Protein AF-A0A3D1US44-F1 (afdb_monomer)

Mean predicted aligned error: 7.23 Å

Secondary structure (DSSP, 8-state):
-HHHHHHHHHHHHHTT-S---GGG-EEGGGGT---EEEEE-HHHHHHHHHHHHH---EEEEEEES--TT-GGG--PPP-EEEEEES--BEEEE-SEEEEESS-EEE-SEEEEEEPTTEEEEESSTTS-SEEEET-SEEEEES-EEESSS-SEEEE-TT-TTEEEEEES-EEE--SSEEEEE-EEE-TT--SGGGSEE-SEEEEEETTEEEEEE--TTSPEE---EEEEEES-EEEEESEEEEEE-SEEEEES-EEEE-TT--S-SEEEESSEEEES-EEEESSPPTTT--SEEEEESEEEEES-EEEETTS----SEEE--S-GGGG--SS--EEEEEEEEE--TT-SEEE-TT---SEEEEEEEEESSSS-EESEEESS---HHHHHTTS---HHHHHHTTS--STTSPPPP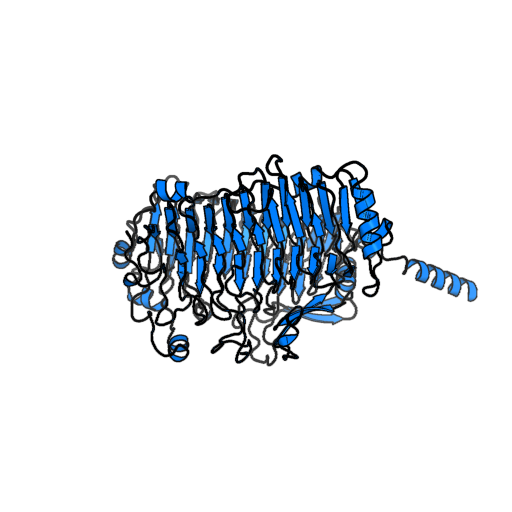EEEEES-TTEESTTS-HHHHTTBPPPPPHHHHHHH--PPP---HHHHHHH--EEEEGGGGT--S-TTSBTHHHHHHHHHHHHSSS-EEEEE-SSEEEESS-EEE-SEEEEEEEEEEEEEESSTTS-SEEESS--EEEEEEEEEESSSEEEEEEE-TTS--EEEEES-EEE--SSEEEEEEETT--TT-----EEEEES-EEES-SEEEEE--SEEEEEEEEEE--TT--SSEEEEE-SSEEEEEEEEEE----S--SSSSSPP-TT-S--SS-EEEEESSEEEEEEEEE-SSS----SEEE--SSSEEEEEEEEEEE--TTS-SEEEEESS--SEEEEEEEEEEEE-TT-EEEE--TTPPPPPEEEEEE-S-GGG----

Nearest PDB structures (foldseek):
  4z06-assembly2_B  TM=4.341E-01  e=5.904E-01  Caldicellulosiruptor bescii DSM 6725
  4z05-assembly2_B  TM=4.446E-01  e=1.050E+00  Caldicellulosiruptor bescii DSM 6725
  4yz0-assembly2_B  TM=4.442E-01  e=1.005E+00  Caldicellulosiruptor bescii DSM 6725
  4yzx-assembly2_B  TM=3.059E-01  e=7.702E-01  Caldicellulosiruptor bescii DSM 6725
  3t9g-assembly1_A  TM=3.731E-01  e=2.332E+00  Caldicellulosiruptor bescii

Solvent-accessible surface area (backbone atoms only — not comparable to full-atom values): 38370 Å² total; per-residue (Å²): 115,71,68,59,54,53,51,51,49,51,51,59,53,54,70,70,65,59,81,81,69,53,91,69,30,51,43,29,54,84,47,67,29,74,33,76,55,73,57,74,23,37,62,18,44,29,49,45,36,47,54,57,56,67,45,72,46,69,44,80,58,39,52,33,72,70,50,81,98,41,73,91,70,60,91,70,74,81,67,48,71,44,65,46,64,32,44,35,56,16,42,27,38,66,63,26,34,30,22,22,69,60,58,39,63,41,39,38,65,43,31,41,38,32,32,81,76,13,31,44,33,33,71,36,56,88,32,39,41,36,38,26,48,43,38,36,50,34,38,38,31,35,35,31,42,32,38,6,17,29,40,37,38,41,20,39,62,51,42,75,82,14,36,40,36,40,34,51,27,39,40,32,44,18,65,35,32,36,37,35,26,54,33,24,50,34,92,85,37,88,46,73,92,43,34,34,47,38,67,55,48,77,45,70,61,85,85,43,77,44,76,45,79,48,77,84,84,44,56,74,40,76,27,40,28,42,39,37,39,34,49,28,40,35,39,46,21,22,23,47,38,39,34,45,29,62,28,35,42,39,32,54,27,40,37,32,44,26,92,81,27,75,59,38,35,29,32,44,32,30,39,35,40,37,33,40,35,41,38,36,27,57,57,53,49,66,91,82,43,18,49,28,37,51,65,38,25,37,42,36,39,34,56,26,36,39,45,32,70,68,76,53,22,37,17,49,35,30,29,62,58,85,56,64,85,76,63,77,60,78,53,60,30,30,42,37,38,31,52,26,43,33,22,25,63,55,23,44,28,35,32,32,69,41,29,71,66,37,33,41,39,36,33,41,32,35,46,72,78,81,53,76,28,31,49,42,45,58,55,88,79,75,47,74,70,31,53,55,61,53,53,76,93,49,66,73,56,35,71,72,64,76,70,59,67,74,79,89,46,85,77,68,53,33,36,32,66,31,76,25,87,28,50,34,69,84,57,49,52,74,86,55,51,82,28,56,48,79,60,80,57,65,72,59,52,65,69,32,62,54,78,84,68,92,79,52,72,70,64,54,51,70,67,37,84,40,78,44,53,35,54,83,40,66,36,74,76,56,69,85,49,72,32,41,67,15,53,52,48,40,42,54,52,37,58,59,73,69,42,22,29,37,39,41,65,23,27,39,43,27,25,66,60,62,42,72,46,53,34,43,36,30,38,37,26,54,31,34,17,27,40,36,31,69,38,52,85,32,36,40,30,37,29,58,59,33,36,36,38,39,40,31,27,36,33,34,28,34,3,24,12,41,34,38,35,28,26,45,38,92,41,75,17,46,37,38,40,33,44,33,33,32,21,37,10,69,45,23,31,30,36,41,24,41,57,92,51,50,66,56,48,82,45,44,29,34,35,40,38,30,58,27,40,34,46,35,16,33,14,56,35,39,32,22,30,35,35,33,28,41,38,44,33,41,36,33,45,24,39,73,28,47,70,38,41,32,32,35,38,30,9,37,37,33,26,40,31,42,35,41,33,33,44,38,63,38,65,76,56,92,85,51,94,59,69,62,42,85,87,50,92,39,30,36,44,34,26,47,28,33,36,41,22,33,35,23,34,27,56,28,32,41,28,74,54,70,46,13,49,19,45,36,38,31,66,16,53,88,17,24,39,28,40,49,32,32,41,40,18,35,55,41,83,60,25,65,46,22,42,32,36,35,78,30,53,38,71,44,34,39,42,30,48,35,44,53,60,62,67,49,90,78,48,28,62,53,46,61,59,89,91,56,77,81,59,74,43,46,64,42,57,61,60,67,71,68,83,55,47,90,67,108

Foldseek 3Di:
DVVVVVVVVVVVVVVVDDAPPLVVWLELVVLPFDLAQPDASQLSVLVSQVVQVVQADKDWFFFPQPCVPPCVVPDDDTQDTDIGGLAFFAYEYEAHHHEHAAEHEHEQGYHYDYDANAEYEHPDQAHEHYEYEQHAHEEHENYEYYHHAEHYFYENLLPANGEYEYYQYEYYHHNHEPYAYWWAADPPDDDSNRRTDGQWDWDDDDSDIDTDGDDPPGQTDAHNYEYEYECYEYYQHQAYDDYHYQEYEYENYEEEHHPPHQAANAAYEHQYEYYAYEYEYQAEHPDQHANYEQHYAHYEYYLYEHYHNVLQFHAHYEFDCPCVSVLQDLHAFEYHHELYEGAHNAENYEDEQLTDGQYAHAYLYEHPSPAQHEHYDYDPDRDVVSLVSSDHDCVVVCVLQPHDDPSVDRWHRAHEYHNYVSYDPPPPDPVCVVRYDYDDDPVQCVQQDDDDDDDDPVVLVVQAPAEDELVVQPQHQDLPDACQNSLQSSQVVCQPDGHHEYEYESHEHEHAAEREHELHYEYDYSTAHEYEHPNLAHENYEYEQRAEYYYARYEYGHHQEPYHYEHEQEGQHEYEAEHYEYGARAHEPYEYAYDPNAFARHGNYEEEYENYEYHAYLAHYEYQHQYYEYESYEDEHRLQNALEANYEHSEHHYEYERYHYAYDHQCDDSDDSRHHDPPDPGPAAYEHYEDAARYAYESHEQHDHGFGAAHYEYDYQAHEEEYAAYEDGAEDVSHQLENYEYQDAYPHAEYERYIYRDHHDRHANYYYDPPYDFHAYHYYSDGDDPVSDPYD

pLDDT: mean 87.87, std 14.63, range [29.61, 98.94]

Structure (mmCIF, N/CA/C/O backbone):
data_AF-A0A3D1US44-F1
#
_entry.id   AF-A0A3D1US44-F1
#
loop_
_atom_site.group_PDB
_atom_site.id
_atom_site.type_symbol
_atom_site.label_atom_id
_atom_site.label_alt_id
_atom_site.label_comp_id
_atom_site.label_asym_id
_atom_site.label_entity_id
_atom_site.label_seq_id
_atom_site.pdbx_PDB_ins_code
_atom_site.Cartn_x
_atom_site.Cartn_y
_atom_site.Cartn_z
_atom_site.occupancy
_atom_site.B_iso_or_equiv
_atom_site.auth_seq_id
_atom_site.auth_comp_id
_atom_site.auth_asym_id
_atom_site.auth_atom_id
_atom_site.pdbx_PDB_model_num
ATOM 1 N N . MET A 1 1 ? 38.236 2.652 -48.702 1.00 47.88 1 MET A N 1
ATOM 2 C CA . MET A 1 1 ? 38.107 3.112 -47.296 1.00 47.88 1 MET A CA 1
ATOM 3 C C . MET A 1 1 ? 36.677 3.487 -46.896 1.00 47.88 1 MET A C 1
ATOM 5 O O . MET A 1 1 ? 36.262 3.083 -45.821 1.00 47.88 1 MET A O 1
ATOM 9 N N . MET A 1 2 ? 35.886 4.160 -47.743 1.00 36.03 2 MET A N 1
ATOM 10 C CA . MET A 1 2 ? 34.499 4.560 -47.421 1.00 36.03 2 MET A CA 1
ATOM 11 C C . MET A 1 2 ? 33.519 3.383 -47.200 1.00 36.03 2 MET A C 1
ATOM 13 O O . MET A 1 2 ? 32.643 3.463 -46.350 1.00 36.03 2 MET A O 1
ATOM 17 N N . HIS A 1 3 ? 33.705 2.250 -47.891 1.00 38.09 3 HIS A N 1
ATOM 18 C CA . HIS A 1 3 ? 32.865 1.053 -47.706 1.00 38.09 3 HIS A CA 1
ATOM 19 C C . HIS A 1 3 ? 33.125 0.306 -46.384 1.00 38.09 3 HIS A C 1
ATOM 21 O O . HIS A 1 3 ? 32.209 -0.290 -45.832 1.00 38.09 3 HIS A O 1
ATOM 27 N N . ILE A 1 4 ? 34.340 0.388 -45.828 1.00 47.09 4 ILE A N 1
ATOM 28 C CA . ILE A 1 4 ? 34.670 -0.231 -44.532 1.00 47.09 4 ILE A CA 1
ATOM 29 C C . ILE A 1 4 ? 34.040 0.571 -43.382 1.00 47.09 4 ILE A C 1
ATOM 31 O O . ILE A 1 4 ? 33.552 -0.017 -42.424 1.00 47.09 4 ILE A O 1
ATOM 35 N N . PHE A 1 5 ? 33.946 1.900 -43.512 1.00 44.25 5 PHE A N 1
ATOM 36 C CA . PHE A 1 5 ? 33.261 2.749 -42.531 1.00 44.25 5 PHE A CA 1
ATOM 37 C C . PHE A 1 5 ? 31.742 2.544 -42.511 1.00 44.25 5 PHE A C 1
ATOM 39 O O . PHE A 1 5 ? 31.158 2.527 -41.434 1.00 44.25 5 PHE A O 1
ATOM 46 N N . ILE A 1 6 ? 31.102 2.329 -43.666 1.00 48.47 6 ILE A N 1
ATOM 47 C CA . ILE A 1 6 ? 29.653 2.067 -43.735 1.00 48.47 6 ILE A CA 1
ATOM 48 C C . ILE A 1 6 ? 29.315 0.685 -43.161 1.00 48.47 6 ILE A C 1
ATOM 50 O O . ILE A 1 6 ? 28.317 0.552 -42.461 1.00 48.47 6 ILE A O 1
ATOM 54 N N . ILE A 1 7 ? 30.166 -0.325 -43.374 1.00 47.94 7 ILE A N 1
ATOM 55 C CA . ILE A 1 7 ? 29.971 -1.662 -42.793 1.00 47.94 7 ILE A CA 1
ATOM 56 C C . ILE A 1 7 ? 30.238 -1.649 -41.282 1.00 47.94 7 ILE A C 1
ATOM 58 O O . ILE A 1 7 ? 29.472 -2.248 -40.541 1.00 47.94 7 ILE A O 1
ATOM 62 N N . ILE A 1 8 ? 31.245 -0.917 -40.791 1.00 49.38 8 ILE A N 1
ATOM 63 C CA . ILE A 1 8 ? 31.486 -0.774 -39.343 1.00 49.38 8 ILE A CA 1
ATOM 64 C C . ILE A 1 8 ? 30.367 0.034 -38.668 1.00 49.38 8 ILE A C 1
ATOM 66 O O . ILE A 1 8 ? 29.944 -0.336 -37.578 1.00 49.38 8 ILE A O 1
ATOM 70 N N . LEU A 1 9 ? 29.826 1.076 -39.312 1.00 42.56 9 LEU A N 1
ATOM 71 C CA . LEU A 1 9 ? 28.683 1.833 -38.791 1.00 42.56 9 LEU A CA 1
ATOM 72 C C . LEU A 1 9 ? 27.387 1.004 -38.831 1.00 42.56 9 LEU A C 1
ATOM 74 O O . LEU A 1 9 ? 26.622 1.038 -37.877 1.00 42.56 9 LEU A O 1
ATOM 78 N N . ALA A 1 10 ? 27.168 0.199 -39.876 1.00 39.59 10 ALA A N 1
ATOM 79 C CA . ALA A 1 10 ? 26.033 -0.721 -39.960 1.00 39.59 10 ALA A CA 1
ATOM 80 C C . ALA A 1 10 ? 26.146 -1.878 -38.955 1.00 39.59 10 ALA A C 1
ATOM 82 O O . ALA A 1 10 ? 25.142 -2.252 -38.366 1.00 39.59 10 ALA A O 1
ATOM 83 N N . VAL A 1 11 ? 27.352 -2.389 -38.688 1.00 40.94 11 VAL A N 1
ATOM 84 C CA . VAL A 1 11 ? 27.605 -3.412 -37.659 1.00 40.94 11 VAL A CA 1
ATOM 85 C C . VAL A 1 11 ? 27.487 -2.815 -36.248 1.00 40.94 11 VAL A C 1
ATOM 87 O O . VAL A 1 11 ? 26.868 -3.431 -35.387 1.00 40.94 11 VAL A O 1
ATOM 90 N N . LEU A 1 12 ? 27.959 -1.585 -36.008 1.00 39.69 12 LEU A N 1
ATOM 91 C CA . LEU A 1 12 ? 27.763 -0.868 -34.735 1.00 39.69 12 LEU A CA 1
ATOM 92 C C . LEU A 1 12 ? 26.296 -0.466 -34.502 1.00 39.69 12 LEU A C 1
ATOM 94 O O . LEU A 1 12 ? 25.829 -0.521 -33.367 1.00 39.69 12 LEU A O 1
ATOM 98 N N . CYS A 1 13 ? 25.539 -0.145 -35.555 1.00 35.03 13 CYS A N 1
ATOM 99 C CA . CYS A 1 13 ? 24.088 0.048 -35.480 1.00 35.03 13 CYS A CA 1
ATOM 100 C C . CYS A 1 13 ? 23.315 -1.282 -35.380 1.00 35.03 13 CYS A C 1
ATOM 102 O O . CYS A 1 13 ? 22.238 -1.306 -34.792 1.00 35.03 13 CYS A O 1
ATOM 104 N N . GLN A 1 14 ? 23.854 -2.400 -35.876 1.00 29.61 14 GLN A N 1
ATOM 105 C CA . GLN A 1 14 ? 23.260 -3.735 -35.704 1.00 29.61 14 GLN A CA 1
ATOM 106 C C . GLN A 1 14 ? 23.497 -4.323 -34.305 1.00 29.61 14 GLN A C 1
ATOM 108 O O . GLN A 1 14 ? 22.682 -5.114 -33.841 1.00 29.61 14 GLN A O 1
ATOM 113 N N . PHE A 1 15 ? 24.514 -3.867 -33.566 1.00 34.09 15 PHE A N 1
ATOM 114 C CA . PHE A 1 15 ? 24.605 -4.122 -32.121 1.00 34.09 15 PHE A CA 1
ATOM 115 C C . PHE A 1 15 ? 23.624 -3.277 -31.284 1.00 34.09 15 PHE A C 1
ATOM 117 O O . PHE A 1 15 ? 23.477 -3.538 -30.091 1.00 34.09 15 PHE A O 1
ATOM 124 N N . ALA A 1 16 ? 22.918 -2.314 -31.891 1.00 34.28 16 ALA A N 1
ATOM 125 C CA . ALA A 1 16 ? 21.938 -1.461 -31.214 1.00 34.28 16 ALA A CA 1
ATOM 126 C C . ALA A 1 16 ? 20.484 -1.973 -31.291 1.00 34.28 16 ALA A C 1
ATOM 128 O O . ALA A 1 16 ? 19.602 -1.363 -30.692 1.00 34.28 16 ALA A O 1
ATOM 129 N N . VAL A 1 17 ? 20.207 -3.089 -31.978 1.00 34.44 17 VAL A N 1
ATOM 130 C CA . VAL A 1 17 ? 18.851 -3.672 -32.058 1.00 34.44 17 VAL A CA 1
ATOM 131 C C . VAL A 1 17 ? 18.915 -5.202 -32.000 1.00 34.44 17 VAL A C 1
ATOM 133 O O . VAL A 1 17 ? 18.380 -5.907 -32.848 1.00 34.44 17 VAL A O 1
ATOM 136 N N . ASN A 1 18 ? 19.586 -5.746 -30.985 1.00 34.59 18 ASN A N 1
ATOM 137 C CA . ASN A 1 18 ? 19.238 -7.090 -30.530 1.00 34.59 18 ASN A CA 1
ATOM 138 C C . ASN A 1 18 ? 17.982 -6.956 -29.674 1.00 34.59 18 ASN A C 1
ATOM 140 O O . ASN A 1 18 ? 17.942 -6.062 -28.827 1.00 34.59 18 ASN A O 1
ATOM 144 N N . ALA A 1 19 ? 16.979 -7.808 -29.928 1.00 37.66 19 ALA A N 1
ATOM 145 C CA . ALA A 1 19 ? 15.765 -7.966 -29.128 1.00 37.66 19 ALA A CA 1
ATOM 146 C C . ALA A 1 19 ? 16.060 -7.597 -27.674 1.00 37.66 19 ALA A C 1
ATOM 148 O O . ALA A 1 19 ? 16.917 -8.228 -27.054 1.00 37.66 19 ALA A O 1
ATOM 149 N N . THR A 1 20 ? 15.475 -6.495 -27.198 1.00 49.81 20 THR A N 1
ATOM 150 C CA . THR A 1 20 ? 15.831 -5.882 -25.921 1.00 49.81 20 THR A CA 1
ATOM 151 C C . THR A 1 20 ? 15.622 -6.921 -24.831 1.00 49.81 20 THR A C 1
ATOM 153 O O . THR A 1 20 ? 14.502 -7.181 -24.399 1.00 49.81 20 THR A O 1
ATOM 156 N N . ASP A 1 21 ? 16.708 -7.577 -24.427 1.00 55.78 21 ASP A N 1
ATOM 157 C CA . ASP A 1 21 ? 16.683 -8.589 -23.389 1.00 55.78 21 ASP A CA 1
ATOM 158 C C . ASP A 1 21 ? 16.490 -7.876 -22.047 1.00 55.78 21 ASP A C 1
ATOM 160 O O . ASP A 1 21 ? 17.432 -7.579 -21.306 1.00 55.78 21 ASP A O 1
ATOM 164 N N . TRP A 1 22 ? 15.228 -7.577 -21.739 1.00 64.19 22 TRP A N 1
ATOM 165 C CA . TRP A 1 22 ? 14.808 -6.982 -20.475 1.00 64.19 22 TRP A CA 1
ATOM 166 C C . TRP A 1 22 ? 15.033 -7.922 -19.287 1.00 64.19 22 TRP A C 1
ATOM 168 O O . TRP A 1 22 ? 14.829 -7.511 -18.143 1.00 64.19 22 TRP A O 1
ATOM 178 N N . SER A 1 23 ? 15.504 -9.157 -19.507 1.00 58.72 23 SER A N 1
ATOM 179 C CA . SER A 1 23 ? 15.729 -10.130 -18.434 1.00 58.72 23 SER A CA 1
ATOM 180 C C . SER A 1 23 ? 16.836 -9.735 -17.454 1.00 58.72 23 SER A C 1
ATOM 182 O O . SER A 1 23 ? 17.031 -10.411 -16.444 1.00 58.72 23 SER A O 1
ATOM 184 N N . ARG A 1 24 ? 17.568 -8.639 -17.698 1.00 68.81 24 ARG A N 1
ATOM 185 C CA . ARG A 1 24 ? 18.501 -8.016 -16.737 1.00 68.81 24 ARG A CA 1
ATOM 186 C C . ARG A 1 24 ? 18.117 -6.597 -16.289 1.00 68.81 24 ARG A C 1
ATOM 188 O O . ARG A 1 24 ? 18.808 -6.051 -15.430 1.00 68.81 24 ARG A O 1
ATOM 195 N N . GLY A 1 25 ? 16.993 -6.057 -16.772 1.00 83.56 25 GLY A N 1
ATOM 196 C CA . GLY A 1 25 ? 16.581 -4.662 -16.564 1.00 83.56 25 GLY A CA 1
ATOM 197 C C . GLY A 1 25 ? 17.451 -3.658 -17.335 1.00 83.56 25 GLY A C 1
ATOM 198 O O . GLY A 1 25 ? 18.457 -4.031 -17.937 1.00 83.56 25 GLY A O 1
ATOM 199 N N . VAL A 1 26 ? 17.082 -2.374 -17.304 1.00 93.94 26 VAL A N 1
ATOM 200 C CA . VAL A 1 26 ? 17.910 -1.277 -17.838 1.00 93.94 26 VAL A CA 1
ATOM 201 C C . VAL A 1 26 ? 19.081 -1.064 -16.893 1.00 93.94 26 VAL A C 1
ATOM 203 O O . VAL A 1 26 ? 18.913 -0.502 -15.813 1.00 93.94 26 VAL A O 1
ATOM 206 N N . ASN A 1 27 ? 20.264 -1.544 -17.256 1.00 96.00 27 ASN A N 1
ATOM 207 C CA . ASN A 1 27 ? 21.435 -1.443 -16.396 1.00 96.00 27 ASN A CA 1
ATOM 208 C C . ASN A 1 27 ? 22.113 -0.081 -16.571 1.00 96.00 27 ASN A C 1
ATOM 210 O O . ASN A 1 27 ? 22.522 0.268 -17.674 1.00 96.00 27 ASN A O 1
ATOM 214 N N . VAL A 1 28 ? 22.307 0.668 -15.483 1.00 97.38 28 VAL A N 1
ATOM 215 C CA . VAL A 1 28 ? 22.987 1.980 -15.529 1.00 97.38 28 VAL A CA 1
ATOM 216 C C . VAL A 1 28 ? 24.409 1.912 -16.105 1.00 97.38 28 VAL A C 1
ATOM 218 O O . VAL A 1 28 ? 24.891 2.892 -16.670 1.00 97.38 28 VAL A O 1
ATOM 221 N N . ARG A 1 29 ? 25.081 0.755 -16.016 1.00 96.25 29 ARG A N 1
ATOM 222 C CA . ARG A 1 29 ? 26.416 0.548 -16.604 1.00 96.25 29 ARG A CA 1
ATOM 223 C C . ARG A 1 29 ? 26.400 0.485 -18.127 1.00 96.25 29 ARG A C 1
ATOM 225 O O . ARG A 1 29 ? 27.394 0.863 -18.740 1.00 96.25 29 ARG A O 1
ATOM 232 N N . ASP A 1 30 ? 25.282 0.079 -18.728 1.00 96.06 30 ASP A N 1
ATOM 233 C CA . ASP A 1 30 ? 25.127 0.070 -20.188 1.00 96.06 30 ASP A CA 1
ATOM 234 C C . ASP A 1 30 ? 25.105 1.513 -20.747 1.00 96.06 30 ASP A C 1
ATOM 236 O O . ASP A 1 30 ? 25.405 1.729 -21.916 1.00 96.06 30 ASP A O 1
ATOM 240 N N . PHE A 1 31 ? 24.851 2.511 -19.888 1.00 97.00 31 PHE A N 1
ATOM 241 C CA . PHE A 1 31 ? 24.915 3.950 -20.189 1.00 97.00 31 PHE A CA 1
ATOM 242 C C . PHE A 1 31 ? 26.229 4.600 -19.722 1.00 97.00 31 PHE A C 1
ATOM 244 O O . PHE A 1 31 ? 26.362 5.820 -19.711 1.00 97.00 31 PHE A O 1
ATOM 251 N N . GLY A 1 32 ? 27.216 3.796 -19.317 1.00 97.44 32 GLY A N 1
ATOM 252 C CA . GLY A 1 32 ? 28.557 4.268 -18.972 1.00 97.44 32 GLY A CA 1
ATOM 253 C C . GLY A 1 32 ? 28.809 4.544 -17.489 1.00 97.44 32 GLY A C 1
ATOM 254 O O . GLY A 1 32 ? 29.930 4.936 -17.155 1.00 97.44 32 GLY A O 1
ATOM 255 N N . ALA A 1 33 ? 27.839 4.300 -16.598 1.00 98.19 33 ALA A N 1
ATOM 256 C CA . ALA A 1 33 ? 28.054 4.458 -15.160 1.00 98.19 33 ALA A CA 1
ATOM 257 C C . ALA A 1 33 ? 29.136 3.478 -14.675 1.00 98.19 33 ALA A C 1
ATOM 259 O O . ALA A 1 33 ? 29.116 2.291 -15.013 1.00 98.19 33 ALA A O 1
ATOM 260 N N . LYS A 1 34 ? 30.082 3.961 -13.873 1.00 98.31 34 LYS A N 1
ATOM 261 C CA . LYS A 1 34 ? 31.193 3.171 -13.332 1.00 98.31 34 LYS A CA 1
ATOM 262 C C . LYS A 1 34 ? 30.830 2.558 -11.988 1.00 98.31 34 LYS A C 1
ATOM 264 O O . LYS A 1 34 ? 31.065 1.365 -11.783 1.00 98.31 34 LYS A O 1
ATOM 269 N N . GLY A 1 35 ? 30.212 3.334 -11.095 1.00 97.88 35 GLY A N 1
ATOM 270 C CA . GLY A 1 35 ? 29.921 2.879 -9.737 1.00 97.88 35 GLY A CA 1
ATOM 271 C C . GLY A 1 35 ? 31.185 2.627 -8.905 1.00 97.88 35 GLY A C 1
ATOM 272 O O . GLY A 1 35 ? 31.181 1.749 -8.040 1.00 97.88 35 GLY A O 1
ATOM 273 N N . ASP A 1 36 ? 32.273 3.350 -9.183 1.00 98.31 36 ASP A N 1
ATOM 274 C CA . ASP A 1 36 ? 33.572 3.236 -8.500 1.00 98.31 36 ASP A CA 1
ATOM 275 C C . ASP A 1 36 ? 33.743 4.234 -7.334 1.00 98.31 36 ASP A C 1
ATOM 277 O O . ASP A 1 36 ? 34.689 4.135 -6.553 1.00 98.31 36 ASP A O 1
ATOM 281 N N . GLY A 1 37 ? 32.803 5.167 -7.170 1.00 97.81 37 GLY A N 1
ATOM 282 C CA . GLY A 1 37 ? 32.810 6.227 -6.159 1.00 97.81 37 GLY A CA 1
ATOM 283 C C . GLY A 1 37 ? 33.656 7.446 -6.529 1.00 97.81 37 GLY A C 1
ATOM 284 O O . GLY A 1 37 ? 33.698 8.400 -5.750 1.00 97.81 37 GLY A O 1
ATOM 285 N N . ILE A 1 38 ? 34.306 7.432 -7.696 1.00 97.88 38 ILE A N 1
ATOM 286 C CA . ILE A 1 38 ? 35.224 8.472 -8.175 1.00 97.88 38 ILE A CA 1
ATOM 287 C C . ILE A 1 38 ? 34.621 9.175 -9.391 1.00 97.88 38 ILE A C 1
ATOM 289 O O . ILE A 1 38 ? 34.481 10.402 -9.381 1.00 97.88 38 ILE A O 1
ATOM 293 N N . ALA A 1 39 ? 34.248 8.408 -10.418 1.00 98.19 39 ALA A N 1
ATOM 294 C CA . ALA A 1 39 ? 33.644 8.931 -11.633 1.00 98.19 39 ALA A CA 1
ATOM 295 C C . ALA A 1 39 ? 32.304 9.611 -11.324 1.00 98.19 39 ALA A C 1
ATOM 297 O O . ALA A 1 39 ? 31.549 9.180 -10.455 1.00 98.19 39 ALA A O 1
ATOM 298 N N . ASP A 1 40 ? 32.010 10.702 -12.030 1.00 98.56 40 ASP A N 1
ATOM 299 C CA . ASP A 1 40 ? 30.695 11.327 -11.953 1.00 98.56 40 ASP A CA 1
ATOM 300 C C . ASP A 1 40 ? 29.697 10.563 -12.833 1.00 98.56 40 ASP A C 1
ATOM 302 O O . ASP A 1 40 ? 29.648 10.736 -14.050 1.00 98.56 40 ASP A O 1
ATOM 306 N N . ASP A 1 41 ? 28.886 9.726 -12.195 1.00 98.88 41 ASP A N 1
ATOM 307 C CA . ASP A 1 41 ? 27.888 8.869 -12.832 1.00 98.88 41 ASP A CA 1
ATOM 308 C C . ASP A 1 41 ? 26.581 9.612 -13.162 1.00 98.88 41 ASP A C 1
ATOM 310 O O . ASP A 1 41 ? 25.647 9.006 -13.695 1.00 98.88 41 ASP A O 1
ATOM 314 N N . THR A 1 42 ? 26.490 10.920 -12.872 1.00 98.69 42 THR A N 1
ATOM 315 C CA . THR A 1 42 ? 25.253 11.708 -13.035 1.00 98.69 42 THR A CA 1
ATOM 316 C C . THR A 1 42 ? 24.660 11.570 -14.432 1.00 98.69 42 THR A C 1
ATOM 318 O O . THR A 1 42 ? 23.484 11.238 -14.566 1.00 98.69 42 THR A O 1
ATOM 321 N N . MET A 1 43 ? 25.455 11.825 -15.477 1.00 98.25 43 MET A N 1
ATOM 322 C CA . MET A 1 43 ? 24.936 11.820 -16.847 1.00 98.25 43 MET A CA 1
ATOM 323 C C . MET A 1 43 ? 24.587 10.414 -17.324 1.00 98.25 43 MET A C 1
ATOM 325 O O . MET A 1 43 ? 23.536 10.245 -17.930 1.00 98.25 43 MET A O 1
ATOM 329 N N . ALA A 1 44 ? 25.393 9.406 -16.985 1.00 98.56 44 ALA A N 1
ATOM 330 C CA . ALA A 1 44 ? 25.107 8.018 -17.338 1.00 98.56 44 ALA A CA 1
ATOM 331 C C . ALA A 1 44 ? 23.786 7.530 -16.716 1.00 98.56 44 ALA A C 1
ATOM 333 O O . ALA A 1 44 ? 22.932 6.955 -17.392 1.00 98.56 44 ALA A O 1
ATOM 334 N N . ILE A 1 45 ? 23.566 7.820 -15.429 1.00 98.75 45 ILE A N 1
ATOM 335 C CA . ILE A 1 45 ? 22.307 7.471 -14.759 1.00 98.75 45 ILE A CA 1
ATOM 336 C C . ILE A 1 45 ? 21.144 8.290 -15.334 1.00 98.75 45 ILE A C 1
ATOM 338 O O . ILE A 1 45 ? 20.060 7.747 -15.548 1.00 98.75 45 ILE A O 1
ATOM 342 N N . GLN A 1 46 ? 21.352 9.578 -15.625 1.00 98.69 46 GLN A N 1
ATOM 343 C CA . GLN A 1 46 ? 20.323 10.417 -16.237 1.00 98.69 46 GLN A CA 1
ATOM 344 C C . GLN A 1 46 ? 19.934 9.932 -17.639 1.00 98.69 46 GLN A C 1
ATOM 346 O O . GLN A 1 46 ? 18.754 9.963 -17.981 1.00 98.69 46 GLN A O 1
ATOM 351 N N . GLN A 1 47 ? 20.884 9.440 -18.433 1.00 98.25 47 GLN A N 1
ATOM 352 C CA . GLN A 1 47 ? 20.621 8.831 -19.737 1.00 98.25 47 GLN A CA 1
ATOM 353 C C . GLN A 1 47 ? 19.793 7.553 -19.605 1.00 98.25 47 GLN A C 1
ATOM 355 O O . GLN A 1 47 ? 18.811 7.393 -20.327 1.00 98.25 47 GLN A O 1
ATOM 360 N N . ALA A 1 48 ? 20.102 6.698 -18.627 1.00 97.75 48 ALA A N 1
ATOM 361 C CA . ALA A 1 48 ? 19.294 5.514 -18.342 1.00 97.75 48 ALA A CA 1
ATOM 362 C C . ALA A 1 48 ? 17.855 5.881 -17.915 1.00 97.75 48 ALA A C 1
ATOM 364 O O . ALA A 1 48 ? 16.885 5.263 -18.358 1.00 97.75 48 ALA A O 1
ATOM 365 N N . LEU A 1 49 ? 17.694 6.932 -17.100 1.00 98.06 49 LEU A N 1
ATOM 366 C CA . LEU A 1 49 ? 16.382 7.476 -16.728 1.00 98.06 49 LEU A CA 1
ATOM 367 C C . LEU A 1 49 ? 15.632 8.065 -17.932 1.00 98.06 49 LEU A C 1
ATOM 369 O O . LEU A 1 49 ? 14.431 7.835 -18.077 1.00 98.06 49 LEU A O 1
ATOM 373 N N . ASN A 1 50 ? 16.325 8.800 -18.805 1.00 96.44 50 ASN A N 1
ATOM 374 C CA . ASN A 1 50 ? 15.753 9.361 -20.029 1.00 96.44 50 ASN A CA 1
ATOM 375 C C . ASN A 1 50 ? 15.308 8.258 -20.990 1.00 96.44 50 ASN A C 1
ATOM 377 O O . ASN A 1 50 ? 14.228 8.370 -21.566 1.00 96.44 50 ASN A O 1
ATOM 381 N N . PHE A 1 51 ? 16.100 7.191 -21.122 1.00 94.94 51 PHE A N 1
ATOM 382 C CA . PHE A 1 51 ? 15.745 6.018 -21.911 1.00 94.94 51 PHE A CA 1
ATOM 383 C C . PHE A 1 51 ? 14.415 5.433 -21.433 1.00 94.94 51 PHE A C 1
ATOM 385 O O . PHE A 1 51 ? 13.479 5.364 -22.222 1.00 94.94 51 PHE A O 1
ATOM 392 N N . ILE A 1 52 ? 14.278 5.133 -20.134 1.00 93.88 52 ILE A N 1
ATOM 393 C CA . ILE A 1 52 ? 13.021 4.613 -19.564 1.00 93.88 52 ILE A CA 1
ATOM 394 C C . ILE A 1 52 ? 11.863 5.591 -19.765 1.00 93.88 52 ILE A C 1
ATOM 396 O O . ILE A 1 52 ? 10.776 5.184 -20.164 1.00 93.88 52 ILE A O 1
ATOM 400 N N . ARG A 1 53 ? 12.081 6.887 -19.516 1.00 91.94 53 ARG A N 1
ATOM 401 C CA . ARG A 1 53 ? 11.058 7.927 -19.704 1.00 91.94 53 ARG A CA 1
ATOM 402 C C . ARG A 1 53 ? 10.538 7.967 -21.144 1.00 91.94 53 ARG A C 1
ATOM 404 O O . ARG A 1 53 ? 9.367 8.265 -21.347 1.00 91.94 53 ARG A O 1
ATOM 411 N N . ASN A 1 54 ? 11.405 7.709 -22.119 1.00 91.69 54 ASN A N 1
ATOM 412 C CA . ASN A 1 54 ? 11.061 7.748 -23.536 1.00 91.69 54 ASN A CA 1
ATOM 413 C C . ASN A 1 54 ? 10.375 6.453 -24.023 1.00 91.69 54 ASN A C 1
ATOM 415 O O . ASN A 1 54 ? 9.835 6.447 -25.127 1.00 91.69 54 ASN A O 1
ATOM 419 N N . LEU A 1 55 ? 10.342 5.384 -23.215 1.00 89.38 55 LEU A N 1
ATOM 420 C CA . LEU A 1 55 ? 9.536 4.184 -23.472 1.00 89.38 55 LEU A CA 1
ATOM 421 C C . LEU A 1 55 ? 8.064 4.458 -23.132 1.00 89.38 55 LEU A C 1
ATOM 423 O O . LEU A 1 55 ? 7.520 3.854 -22.215 1.00 89.38 55 LEU A O 1
ATOM 427 N N . ASP A 1 56 ? 7.420 5.402 -23.817 1.00 84.00 56 ASP A N 1
ATOM 428 C CA . ASP A 1 56 ? 6.022 5.761 -23.555 1.00 84.00 56 ASP A CA 1
ATOM 429 C C . ASP A 1 56 ? 5.093 5.048 -24.540 1.00 84.00 56 ASP A C 1
ATOM 431 O O . ASP A 1 56 ? 4.947 5.447 -25.695 1.00 84.00 56 ASP A O 1
ATOM 435 N N . HIS A 1 57 ? 4.451 3.979 -24.077 1.00 89.25 57 HIS A N 1
ATOM 436 C CA . HIS A 1 57 ? 3.413 3.281 -24.825 1.00 89.25 57 HIS A CA 1
ATOM 437 C C . HIS A 1 57 ? 2.159 3.190 -23.971 1.00 89.25 57 HIS A C 1
ATOM 439 O O . HIS A 1 57 ? 1.932 2.223 -23.245 1.00 89.25 57 HIS A O 1
ATOM 445 N N . ARG A 1 58 ? 1.370 4.266 -24.006 1.00 91.62 58 ARG A N 1
ATOM 446 C CA . ARG A 1 58 ? 0.136 4.374 -23.230 1.00 91.62 58 ARG A CA 1
ATOM 447 C C . ARG A 1 58 ? -1.014 3.705 -23.952 1.00 91.62 58 ARG A C 1
ATOM 449 O O . ARG A 1 58 ? -1.309 4.037 -25.096 1.00 91.62 58 ARG A O 1
ATOM 456 N N . VAL A 1 59 ? -1.719 2.846 -23.233 1.00 91.94 59 VAL A N 1
ATOM 457 C CA . VAL A 1 59 ? -2.967 2.236 -23.694 1.00 91.94 59 VAL A CA 1
ATOM 458 C C . VAL A 1 59 ? -4.077 2.528 -22.695 1.00 91.94 59 VAL A C 1
ATOM 460 O O . VAL A 1 59 ? -3.822 2.704 -21.503 1.00 91.94 59 VAL A O 1
ATOM 463 N N . LEU A 1 60 ? -5.312 2.598 -23.187 1.00 92.06 60 LEU A N 1
ATOM 464 C CA . LEU A 1 60 ? -6.497 2.716 -22.346 1.00 92.06 60 LEU A CA 1
ATOM 465 C C . LEU A 1 60 ? -6.725 1.390 -21.614 1.00 92.06 60 LEU A C 1
ATOM 467 O O . LEU A 1 60 ? -7.036 0.386 -22.248 1.00 92.06 60 LEU A O 1
ATOM 471 N N . LEU A 1 61 ? -6.596 1.395 -20.290 1.00 92.25 61 LEU A N 1
ATOM 472 C CA . LEU A 1 61 ? -6.740 0.197 -19.457 1.00 92.25 61 LEU A CA 1
ATOM 473 C C . LEU A 1 61 ? -8.074 0.135 -18.723 1.00 92.25 61 LEU A C 1
ATOM 475 O O . LEU A 1 61 ? -8.562 -0.946 -18.403 1.00 92.25 61 LEU A O 1
ATOM 479 N N . ALA A 1 62 ? -8.647 1.297 -18.418 1.00 89.81 62 ALA A N 1
ATOM 480 C CA . ALA A 1 62 ? -9.971 1.387 -17.836 1.00 89.81 62 ALA A CA 1
ATOM 481 C C . ALA A 1 62 ? -10.743 2.584 -18.379 1.00 89.81 62 ALA A C 1
ATOM 483 O O . ALA A 1 62 ? -10.183 3.643 -18.646 1.00 89.81 62 ALA A O 1
ATOM 484 N N . ARG A 1 63 ? -12.059 2.414 -18.491 1.00 86.50 63 ARG A N 1
ATOM 485 C CA . ARG A 1 63 ? -13.036 3.457 -18.819 1.00 86.50 63 ARG A CA 1
ATOM 486 C C . ARG A 1 63 ? -14.242 3.374 -17.893 1.00 86.50 63 ARG A C 1
ATOM 488 O O . ARG A 1 63 ? -14.688 2.279 -17.550 1.00 86.50 63 ARG A O 1
ATOM 495 N N . GLN A 1 64 ? -14.809 4.523 -17.565 1.00 78.12 64 GLN A N 1
ATOM 496 C CA . GLN A 1 64 ? -16.087 4.652 -16.880 1.00 78.12 64 GLN A CA 1
ATOM 497 C C . GLN A 1 64 ? -17.077 5.409 -17.778 1.00 78.12 64 GLN A C 1
ATOM 499 O O . GLN A 1 64 ? -16.701 6.452 -18.316 1.00 78.12 64 GLN A O 1
ATOM 504 N N . PRO A 1 65 ? -18.301 4.890 -17.997 1.00 77.81 65 PRO A N 1
ATOM 505 C CA . PRO A 1 65 ? -18.782 3.591 -17.541 1.00 77.81 65 PRO A CA 1
ATOM 506 C C . PRO A 1 65 ? -18.052 2.450 -18.267 1.00 77.81 65 PRO A C 1
ATOM 508 O O . PRO A 1 65 ? -17.663 2.565 -19.440 1.00 77.81 65 PRO A O 1
ATOM 511 N N . MET A 1 66 ? -17.888 1.325 -17.575 1.00 81.12 66 MET A N 1
ATOM 512 C CA . MET A 1 66 ? -17.452 0.084 -18.209 1.00 81.12 66 MET A CA 1
ATOM 513 C C . MET A 1 66 ? -18.617 -0.511 -19.009 1.00 81.12 66 MET A C 1
ATOM 515 O O . MET A 1 66 ? -19.570 -1.024 -18.430 1.00 81.12 66 MET A O 1
ATOM 519 N N . LEU A 1 67 ? -18.535 -0.453 -20.340 1.00 79.38 67 LEU A N 1
ATOM 520 C CA . LEU A 1 67 ? -19.552 -1.032 -21.232 1.00 79.38 67 LEU A CA 1
ATOM 521 C C . LEU A 1 67 ? -19.285 -2.502 -21.580 1.00 79.38 67 LEU A C 1
ATOM 523 O O . LEU A 1 67 ? -20.205 -3.232 -21.954 1.00 79.38 67 LEU A O 1
ATOM 527 N N . ALA A 1 68 ? -18.034 -2.953 -21.444 1.00 80.50 68 ALA A N 1
ATOM 528 C CA . ALA A 1 68 ? -17.667 -4.350 -21.643 1.00 80.50 68 ALA A CA 1
ATOM 529 C C . ALA A 1 68 ? -18.528 -5.242 -20.736 1.00 80.50 68 ALA A C 1
ATOM 531 O O . ALA A 1 68 ? -18.628 -4.989 -19.537 1.00 80.50 68 ALA A O 1
ATOM 532 N N . GLY A 1 69 ? -19.183 -6.252 -21.316 1.00 79.25 69 GLY A N 1
ATOM 533 C CA . GLY A 1 69 ? -20.099 -7.152 -20.609 1.00 79.25 69 GLY A CA 1
ATOM 534 C C . GLY A 1 69 ? -21.500 -6.591 -20.319 1.00 79.25 69 GLY A C 1
ATOM 535 O O . GLY A 1 69 ? -22.250 -7.244 -19.598 1.00 79.25 69 GLY A O 1
ATOM 536 N N . ALA A 1 70 ? -21.867 -5.421 -20.856 1.00 81.56 70 ALA A N 1
ATOM 537 C CA . ALA A 1 70 ? -23.205 -4.832 -20.728 1.00 81.56 70 ALA A CA 1
ATOM 538 C C . ALA A 1 70 ? -23.678 -4.149 -22.038 1.00 81.56 70 ALA A C 1
ATOM 540 O O . ALA A 1 70 ? -23.979 -2.956 -22.041 1.00 81.56 70 ALA A O 1
ATOM 541 N N . PRO A 1 71 ? -23.775 -4.883 -23.167 1.00 82.06 71 PRO A N 1
ATOM 542 C CA . PRO A 1 71 ? -24.078 -4.296 -24.481 1.00 82.06 71 PRO A CA 1
ATOM 543 C C . PRO A 1 71 ? -25.461 -3.628 -24.569 1.00 82.06 71 PRO A C 1
ATOM 545 O O . PRO A 1 71 ? -25.654 -2.732 -25.383 1.00 82.06 71 PRO A O 1
ATOM 548 N N . HIS A 1 72 ? -26.413 -4.020 -23.712 1.00 83.75 72 HIS A N 1
ATOM 549 C CA . HIS A 1 72 ? -27.753 -3.421 -23.644 1.00 83.75 72 HIS A CA 1
ATOM 550 C C . HIS A 1 72 ? -27.743 -1.939 -23.237 1.00 83.75 72 HIS A C 1
ATOM 552 O O . HIS A 1 72 ? -28.728 -1.248 -23.469 1.00 83.75 72 HIS A O 1
ATOM 558 N N . LEU A 1 73 ? -26.650 -1.446 -22.644 1.00 80.75 73 LEU A N 1
ATOM 559 C CA . LEU A 1 73 ? -26.490 -0.033 -22.292 1.00 80.75 73 LEU A CA 1
ATOM 560 C C . LEU A 1 73 ? -26.174 0.858 -23.505 1.00 80.75 73 LEU A C 1
ATOM 562 O O . LEU A 1 73 ? -26.153 2.081 -23.375 1.00 80.75 73 LEU A O 1
ATOM 566 N N . GLY A 1 74 ? -25.906 0.263 -24.673 1.00 83.31 74 GLY A N 1
ATOM 567 C CA . GLY A 1 74 ? -25.523 0.993 -25.877 1.00 83.31 74 GLY A CA 1
ATOM 568 C C . GLY A 1 74 ? -24.205 1.753 -25.710 1.00 83.31 74 GLY A C 1
ATOM 569 O O . GLY A 1 74 ? -23.323 1.352 -24.951 1.00 83.31 74 GLY A O 1
ATOM 570 N N . ASN A 1 75 ? -24.067 2.860 -26.439 1.00 82.62 75 ASN A N 1
ATOM 571 C CA . ASN A 1 75 ? -22.888 3.718 -26.383 1.00 82.62 75 ASN A CA 1
ATOM 572 C C . ASN A 1 75 ? -23.110 4.856 -25.388 1.00 82.62 75 ASN A C 1
ATOM 574 O O . ASN A 1 75 ? -23.849 5.796 -25.667 1.00 82.62 75 ASN A O 1
ATOM 578 N N . LEU A 1 76 ? -22.424 4.790 -24.250 1.00 79.81 76 LEU A N 1
ATOM 579 C CA . LEU A 1 76 ? -22.354 5.893 -23.297 1.00 79.81 76 LEU A CA 1
ATOM 580 C C . LEU A 1 76 ? -21.035 6.666 -23.448 1.00 79.81 76 LEU A C 1
ATOM 582 O O . LEU A 1 76 ? -19.998 6.043 -23.725 1.00 79.81 76 LEU A O 1
ATOM 586 N N . PRO A 1 77 ? -21.055 7.999 -23.251 1.00 76.56 77 PRO A N 1
ATOM 587 C CA . PRO A 1 77 ? -19.846 8.816 -23.232 1.00 76.56 77 PRO A CA 1
ATOM 588 C C . PRO A 1 77 ? -18.837 8.313 -22.193 1.00 76.56 77 PRO A C 1
ATOM 590 O O . PRO A 1 77 ? -19.203 7.801 -21.136 1.00 76.56 77 PRO A O 1
ATOM 593 N N . VAL A 1 78 ? -17.548 8.445 -22.516 1.00 78.62 78 VAL A N 1
ATOM 594 C CA . VAL A 1 78 ? -16.466 8.166 -21.567 1.00 78.62 78 VAL A CA 1
ATOM 595 C C . VAL A 1 78 ? -16.339 9.358 -20.637 1.00 78.62 78 VAL A C 1
ATOM 597 O O . VAL A 1 78 ? -16.153 10.491 -21.071 1.00 78.62 78 VAL A O 1
ATOM 600 N N . PHE A 1 79 ? -16.449 9.077 -19.353 1.00 72.44 79 PHE A N 1
ATOM 601 C CA . PHE A 1 79 ? -16.541 10.073 -18.302 1.00 72.44 79 PHE A CA 1
ATOM 602 C C . PHE A 1 79 ? -15.290 10.153 -17.446 1.00 72.44 79 PHE A C 1
ATOM 604 O O . PHE A 1 79 ? -14.900 11.217 -16.980 1.00 72.44 79 PHE A O 1
ATOM 611 N N . SER A 1 80 ? -14.654 9.004 -17.265 1.00 76.31 80 SER A N 1
ATOM 612 C CA . SER A 1 80 ? -13.315 8.888 -16.723 1.00 76.31 80 SER A CA 1
ATOM 613 C C . SER A 1 80 ? -12.617 7.745 -17.443 1.00 76.31 80 SER A C 1
ATOM 615 O O . SER A 1 80 ? -13.253 6.798 -17.917 1.00 76.31 80 SER A O 1
ATOM 617 N N . SER A 1 81 ? -11.305 7.849 -17.560 1.00 84.81 81 SER A N 1
ATOM 618 C CA . SER A 1 81 ? -10.474 6.848 -18.204 1.00 84.81 81 SER A CA 1
ATOM 619 C C . SER A 1 81 ? -9.113 6.810 -17.545 1.00 84.81 81 SER A C 1
ATOM 621 O O . SER A 1 81 ? -8.562 7.853 -17.203 1.00 84.81 81 SER A O 1
ATOM 623 N N . THR A 1 82 ? -8.547 5.618 -17.450 1.00 89.00 82 THR A N 1
ATOM 624 C CA . THR A 1 82 ? -7.183 5.411 -16.981 1.00 89.00 82 THR A CA 1
ATOM 625 C C . THR A 1 82 ? -6.382 4.821 -18.127 1.00 89.00 82 THR A C 1
ATOM 627 O O . THR A 1 82 ? -6.614 3.679 -18.534 1.00 89.00 82 THR A O 1
ATOM 630 N N . SER A 1 83 ? -5.449 5.614 -18.649 1.00 91.19 83 SER A N 1
ATOM 631 C CA . SER A 1 83 ? -4.471 5.171 -19.637 1.00 91.19 83 SER A CA 1
ATOM 632 C C . SER A 1 83 ? -3.097 5.122 -18.990 1.00 91.19 83 SER A C 1
ATOM 634 O O . SER A 1 83 ? -2.658 6.116 -18.411 1.00 91.19 83 SER A O 1
ATOM 636 N N . GLU A 1 84 ? -2.402 3.993 -19.105 1.00 93.44 84 GLU A N 1
ATOM 637 C CA . GLU A 1 84 ? -1.074 3.832 -18.509 1.00 93.44 84 GLU A CA 1
ATOM 638 C C . GLU A 1 84 ? -0.067 3.296 -19.507 1.00 93.44 84 GLU A C 1
ATOM 640 O O . GLU A 1 84 ? -0.422 2.621 -20.472 1.00 93.44 84 GLU A O 1
ATOM 645 N N . ASN A 1 85 ? 1.203 3.583 -19.235 1.00 93.12 85 ASN A N 1
ATOM 646 C CA . ASN A 1 85 ? 2.302 2.994 -19.974 1.00 93.12 85 ASN A CA 1
ATOM 647 C C . ASN A 1 85 ? 2.357 1.481 -19.708 1.00 93.12 85 ASN A C 1
ATOM 649 O O . ASN A 1 85 ? 2.306 1.048 -18.548 1.00 93.12 85 ASN A O 1
ATOM 653 N N . VAL A 1 86 ? 2.445 0.684 -20.772 1.00 92.69 86 VAL A N 1
ATOM 654 C CA . VAL A 1 86 ? 2.580 -0.783 -20.709 1.00 92.69 86 VAL A CA 1
ATOM 655 C C . VAL A 1 86 ? 3.993 -1.277 -20.994 1.00 92.69 86 VAL A C 1
ATOM 657 O O . VAL A 1 86 ? 4.222 -2.476 -20.913 1.00 92.69 86 VAL A O 1
ATOM 660 N N . MET A 1 87 ? 4.943 -0.378 -21.261 1.00 92.06 87 MET A N 1
ATOM 661 C CA . MET A 1 87 ? 6.373 -0.691 -21.312 1.00 92.06 87 MET A CA 1
ATOM 662 C C . MET A 1 87 ? 7.079 -0.071 -20.110 1.00 92.06 87 MET A C 1
ATOM 664 O O . MET A 1 87 ? 7.515 1.078 -20.148 1.00 92.06 87 MET A O 1
ATOM 668 N N . VAL A 1 88 ? 7.161 -0.819 -19.010 1.00 93.62 88 VAL A N 1
ATOM 669 C CA . VAL A 1 88 ? 7.641 -0.285 -17.724 1.00 93.62 88 VAL A CA 1
ATOM 670 C C . VAL A 1 88 ? 8.762 -1.168 -17.179 1.00 93.62 88 VAL A C 1
ATOM 672 O O . VAL A 1 88 ? 8.535 -1.937 -16.242 1.00 93.62 88 VAL A O 1
ATOM 675 N N . PRO A 1 89 ? 9.973 -1.113 -17.761 1.00 94.19 89 PRO A N 1
ATOM 676 C CA . PRO A 1 89 ? 11.101 -1.898 -17.277 1.00 94.19 89 PRO A CA 1
ATOM 677 C C . PRO A 1 89 ? 11.639 -1.364 -15.946 1.00 94.19 89 PRO A C 1
ATOM 679 O O . PRO A 1 89 ? 11.435 -0.204 -15.581 1.00 94.19 89 PRO A O 1
ATOM 682 N N . GLU A 1 90 ? 12.376 -2.207 -15.222 1.00 95.50 90 GLU A N 1
ATOM 683 C CA . GLU A 1 90 ? 13.169 -1.737 -14.084 1.00 95.50 90 GLU A CA 1
ATOM 684 C C . GLU A 1 90 ? 14.463 -1.030 -14.526 1.00 95.50 90 GLU A C 1
ATOM 686 O O . GLU A 1 90 ? 15.119 -1.445 -15.482 1.00 95.50 90 GLU A O 1
ATOM 691 N N . LEU A 1 91 ? 14.866 -0.007 -13.772 1.00 97.62 91 LEU A N 1
ATOM 692 C CA . LEU A 1 91 ? 16.214 0.549 -13.746 1.00 97.62 91 LEU A CA 1
ATOM 693 C C . LEU A 1 91 ? 17.049 -0.219 -12.717 1.00 97.62 91 LEU A C 1
ATOM 695 O O . LEU A 1 91 ? 16.745 -0.211 -11.519 1.00 97.62 91 LEU A O 1
ATOM 699 N N . PHE A 1 92 ? 18.111 -0.871 -13.172 1.00 97.56 92 PHE A N 1
ATOM 700 C CA . PHE A 1 92 ? 18.958 -1.722 -12.353 1.00 97.56 92 PHE A CA 1
ATOM 701 C C . PHE A 1 92 ? 20.314 -1.072 -12.053 1.00 97.56 92 PHE A C 1
ATOM 703 O O . PHE A 1 92 ? 21.039 -0.654 -12.957 1.00 97.56 92 PHE A O 1
ATOM 710 N N . PHE A 1 93 ? 20.670 -1.057 -10.768 1.00 97.81 93 PHE A N 1
ATOM 711 C CA . PHE A 1 93 ? 21.978 -0.663 -10.253 1.00 97.81 93 PHE A CA 1
ATOM 712 C C . PHE A 1 93 ? 22.726 -1.914 -9.775 1.00 97.81 93 PHE A C 1
ATOM 714 O O . PHE A 1 93 ? 22.352 -2.485 -8.745 1.00 97.81 93 PHE A O 1
ATOM 721 N N . PRO A 1 94 ? 23.774 -2.357 -10.489 1.00 97.00 94 PRO A N 1
ATOM 722 C CA . PRO A 1 94 ? 24.723 -3.335 -9.962 1.00 97.00 94 PRO A CA 1
ATOM 723 C C . PRO A 1 94 ? 25.408 -2.834 -8.688 1.00 97.00 94 PRO A C 1
ATOM 725 O O . PRO A 1 94 ? 25.463 -1.624 -8.453 1.00 97.00 94 PRO A O 1
ATOM 728 N N . SER A 1 95 ? 26.004 -3.735 -7.905 1.00 97.81 95 SER A N 1
ATOM 729 C CA . SER A 1 95 ? 26.755 -3.334 -6.709 1.00 97.81 95 SER A CA 1
ATOM 730 C C . SER A 1 95 ? 27.853 -2.322 -7.062 1.00 97.81 95 SER A C 1
ATOM 732 O O . SER A 1 95 ? 28.605 -2.522 -8.022 1.00 97.81 95 SER A O 1
ATOM 734 N N . GLY A 1 96 ? 27.929 -1.224 -6.311 1.00 98.25 96 GLY A N 1
ATOM 735 C CA . GLY A 1 96 ? 28.848 -0.123 -6.588 1.00 98.25 96 GLY A CA 1
ATOM 736 C C . GLY A 1 96 ? 28.497 1.161 -5.839 1.00 98.25 96 GLY A C 1
ATOM 737 O O . GLY A 1 96 ? 27.412 1.297 -5.268 1.00 98.25 96 GLY A O 1
ATOM 738 N N . ASN A 1 97 ? 29.435 2.103 -5.864 1.00 98.81 97 ASN A N 1
ATOM 739 C CA . ASN A 1 97 ? 29.305 3.448 -5.318 1.00 98.81 97 ASN A CA 1
ATOM 740 C C . ASN A 1 97 ? 29.105 4.430 -6.477 1.00 98.81 97 ASN A C 1
ATOM 742 O O . ASN A 1 97 ? 30.061 4.814 -7.138 1.00 98.81 97 ASN A O 1
ATOM 746 N N . TYR A 1 98 ? 27.873 4.838 -6.741 1.00 98.88 98 TYR A N 1
ATOM 747 C CA . TYR A 1 98 ? 27.549 5.750 -7.832 1.00 98.88 98 TYR A CA 1
ATOM 748 C C . TYR A 1 98 ? 27.605 7.191 -7.339 1.00 98.88 98 TYR A C 1
ATOM 750 O O . TYR A 1 98 ? 26.710 7.644 -6.618 1.00 98.88 98 TYR A O 1
ATOM 758 N N . ARG A 1 99 ? 28.676 7.906 -7.685 1.00 98.81 99 ARG A N 1
ATOM 759 C CA . ARG A 1 99 ? 28.850 9.308 -7.294 1.00 98.81 99 ARG A CA 1
ATOM 760 C C . ARG A 1 99 ? 28.114 10.199 -8.290 1.00 98.81 99 ARG A C 1
ATOM 762 O O . ARG A 1 99 ? 28.384 10.136 -9.480 1.00 98.81 99 ARG A O 1
ATOM 769 N N . ILE A 1 100 ? 27.231 11.063 -7.798 1.00 98.81 100 ILE A N 1
ATOM 770 C CA . ILE A 1 100 ? 26.531 12.071 -8.607 1.00 98.81 100 ILE A CA 1
ATOM 771 C C . ILE A 1 100 ? 26.875 13.481 -8.119 1.00 98.81 100 ILE A C 1
ATOM 773 O O . ILE A 1 100 ? 27.177 13.678 -6.943 1.00 98.81 100 ILE A O 1
ATOM 777 N N . THR A 1 101 ? 2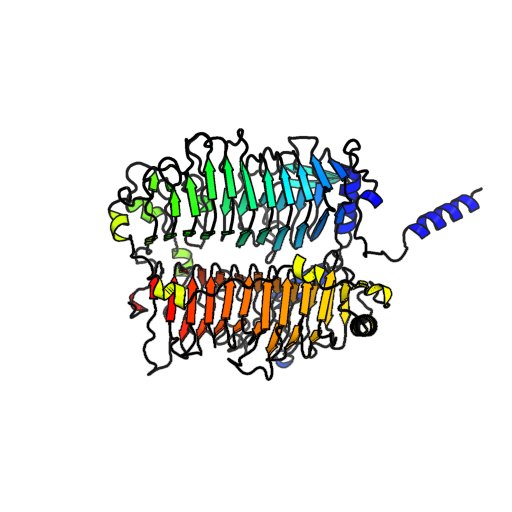6.833 14.472 -9.005 1.00 98.19 101 THR A N 1
ATOM 778 C CA . THR A 1 101 ? 27.115 15.891 -8.705 1.00 98.19 101 THR A CA 1
ATOM 779 C C . THR A 1 101 ? 25.916 16.808 -8.932 1.00 98.19 101 THR A C 1
ATOM 781 O O . THR A 1 101 ? 25.936 17.967 -8.512 1.00 98.19 101 THR A O 1
ATOM 784 N N . SER A 1 102 ? 24.869 16.310 -9.598 1.00 97.88 102 SER A N 1
ATOM 785 C CA . SER A 1 102 ? 23.611 17.027 -9.824 1.00 97.88 102 SER A CA 1
ATOM 786 C C . SER A 1 102 ? 22.411 16.138 -9.506 1.00 97.88 102 SER A C 1
ATOM 788 O O . SER A 1 102 ? 22.535 14.919 -9.418 1.00 97.88 102 SER A O 1
ATOM 790 N N . THR A 1 103 ? 21.249 16.758 -9.310 1.00 98.62 103 THR A N 1
ATOM 791 C CA . THR A 1 103 ? 19.985 16.055 -9.067 1.00 98.62 103 THR A CA 1
ATOM 792 C C . THR A 1 103 ? 19.556 15.276 -10.305 1.00 98.62 103 THR A C 1
ATOM 794 O O . THR A 1 103 ? 19.478 15.842 -11.396 1.00 98.62 103 THR A O 1
ATOM 797 N N . LEU A 1 104 ? 19.257 13.992 -10.121 1.00 98.75 104 LEU A N 1
ATOM 798 C CA . LEU A 1 104 ? 18.680 13.132 -11.149 1.00 98.75 104 LEU A CA 1
ATOM 799 C C . LEU A 1 104 ? 17.189 13.440 -11.302 1.00 98.75 104 LEU A C 1
ATOM 801 O O . LEU A 1 104 ? 16.498 13.662 -10.307 1.00 98.75 104 LEU A O 1
ATOM 805 N N . VAL A 1 105 ? 16.676 13.414 -12.532 1.00 98.62 105 VAL A N 1
ATOM 806 C CA . VAL A 1 105 ? 15.252 13.624 -12.822 1.00 98.62 105 VAL A CA 1
ATOM 807 C C . VAL A 1 105 ? 14.650 12.390 -13.480 1.00 98.62 105 VAL A C 1
ATOM 809 O O . VAL A 1 105 ? 15.065 11.988 -14.568 1.00 98.62 105 VAL A O 1
ATOM 812 N N . ALA A 1 106 ? 13.630 11.827 -12.836 1.00 97.50 106 ALA A N 1
ATOM 813 C CA . ALA A 1 106 ? 12.816 10.729 -13.346 1.00 97.50 106 ALA A CA 1
ATOM 814 C C . ALA A 1 106 ? 11.411 11.205 -13.755 1.00 97.50 106 ALA A C 1
ATOM 816 O O . ALA A 1 106 ? 10.961 12.286 -13.365 1.00 97.50 106 ALA A O 1
ATOM 817 N N . GLY A 1 107 ? 10.727 10.388 -14.559 1.00 92.94 107 GLY A N 1
ATOM 818 C CA . GLY A 1 107 ? 9.362 10.643 -15.023 1.00 92.94 107 GLY A CA 1
ATOM 819 C C . GLY A 1 107 ? 8.283 9.906 -14.224 1.00 92.94 107 GLY A C 1
ATOM 820 O O . GLY A 1 107 ? 8.479 9.514 -13.076 1.00 92.94 107 GLY A O 1
ATOM 821 N N . THR A 1 108 ? 7.143 9.695 -14.881 1.00 93.12 108 THR A N 1
ATOM 822 C CA . THR A 1 108 ? 5.897 9.179 -14.294 1.00 93.12 108 THR A CA 1
ATOM 823 C C . THR A 1 108 ? 5.973 7.748 -13.757 1.00 93.12 108 THR A C 1
ATOM 825 O O . THR A 1 108 ? 5.360 7.434 -12.734 1.00 93.12 108 THR A O 1
ATOM 828 N N . TYR A 1 109 ? 6.729 6.883 -14.432 1.00 95.44 109 TYR A N 1
ATOM 829 C CA . TYR A 1 109 ? 6.910 5.478 -14.073 1.00 95.44 109 TYR A CA 1
ATOM 830 C C . TYR A 1 109 ? 8.370 5.248 -13.704 1.00 95.44 109 TYR A C 1
ATOM 832 O O . TYR A 1 109 ? 9.263 5.626 -14.466 1.00 95.44 109 TYR A O 1
ATOM 840 N N . LEU A 1 110 ? 8.621 4.635 -12.548 1.00 97.06 110 LEU A N 1
ATOM 841 C CA . LEU A 1 110 ? 9.983 4.389 -12.088 1.00 97.06 110 LEU A CA 1
ATOM 842 C C . LEU A 1 110 ? 10.055 3.147 -11.203 1.00 97.06 110 LEU A C 1
ATOM 844 O O . LEU A 1 110 ? 9.518 3.127 -10.101 1.00 97.06 110 LEU A O 1
ATOM 848 N N . TYR A 1 111 ? 10.773 2.129 -11.668 1.00 97.75 111 TYR A N 1
ATOM 849 C CA . TYR A 1 111 ? 11.020 0.896 -10.923 1.00 97.75 111 TYR A CA 1
ATOM 850 C C . TYR A 1 111 ? 12.526 0.746 -10.724 1.00 97.75 111 TYR A C 1
ATOM 852 O O . TYR A 1 111 ? 13.212 0.233 -11.594 1.00 97.75 111 TYR A O 1
ATOM 860 N N . MET A 1 112 ? 13.069 1.217 -9.605 1.00 97.94 112 MET A N 1
ATOM 861 C CA . MET A 1 112 ? 14.502 1.142 -9.316 1.00 97.94 112 MET A CA 1
ATOM 862 C C . MET A 1 112 ? 14.831 -0.059 -8.437 1.00 97.94 112 MET A C 1
ATOM 864 O O . MET A 1 112 ? 14.206 -0.279 -7.396 1.00 97.94 112 MET A O 1
ATOM 868 N N . ARG A 1 113 ? 15.874 -0.800 -8.811 1.00 96.94 113 ARG A N 1
ATOM 869 C CA . ARG A 1 113 ? 16.417 -1.897 -8.008 1.00 96.94 113 ARG A CA 1
ATOM 870 C C . ARG A 1 113 ? 17.926 -1.779 -7.875 1.00 96.94 113 ARG A C 1
ATOM 872 O O . ARG A 1 113 ? 18.633 -1.768 -8.877 1.00 96.94 113 ARG A O 1
ATOM 879 N N . GLY A 1 114 ? 18.413 -1.806 -6.640 1.00 97.19 114 GLY A N 1
ATOM 880 C CA . GLY A 1 114 ? 19.818 -2.057 -6.343 1.00 97.19 114 GLY A CA 1
ATOM 881 C C . GLY A 1 114 ? 20.115 -3.542 -6.152 1.00 97.19 114 GLY A C 1
ATOM 882 O O . GLY A 1 114 ? 19.292 -4.324 -5.661 1.00 97.19 114 GLY A O 1
ATOM 883 N N . GLU A 1 115 ? 21.313 -3.950 -6.540 1.00 95.00 115 GLU A N 1
ATOM 884 C CA . GLU A 1 115 ? 21.971 -5.106 -5.941 1.00 95.00 115 GLU A CA 1
ATOM 885 C C . GLU A 1 115 ? 22.456 -4.753 -4.524 1.00 95.00 115 GLU A C 1
ATOM 887 O O . GLU A 1 115 ? 22.532 -3.579 -4.146 1.00 95.00 115 GLU A O 1
ATOM 892 N N . LYS A 1 116 ? 22.803 -5.763 -3.719 1.00 91.50 116 LYS A N 1
ATOM 893 C CA . LYS A 1 116 ? 23.382 -5.558 -2.386 1.00 91.50 116 LYS A CA 1
ATOM 894 C C . LYS A 1 116 ? 24.530 -4.537 -2.447 1.00 91.50 116 LYS A C 1
ATOM 896 O O . LYS A 1 116 ? 25.434 -4.665 -3.270 1.00 91.50 116 LYS A O 1
ATOM 901 N N . ASN A 1 117 ? 24.507 -3.559 -1.541 1.00 94.12 117 ASN A N 1
ATOM 902 C CA . ASN A 1 117 ? 25.488 -2.469 -1.430 1.00 94.12 117 ASN A CA 1
ATOM 903 C C . ASN A 1 117 ? 25.526 -1.477 -2.609 1.00 94.12 117 ASN A C 1
ATOM 905 O O . ASN A 1 117 ? 26.529 -0.788 -2.769 1.00 94.12 117 ASN A O 1
ATOM 909 N N . SER A 1 118 ? 24.469 -1.367 -3.414 1.00 98.44 118 SER A N 1
ATOM 910 C CA . SER A 1 118 ? 24.373 -0.309 -4.432 1.00 98.44 118 SER A CA 1
ATOM 911 C C . SER A 1 118 ? 24.062 1.037 -3.772 1.00 98.44 118 SER A C 1
ATOM 913 O O . SER A 1 118 ? 23.001 1.196 -3.159 1.00 98.44 118 SER A O 1
ATOM 915 N N . LYS A 1 119 ? 24.988 1.996 -3.877 1.00 98.81 119 LYS A N 1
ATOM 916 C CA . LYS A 1 119 ? 24.914 3.304 -3.209 1.00 98.81 119 LYS A CA 1
ATOM 917 C C . LYS A 1 119 ? 24.844 4.432 -4.226 1.00 98.81 119 LYS A C 1
ATOM 919 O O . LYS A 1 119 ? 25.689 4.486 -5.108 1.00 98.81 119 LYS A O 1
ATOM 924 N N . ILE A 1 120 ? 23.908 5.359 -4.066 1.00 98.88 120 ILE A N 1
ATOM 925 C CA . ILE A 1 120 ? 23.876 6.627 -4.802 1.00 98.88 120 ILE A CA 1
ATOM 926 C C . ILE A 1 120 ? 24.347 7.718 -3.840 1.00 98.88 120 ILE A C 1
ATOM 928 O O . ILE A 1 120 ? 23.724 7.946 -2.802 1.00 98.88 120 ILE A O 1
ATOM 932 N N . ILE A 1 121 ? 25.472 8.352 -4.163 1.00 98.88 121 ILE A N 1
ATOM 933 C CA . ILE A 1 121 ? 26.179 9.285 -3.283 1.00 98.88 121 ILE A CA 1
ATOM 934 C C . ILE A 1 121 ? 26.149 10.671 -3.918 1.00 98.88 121 ILE A C 1
ATOM 936 O O . ILE A 1 121 ? 26.803 10.906 -4.936 1.00 98.88 121 ILE A O 1
ATOM 940 N N . GLN A 1 122 ? 25.426 11.602 -3.300 1.00 98.62 122 GLN A N 1
ATOM 941 C CA . GLN A 1 122 ? 25.416 12.992 -3.741 1.00 98.62 122 GLN A CA 1
ATOM 942 C C . GLN A 1 122 ? 26.672 13.716 -3.245 1.00 98.62 122 GLN A C 1
ATOM 944 O O . GLN A 1 122 ? 26.883 13.896 -2.044 1.00 98.62 122 GLN A O 1
ATOM 949 N N . ALA A 1 123 ? 27.513 14.140 -4.186 1.00 98.44 123 ALA A N 1
ATOM 950 C CA . ALA A 1 123 ? 28.751 14.854 -3.904 1.00 98.44 123 ALA A CA 1
ATOM 951 C C . ALA A 1 123 ? 28.515 16.331 -3.557 1.00 98.44 123 ALA A C 1
ATOM 953 O O . ALA A 1 123 ? 29.325 16.917 -2.841 1.00 98.44 123 ALA A O 1
ATOM 954 N N . ASN A 1 124 ? 27.423 16.933 -4.045 1.00 97.62 124 ASN A N 1
ATOM 955 C CA . ASN A 1 124 ? 27.048 18.300 -3.704 1.00 97.62 124 ASN A CA 1
ATOM 956 C C . ASN A 1 124 ? 25.970 18.307 -2.605 1.00 97.62 124 ASN A C 1
ATOM 958 O O . ASN A 1 124 ? 24.810 18.008 -2.885 1.00 97.62 124 ASN A O 1
ATOM 962 N N . PRO A 1 125 ? 26.304 18.686 -1.363 1.00 94.25 125 PRO A N 1
ATOM 963 C CA . PRO A 1 125 ? 25.373 18.569 -0.249 1.00 94.25 125 PRO A CA 1
ATOM 964 C C . PRO A 1 125 ? 24.159 19.508 -0.312 1.00 94.25 125 PRO A C 1
ATOM 966 O O . PRO A 1 125 ? 23.228 19.315 0.467 1.00 94.25 125 PRO A O 1
ATOM 969 N N . ASP A 1 126 ? 24.166 20.500 -1.203 1.00 96.12 126 ASP A N 1
ATOM 970 C CA . ASP A 1 126 ? 23.055 21.439 -1.400 1.00 96.12 126 ASP A CA 1
ATOM 971 C C . ASP A 1 126 ? 22.123 21.001 -2.544 1.00 96.12 126 ASP A C 1
ATOM 973 O O . ASP A 1 126 ? 21.142 21.677 -2.858 1.00 96.12 126 ASP A O 1
ATOM 977 N N . LYS A 1 127 ? 22.433 19.874 -3.197 1.00 97.88 127 LYS A N 1
ATOM 978 C CA . LYS A 1 127 ? 21.611 19.270 -4.249 1.00 97.88 127 LYS A CA 1
ATOM 979 C C . LYS A 1 127 ? 20.843 18.073 -3.716 1.00 97.88 127 LYS A C 1
ATOM 981 O O . LYS A 1 127 ? 21.332 17.324 -2.872 1.00 97.88 127 LYS A O 1
ATOM 986 N N . ASP A 1 128 ? 19.663 17.864 -4.278 1.00 98.44 128 ASP A N 1
ATOM 987 C CA . ASP A 1 128 ? 18.863 16.673 -4.017 1.00 98.44 128 ASP A CA 1
ATOM 988 C C . ASP A 1 128 ? 19.407 15.480 -4.817 1.00 98.44 128 ASP A C 1
ATOM 990 O O . ASP A 1 128 ? 20.079 15.681 -5.835 1.00 98.44 128 ASP A O 1
ATOM 994 N N . ILE A 1 129 ? 19.136 14.243 -4.389 1.00 98.81 129 ILE A N 1
ATOM 995 C CA . ILE A 1 129 ? 19.534 13.047 -5.156 1.00 98.81 129 ILE A CA 1
ATOM 996 C C . ILE A 1 129 ? 18.586 12.818 -6.337 1.00 98.81 129 ILE A C 1
ATOM 998 O O . ILE A 1 129 ? 19.039 12.800 -7.481 1.00 98.81 129 ILE A O 1
ATOM 1002 N N . LEU A 1 130 ? 17.288 12.646 -6.073 1.00 98.81 130 LEU A N 1
ATOM 1003 C CA . LEU A 1 130 ? 16.305 12.233 -7.073 1.00 98.81 130 LEU A CA 1
ATOM 1004 C C . LEU A 1 130 ? 15.043 13.098 -7.011 1.00 98.81 130 LEU A C 1
ATOM 1006 O O . LEU A 1 130 ? 14.345 13.112 -5.998 1.00 98.81 130 LEU A O 1
ATOM 1010 N N . TYR A 1 131 ? 14.713 13.744 -8.128 1.00 98.69 131 TYR A N 1
ATOM 1011 C CA . TYR A 1 131 ? 13.418 14.374 -8.360 1.00 98.69 131 TYR A CA 1
ATOM 1012 C C . TYR A 1 131 ? 12.567 13.525 -9.310 1.00 98.69 131 TYR A C 1
ATOM 1014 O O . TYR A 1 131 ? 12.952 13.260 -10.448 1.00 98.69 131 TYR A O 1
ATOM 1022 N N . ILE A 1 132 ? 11.389 13.112 -8.854 1.00 98.00 132 ILE A N 1
ATOM 1023 C CA . ILE A 1 132 ? 10.413 12.348 -9.629 1.00 98.00 132 ILE A CA 1
ATOM 1024 C C . ILE A 1 132 ? 9.301 13.303 -10.051 1.00 98.00 132 ILE A C 1
ATOM 1026 O O . ILE A 1 132 ? 8.492 13.751 -9.230 1.00 98.00 132 ILE A O 1
ATOM 1030 N N . ARG A 1 133 ? 9.275 13.627 -11.345 1.00 95.00 133 ARG A N 1
ATOM 1031 C CA . ARG A 1 133 ? 8.295 14.537 -11.937 1.00 95.00 133 ARG A CA 1
ATOM 1032 C C . ARG A 1 133 ? 7.057 13.753 -12.379 1.00 95.00 133 ARG A C 1
ATOM 1034 O O . ARG A 1 133 ? 7.151 12.916 -13.273 1.00 95.00 133 ARG A O 1
ATOM 1041 N N . TRP A 1 134 ? 5.903 14.099 -11.812 1.00 93.25 134 TRP A N 1
ATOM 1042 C CA . TRP A 1 134 ? 4.606 13.456 -12.069 1.00 93.25 134 TRP A CA 1
ATOM 1043 C C . TRP A 1 134 ? 4.582 11.965 -11.693 1.00 93.25 134 TRP A C 1
ATOM 1045 O O . TRP A 1 134 ? 4.110 11.135 -12.465 1.00 93.25 134 TRP A O 1
ATOM 1055 N N . GLY A 1 135 ? 5.156 11.612 -10.538 1.00 94.62 135 GLY A N 1
ATOM 1056 C CA . GLY A 1 135 ? 5.282 10.223 -10.084 1.00 94.62 135 GLY A CA 1
ATOM 1057 C C . GLY A 1 135 ? 3.924 9.542 -9.890 1.00 94.62 135 GLY A C 1
ATOM 1058 O O . GLY A 1 135 ? 3.092 10.042 -9.139 1.00 94.62 135 GLY A O 1
ATOM 1059 N N . PHE A 1 136 ? 3.714 8.401 -10.554 1.00 93.69 136 PHE A N 1
ATOM 1060 C CA . PHE A 1 136 ? 2.420 7.707 -10.596 1.00 93.69 136 PHE A CA 1
ATOM 1061 C C . PHE A 1 136 ? 2.497 6.218 -10.230 1.00 93.69 136 PHE A C 1
ATOM 1063 O O . PHE A 1 136 ? 1.664 5.711 -9.476 1.00 93.69 136 PHE A O 1
ATOM 1070 N N . ARG A 1 137 ? 3.503 5.504 -10.752 1.00 94.50 137 ARG A N 1
ATOM 1071 C CA . ARG A 1 137 ? 3.822 4.113 -10.389 1.00 94.50 137 ARG A CA 1
ATOM 1072 C C . ARG A 1 137 ? 5.301 4.051 -10.049 1.00 94.50 137 ARG A C 1
ATOM 1074 O O . ARG A 1 137 ? 6.143 3.971 -10.949 1.00 94.50 137 ARG A O 1
ATOM 1081 N N . VAL A 1 138 ? 5.615 4.165 -8.764 1.00 97.69 138 VAL A N 1
ATOM 1082 C CA . VAL A 1 138 ? 7.000 4.274 -8.306 1.00 97.69 138 VAL A CA 1
ATOM 1083 C C . VAL A 1 138 ? 7.324 3.166 -7.317 1.00 97.69 138 VAL A C 1
ATOM 1085 O O . VAL A 1 138 ? 6.695 3.046 -6.269 1.00 97.69 138 VAL A O 1
ATOM 1088 N N . GLN A 1 139 ? 8.350 2.380 -7.629 1.00 98.19 139 GLN A N 1
ATOM 1089 C CA . GLN A 1 139 ? 8.929 1.391 -6.727 1.00 98.19 139 GLN A CA 1
ATOM 1090 C C . GLN A 1 139 ? 10.442 1.573 -6.655 1.00 98.19 139 GLN A C 1
ATOM 1092 O O . GLN A 1 139 ? 11.120 1.623 -7.678 1.00 98.19 139 GLN A O 1
ATOM 1097 N N . ILE A 1 140 ? 10.990 1.626 -5.447 1.00 98.62 140 ILE A N 1
ATOM 1098 C CA . ILE A 1 140 ? 12.428 1.729 -5.195 1.00 98.62 140 ILE A CA 1
ATOM 1099 C C . ILE A 1 140 ? 12.795 0.653 -4.180 1.00 98.62 140 ILE A C 1
ATOM 1101 O O . ILE A 1 140 ? 12.219 0.591 -3.096 1.00 98.62 140 ILE A O 1
ATOM 1105 N N . LYS A 1 141 ? 13.744 -0.219 -4.522 1.00 97.50 141 LYS A N 1
ATOM 1106 C CA . LYS A 1 141 ? 14.147 -1.316 -3.635 1.00 97.50 141 LYS A CA 1
ATOM 1107 C C . LYS A 1 141 ? 15.650 -1.528 -3.574 1.00 97.50 141 LYS A C 1
ATOM 1109 O O . LYS A 1 141 ? 16.341 -1.423 -4.589 1.00 97.50 141 LYS A O 1
ATOM 1114 N N . ASN A 1 142 ? 16.128 -1.927 -2.395 1.00 97.94 142 ASN A N 1
ATOM 1115 C CA . ASN A 1 142 ? 17.510 -2.358 -2.147 1.00 97.94 142 ASN A CA 1
ATOM 1116 C C . ASN A 1 142 ? 18.576 -1.312 -2.538 1.00 97.94 142 ASN A C 1
ATOM 1118 O O . ASN A 1 142 ? 19.645 -1.671 -3.029 1.00 97.94 142 ASN A O 1
ATOM 1122 N N . LEU A 1 143 ? 18.279 -0.025 -2.359 1.00 98.75 143 LEU A N 1
ATOM 1123 C CA . LEU A 1 143 ? 19.197 1.078 -2.659 1.00 98.75 143 LEU A CA 1
ATOM 1124 C C . LEU A 1 143 ? 19.587 1.833 -1.394 1.00 98.75 143 LEU A C 1
ATOM 1126 O O . LEU A 1 143 ? 18.782 1.977 -0.472 1.00 98.75 143 LEU A O 1
ATOM 1130 N N . ILE A 1 144 ? 20.819 2.332 -1.383 1.00 98.94 144 ILE A N 1
ATOM 1131 C CA . ILE A 1 144 ? 21.353 3.176 -0.319 1.00 98.94 144 ILE A CA 1
ATOM 1132 C C . ILE A 1 144 ? 21.550 4.586 -0.884 1.00 98.94 144 ILE A C 1
ATOM 1134 O O . ILE A 1 144 ? 22.268 4.764 -1.865 1.00 98.94 144 ILE A O 1
ATOM 1138 N N . PHE A 1 145 ? 20.925 5.583 -0.269 1.00 98.88 145 PHE A N 1
ATOM 1139 C CA . PHE A 1 145 ? 21.031 6.996 -0.635 1.00 98.88 145 PHE A CA 1
ATOM 1140 C C . PHE A 1 145 ? 21.893 7.712 0.402 1.00 98.88 145 PHE A C 1
ATOM 1142 O O . PHE A 1 145 ? 21.589 7.622 1.592 1.00 98.88 145 PHE A O 1
ATOM 1149 N N . ILE A 1 146 ? 22.955 8.401 -0.022 1.00 98.81 146 ILE A N 1
ATOM 1150 C CA . ILE A 1 146 ? 23.936 9.009 0.889 1.00 98.81 146 ILE A CA 1
ATOM 1151 C C . ILE A 1 146 ? 24.168 10.480 0.537 1.00 98.81 146 ILE A C 1
ATOM 1153 O O . ILE A 1 146 ? 24.478 10.797 -0.615 1.00 98.81 146 ILE A O 1
ATOM 1157 N N . ASN A 1 147 ? 24.143 11.338 1.562 1.00 98.38 147 ASN A N 1
ATOM 1158 C CA . ASN A 1 147 ? 24.365 12.787 1.481 1.00 98.38 147 ASN A CA 1
ATOM 1159 C C . ASN A 1 147 ? 23.333 13.515 0.595 1.00 98.38 147 ASN A C 1
ATOM 1161 O O . ASN A 1 147 ? 22.313 12.971 0.194 1.00 98.38 147 ASN A O 1
ATOM 1165 N N . GLY A 1 148 ? 23.612 14.780 0.277 1.00 96.62 148 GLY A N 1
ATOM 1166 C CA . GLY A 1 148 ? 22.682 15.660 -0.420 1.00 96.62 148 GLY A CA 1
ATOM 1167 C C . GLY A 1 148 ? 21.742 16.384 0.538 1.00 96.62 148 GLY A C 1
ATOM 1168 O O . GLY A 1 148 ? 21.768 16.187 1.760 1.00 96.62 148 GLY A O 1
ATOM 1169 N N . HIS A 1 149 ? 20.930 17.262 -0.039 1.00 97.38 149 HIS A N 1
ATOM 1170 C CA . HIS A 1 149 ? 19.930 18.005 0.703 1.00 97.38 149 HIS A CA 1
ATOM 1171 C C . HIS A 1 149 ? 18.701 17.119 0.940 1.00 97.38 149 HIS A C 1
ATOM 1173 O O . HIS A 1 149 ? 18.587 16.545 2.025 1.00 97.38 149 HIS A O 1
ATOM 1179 N N . ASN A 1 150 ? 17.844 16.917 -0.064 1.00 98.25 150 ASN A N 1
ATOM 1180 C CA . ASN A 1 150 ? 16.792 15.898 -0.026 1.00 98.25 150 ASN A CA 1
ATOM 1181 C C . ASN A 1 150 ? 17.216 14.622 -0.770 1.00 98.25 150 ASN A C 1
ATOM 1183 O O . ASN A 1 150 ? 17.954 14.679 -1.754 1.00 98.25 150 ASN A O 1
ATOM 1187 N N . HIS A 1 151 ? 16.736 13.450 -0.345 1.00 98.75 151 HIS A N 1
ATOM 1188 C CA . HIS A 1 151 ? 17.049 12.205 -1.066 1.00 98.75 151 HIS A CA 1
ATOM 1189 C C . HIS A 1 151 ? 16.047 11.948 -2.195 1.00 98.75 151 HIS A C 1
ATOM 1191 O O . HIS A 1 151 ? 16.441 11.822 -3.353 1.00 98.75 151 HIS A O 1
ATOM 1197 N N . ILE A 1 152 ? 14.753 11.903 -1.882 1.00 98.75 152 ILE A N 1
ATOM 1198 C CA . ILE A 1 152 ? 13.689 11.686 -2.864 1.00 98.75 152 ILE A CA 1
ATOM 1199 C C . ILE A 1 152 ? 12.688 12.830 -2.762 1.00 98.75 152 ILE A C 1
ATOM 1201 O O . ILE A 1 152 ? 12.059 13.037 -1.726 1.00 98.75 152 ILE A O 1
ATOM 1205 N N . VAL A 1 153 ? 12.514 13.545 -3.866 1.00 98.25 153 VAL A N 1
ATOM 1206 C CA . VAL A 1 153 ? 11.492 14.574 -4.036 1.00 98.25 153 VAL A CA 1
ATOM 1207 C C . VAL A 1 153 ? 10.508 14.080 -5.079 1.00 98.25 153 VAL A C 1
ATOM 1209 O O . VAL A 1 153 ? 10.898 13.803 -6.210 1.00 98.25 153 VAL A O 1
ATOM 1212 N N . MET A 1 154 ? 9.234 13.971 -4.725 1.00 96.56 154 MET A N 1
ATOM 1213 C CA . MET A 1 154 ? 8.199 13.483 -5.631 1.00 96.56 154 MET A CA 1
ATOM 1214 C C . MET A 1 154 ? 7.063 14.488 -5.744 1.00 96.56 154 MET A C 1
ATOM 1216 O O . MET A 1 154 ? 6.418 14.835 -4.757 1.00 96.56 154 MET A O 1
ATOM 1220 N N . TRP A 1 155 ? 6.783 14.896 -6.974 1.00 95.00 155 TRP A N 1
ATOM 1221 C CA . TRP A 1 155 ? 5.586 15.649 -7.319 1.00 95.00 155 TRP A CA 1
ATOM 1222 C C . TRP A 1 155 ? 4.685 14.773 -8.178 1.00 95.00 155 TRP A C 1
ATOM 1224 O O . TRP A 1 155 ? 5.168 14.145 -9.118 1.00 95.00 155 TRP A O 1
ATOM 1234 N N . THR A 1 156 ? 3.394 14.725 -7.868 1.00 91.69 156 THR A N 1
ATOM 1235 C CA . THR A 1 156 ? 2.440 13.816 -8.528 1.00 91.69 156 THR A CA 1
ATOM 1236 C C . THR A 1 156 ? 1.471 14.539 -9.448 1.00 91.69 156 THR A C 1
ATOM 1238 O O . THR A 1 156 ? 0.793 13.895 -10.234 1.00 91.69 156 THR A O 1
ATOM 1241 N N . GLY A 1 157 ? 1.375 15.868 -9.348 1.00 88.38 157 GLY A N 1
ATOM 1242 C CA . GLY A 1 157 ? 0.357 16.630 -10.070 1.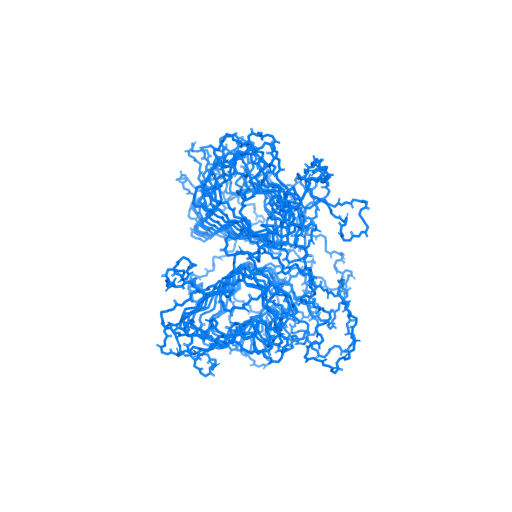00 88.38 157 GLY A CA 1
ATOM 1243 C C . GLY A 1 157 ? -1.059 16.453 -9.513 1.00 88.38 157 GLY A C 1
ATOM 1244 O O . GLY A 1 157 ? -1.999 16.954 -10.123 1.00 88.38 157 GLY A O 1
ATOM 1245 N N . ASN A 1 158 ? -1.205 15.785 -8.360 1.00 84.88 158 ASN A N 1
ATOM 1246 C CA . ASN A 1 158 ? -2.478 15.269 -7.848 1.00 84.88 158 ASN A CA 1
ATOM 1247 C C . ASN A 1 158 ? -3.130 14.249 -8.802 1.00 84.88 158 ASN A C 1
ATOM 1249 O O . ASN A 1 158 ? -4.341 14.264 -8.999 1.00 84.88 158 ASN A O 1
ATOM 1253 N N . GLU A 1 159 ? -2.315 13.400 -9.433 1.00 81.62 159 GLU A N 1
ATOM 1254 C CA . GLU A 1 159 ? -2.791 12.303 -10.276 1.00 81.62 159 GLU A CA 1
ATOM 1255 C C . GLU A 1 159 ? -3.444 11.209 -9.418 1.00 81.62 159 GLU A C 1
ATOM 1257 O O . GLU A 1 159 ? -2.770 10.545 -8.627 1.00 81.62 159 GLU A O 1
ATOM 1262 N N . ASP A 1 160 ? -4.753 11.016 -9.583 1.00 78.38 160 ASP A N 1
ATOM 1263 C CA . ASP A 1 160 ? -5.525 10.037 -8.819 1.00 78.38 160 ASP A CA 1
ATOM 1264 C C . ASP A 1 160 ? -4.969 8.627 -8.998 1.00 78.38 160 ASP A C 1
ATOM 1266 O O . ASP A 1 160 ? -4.639 8.211 -10.106 1.00 78.38 160 ASP A O 1
ATOM 1270 N N . THR A 1 161 ? -4.948 7.843 -7.917 1.00 85.94 161 THR A N 1
ATOM 1271 C CA . THR A 1 161 ? -4.460 6.449 -7.868 1.00 85.94 161 THR A CA 1
ATOM 1272 C C . THR A 1 161 ? -2.940 6.292 -7.828 1.00 85.94 161 THR A C 1
ATOM 1274 O O . THR A 1 161 ? -2.458 5.156 -7.900 1.00 85.94 161 THR A O 1
ATOM 1277 N N . ALA A 1 162 ? -2.161 7.375 -7.724 1.00 91.69 162 ALA A N 1
ATOM 1278 C CA . ALA A 1 162 ? -0.705 7.286 -7.654 1.00 91.69 162 ALA A CA 1
ATOM 1279 C C . ALA A 1 162 ? -0.244 6.399 -6.482 1.00 91.69 162 ALA A C 1
ATOM 1281 O O . ALA A 1 162 ? -0.830 6.393 -5.396 1.00 91.69 162 ALA A O 1
ATOM 1282 N N . ASN A 1 163 ? 0.829 5.637 -6.696 1.00 94.56 163 ASN A N 1
ATOM 1283 C CA . ASN A 1 163 ? 1.462 4.850 -5.645 1.00 94.56 163 ASN A CA 1
ATOM 1284 C C . ASN A 1 163 ? 2.980 5.000 -5.652 1.00 94.56 163 ASN A C 1
ATOM 1286 O O . ASN A 1 163 ? 3.632 5.054 -6.700 1.00 94.56 163 ASN A O 1
ATOM 1290 N N . PHE A 1 164 ? 3.527 5.041 -4.441 1.00 97.12 164 PHE A N 1
ATOM 1291 C CA . PHE A 1 164 ? 4.955 5.055 -4.179 1.00 97.12 164 PHE A CA 1
ATOM 1292 C C . PHE A 1 164 ? 5.295 3.952 -3.183 1.00 97.12 164 PHE A C 1
ATOM 1294 O O . PHE A 1 164 ? 4.638 3.805 -2.156 1.00 97.12 164 PHE A O 1
ATOM 1301 N N . THR A 1 165 ? 6.347 3.187 -3.448 1.00 98.06 165 THR A N 1
ATOM 1302 C CA . THR A 1 165 ? 6.847 2.167 -2.525 1.00 98.06 165 THR A CA 1
ATOM 1303 C C . THR A 1 165 ? 8.367 2.219 -2.440 1.00 98.06 165 THR A C 1
ATOM 1305 O O . THR A 1 165 ? 9.051 2.117 -3.458 1.00 98.06 165 THR A O 1
ATOM 1308 N N . ALA A 1 166 ? 8.899 2.310 -1.221 1.00 98.56 166 ALA A N 1
ATOM 1309 C CA . ALA A 1 166 ? 10.311 2.110 -0.918 1.00 98.56 166 ALA A CA 1
ATOM 1310 C C . ALA A 1 166 ? 10.494 0.898 0.007 1.00 98.56 166 ALA A C 1
ATOM 1312 O O . ALA A 1 166 ? 9.910 0.841 1.091 1.00 98.56 166 ALA A O 1
ATOM 1313 N N . GLU A 1 167 ? 11.314 -0.069 -0.407 1.00 98.12 167 GLU A N 1
ATOM 1314 C CA . GLU A 1 167 ? 11.525 -1.321 0.326 1.00 98.12 167 GLU A CA 1
ATOM 1315 C C . GLU A 1 167 ? 13.003 -1.655 0.500 1.00 98.12 167 GLU A C 1
ATOM 1317 O O . GLU A 1 167 ? 13.771 -1.670 -0.463 1.00 98.12 167 GLU A O 1
ATOM 1322 N N . ASN A 1 168 ? 13.391 -2.021 1.724 1.00 98.06 168 ASN A N 1
ATOM 1323 C CA . ASN A 1 168 ? 14.759 -2.438 2.046 1.00 98.06 168 ASN A CA 1
ATOM 1324 C C . ASN A 1 168 ? 15.810 -1.389 1.618 1.00 98.06 168 ASN A C 1
ATOM 1326 O O . ASN A 1 168 ? 16.878 -1.731 1.105 1.00 98.06 168 ASN A O 1
ATOM 1330 N N . CYS A 1 169 ? 15.481 -0.105 1.762 1.00 98.81 169 CYS A N 1
ATOM 1331 C CA . CYS A 1 169 ? 16.365 1.009 1.430 1.00 98.81 169 CYS A CA 1
ATOM 1332 C C . CYS A 1 169 ? 17.051 1.565 2.682 1.00 98.81 169 CYS A C 1
ATOM 1334 O O . CYS A 1 169 ? 16.478 1.539 3.770 1.00 98.81 169 CYS A O 1
ATOM 1336 N N . SER A 1 170 ? 18.251 2.119 2.513 1.00 98.88 170 SER A N 1
ATOM 1337 C CA . SER A 1 170 ? 18.921 2.923 3.543 1.00 98.88 170 SER A CA 1
ATOM 1338 C C . SER A 1 170 ? 19.057 4.362 3.056 1.00 98.88 170 SER A C 1
ATOM 1340 O O . SER A 1 170 ? 19.369 4.607 1.890 1.00 98.88 170 SER A O 1
ATOM 1342 N N . PHE A 1 171 ? 18.813 5.316 3.940 1.00 98.88 171 PHE A N 1
ATOM 1343 C CA . PHE A 1 171 ? 18.957 6.741 3.691 1.00 98.88 171 PHE A CA 1
ATOM 1344 C C . PHE A 1 171 ? 19.895 7.301 4.752 1.00 98.88 171 PHE A C 1
ATOM 1346 O O . PHE A 1 171 ? 19.589 7.239 5.939 1.00 98.88 171 PHE A O 1
ATOM 1353 N N . GLU A 1 172 ? 21.039 7.831 4.335 1.00 98.75 172 GLU A N 1
ATOM 1354 C CA . GLU A 1 172 ? 22.125 8.211 5.232 1.00 98.75 172 GLU A CA 1
ATOM 1355 C C . GLU A 1 172 ? 22.525 9.674 5.029 1.00 98.75 172 GLU A C 1
ATOM 1357 O O . GLU A 1 172 ? 22.806 10.108 3.912 1.00 98.75 172 GLU A O 1
ATOM 1362 N N . ASN A 1 173 ? 22.614 10.430 6.124 1.00 98.44 173 ASN A N 1
ATOM 1363 C CA . ASN A 1 173 ? 23.174 11.787 6.147 1.00 98.44 173 ASN A CA 1
ATOM 1364 C C . ASN A 1 173 ? 22.427 12.834 5.292 1.00 98.44 173 ASN A C 1
ATOM 1366 O O . ASN A 1 173 ? 23.039 13.802 4.834 1.00 98.44 173 ASN A O 1
ATOM 1370 N N . ALA A 1 174 ? 21.112 12.680 5.107 1.00 97.88 174 ALA A N 1
ATOM 1371 C CA . ALA A 1 174 ? 20.272 13.711 4.488 1.00 97.88 174 ALA A CA 1
ATOM 1372 C C . ALA A 1 174 ? 20.325 15.014 5.307 1.00 97.88 174 ALA A C 1
ATOM 1374 O O . ALA A 1 174 ? 19.983 15.008 6.498 1.00 97.88 174 ALA A O 1
ATOM 1375 N N . ARG A 1 175 ? 20.728 16.131 4.681 1.00 96.25 175 ARG A N 1
ATOM 1376 C CA . ARG A 1 175 ? 20.752 17.453 5.344 1.00 96.25 175 ARG A CA 1
ATOM 1377 C C . ARG A 1 175 ? 19.370 18.103 5.434 1.00 96.25 175 ARG A C 1
ATOM 1379 O O . ARG A 1 175 ? 19.134 18.878 6.354 1.00 96.25 175 ARG A O 1
ATOM 1386 N N . GLY A 1 176 ? 18.503 17.816 4.469 1.00 96.12 176 GLY A N 1
ATOM 1387 C CA . GLY A 1 176 ? 17.109 18.238 4.397 1.00 96.12 176 GLY A CA 1
ATOM 1388 C C . GLY A 1 176 ? 16.168 17.080 4.727 1.00 96.12 176 GLY A C 1
ATOM 1389 O O . GLY A 1 176 ? 16.308 16.425 5.764 1.00 96.12 176 GLY A O 1
ATOM 1390 N N . THR A 1 177 ? 15.203 16.832 3.842 1.00 97.81 177 THR A N 1
ATOM 1391 C CA . THR A 1 177 ? 14.177 15.793 4.003 1.00 97.81 177 THR A CA 1
ATOM 1392 C C . THR A 1 177 ? 14.534 14.542 3.208 1.00 97.81 177 THR A C 1
ATOM 1394 O O . THR A 1 177 ? 14.801 14.612 2.011 1.00 97.81 177 THR A O 1
ATOM 1397 N N . VAL A 1 178 ? 14.480 13.366 3.835 1.00 98.69 178 VAL A N 1
ATOM 1398 C CA . VAL A 1 178 ? 14.688 12.104 3.108 1.00 98.69 178 VAL A CA 1
ATOM 1399 C C . VAL A 1 178 ? 13.637 11.915 2.015 1.00 98.69 178 VAL A C 1
ATOM 1401 O O . VAL A 1 178 ? 14.000 11.667 0.867 1.00 98.69 178 VAL A O 1
ATOM 1404 N N . PHE A 1 179 ? 12.355 12.059 2.344 1.00 98.56 179 PHE A N 1
ATOM 1405 C CA . PHE A 1 179 ? 11.276 11.992 1.365 1.00 98.56 179 PHE A CA 1
ATOM 1406 C C . PHE A 1 179 ? 10.345 13.204 1.467 1.00 98.56 179 PHE A C 1
ATOM 1408 O O . PHE A 1 179 ? 9.678 13.412 2.487 1.00 98.56 179 PHE A O 1
ATOM 1415 N N . PHE A 1 180 ? 10.315 13.988 0.389 1.00 96.88 180 PHE A N 1
ATOM 1416 C CA . PHE A 1 180 ? 9.505 15.192 0.231 1.00 96.88 180 PHE A CA 1
ATOM 1417 C C . PHE A 1 180 ? 8.440 14.972 -0.848 1.00 96.88 180 PHE A C 1
ATOM 1419 O O . PHE A 1 180 ? 8.778 14.662 -1.994 1.00 96.88 180 PHE A O 1
ATOM 1426 N N . SER A 1 181 ? 7.164 15.176 -0.521 1.00 95.06 181 SER A N 1
ATOM 1427 C CA . SER A 1 181 ? 6.083 15.123 -1.509 1.00 95.06 181 SER A CA 1
ATOM 1428 C C . SER A 1 181 ? 4.934 16.064 -1.159 1.00 95.06 181 SER A C 1
ATOM 1430 O O . SER A 1 181 ? 4.025 15.719 -0.406 1.00 95.06 181 SER A O 1
ATOM 1432 N N . LEU A 1 182 ? 4.983 17.268 -1.727 1.00 91.75 182 LEU A N 1
ATOM 1433 C CA . LEU A 1 182 ? 3.921 18.267 -1.649 1.00 91.75 182 LEU A CA 1
ATOM 1434 C C . LEU A 1 182 ? 3.530 18.735 -3.051 1.00 91.75 182 LEU A C 1
ATOM 1436 O O . LEU A 1 182 ? 4.383 18.872 -3.934 1.00 91.75 182 LEU A O 1
ATOM 1440 N N . ASN A 1 183 ? 2.241 19.025 -3.213 1.00 90.44 183 ASN A N 1
ATOM 1441 C CA . ASN A 1 183 ? 1.702 19.751 -4.354 1.00 90.44 183 ASN A CA 1
ATOM 1442 C C . ASN A 1 183 ? 1.385 21.183 -3.909 1.00 90.44 183 ASN A C 1
ATOM 1444 O O . ASN A 1 183 ? 0.855 21.395 -2.819 1.00 90.44 183 ASN A O 1
ATOM 1448 N N . PHE A 1 184 ? 1.658 22.163 -4.765 1.00 90.62 184 PHE A N 1
ATOM 1449 C CA . PHE A 1 184 ? 1.273 23.556 -4.539 1.00 90.62 184 PHE A CA 1
ATOM 1450 C C . PHE A 1 184 ? 0.294 24.000 -5.621 1.00 90.62 184 PHE A C 1
ATOM 1452 O O . PHE A 1 184 ? 0.485 23.671 -6.792 1.00 90.62 184 PHE A O 1
ATOM 1459 N N . LEU A 1 185 ? -0.757 24.734 -5.252 1.00 88.81 185 LEU A N 1
ATOM 1460 C CA . LEU A 1 185 ? -1.717 25.291 -6.201 1.00 88.81 185 LEU A CA 1
ATOM 1461 C C . LEU A 1 185 ? -1.036 26.322 -7.098 1.00 88.81 185 LEU A C 1
ATOM 1463 O O . LEU A 1 185 ? -0.418 27.274 -6.625 1.00 88.81 185 LEU A O 1
ATOM 1467 N N . ASN A 1 186 ? -1.213 26.166 -8.406 1.00 89.12 186 ASN A N 1
ATOM 1468 C CA . ASN A 1 186 ? -0.815 27.162 -9.383 1.00 89.12 186 ASN A CA 1
ATOM 1469 C C . ASN A 1 186 ? -1.960 28.174 -9.566 1.00 89.12 186 ASN A C 1
ATOM 1471 O O . ASN A 1 186 ? -2.964 27.830 -10.196 1.00 89.12 186 ASN A O 1
ATOM 1475 N N . PRO A 1 187 ? -1.834 29.433 -9.106 1.00 86.38 187 PRO A N 1
ATOM 1476 C CA . PRO A 1 187 ? -2.897 30.431 -9.252 1.00 86.38 187 PRO A CA 1
ATOM 1477 C C . PRO A 1 187 ? -3.186 30.794 -10.717 1.00 86.38 187 PRO A C 1
ATOM 1479 O O . PRO A 1 187 ? -4.228 31.370 -11.019 1.00 86.38 187 PRO A O 1
ATOM 1482 N N . LYS A 1 188 ? -2.269 30.466 -11.639 1.00 88.19 188 LYS A N 1
ATOM 1483 C CA . LYS A 1 188 ? -2.437 30.658 -13.087 1.00 88.19 188 LYS A CA 1
ATOM 1484 C C . LYS A 1 188 ? -2.896 29.384 -13.809 1.00 88.19 188 LYS A C 1
ATOM 1486 O O . LYS A 1 188 ? -3.130 29.441 -15.017 1.00 88.19 188 LYS A O 1
ATOM 1491 N N . GLY A 1 189 ? -2.995 28.256 -13.103 1.00 85.31 189 GLY A N 1
ATOM 1492 C CA . GLY A 1 189 ? -3.405 26.969 -13.659 1.00 85.31 189 GLY A CA 1
ATOM 1493 C C . GLY A 1 189 ? -4.873 26.990 -14.075 1.00 85.31 189 GLY A C 1
ATOM 1494 O O . GLY A 1 189 ? -5.734 27.440 -13.322 1.00 85.31 189 GLY A O 1
ATOM 1495 N N . LYS A 1 190 ? -5.162 26.512 -15.286 1.00 84.06 190 LYS A N 1
ATOM 1496 C CA . LYS A 1 190 ? -6.528 26.455 -15.847 1.00 84.06 190 LYS A CA 1
ATOM 1497 C C . LYS A 1 190 ? -6.949 25.039 -16.229 1.00 84.06 190 LYS A C 1
ATOM 1499 O O . LYS A 1 190 ? -8.133 24.795 -16.443 1.00 84.06 190 LYS A O 1
ATOM 1504 N N . ARG A 1 191 ? -5.997 24.113 -16.338 1.00 82.94 191 ARG A N 1
ATOM 1505 C CA . ARG A 1 191 ? -6.201 22.711 -16.713 1.00 82.94 191 ARG A CA 1
ATOM 1506 C C . ARG A 1 191 ? -5.678 21.817 -15.601 1.00 82.94 191 ARG A C 1
ATOM 1508 O O . ARG A 1 191 ? -4.814 22.217 -14.831 1.00 82.94 191 ARG A O 1
ATOM 1515 N N . PHE A 1 192 ? -6.147 20.574 -15.554 1.00 78.88 192 PHE A N 1
ATOM 1516 C CA . PHE A 1 192 ? -5.674 19.598 -14.569 1.00 78.88 192 PHE A CA 1
ATOM 1517 C C . PHE A 1 192 ? -4.138 19.472 -14.562 1.00 78.88 192 PHE A C 1
ATOM 1519 O O . PHE A 1 192 ? -3.511 19.598 -13.516 1.00 78.88 192 PHE A O 1
ATOM 1526 N N . SER A 1 193 ? -3.530 19.377 -15.749 1.00 81.69 193 SER A N 1
ATOM 1527 C CA . SER A 1 193 ? -2.081 19.231 -15.941 1.00 81.69 193 SER A CA 1
ATOM 1528 C C . SER A 1 193 ? -1.225 20.409 -15.451 1.00 81.69 193 SER A C 1
ATOM 1530 O O . SER A 1 193 ? -0.010 20.270 -15.352 1.00 81.69 193 SER A O 1
ATOM 1532 N N . ASP A 1 194 ? -1.820 21.585 -15.225 1.00 85.88 194 ASP A N 1
ATOM 1533 C CA . ASP A 1 194 ? -1.114 22.797 -14.781 1.00 85.88 194 ASP A CA 1
ATOM 1534 C C . ASP A 1 194 ? -1.716 23.424 -13.514 1.00 85.88 194 ASP A C 1
ATOM 1536 O O . ASP A 1 194 ? -1.276 24.496 -13.094 1.00 85.88 194 ASP A O 1
ATOM 1540 N N . ARG A 1 195 ? -2.679 22.742 -12.874 1.00 87.75 195 ARG A N 1
ATOM 1541 C CA . ARG A 1 195 ? -3.360 23.195 -11.651 1.00 87.75 195 ARG A CA 1
ATOM 1542 C C . ARG A 1 195 ? -2.448 23.183 -10.431 1.00 87.75 195 ARG A C 1
ATOM 1544 O O . ARG A 1 195 ? -2.659 23.972 -9.512 1.00 87.75 195 ARG A O 1
ATOM 1551 N N . THR A 1 196 ? -1.451 22.302 -10.415 1.00 91.75 196 THR A N 1
ATOM 1552 C CA . THR A 1 196 ? -0.454 22.231 -9.346 1.00 91.75 196 THR A CA 1
ATOM 1553 C C . THR A 1 196 ? 0.964 22.270 -9.902 1.00 91.75 196 THR A C 1
ATOM 1555 O O . THR A 1 196 ? 1.188 22.012 -11.085 1.00 91.75 196 THR A O 1
ATOM 1558 N N . TYR A 1 197 ? 1.926 22.597 -9.045 1.00 92.31 197 TYR A N 1
ATOM 1559 C CA . TYR A 1 197 ? 3.352 22.491 -9.332 1.00 92.31 197 TYR A CA 1
ATOM 1560 C C . TYR A 1 197 ? 4.089 21.819 -8.165 1.00 92.31 197 TYR A C 1
ATOM 1562 O O . TYR A 1 197 ? 3.619 21.825 -7.026 1.00 92.31 197 TYR A O 1
ATOM 1570 N N . GLY A 1 198 ? 5.235 21.205 -8.472 1.00 93.12 198 GLY A N 1
ATOM 1571 C CA . GLY A 1 198 ? 6.128 20.569 -7.502 1.00 93.12 198 GLY A CA 1
ATOM 1572 C C . GLY A 1 198 ? 7.294 21.463 -7.088 1.00 93.12 198 GLY A C 1
ATOM 1573 O O . GLY A 1 198 ? 7.410 22.597 -7.545 1.00 93.12 198 GLY A O 1
ATOM 1574 N N . LEU A 1 199 ? 8.220 20.931 -6.286 1.00 94.12 199 LEU A N 1
ATOM 1575 C CA . LEU A 1 199 ? 9.384 21.683 -5.792 1.00 94.12 199 LEU A CA 1
ATOM 1576 C C . LEU A 1 199 ? 10.259 22.287 -6.907 1.00 94.12 199 LEU A C 1
ATOM 1578 O O . LEU A 1 199 ? 10.881 23.329 -6.705 1.00 94.12 199 LEU A O 1
ATOM 1582 N N . TYR A 1 200 ? 10.294 21.653 -8.082 1.00 96.19 200 TYR A N 1
ATOM 1583 C CA . TYR A 1 200 ? 11.119 22.084 -9.206 1.00 96.19 200 TYR A CA 1
ATOM 1584 C C . TYR A 1 200 ? 10.325 22.236 -10.505 1.00 96.19 200 TYR A C 1
ATOM 1586 O O . TYR A 1 200 ? 9.577 21.336 -10.906 1.00 96.19 200 TYR A O 1
ATOM 1594 N N . GLU A 1 201 ? 10.570 23.340 -11.212 1.00 94.00 201 GLU A N 1
ATOM 1595 C CA . GLU A 1 201 ? 10.388 23.431 -12.660 1.00 94.00 201 GLU A CA 1
ATOM 1596 C C . GLU A 1 201 ? 11.587 22.755 -13.343 1.00 94.00 201 GLU A C 1
ATOM 1598 O O . GLU A 1 201 ? 12.730 22.913 -12.909 1.00 94.00 201 GLU A O 1
ATOM 1603 N N . VAL A 1 202 ? 11.335 21.985 -14.406 1.00 95.31 202 VAL A N 1
ATOM 1604 C CA . VAL A 1 202 ? 12.377 21.255 -15.143 1.00 95.31 202 VAL A CA 1
ATOM 1605 C C . VAL A 1 202 ? 12.393 21.711 -16.591 1.00 95.31 202 VAL A C 1
ATOM 1607 O O . VAL A 1 202 ? 11.393 21.570 -17.297 1.00 95.31 202 VAL A O 1
ATOM 1610 N N . LYS A 1 203 ? 13.553 22.186 -17.039 1.00 95.69 203 LYS A N 1
ATOM 1611 C CA . LYS A 1 203 ? 13.875 22.425 -18.450 1.00 95.69 203 LYS A CA 1
ATOM 1612 C C . LYS A 1 203 ? 14.919 21.413 -18.902 1.00 95.69 203 LYS A C 1
ATOM 1614 O O . LYS A 1 203 ? 15.724 20.964 -18.095 1.00 95.69 203 LYS A O 1
ATOM 1619 N N . TRP A 1 204 ? 14.905 21.048 -20.176 1.00 94.31 204 TRP A N 1
ATOM 1620 C CA . TRP A 1 204 ? 15.881 20.120 -20.747 1.00 94.31 204 TRP A CA 1
ATOM 1621 C C . TRP A 1 204 ? 16.792 20.877 -21.704 1.00 94.31 204 TRP A C 1
ATOM 1623 O O . TRP A 1 204 ? 16.305 21.609 -22.564 1.00 94.31 204 TRP A O 1
ATOM 1633 N N . GLN A 1 205 ? 18.098 20.709 -21.528 1.00 92.75 205 GLN A N 1
ATOM 1634 C CA . GLN A 1 205 ? 19.111 21.097 -22.501 1.00 92.75 205 GLN A CA 1
ATOM 1635 C C . GLN A 1 205 ? 19.752 19.796 -22.981 1.00 92.75 205 GLN A C 1
ATOM 1637 O O . GLN A 1 205 ? 20.501 19.160 -22.237 1.00 92.75 205 GLN A O 1
ATOM 1642 N N . ASP A 1 206 ? 19.360 19.362 -24.176 1.00 90.19 206 ASP A N 1
ATOM 1643 C CA . ASP A 1 206 ? 19.614 18.014 -24.687 1.00 90.19 206 ASP A CA 1
ATOM 1644 C C . ASP A 1 206 ? 19.129 16.941 -23.686 1.00 90.19 206 ASP A C 1
ATOM 1646 O O . ASP A 1 206 ? 17.969 16.940 -23.267 1.00 90.19 206 ASP A O 1
ATOM 1650 N N . GLU A 1 207 ? 20.007 16.037 -23.254 1.00 90.38 207 GLU A N 1
ATOM 1651 C CA . GLU A 1 207 ? 19.693 14.977 -22.287 1.00 90.38 207 GLU A CA 1
ATOM 1652 C C . GLU A 1 207 ? 19.818 15.424 -20.821 1.00 90.38 207 GLU A C 1
ATOM 1654 O O . GLU A 1 207 ? 19.517 14.650 -19.904 1.00 90.38 207 GLU A O 1
ATOM 1659 N N . LYS A 1 208 ? 20.253 16.664 -20.572 1.00 94.38 208 LYS A N 1
ATOM 1660 C CA . LYS A 1 208 ? 20.531 17.172 -19.227 1.00 94.38 208 LYS A CA 1
ATOM 1661 C C . LYS A 1 208 ? 19.343 17.971 -18.671 1.00 94.38 208 LYS A C 1
ATOM 1663 O O . LYS A 1 208 ? 18.922 18.953 -19.289 1.00 94.38 208 LYS A O 1
ATOM 1668 N N . PRO A 1 209 ? 18.827 17.625 -17.478 1.00 96.38 209 PRO A N 1
ATOM 1669 C CA . PRO A 1 209 ? 17.814 18.426 -16.811 1.00 96.38 209 PRO A CA 1
ATOM 1670 C C . PRO A 1 209 ? 18.432 19.655 -16.134 1.00 96.38 209 PRO A C 1
ATOM 1672 O O . PRO A 1 209 ? 19.472 19.589 -15.475 1.00 96.38 209 PRO A O 1
ATOM 1675 N N . ILE A 1 210 ? 17.736 20.780 -16.245 1.00 96.44 210 ILE A N 1
ATOM 1676 C CA . ILE A 1 210 ? 17.994 22.036 -15.547 1.00 96.44 210 ILE A CA 1
ATOM 1677 C C . ILE A 1 210 ? 16.809 22.274 -14.615 1.00 96.44 210 ILE A C 1
ATOM 1679 O O . ILE A 1 210 ? 15.680 22.459 -15.074 1.00 96.44 210 ILE A O 1
ATOM 1683 N N . LEU A 1 211 ? 17.066 22.245 -13.306 1.00 96.81 211 LEU A N 1
ATOM 1684 C CA . LEU A 1 211 ? 16.043 22.437 -12.283 1.00 96.81 211 LEU A CA 1
ATOM 1685 C C . LEU A 1 211 ? 16.067 23.877 -11.770 1.00 96.81 211 LEU A C 1
ATOM 1687 O O . LEU A 1 211 ? 17.111 24.376 -11.341 1.00 96.81 211 LEU A O 1
ATOM 1691 N N . THR A 1 212 ? 14.900 24.509 -11.749 1.00 96.12 212 THR A N 1
ATOM 1692 C CA . THR A 1 212 ? 14.668 25.787 -11.070 1.00 96.12 212 THR A CA 1
ATOM 1693 C C . THR A 1 212 ? 13.728 25.539 -9.901 1.00 96.12 212 THR A C 1
ATOM 1695 O O . THR A 1 212 ? 12.667 24.941 -10.065 1.00 96.12 212 THR A O 1
ATOM 1698 N N . LYS A 1 213 ? 14.144 25.944 -8.700 1.00 94.25 213 LYS A N 1
ATOM 1699 C CA . LYS A 1 213 ? 13.354 25.759 -7.482 1.00 94.25 213 LYS A CA 1
ATOM 1700 C C . LYS A 1 213 ? 12.131 26.680 -7.512 1.00 94.25 213 LYS A C 1
ATOM 1702 O O . LYS A 1 213 ? 12.284 27.876 -7.743 1.00 94.25 213 LYS A O 1
ATOM 1707 N N . ASN A 1 214 ? 10.949 26.117 -7.284 1.00 92.88 214 ASN A N 1
ATOM 1708 C CA . ASN A 1 214 ? 9.700 26.867 -7.170 1.00 92.88 214 ASN A CA 1
ATOM 1709 C C . ASN A 1 214 ? 9.511 27.437 -5.757 1.00 92.88 214 ASN A C 1
ATOM 1711 O O . ASN A 1 214 ? 10.206 27.051 -4.815 1.00 92.88 214 ASN A O 1
ATOM 1715 N N . ASP A 1 215 ? 8.548 28.350 -5.609 1.00 82.81 215 ASP A N 1
ATOM 1716 C CA . ASP A 1 215 ? 8.167 28.898 -4.307 1.00 82.81 215 ASP A CA 1
ATOM 1717 C C . ASP A 1 215 ? 7.417 27.858 -3.459 1.00 82.81 215 ASP A C 1
ATOM 1719 O O . ASP A 1 215 ? 6.302 27.446 -3.790 1.00 82.81 215 ASP A O 1
ATOM 1723 N N . GLU A 1 216 ? 8.034 27.469 -2.343 1.00 80.44 216 GLU A N 1
ATOM 1724 C CA . GLU A 1 216 ? 7.475 26.558 -1.337 1.00 80.44 216 GLU A CA 1
ATOM 1725 C C . GLU A 1 216 ? 6.436 27.229 -0.421 1.00 80.44 216 GLU A C 1
ATOM 1727 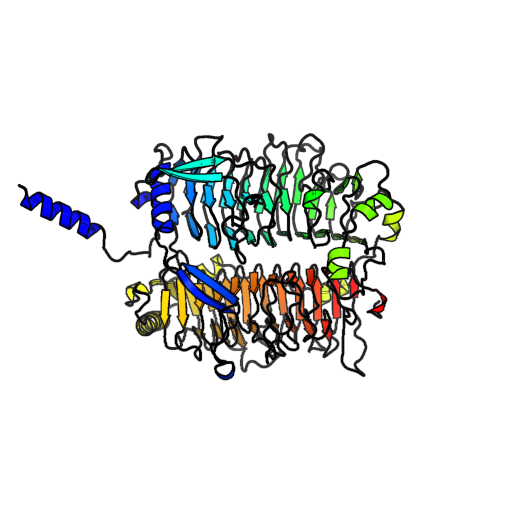O O . GLU A 1 216 ? 5.790 26.547 0.374 1.00 80.44 216 GLU A O 1
ATOM 1732 N N . LYS A 1 217 ? 6.260 28.556 -0.513 1.00 79.06 217 LYS A N 1
ATOM 1733 C CA . LYS A 1 217 ? 5.219 29.299 0.219 1.00 79.06 217 LYS A CA 1
ATOM 1734 C C . LYS A 1 217 ? 3.864 29.289 -0.491 1.00 79.06 217 LYS A C 1
ATOM 1736 O O . LYS A 1 217 ? 2.917 29.895 0.010 1.00 79.06 217 LYS A O 1
ATOM 1741 N N . GLY A 1 218 ? 3.768 28.638 -1.652 1.00 78.69 218 GLY A N 1
ATOM 1742 C CA . GLY A 1 218 ? 2.506 28.467 -2.365 1.00 78.69 218 GLY A CA 1
ATOM 1743 C C . GLY A 1 218 ? 1.455 27.756 -1.511 1.00 78.69 218 GLY A C 1
ATOM 1744 O O . GLY A 1 218 ? 1.784 27.000 -0.599 1.00 78.69 218 GLY A O 1
ATOM 1745 N N . THR A 1 219 ? 0.174 27.982 -1.814 1.00 83.62 219 THR A N 1
ATOM 1746 C CA . THR A 1 219 ? -0.925 27.309 -1.112 1.00 83.62 219 THR A CA 1
ATOM 1747 C C . THR A 1 219 ? -0.855 25.803 -1.371 1.00 83.62 219 THR A C 1
ATOM 1749 O O . THR A 1 219 ? -0.929 25.396 -2.533 1.00 83.62 219 THR A O 1
ATOM 1752 N N . PRO A 1 220 ? -0.725 24.965 -0.334 1.00 81.12 220 PRO A N 1
ATOM 1753 C CA . PRO A 1 220 ? -0.640 23.523 -0.518 1.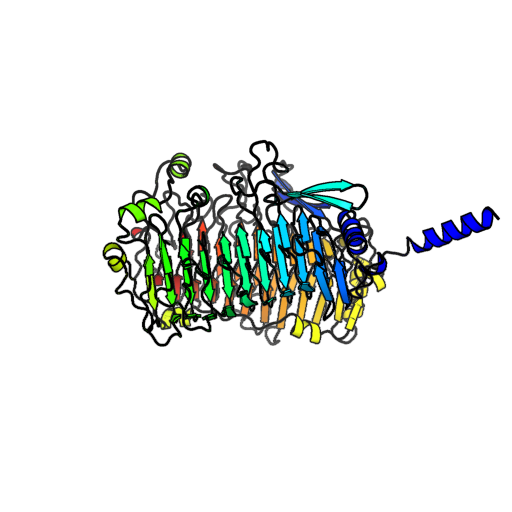00 81.12 220 PRO A CA 1
ATOM 1754 C C . PRO A 1 220 ? -1.928 22.952 -1.112 1.00 81.12 220 PRO A C 1
ATOM 1756 O O . PRO A 1 220 ? -3.029 23.430 -0.836 1.00 81.12 220 PRO A O 1
ATOM 1759 N N . ALA A 1 221 ? -1.774 21.929 -1.942 1.00 82.75 221 ALA A N 1
ATOM 1760 C CA . ALA A 1 221 ? -2.852 21.139 -2.509 1.00 82.75 221 ALA A CA 1
ATOM 1761 C C . ALA A 1 221 ? -2.719 19.695 -2.028 1.00 82.75 221 ALA A C 1
ATOM 1763 O O . ALA A 1 221 ? -1.604 19.202 -1.840 1.00 82.75 221 ALA A O 1
ATOM 1764 N N . HIS A 1 222 ? -3.856 19.015 -1.895 1.00 79.00 222 HIS A N 1
ATOM 1765 C CA . HIS A 1 222 ? -3.869 17.587 -1.614 1.00 79.00 222 HIS A CA 1
ATOM 1766 C C . HIS A 1 222 ? -3.134 16.793 -2.700 1.00 79.00 222 HIS A C 1
ATOM 1768 O O . HIS A 1 222 ? -2.847 17.279 -3.803 1.00 79.00 222 HIS A O 1
ATOM 1774 N N . ASN A 1 223 ? -2.754 15.578 -2.331 1.00 83.56 223 ASN A N 1
ATOM 1775 C CA . ASN A 1 223 ? -1.923 14.710 -3.138 1.00 83.56 223 ASN A CA 1
ATOM 1776 C C . ASN A 1 223 ? -2.530 13.308 -3.160 1.00 83.56 223 ASN A C 1
ATOM 1778 O O . ASN A 1 223 ? -2.396 12.569 -2.184 1.00 83.56 223 ASN A O 1
ATOM 1782 N N . SER A 1 224 ? -3.161 12.949 -4.278 1.00 84.44 224 SER A N 1
ATOM 1783 C CA . SER A 1 224 ? -3.864 11.675 -4.478 1.00 84.44 224 SER A CA 1
ATOM 1784 C C . SER A 1 224 ? -2.948 10.437 -4.550 1.00 84.44 224 SER A C 1
ATOM 1786 O O . SER A 1 224 ? -2.875 9.750 -5.570 1.00 84.44 224 SER A O 1
ATOM 1788 N N . THR A 1 225 ? -2.202 10.149 -3.480 1.00 91.19 225 THR A N 1
ATOM 1789 C CA . THR A 1 225 ? -1.161 9.109 -3.464 1.00 91.19 225 THR A CA 1
ATOM 1790 C C . THR A 1 225 ? -1.263 8.184 -2.257 1.00 91.19 225 THR A C 1
ATOM 1792 O O . THR A 1 225 ? -1.417 8.651 -1.127 1.00 91.19 225 THR A O 1
ATOM 1795 N N . LEU A 1 226 ? -1.075 6.879 -2.493 1.00 94.06 226 LEU A N 1
ATOM 1796 C CA . LEU A 1 226 ? -0.767 5.882 -1.462 1.00 94.06 226 LEU A CA 1
ATOM 1797 C C . LEU A 1 226 ? 0.751 5.656 -1.374 1.00 94.06 226 LEU A C 1
ATOM 1799 O O . LEU A 1 226 ? 1.387 5.278 -2.362 1.00 94.06 226 LEU A O 1
ATOM 1803 N N . MET A 1 227 ? 1.344 5.894 -0.205 1.00 96.31 227 MET A N 1
ATOM 1804 C CA . MET A 1 227 ? 2.794 5.819 0.006 1.00 96.31 227 MET A CA 1
ATOM 1805 C C . MET A 1 227 ? 3.180 4.702 0.977 1.00 96.31 227 MET A C 1
ATOM 1807 O O . MET A 1 227 ? 2.671 4.633 2.092 1.00 96.31 227 MET A O 1
ATOM 1811 N N . THR A 1 228 ? 4.173 3.896 0.616 1.00 98.06 228 THR A N 1
ATOM 1812 C CA . THR A 1 228 ? 4.633 2.780 1.449 1.00 98.06 228 THR A CA 1
ATOM 1813 C C . THR A 1 228 ? 6.137 2.835 1.680 1.00 98.06 228 THR A C 1
ATOM 1815 O O . THR A 1 228 ? 6.921 2.940 0.737 1.00 98.06 228 THR A O 1
ATOM 1818 N N . PHE A 1 229 ? 6.551 2.684 2.937 1.00 98.75 229 PHE A N 1
ATOM 1819 C CA . PHE A 1 229 ? 7.945 2.483 3.332 1.00 98.75 229 PHE A CA 1
ATOM 1820 C C . PHE A 1 229 ? 8.039 1.219 4.175 1.00 98.75 229 PHE A C 1
ATOM 1822 O O . PHE A 1 229 ? 7.374 1.107 5.206 1.00 98.75 229 PHE A O 1
ATOM 1829 N N . SER A 1 230 ? 8.859 0.256 3.759 1.00 98.12 230 SER A N 1
ATOM 1830 C CA . SER A 1 230 ? 8.971 -1.017 4.472 1.00 98.12 230 SER A CA 1
ATOM 1831 C C . SER A 1 230 ? 10.409 -1.481 4.613 1.00 98.12 230 SER A C 1
ATOM 1833 O O . SER A 1 230 ? 11.150 -1.558 3.634 1.00 98.12 230 SER A O 1
ATOM 1835 N N . ASN A 1 231 ? 10.782 -1.856 5.838 1.00 98.25 231 ASN A N 1
ATOM 1836 C CA . ASN A 1 231 ? 12.130 -2.322 6.175 1.00 98.25 231 ASN A CA 1
ATOM 1837 C C . ASN A 1 231 ? 13.227 -1.307 5.797 1.00 98.25 231 ASN A C 1
ATOM 1839 O O . ASN A 1 231 ? 14.298 -1.699 5.336 1.00 98.25 231 ASN A O 1
ATOM 1843 N N . CYS A 1 232 ? 12.952 -0.010 5.947 1.00 98.88 232 CYS A N 1
ATOM 1844 C CA . CYS A 1 232 ? 13.905 1.042 5.607 1.00 98.88 232 CYS A CA 1
ATOM 1845 C C . CYS A 1 232 ? 14.684 1.537 6.830 1.00 98.88 232 CYS A C 1
ATOM 1847 O O . CYS A 1 232 ? 14.157 1.610 7.946 1.00 98.88 232 CYS A O 1
ATOM 1849 N N . ASP A 1 233 ? 15.928 1.932 6.585 1.00 98.88 233 ASP A N 1
ATOM 1850 C CA . ASP A 1 233 ? 16.806 2.578 7.552 1.00 98.88 233 ASP A CA 1
ATOM 1851 C C . ASP A 1 233 ? 16.976 4.056 7.217 1.00 98.88 233 ASP A C 1
ATOM 1853 O O . ASP A 1 233 ? 17.253 4.419 6.077 1.00 98.88 233 ASP A O 1
ATOM 1857 N N . PHE A 1 234 ? 16.839 4.911 8.223 1.00 98.88 234 PHE A N 1
ATOM 1858 C CA . PHE A 1 234 ? 17.109 6.340 8.127 1.00 98.88 234 PHE A CA 1
ATOM 1859 C C . PHE A 1 234 ? 18.181 6.689 9.154 1.00 98.88 234 PHE A C 1
ATOM 1861 O O . PHE A 1 234 ? 17.919 6.655 10.357 1.00 98.88 234 PHE A O 1
ATOM 1868 N N . ILE A 1 235 ? 19.397 6.972 8.700 1.00 98.69 235 ILE A N 1
ATOM 1869 C CA . ILE A 1 235 ? 20.591 7.049 9.540 1.00 98.69 235 ILE A CA 1
ATOM 1870 C C . ILE A 1 235 ? 21.162 8.461 9.483 1.00 98.69 235 ILE A C 1
ATOM 1872 O O . ILE A 1 235 ? 21.601 8.932 8.435 1.00 98.69 235 ILE A O 1
ATOM 1876 N N . ASN A 1 236 ? 21.198 9.130 10.636 1.00 98.06 236 ASN A N 1
ATOM 1877 C CA . ASN A 1 236 ? 21.736 10.483 10.778 1.00 98.06 236 ASN A CA 1
ATOM 1878 C C . ASN A 1 236 ? 21.079 11.491 9.809 1.00 98.06 236 ASN A C 1
ATOM 1880 O O . ASN A 1 236 ? 21.745 12.330 9.206 1.00 98.06 236 ASN A O 1
ATOM 1884 N N . CYS A 1 237 ? 19.759 11.403 9.649 1.00 98.00 237 CYS A N 1
ATOM 1885 C CA . CYS A 1 237 ? 18.985 12.296 8.785 1.00 98.00 237 CYS A CA 1
ATOM 1886 C C . CYS A 1 237 ? 18.371 13.444 9.597 1.00 98.00 237 CYS A C 1
ATOM 1888 O O . CYS A 1 237 ? 17.924 13.230 10.727 1.00 98.00 237 CYS A O 1
ATOM 1890 N N . ALA A 1 238 ? 18.334 14.653 9.029 1.00 95.06 238 ALA A N 1
ATOM 1891 C CA . ALA A 1 238 ? 17.752 15.821 9.696 1.00 95.06 238 ALA A CA 1
ATOM 1892 C C . ALA A 1 238 ? 16.217 15.742 9.776 1.00 95.06 238 ALA A C 1
ATOM 1894 O O . ALA A 1 238 ? 15.655 15.840 10.866 1.00 95.06 238 ALA A O 1
ATOM 1895 N N . LYS A 1 239 ? 15.551 15.507 8.638 1.00 97.50 239 LYS A N 1
ATOM 1896 C CA . LYS A 1 239 ? 14.101 15.288 8.535 1.00 97.50 239 LYS A CA 1
ATOM 1897 C C . LYS A 1 239 ? 13.827 14.033 7.709 1.00 97.50 239 LYS A C 1
ATOM 1899 O O . LYS A 1 239 ? 14.520 13.766 6.729 1.00 97.50 239 LYS A O 1
ATOM 1904 N N . ILE A 1 240 ? 12.842 13.233 8.112 1.00 98.44 240 ILE A N 1
ATOM 1905 C CA . ILE A 1 240 ? 12.547 11.949 7.461 1.00 98.44 240 ILE A CA 1
ATOM 1906 C C . ILE A 1 240 ? 11.450 12.129 6.420 1.00 98.44 240 ILE A C 1
ATOM 1908 O O . ILE A 1 240 ? 11.675 11.886 5.236 1.00 98.44 240 ILE A O 1
ATOM 1912 N N . PHE A 1 241 ? 10.285 12.603 6.853 1.00 98.25 241 PHE A N 1
ATOM 1913 C CA . PHE A 1 241 ? 9.112 12.733 5.997 1.00 98.25 241 PHE A CA 1
ATOM 1914 C C . PHE A 1 241 ? 8.574 14.158 6.017 1.00 98.25 241 PHE A C 1
ATOM 1916 O O . PHE A 1 241 ? 8.395 14.738 7.090 1.00 98.25 241 PHE A O 1
ATOM 1923 N N . HIS A 1 242 ? 8.306 14.688 4.824 1.00 95.31 242 HIS A N 1
ATOM 1924 C CA . HIS A 1 242 ? 7.526 15.901 4.611 1.00 95.31 242 HIS A CA 1
ATOM 1925 C C . HIS A 1 242 ? 6.563 15.671 3.446 1.00 95.31 242 HIS A C 1
ATOM 1927 O O . HIS A 1 242 ? 6.955 15.791 2.283 1.00 95.31 242 HIS A O 1
ATOM 1933 N N . PHE A 1 243 ? 5.324 15.281 3.740 1.00 93.31 243 PHE A N 1
ATOM 1934 C CA . PHE A 1 243 ? 4.349 14.996 2.689 1.00 93.31 243 PHE A CA 1
ATOM 1935 C C . PHE A 1 243 ? 2.903 15.279 3.091 1.00 93.31 243 PHE A C 1
ATOM 1937 O O . PHE A 1 243 ? 2.548 15.243 4.269 1.00 93.31 243 PHE A O 1
ATOM 1944 N N . ASP A 1 244 ? 2.078 15.484 2.069 1.00 89.75 244 ASP A N 1
ATOM 1945 C CA . ASP A 1 244 ? 0.624 15.312 2.100 1.00 89.75 244 ASP A CA 1
ATOM 1946 C C . ASP A 1 244 ? 0.267 14.153 1.165 1.00 89.75 244 ASP A C 1
ATOM 1948 O O . ASP A 1 244 ? 0.949 13.956 0.153 1.00 89.75 244 ASP A O 1
ATOM 1952 N N . CYS A 1 245 ? -0.722 13.340 1.534 1.00 88.88 245 CYS A N 1
ATOM 1953 C CA . CYS A 1 245 ? -1.102 12.126 0.811 1.00 88.88 245 CYS A CA 1
ATOM 1954 C C . CYS A 1 245 ? -2.537 11.680 1.142 1.00 88.88 245 CYS A C 1
ATOM 1956 O O . CYS A 1 245 ? -3.131 12.119 2.126 1.00 88.88 245 CYS A O 1
ATOM 1958 N N . ASP A 1 246 ? -3.068 10.732 0.372 1.00 88.19 246 ASP A N 1
ATOM 1959 C CA . ASP A 1 246 ? -4.345 10.074 0.679 1.00 88.19 246 ASP A CA 1
ATOM 1960 C C . ASP A 1 246 ? -4.199 8.898 1.649 1.00 88.19 246 ASP A C 1
ATOM 1962 O O . ASP A 1 246 ? -5.177 8.459 2.269 1.00 88.19 246 ASP A O 1
ATOM 1966 N N . GLY A 1 247 ? -2.987 8.361 1.761 1.00 91.88 247 GLY A N 1
ATOM 1967 C CA . GLY A 1 247 ? -2.656 7.275 2.662 1.00 91.88 247 GLY A CA 1
ATOM 1968 C C . GLY A 1 247 ? -1.156 7.013 2.708 1.00 91.88 247 GLY A C 1
ATOM 1969 O O . GLY A 1 247 ? -0.480 7.061 1.681 1.00 91.88 247 GLY A O 1
ATOM 1970 N N . ALA A 1 248 ? -0.636 6.674 3.887 1.00 95.88 248 ALA A N 1
ATOM 1971 C CA . ALA A 1 248 ? 0.725 6.179 4.027 1.00 95.88 248 ALA A CA 1
ATOM 1972 C C . ALA A 1 248 ? 0.852 5.022 5.026 1.00 95.88 248 ALA A C 1
ATOM 1974 O O . ALA A 1 248 ? 0.261 5.044 6.111 1.00 95.88 248 ALA A O 1
ATOM 1975 N N . VAL A 1 249 ? 1.689 4.040 4.687 1.00 98.12 249 VAL A N 1
ATOM 1976 C CA . VAL A 1 249 ? 2.046 2.899 5.538 1.00 98.12 249 VAL A CA 1
ATOM 1977 C C . VAL A 1 249 ? 3.563 2.845 5.713 1.00 98.12 249 VAL A C 1
ATOM 1979 O O . VAL A 1 249 ? 4.320 2.671 4.760 1.00 98.12 249 VAL A O 1
ATOM 1982 N N . ILE A 1 250 ? 4.025 2.983 6.954 1.00 98.62 250 ILE A N 1
ATOM 1983 C CA . ILE A 1 250 ? 5.443 2.941 7.328 1.00 98.62 250 ILE A CA 1
ATOM 1984 C C . ILE A 1 250 ? 5.641 1.763 8.280 1.00 98.62 250 ILE A C 1
ATOM 1986 O O . ILE A 1 250 ? 5.196 1.807 9.428 1.00 98.62 250 ILE A O 1
ATOM 1990 N N . GLU A 1 251 ? 6.311 0.703 7.832 1.00 98.00 251 GLU A N 1
ATOM 1991 C CA . GLU A 1 251 ? 6.442 -0.527 8.616 1.00 98.00 251 GLU A CA 1
ATOM 1992 C C . GLU A 1 251 ? 7.869 -1.070 8.725 1.00 98.00 251 GLU A C 1
ATOM 1994 O O . GLU A 1 251 ? 8.634 -1.112 7.763 1.00 98.00 251 GLU A O 1
ATOM 1999 N N . ASN A 1 252 ? 8.215 -1.546 9.924 1.00 98.38 252 ASN A N 1
ATOM 2000 C CA . ASN A 1 252 ? 9.500 -2.184 10.231 1.00 98.38 252 ASN A CA 1
ATOM 2001 C C . ASN A 1 252 ? 10.725 -1.298 9.938 1.00 98.38 252 ASN A C 1
ATOM 2003 O O . ASN A 1 252 ? 11.793 -1.799 9.586 1.00 98.38 252 ASN A O 1
ATOM 2007 N N . CYS A 1 253 ? 10.577 0.018 10.081 1.00 98.88 253 CYS A N 1
ATOM 2008 C CA . CYS A 1 253 ? 11.639 0.980 9.808 1.00 98.88 253 CYS A CA 1
ATOM 2009 C C . CYS A 1 253 ? 12.437 1.345 11.069 1.00 98.88 253 CYS A C 1
ATOM 2011 O O . CYS A 1 253 ? 11.938 1.265 12.200 1.00 98.88 253 CYS A O 1
ATOM 2013 N N . ARG A 1 254 ? 13.674 1.809 10.875 1.00 98.88 254 ARG A N 1
ATOM 2014 C CA . ARG A 1 254 ? 14.513 2.378 11.942 1.00 98.88 254 ARG A CA 1
ATOM 2015 C C . ARG A 1 254 ? 14.925 3.797 11.590 1.00 98.88 254 ARG A C 1
ATOM 2017 O O . ARG A 1 254 ? 15.303 4.070 10.459 1.00 98.88 254 ARG A O 1
ATOM 2024 N N . VAL A 1 255 ? 14.862 4.688 12.570 1.00 98.75 255 VAL A N 1
ATOM 2025 C CA . VAL A 1 255 ? 15.192 6.105 12.428 1.00 98.75 255 VAL A CA 1
ATOM 2026 C C . VAL A 1 255 ? 16.224 6.492 13.480 1.00 98.75 255 VAL A C 1
ATOM 2028 O O . VAL A 1 255 ? 16.019 6.305 14.680 1.00 98.75 255 VAL A O 1
ATOM 2031 N N . GLN A 1 256 ? 17.321 7.075 13.021 1.00 98.25 256 GLN A N 1
ATOM 2032 C CA . GLN A 1 256 ? 18.298 7.793 13.820 1.00 98.25 256 GLN A CA 1
ATOM 2033 C C . GLN A 1 256 ? 18.329 9.241 13.330 1.00 98.25 256 GLN A C 1
ATOM 2035 O O . GLN A 1 256 ? 18.853 9.536 12.254 1.00 98.25 256 GLN A O 1
ATOM 2040 N N . VAL A 1 257 ? 17.754 10.137 14.127 1.00 97.81 257 VAL A N 1
ATOM 2041 C CA . VAL A 1 257 ? 17.727 11.574 13.838 1.00 97.81 257 VAL A CA 1
ATOM 2042 C C . VAL A 1 257 ? 19.123 12.157 14.028 1.00 97.81 257 VAL A C 1
ATOM 2044 O O . VAL A 1 257 ? 19.835 11.788 14.963 1.00 97.81 257 VAL A O 1
ATOM 2047 N N . SER A 1 258 ? 19.512 13.061 13.132 1.00 95.88 258 SER A N 1
ATOM 2048 C CA . SER A 1 258 ? 20.785 13.770 13.217 1.00 95.88 258 SER A CA 1
ATOM 2049 C C . SER A 1 258 ? 20.841 14.716 14.418 1.00 95.88 258 SER A C 1
ATOM 2051 O O . SER A 1 258 ? 19.891 15.444 14.695 1.00 95.88 258 SER A O 1
ATOM 2053 N N . ASP A 1 259 ? 22.010 14.826 15.050 1.00 93.25 259 ASP A N 1
ATOM 2054 C CA . ASP A 1 259 ? 22.286 15.789 16.131 1.00 93.25 259 ASP A CA 1
ATOM 2055 C C . ASP A 1 259 ? 22.199 17.256 15.675 1.00 93.25 259 ASP A C 1
ATOM 2057 O O . ASP A 1 259 ? 22.207 18.176 16.501 1.00 93.25 259 ASP A O 1
ATOM 2061 N N . LYS A 1 260 ? 22.159 17.463 14.352 1.00 93.00 260 LYS A N 1
ATOM 2062 C CA . LYS A 1 260 ? 22.009 18.757 13.678 1.00 93.00 260 LYS A CA 1
ATOM 2063 C C . LYS A 1 260 ? 20.560 19.061 13.282 1.00 93.00 260 LYS A C 1
ATOM 2065 O O . LYS A 1 260 ? 20.325 20.101 12.673 1.00 93.00 260 LYS A O 1
ATOM 2070 N N . ALA A 1 261 ? 19.606 18.175 13.576 1.00 94.81 261 ALA A N 1
ATOM 2071 C CA . ALA A 1 261 ? 18.203 18.403 13.252 1.00 94.81 261 ALA A CA 1
ATOM 2072 C C . ALA A 1 261 ? 17.662 19.642 13.984 1.00 94.81 261 ALA A C 1
ATOM 2074 O O . ALA A 1 261 ? 17.888 19.827 15.182 1.00 94.81 261 ALA A O 1
ATOM 2075 N N . THR A 1 262 ? 16.932 20.483 13.253 1.00 94.56 262 THR A N 1
ATOM 2076 C CA . THR A 1 262 ? 16.278 21.704 13.759 1.00 94.56 262 THR A CA 1
ATOM 2077 C C . THR A 1 262 ? 14.751 21.651 13.635 1.00 94.56 262 THR A C 1
ATOM 2079 O O . THR A 1 262 ? 14.047 22.493 14.197 1.00 94.56 262 THR A O 1
ATOM 2082 N N . GLU A 1 263 ? 14.224 20.644 12.937 1.00 93.56 263 GLU A N 1
ATOM 2083 C CA . GLU A 1 263 ? 12.798 20.421 12.707 1.00 93.56 263 GLU A CA 1
ATOM 2084 C C . GLU A 1 263 ? 12.367 19.034 13.182 1.00 93.56 263 GLU A C 1
ATOM 2086 O O . GLU A 1 263 ? 13.188 18.135 13.350 1.00 93.56 263 GLU A O 1
ATOM 2091 N N . SER A 1 264 ? 11.061 18.849 13.374 1.00 95.94 264 SER A N 1
ATOM 2092 C CA . SER A 1 264 ? 10.491 17.535 13.659 1.00 95.94 264 SER A CA 1
ATOM 2093 C C . SER A 1 264 ? 10.781 16.550 12.519 1.00 95.94 264 SER A C 1
ATOM 2095 O O . SER A 1 264 ? 10.585 16.904 11.355 1.00 95.94 264 SER A O 1
ATOM 2097 N N . PRO A 1 265 ? 11.198 15.306 12.824 1.00 97.44 265 PRO A N 1
ATOM 2098 C CA . PRO A 1 265 ? 11.547 14.325 11.801 1.00 97.44 265 PRO A CA 1
ATOM 2099 C C . PRO A 1 265 ? 10.351 13.898 10.942 1.00 97.44 265 PRO A C 1
ATOM 2101 O O . PRO A 1 265 ? 10.555 13.476 9.801 1.00 97.44 265 PRO A O 1
ATOM 2104 N N . PHE A 1 266 ? 9.127 14.007 11.465 1.00 97.62 266 PHE A N 1
ATOM 2105 C CA . PHE A 1 266 ? 7.901 13.651 10.760 1.00 97.62 266 PHE A CA 1
ATOM 2106 C C . PHE A 1 266 ? 6.963 14.857 10.646 1.00 97.62 266 PHE A C 1
ATOM 2108 O O . PHE A 1 266 ? 6.406 15.319 11.641 1.00 97.62 266 PHE A O 1
ATOM 2115 N N . ASP A 1 267 ? 6.775 15.327 9.419 1.00 93.75 267 ASP A N 1
ATOM 2116 C CA . ASP A 1 267 ? 5.777 16.321 9.016 1.00 93.75 267 ASP A CA 1
ATOM 2117 C C . ASP A 1 267 ? 4.874 15.640 7.982 1.00 93.75 267 ASP A C 1
ATOM 2119 O O . ASP A 1 267 ? 5.163 15.601 6.785 1.00 93.75 267 ASP A O 1
ATOM 2123 N N . VAL A 1 268 ? 3.871 14.927 8.488 1.00 91.19 268 VAL A N 1
ATOM 2124 C CA . VAL A 1 268 ? 3.081 13.972 7.703 1.00 91.19 268 VAL A CA 1
ATOM 2125 C C . VAL A 1 268 ? 1.617 14.365 7.725 1.00 91.19 268 VAL A C 1
ATOM 2127 O O . VAL A 1 268 ? 1.058 14.638 8.788 1.00 91.19 268 VAL A O 1
ATOM 2130 N N . LYS A 1 269 ? 0.994 14.379 6.551 1.00 87.44 269 LYS A N 1
ATOM 2131 C CA . LYS A 1 269 ? -0.410 14.748 6.381 1.00 87.44 269 LYS A CA 1
ATOM 2132 C C . LYS A 1 269 ? -1.147 13.696 5.574 1.00 87.44 269 LYS A C 1
ATOM 2134 O O . LYS A 1 269 ? -0.561 13.013 4.732 1.00 87.44 269 LYS A O 1
ATOM 2139 N N . GLY A 1 270 ? -2.425 13.557 5.904 1.00 86.06 270 GLY A N 1
ATOM 2140 C CA . GLY A 1 270 ? -3.263 12.470 5.431 1.00 86.06 270 GLY A CA 1
ATOM 2141 C C . GLY A 1 270 ? -3.267 11.272 6.386 1.00 86.06 270 GLY A C 1
ATOM 2142 O O . GLY A 1 270 ? -2.603 11.282 7.424 1.00 86.06 270 GLY A O 1
ATOM 2143 N N . PRO A 1 271 ? -4.053 10.229 6.083 1.00 90.00 271 PRO A N 1
ATOM 2144 C CA . PRO A 1 271 ? -4.105 9.012 6.884 1.00 90.00 271 PRO A CA 1
ATOM 2145 C C . PRO A 1 271 ? -2.761 8.266 6.903 1.00 90.00 271 PRO A C 1
ATOM 2147 O O . PRO A 1 271 ? -2.363 7.677 5.904 1.00 90.00 271 PRO A O 1
ATOM 2150 N N . VAL A 1 272 ? -2.089 8.206 8.053 1.00 94.44 272 VAL A N 1
ATOM 2151 C CA . VAL A 1 272 ? -0.795 7.523 8.214 1.00 94.44 272 VAL A CA 1
ATOM 2152 C C . VAL A 1 272 ? -0.867 6.406 9.249 1.00 94.44 272 VAL A C 1
ATOM 2154 O O . VAL A 1 272 ? -1.368 6.580 10.365 1.00 94.44 272 VAL A O 1
ATOM 2157 N N . THR A 1 273 ? -0.295 5.258 8.893 1.00 97.50 273 THR A N 1
ATOM 2158 C CA . THR A 1 273 ? -0.068 4.119 9.782 1.00 97.50 273 THR A CA 1
ATOM 2159 C C . THR A 1 273 ? 1.426 3.857 9.943 1.00 97.50 273 THR A C 1
ATOM 2161 O O . THR A 1 273 ? 2.133 3.648 8.962 1.00 97.50 273 THR A O 1
ATOM 2164 N N . LEU A 1 274 ? 1.901 3.805 11.188 1.00 98.44 274 LEU A N 1
ATOM 2165 C CA . LEU A 1 274 ? 3.262 3.422 11.550 1.00 98.44 274 LEU A CA 1
ATOM 2166 C C . LEU A 1 274 ? 3.248 2.134 12.375 1.00 98.44 274 LEU A C 1
ATOM 2168 O O . LEU A 1 274 ? 2.602 2.068 13.423 1.00 98.44 274 LEU A O 1
ATOM 2172 N N . ILE A 1 275 ? 3.978 1.114 11.932 1.00 98.38 275 ILE A N 1
ATOM 2173 C CA . ILE A 1 275 ? 4.018 -0.206 12.573 1.00 98.38 275 ILE A CA 1
ATOM 2174 C C . ILE A 1 275 ? 5.466 -0.611 12.819 1.00 98.38 275 ILE A C 1
ATOM 2176 O O . ILE A 1 275 ? 6.261 -0.677 11.885 1.00 98.38 275 ILE A O 1
ATOM 2180 N N . ASN A 1 276 ? 5.805 -0.957 14.061 1.00 98.50 276 ASN A N 1
ATOM 2181 C CA . ASN A 1 276 ? 7.150 -1.426 14.408 1.00 98.50 276 ASN A CA 1
ATOM 2182 C C . ASN A 1 276 ? 8.251 -0.440 13.964 1.00 98.50 276 ASN A C 1
ATOM 2184 O O . ASN A 1 276 ? 9.282 -0.835 13.420 1.00 98.50 276 ASN A O 1
ATOM 2188 N N . LEU A 1 277 ? 8.009 0.859 14.173 1.00 98.69 277 LEU A N 1
ATOM 2189 C CA . LEU A 1 277 ? 8.999 1.907 13.947 1.00 98.69 277 LEU A CA 1
ATOM 2190 C C . LEU A 1 277 ? 9.881 2.041 15.191 1.00 98.69 277 LEU A C 1
ATOM 2192 O O . LEU A 1 277 ? 9.372 2.217 16.300 1.00 98.69 277 LEU A O 1
ATOM 2196 N N . LYS A 1 278 ? 11.202 2.035 15.007 1.00 98.69 278 LYS A N 1
ATOM 2197 C CA . LYS A 1 278 ? 12.158 2.341 16.081 1.00 98.69 278 LYS A CA 1
ATOM 2198 C C . LYS A 1 278 ? 12.868 3.653 15.785 1.00 98.69 278 LYS A C 1
ATOM 2200 O O . LYS A 1 278 ? 13.731 3.686 14.916 1.00 98.69 278 LYS A O 1
ATOM 2205 N N . ALA A 1 279 ? 12.518 4.716 16.499 1.00 98.44 279 ALA A N 1
ATOM 2206 C CA . ALA A 1 279 ? 13.087 6.044 16.322 1.00 98.44 279 ALA A CA 1
ATOM 2207 C C . ALA A 1 279 ? 13.960 6.453 17.518 1.00 98.44 279 ALA A C 1
ATOM 2209 O O . ALA A 1 279 ? 13.587 6.273 18.680 1.00 98.44 279 ALA A O 1
ATOM 2210 N N . THR A 1 280 ? 15.137 7.003 17.224 1.00 97.50 280 THR A N 1
ATOM 2211 C CA . THR A 1 280 ? 16.128 7.429 18.216 1.00 97.50 280 THR A CA 1
ATOM 2212 C C . THR A 1 280 ? 16.734 8.778 17.856 1.00 97.50 280 THR A C 1
ATOM 2214 O O . THR A 1 280 ? 16.932 9.087 16.682 1.00 97.50 280 THR A O 1
ATOM 2217 N N . ALA A 1 281 ? 17.019 9.575 18.879 1.00 96.19 281 ALA A N 1
ATOM 2218 C CA . ALA A 1 281 ? 17.798 10.803 18.792 1.00 96.19 281 ALA A CA 1
ATOM 2219 C C . ALA A 1 281 ? 18.837 10.808 19.924 1.00 96.19 281 ALA A C 1
ATOM 2221 O O . ALA A 1 281 ? 18.605 10.233 20.994 1.00 96.19 281 ALA A O 1
ATOM 2222 N N . SER A 1 282 ? 19.993 11.430 19.705 1.00 93.06 282 SER A N 1
ATOM 2223 C CA . SER A 1 282 ? 20.988 11.644 20.769 1.00 93.06 282 SER A CA 1
ATOM 2224 C C . SER A 1 282 ? 20.432 12.583 21.845 1.00 93.06 282 SER A C 1
ATOM 2226 O O . SER A 1 282 ? 20.398 12.228 23.021 1.00 93.06 282 SER A O 1
ATOM 2228 N N . LYS A 1 283 ? 19.884 13.721 21.415 1.00 92.25 283 LYS A N 1
ATOM 2229 C CA . LYS A 1 283 ? 19.319 14.795 22.234 1.00 92.25 283 LYS A CA 1
ATOM 2230 C C . LYS A 1 283 ? 17.979 15.268 21.679 1.00 92.25 283 LYS A C 1
ATOM 2232 O O . LYS A 1 283 ? 17.662 15.039 20.511 1.00 92.25 283 LYS A O 1
ATOM 2237 N N . ALA A 1 284 ? 17.185 15.927 22.519 1.00 92.50 284 ALA A N 1
ATOM 2238 C CA . ALA A 1 284 ? 15.948 16.558 22.082 1.00 92.50 284 ALA A CA 1
ATOM 2239 C C . ALA A 1 284 ? 16.238 17.684 21.079 1.00 92.50 284 ALA A C 1
ATOM 2241 O O . ALA A 1 284 ? 17.219 18.420 21.210 1.00 92.50 284 ALA A O 1
ATOM 2242 N N . ILE A 1 285 ? 15.362 17.829 20.088 1.00 92.62 285 ILE A N 1
ATOM 2243 C CA . ILE A 1 285 ? 15.490 18.868 19.067 1.00 92.62 285 ILE A CA 1
ATOM 2244 C C . ILE A 1 285 ? 15.162 20.237 19.701 1.00 92.62 285 ILE A C 1
ATOM 2246 O O . ILE A 1 285 ? 14.132 20.358 20.378 1.00 92.62 285 ILE A O 1
ATOM 2250 N N . PRO A 1 286 ? 16.007 21.274 19.518 1.00 87.12 286 PRO A N 1
ATOM 2251 C CA . PRO A 1 286 ? 15.805 22.587 20.134 1.00 87.12 286 PRO A CA 1
ATOM 2252 C C . PRO A 1 286 ? 14.464 23.243 19.778 1.00 87.12 286 PRO A C 1
ATOM 2254 O O . PRO A 1 286 ? 13.895 22.994 18.720 1.00 87.12 286 PRO A O 1
ATOM 2257 N N . GLY A 1 287 ? 13.976 24.140 20.641 1.00 83.69 287 GLY A N 1
ATOM 2258 C CA . GLY A 1 287 ? 12.760 24.923 20.374 1.00 83.69 287 GLY A CA 1
ATOM 2259 C C . GLY A 1 287 ? 11.444 24.189 20.654 1.00 83.69 287 GLY A C 1
ATOM 2260 O O . GLY A 1 287 ? 10.410 24.574 20.116 1.00 83.69 287 GLY A O 1
ATOM 2261 N N . GLY A 1 288 ? 11.467 23.136 21.480 1.00 80.81 288 GLY A N 1
ATOM 2262 C CA . GLY A 1 288 ? 10.254 22.430 21.913 1.00 80.81 288 GLY A CA 1
ATOM 2263 C C . GLY A 1 288 ? 9.585 21.601 20.814 1.00 80.81 288 GLY A C 1
ATOM 2264 O O . GLY A 1 288 ? 8.368 21.429 20.837 1.00 80.81 288 GLY A O 1
ATOM 2265 N N . LYS A 1 289 ? 10.366 21.110 19.843 1.00 91.19 289 LYS A N 1
ATOM 2266 C CA . LYS A 1 289 ? 9.876 20.244 18.762 1.00 91.19 289 LYS A CA 1
ATOM 2267 C C . LYS A 1 289 ? 9.456 18.869 19.294 1.00 91.19 289 LYS A C 1
ATOM 2269 O O . LYS A 1 289 ? 9.828 18.465 20.394 1.00 91.19 289 LYS A O 1
ATOM 2274 N N . ALA A 1 290 ? 8.689 18.151 18.481 1.00 94.69 290 ALA A N 1
ATOM 2275 C CA . ALA A 1 290 ? 8.233 16.788 18.743 1.00 94.69 290 ALA A CA 1
ATOM 2276 C C . ALA A 1 290 ? 8.739 15.816 17.669 1.00 94.69 290 ALA A C 1
ATOM 2278 O O . ALA A 1 290 ? 9.291 16.242 16.654 1.00 94.69 290 ALA A O 1
ATOM 2279 N N . TRP A 1 291 ? 8.499 14.517 17.855 1.00 97.31 291 TRP A N 1
ATOM 2280 C CA . TRP A 1 291 ? 8.687 13.529 16.789 1.00 97.31 291 TRP A CA 1
ATOM 2281 C C . TRP A 1 291 ? 7.797 13.837 15.578 1.00 97.31 291 TRP A C 1
ATOM 2283 O O . TRP A 1 291 ? 8.290 13.866 14.453 1.00 97.31 291 TRP A O 1
ATOM 2293 N N . PHE A 1 292 ? 6.517 14.122 15.821 1.00 96.00 292 PHE A N 1
ATOM 2294 C CA . PHE A 1 292 ? 5.531 14.471 14.800 1.00 96.00 292 PHE A CA 1
ATOM 2295 C C . PHE A 1 292 ? 5.084 15.926 14.945 1.00 96.00 292 PHE A C 1
ATOM 2297 O O . PHE A 1 292 ? 4.659 16.341 16.028 1.00 96.00 292 PHE A O 1
ATOM 2304 N N . HIS A 1 293 ? 5.144 16.673 13.847 1.00 91.31 293 HIS A N 1
ATOM 2305 C CA . HIS A 1 293 ? 4.619 18.030 13.740 1.00 91.31 293 HIS A CA 1
ATOM 2306 C C . HIS A 1 293 ? 3.281 18.018 12.994 1.00 91.31 293 HIS A C 1
ATOM 2308 O O . HIS A 1 293 ? 3.210 17.520 11.876 1.00 91.31 293 HIS A O 1
ATOM 2314 N N . ASP A 1 294 ? 2.249 18.550 13.649 1.00 81.62 294 ASP A N 1
ATOM 2315 C CA . ASP A 1 294 ? 0.877 18.763 13.170 1.00 81.62 294 ASP A CA 1
ATOM 2316 C C . ASP A 1 294 ? 0.342 17.644 12.255 1.00 81.62 294 ASP A C 1
ATOM 2318 O O . ASP A 1 294 ? -0.069 17.924 11.126 1.00 81.62 294 ASP A O 1
ATOM 2322 N N . PRO A 1 295 ? 0.351 16.365 12.700 1.00 80.50 295 PRO A N 1
ATOM 2323 C CA . PRO A 1 295 ? -0.182 15.298 11.875 1.00 80.50 295 PRO A CA 1
ATOM 2324 C C . PRO A 1 295 ? -1.677 15.524 11.670 1.00 80.50 295 PRO A C 1
ATOM 2326 O O . PRO A 1 295 ? -2.478 15.468 12.611 1.00 80.50 295 PRO A O 1
ATOM 2329 N N . PHE A 1 296 ? -2.028 15.802 10.420 1.00 77.12 296 PHE A N 1
ATOM 2330 C CA . PHE A 1 296 ? -3.382 16.125 10.005 1.00 77.12 296 PHE A CA 1
ATOM 2331 C C . PHE A 1 296 ? -4.074 14.872 9.450 1.00 77.12 296 PHE A C 1
ATOM 2333 O O . PHE A 1 296 ? -3.439 14.087 8.751 1.00 77.12 296 PHE A O 1
ATOM 2340 N N . SER A 1 297 ? -5.380 14.711 9.708 1.00 81.88 297 SER A N 1
ATOM 2341 C CA . SER A 1 297 ? -6.175 13.484 9.507 1.00 81.88 297 SER A CA 1
ATOM 2342 C C . SER A 1 297 ? -5.875 12.396 10.562 1.00 81.88 297 SER A C 1
ATOM 2344 O O . SER A 1 297 ? -5.742 12.684 11.755 1.00 81.88 297 SER A O 1
ATOM 2346 N N . ARG A 1 298 ? -5.823 11.125 10.160 1.00 89.06 298 ARG A N 1
ATOM 2347 C CA . ARG A 1 298 ? -5.545 9.972 11.023 1.00 89.06 298 ARG A CA 1
ATOM 2348 C C . ARG A 1 298 ? -4.044 9.736 11.166 1.00 89.06 298 ARG A C 1
ATOM 2350 O O . ARG A 1 298 ? -3.390 9.450 10.173 1.00 89.06 298 ARG A O 1
ATOM 2357 N N . CYS A 1 299 ? -3.531 9.654 12.393 1.00 93.75 299 CYS A N 1
ATOM 2358 C CA . CYS A 1 299 ? -2.202 9.095 12.667 1.00 93.75 299 CYS A CA 1
ATOM 2359 C C . CYS A 1 299 ? -2.306 7.906 13.629 1.00 93.75 299 CYS A C 1
ATOM 2361 O O . CYS A 1 299 ? -2.829 8.016 14.740 1.00 93.75 299 CYS A O 1
ATOM 2363 N N . SER A 1 300 ? -1.855 6.729 13.196 1.00 96.56 300 SER A N 1
ATOM 2364 C CA . SER A 1 300 ? -1.942 5.491 13.977 1.00 96.56 300 SER A CA 1
ATOM 2365 C C . SER A 1 300 ? -0.569 4.845 14.143 1.00 96.56 300 SER A C 1
ATOM 2367 O O . SER A 1 300 ? 0.083 4.517 13.161 1.00 96.56 300 SER A O 1
ATOM 2369 N N . ILE A 1 301 ? -0.133 4.645 15.386 1.00 98.44 301 ILE A N 1
ATOM 2370 C CA . ILE A 1 301 ? 1.189 4.135 15.758 1.00 98.44 301 ILE A CA 1
ATOM 2371 C C . ILE A 1 301 ? 1.022 2.829 16.535 1.00 98.44 301 ILE A C 1
ATOM 2373 O O . ILE A 1 301 ? 0.355 2.795 17.570 1.00 98.44 301 ILE A O 1
ATOM 2377 N N . TYR A 1 302 ? 1.662 1.757 16.070 1.00 98.12 302 TYR A N 1
ATOM 2378 C CA . TYR A 1 302 ? 1.565 0.426 16.666 1.00 98.12 302 TYR A CA 1
ATOM 2379 C C . TYR A 1 302 ? 2.939 -0.192 16.896 1.00 98.12 302 TYR A C 1
ATOM 2381 O O . TYR A 1 302 ? 3.745 -0.271 15.970 1.00 98.12 302 TYR A O 1
ATOM 2389 N N . LYS A 1 303 ? 3.159 -0.758 18.089 1.00 98.25 303 LYS A N 1
ATOM 2390 C CA . LYS A 1 303 ? 4.349 -1.580 18.391 1.00 98.25 303 LYS A CA 1
ATOM 2391 C C . LYS A 1 303 ? 5.672 -0.841 18.153 1.00 98.25 303 LYS A C 1
ATOM 2393 O O . LYS A 1 303 ? 6.644 -1.451 17.722 1.00 98.25 303 LYS A O 1
ATOM 2398 N N . SER A 1 304 ? 5.694 0.465 18.396 1.00 98.75 304 SER A N 1
ATOM 2399 C CA . SER A 1 304 ? 6.817 1.341 18.049 1.00 98.75 304 SER A CA 1
ATOM 2400 C C . SER A 1 304 ? 7.589 1.802 19.288 1.00 98.75 304 SER A C 1
ATOM 2402 O O . SER A 1 304 ? 7.151 1.615 20.425 1.00 98.75 304 SER A O 1
ATOM 2404 N N . SER A 1 305 ? 8.751 2.418 19.082 1.00 98.44 305 SER A N 1
ATOM 2405 C CA . SER A 1 305 ? 9.549 3.007 20.159 1.00 98.44 305 SER A CA 1
ATOM 2406 C C . SER A 1 305 ? 10.173 4.335 19.745 1.00 98.44 305 SER A C 1
ATOM 2408 O O . SER A 1 305 ? 10.771 4.406 18.673 1.00 98.44 305 SER A O 1
ATOM 2410 N N . PHE A 1 306 ? 10.107 5.337 20.619 1.00 98.06 306 PHE A N 1
ATOM 2411 C CA . PHE A 1 306 ? 10.684 6.668 20.417 1.00 98.06 306 PHE A CA 1
ATOM 2412 C C . PHE A 1 306 ? 11.544 7.043 21.627 1.00 98.06 306 PHE A C 1
ATOM 2414 O O . PHE A 1 306 ? 11.009 7.197 22.725 1.00 98.06 306 PHE A O 1
ATOM 2421 N N . ALA A 1 307 ? 12.860 7.171 21.446 1.00 95.81 307 ALA A N 1
ATOM 2422 C CA . ALA A 1 307 ? 13.804 7.373 22.551 1.00 95.81 307 ALA A CA 1
ATOM 2423 C C . ALA A 1 307 ? 14.807 8.508 22.293 1.00 95.81 307 ALA A C 1
ATOM 2425 O O . ALA A 1 307 ? 15.214 8.750 21.154 1.00 95.81 307 ALA A O 1
ATOM 2426 N N . VAL A 1 308 ? 15.239 9.173 23.369 1.00 94.06 308 VAL A N 1
ATOM 2427 C CA . VAL A 1 308 ? 16.230 10.262 23.353 1.00 94.06 308 VAL A CA 1
ATOM 2428 C C . VAL A 1 308 ? 17.331 9.951 24.372 1.00 94.06 308 VAL A C 1
ATOM 2430 O O . VAL A 1 308 ? 17.058 9.883 25.568 1.00 94.06 308 VAL A O 1
ATOM 2433 N N . ARG A 1 309 ? 18.578 9.750 23.929 1.00 85.00 309 ARG A N 1
ATOM 2434 C CA . ARG A 1 309 ? 19.645 9.184 24.785 1.00 85.00 309 ARG A CA 1
ATOM 2435 C C . ARG A 1 309 ? 20.048 10.080 25.964 1.00 85.00 309 ARG A C 1
ATOM 2437 O O . ARG A 1 309 ? 20.189 9.577 27.071 1.00 85.00 309 ARG A O 1
ATOM 2444 N N . GLU A 1 310 ? 20.189 11.389 25.770 1.00 81.69 310 GLU A N 1
ATOM 2445 C CA . GLU A 1 310 ? 20.679 12.338 26.792 1.00 81.69 310 GLU A CA 1
ATOM 2446 C C . GLU A 1 310 ? 19.611 12.776 27.825 1.00 81.69 310 GLU A C 1
ATOM 2448 O O . GLU A 1 310 ? 19.619 13.905 28.309 1.00 81.69 310 GLU A O 1
ATOM 2453 N N . ASN A 1 311 ? 18.656 11.905 28.174 1.00 65.19 311 ASN A N 1
ATOM 2454 C CA . ASN A 1 311 ? 17.656 12.107 29.242 1.00 65.19 311 ASN A CA 1
ATOM 2455 C C . ASN A 1 311 ? 16.727 13.342 29.142 1.00 65.19 311 ASN A C 1
ATOM 2457 O O . ASN A 1 311 ? 15.945 13.585 30.061 1.00 65.19 311 ASN A O 1
ATOM 2461 N N . SER A 1 312 ? 16.733 14.097 28.039 1.00 73.19 312 SER A N 1
ATOM 2462 C CA . SER A 1 312 ? 15.860 15.272 27.849 1.00 73.19 312 SER A CA 1
ATOM 2463 C C . SER A 1 312 ? 14.415 14.904 27.486 1.00 73.19 312 SER A C 1
ATOM 2465 O O . SER A 1 312 ? 13.484 15.606 27.883 1.00 73.19 312 SER A O 1
ATOM 2467 N N . GLY A 1 313 ? 14.223 13.774 26.796 1.00 88.81 313 GLY A N 1
ATOM 2468 C CA . GLY A 1 313 ? 12.937 13.361 26.232 1.00 88.81 313 GLY A CA 1
ATOM 2469 C C . GLY A 1 313 ? 12.396 14.340 25.178 1.00 88.81 313 GLY A C 1
ATOM 2470 O O . GLY A 1 313 ? 12.764 15.509 25.132 1.00 88.81 313 GLY A O 1
ATOM 2471 N N . MET A 1 314 ? 11.530 13.862 24.289 1.00 93.62 314 MET A N 1
ATOM 2472 C CA . MET A 1 314 ? 10.921 14.677 23.235 1.00 93.62 314 MET A CA 1
ATOM 2473 C C . MET A 1 314 ? 9.446 14.303 23.080 1.00 93.62 314 MET A C 1
ATOM 2475 O O . MET A 1 314 ? 9.155 13.107 22.951 1.00 93.62 314 MET A O 1
ATOM 2479 N N . PRO A 1 315 ? 8.510 15.276 23.087 1.00 95.00 315 PRO A N 1
ATOM 2480 C CA . PRO A 1 315 ? 7.098 14.991 22.878 1.00 95.00 315 PRO A CA 1
ATOM 2481 C C . PRO A 1 315 ? 6.872 14.147 21.628 1.00 95.00 315 PRO A C 1
ATOM 2483 O O . PRO A 1 315 ? 7.583 14.281 20.629 1.00 95.00 315 PRO A O 1
ATOM 2486 N N . LEU A 1 316 ? 5.873 13.271 21.677 1.00 96.44 316 LEU A N 1
ATOM 2487 C CA . LEU A 1 316 ? 5.503 12.476 20.515 1.00 96.44 316 LEU A CA 1
ATOM 2488 C C . LEU A 1 316 ? 4.825 13.364 19.468 1.00 96.44 316 LEU A C 1
ATOM 2490 O O . LEU A 1 316 ? 5.215 13.329 18.306 1.00 96.44 316 LEU A O 1
ATOM 2494 N N . PHE A 1 317 ? 3.888 14.212 19.890 1.00 94.94 317 PHE A N 1
ATOM 2495 C CA . PHE A 1 317 ? 3.108 15.073 19.004 1.00 94.94 317 PHE A CA 1
ATOM 2496 C C . PHE A 1 317 ? 3.193 16.544 19.403 1.00 94.94 317 PHE A C 1
ATOM 2498 O O . PHE A 1 317 ? 3.087 16.885 20.584 1.00 94.94 317 PHE A O 1
ATOM 2505 N N . TYR A 1 318 ? 3.301 17.408 18.399 1.00 91.44 318 TYR A N 1
ATOM 2506 C CA . TYR A 1 318 ? 3.147 18.853 18.520 1.00 91.44 318 TYR A CA 1
ATOM 2507 C C . TYR A 1 318 ? 2.063 19.330 17.552 1.00 91.44 318 TYR A C 1
ATOM 2509 O O . TYR A 1 318 ? 2.226 19.186 16.346 1.00 91.44 318 TYR A O 1
ATOM 2517 N N . TYR A 1 319 ? 0.970 19.884 18.073 1.00 84.88 319 TYR A N 1
ATOM 2518 C CA . TYR A 1 319 ? -0.158 20.401 17.294 1.00 84.88 319 TYR A CA 1
ATOM 2519 C C . TYR A 1 319 ? -0.158 21.935 17.311 1.00 84.88 319 TYR A C 1
ATOM 2521 O O . TYR A 1 319 ? -0.460 22.531 18.348 1.00 84.88 319 TYR A O 1
ATOM 2529 N N . SER A 1 320 ? 0.133 22.581 16.176 1.00 76.31 320 SER A N 1
ATOM 2530 C CA . SER A 1 320 ? 0.300 24.043 16.063 1.00 76.31 320 SER A CA 1
ATOM 2531 C C . SER A 1 320 ? -0.686 24.720 15.127 1.00 76.31 320 SER A C 1
ATOM 2533 O O . SER A 1 320 ? -0.999 24.209 14.068 1.00 76.31 320 SER A O 1
ATOM 2535 N N . ASN A 1 321 ? -1.149 25.919 15.486 1.00 65.25 321 ASN A N 1
ATOM 2536 C CA . ASN A 1 321 ? -2.035 26.726 14.635 1.00 65.25 321 ASN A CA 1
ATOM 2537 C C . ASN A 1 321 ? -1.276 27.716 13.732 1.00 65.25 321 ASN A C 1
ATOM 2539 O O . ASN A 1 321 ? -1.782 28.791 13.425 1.00 65.25 321 ASN A O 1
ATOM 2543 N N . ASP A 1 322 ? -0.037 27.393 13.371 1.00 64.12 322 ASP A N 1
ATOM 2544 C CA . ASP A 1 322 ? 0.851 28.233 12.560 1.00 64.12 322 ASP A CA 1
ATOM 2545 C C . ASP A 1 322 ? 0.555 28.158 11.052 1.00 64.12 322 ASP A C 1
ATOM 2547 O O . ASP A 1 322 ? 1.024 29.020 10.314 1.00 64.12 322 ASP A O 1
ATOM 2551 N N . LYS A 1 323 ? -0.257 27.186 10.607 1.00 61.28 323 LYS A N 1
ATOM 2552 C CA . LYS A 1 323 ? -0.719 27.034 9.212 1.00 61.28 323 LYS A CA 1
ATOM 2553 C C . LYS A 1 323 ? -2.243 26.819 9.121 1.00 61.28 323 LYS A C 1
ATOM 2555 O O . LYS A 1 323 ? -2.692 25.733 8.739 1.00 61.28 323 LYS A O 1
ATOM 2560 N N . PRO A 1 324 ? -3.074 27.799 9.528 1.00 54.62 324 PRO A N 1
ATOM 2561 C CA . PRO A 1 324 ? -4.534 27.655 9.562 1.00 54.62 324 PRO A CA 1
ATOM 2562 C C . PRO A 1 324 ? -5.153 27.332 8.190 1.00 54.62 324 PRO A C 1
ATOM 2564 O O . PRO A 1 324 ? -6.137 26.597 8.123 1.00 54.62 324 PRO A O 1
ATOM 2567 N N . GLU A 1 325 ? -4.552 27.799 7.095 1.00 50.91 325 GLU A N 1
ATOM 2568 C CA . GLU A 1 325 ? -4.953 27.505 5.712 1.00 50.91 325 GLU A CA 1
ATOM 2569 C C . GLU A 1 325 ? -4.855 26.016 5.348 1.00 50.91 325 GLU A C 1
ATOM 2571 O O . GLU A 1 325 ? -5.602 25.536 4.498 1.00 50.91 325 GLU A O 1
ATOM 2576 N N . MET A 1 326 ? -3.990 25.261 6.032 1.00 48.34 326 MET A N 1
ATOM 2577 C CA . MET A 1 326 ? -3.822 23.819 5.832 1.00 48.34 326 MET A CA 1
ATOM 2578 C C . MET A 1 326 ? -4.784 22.965 6.666 1.00 48.34 326 MET A C 1
ATOM 2580 O O . MET A 1 326 ? -4.796 21.743 6.531 1.00 48.34 326 MET A O 1
ATOM 2584 N N . ARG A 1 327 ? -5.590 23.585 7.535 1.00 52.31 327 ARG A N 1
ATOM 2585 C CA . ARG A 1 327 ? -6.510 22.890 8.453 1.00 52.31 327 ARG A CA 1
ATOM 2586 C C . ARG A 1 327 ? -7.943 22.810 7.938 1.00 52.31 327 ARG A C 1
ATOM 2588 O O . ARG A 1 327 ? -8.801 22.239 8.602 1.00 52.31 327 ARG A O 1
ATOM 2595 N N . ALA A 1 328 ? -8.201 23.324 6.737 1.00 43.78 328 ALA A N 1
ATOM 2596 C CA . ALA A 1 328 ? -9.509 23.306 6.086 1.00 43.78 328 ALA A CA 1
ATOM 2597 C C . ALA A 1 328 ? -9.896 21.942 5.469 1.00 43.78 328 ALA A C 1
ATOM 2599 O O . ALA A 1 328 ? -10.793 21.884 4.625 1.00 43.78 328 ALA A O 1
ATOM 2600 N N . SER A 1 329 ? -9.244 20.843 5.855 1.00 49.22 329 SER A N 1
ATOM 2601 C CA . SER A 1 329 ? -9.528 19.536 5.259 1.00 49.22 329 SER A CA 1
ATOM 2602 C C . SER A 1 329 ? -10.810 18.914 5.813 1.00 49.22 329 SER A C 1
ATOM 2604 O O . SER A 1 329 ? -11.287 19.233 6.903 1.00 49.22 329 SER A O 1
ATOM 2606 N N . GLU A 1 330 ? -11.415 18.057 4.993 1.00 51.03 330 GLU A N 1
ATOM 2607 C CA . GLU A 1 330 ? -12.714 17.435 5.237 1.00 51.03 330 GLU A CA 1
ATOM 2608 C C . GLU A 1 330 ? -12.735 16.420 6.369 1.00 51.03 330 GLU A C 1
ATOM 2610 O O . GLU A 1 330 ? -13.796 15.924 6.743 1.00 51.03 330 GLU A O 1
ATOM 2615 N N . ILE A 1 331 ? -11.561 16.130 6.921 1.00 63.44 331 ILE A N 1
ATOM 2616 C CA . ILE A 1 331 ? -11.306 14.946 7.710 1.00 63.44 331 ILE A CA 1
ATOM 2617 C C . ILE A 1 331 ? -10.961 15.329 9.148 1.00 63.44 331 ILE A C 1
ATOM 2619 O O . ILE A 1 331 ? -10.059 16.124 9.406 1.00 63.44 331 ILE A O 1
ATOM 2623 N N . GLN A 1 332 ? -11.663 14.707 10.094 1.00 70.62 332 GLN A N 1
ATOM 2624 C CA . GLN A 1 332 ? -11.379 14.811 11.524 1.00 70.62 332 GLN A CA 1
ATOM 2625 C C . GLN A 1 332 ? -9.971 14.306 11.852 1.00 70.62 332 GLN A C 1
ATOM 2627 O O . GLN A 1 332 ? -9.466 13.367 11.233 1.00 70.62 332 GLN A O 1
ATOM 2632 N N . THR A 1 333 ? -9.355 14.896 12.873 1.00 79.31 333 THR A N 1
ATOM 2633 C CA . THR A 1 333 ? -7.999 14.523 13.282 1.00 79.31 333 THR A CA 1
ATOM 2634 C C . THR A 1 333 ? -8.039 13.552 14.449 1.00 79.31 333 THR A C 1
ATOM 2636 O O . THR A 1 333 ? -8.745 13.770 15.434 1.00 79.31 333 THR A O 1
ATOM 2639 N N . TYR A 1 334 ? -7.297 12.452 14.365 1.00 84.44 334 TYR A N 1
ATOM 2640 C CA . TYR A 1 334 ? -7.253 11.494 15.463 1.00 84.44 334 TYR A CA 1
ATOM 2641 C C . TYR A 1 334 ? -5.936 10.747 15.562 1.00 84.44 334 TYR A C 1
ATOM 2643 O O . TYR A 1 334 ? -5.346 10.328 14.564 1.00 84.44 334 TYR A O 1
ATOM 2651 N N . ILE A 1 335 ? -5.517 10.545 16.810 1.00 91.94 335 ILE A N 1
ATOM 2652 C CA . ILE A 1 335 ? -4.290 9.847 17.168 1.00 91.94 335 ILE A CA 1
ATOM 2653 C C . ILE A 1 335 ? -4.615 8.550 17.889 1.00 91.94 335 ILE A C 1
ATOM 2655 O O . ILE A 1 335 ? -5.339 8.510 18.884 1.00 91.94 335 ILE A O 1
ATOM 2659 N N . THR A 1 336 ? -4.061 7.464 17.369 1.00 95.12 336 THR A N 1
ATOM 2660 C CA . THR A 1 336 ? -4.124 6.142 17.990 1.00 95.12 336 THR A CA 1
ATOM 2661 C C . THR A 1 336 ? -2.701 5.675 18.239 1.00 95.12 336 THR A C 1
ATOM 2663 O O . THR A 1 336 ? -1.929 5.545 17.296 1.00 95.12 336 THR A O 1
ATOM 2666 N N . VAL A 1 337 ? -2.337 5.411 19.490 1.00 97.94 337 VAL A N 1
ATOM 2667 C CA . VAL A 1 337 ? -1.005 4.924 19.861 1.00 97.94 337 VAL A CA 1
ATOM 2668 C C . VAL A 1 337 ? -1.175 3.662 20.690 1.00 97.94 337 VAL A C 1
ATOM 2670 O O . VAL A 1 337 ? -1.749 3.706 21.776 1.00 97.94 337 VAL A O 1
ATOM 2673 N N . LYS A 1 338 ? -0.698 2.525 20.177 1.00 97.00 338 LYS A N 1
ATOM 2674 C CA . LYS A 1 338 ? -0.863 1.224 20.834 1.00 97.00 338 LYS A CA 1
ATOM 2675 C C . LYS A 1 338 ? 0.459 0.488 21.004 1.00 97.00 338 LYS A C 1
ATOM 2677 O O . LYS A 1 338 ? 1.271 0.433 20.076 1.00 97.00 338 LYS A O 1
ATOM 2682 N N . ASN A 1 339 ? 0.652 -0.132 22.167 1.00 97.75 339 ASN A N 1
ATOM 2683 C CA . ASN A 1 339 ? 1.811 -0.968 22.498 1.00 97.75 339 ASN A CA 1
ATOM 2684 C C . ASN A 1 339 ? 3.142 -0.269 22.171 1.00 97.75 339 ASN A C 1
ATOM 2686 O O . ASN A 1 339 ? 3.982 -0.827 21.470 1.00 97.75 339 ASN A O 1
ATOM 2690 N N . THR A 1 340 ? 3.282 0.993 22.574 1.00 98.62 340 THR A N 1
ATOM 2691 C CA . THR A 1 340 ? 4.384 1.864 22.142 1.00 98.62 340 THR A CA 1
ATOM 2692 C C . THR A 1 340 ? 5.158 2.392 23.340 1.00 98.62 340 THR A C 1
ATOM 2694 O O . THR A 1 340 ? 4.577 2.816 24.340 1.00 98.62 340 THR A O 1
ATOM 2697 N N . HIS A 1 341 ? 6.482 2.393 23.218 1.00 97.50 341 HIS A N 1
ATOM 2698 C CA . HIS A 1 341 ? 7.379 3.007 24.190 1.00 97.50 341 HIS A CA 1
ATOM 2699 C C . HIS A 1 341 ? 7.759 4.414 23.739 1.00 97.50 341 HIS A C 1
ATOM 2701 O O . HIS A 1 341 ? 8.117 4.628 22.581 1.00 97.50 341 HIS A O 1
ATOM 2707 N N . VAL A 1 342 ? 7.702 5.378 24.648 1.00 96.50 342 VAL A N 1
ATOM 2708 C CA . VAL A 1 342 ? 8.042 6.774 24.356 1.00 96.50 342 VAL A CA 1
ATOM 2709 C C . VAL A 1 342 ? 8.959 7.331 25.434 1.00 96.50 342 VAL A C 1
ATOM 2711 O O . VAL A 1 342 ? 8.930 6.870 26.564 1.00 96.50 342 VAL A O 1
ATOM 2714 N N . GLN A 1 343 ? 9.774 8.324 25.113 1.00 94.88 343 GLN A N 1
ATOM 2715 C CA . GLN A 1 343 ? 10.534 9.086 26.100 1.00 94.88 343 GLN A CA 1
ATOM 2716 C C . GLN A 1 343 ? 10.239 10.564 25.873 1.00 94.88 343 GLN A C 1
ATOM 2718 O O . GLN A 1 343 ? 10.901 11.221 25.070 1.00 94.88 343 GLN A O 1
ATOM 2723 N N . CYS A 1 344 ? 9.201 11.074 26.534 1.00 91.25 344 CYS A N 1
ATOM 2724 C CA . CYS A 1 344 ? 8.584 12.356 26.186 1.00 91.25 344 CYS A CA 1
ATOM 2725 C C . CYS A 1 344 ? 9.081 13.550 27.002 1.00 91.25 344 CYS A C 1
ATOM 2727 O O . CYS A 1 344 ? 8.740 14.696 26.703 1.00 91.25 344 CYS A O 1
ATOM 2729 N N . GLY A 1 345 ? 9.861 13.298 28.052 1.00 86.12 345 GLY A N 1
ATOM 2730 C CA . GLY A 1 345 ? 10.339 14.325 28.974 1.00 86.12 345 GLY A CA 1
ATOM 2731 C C . GLY A 1 345 ? 9.228 14.769 29.924 1.00 86.12 345 GLY A C 1
ATOM 2732 O O . GLY A 1 345 ? 9.225 14.374 31.086 1.00 86.12 345 GLY A O 1
ATOM 2733 N N . LYS A 1 346 ? 8.270 15.569 29.436 1.00 88.75 346 LYS A N 1
ATOM 2734 C CA . LYS A 1 346 ? 7.149 16.091 30.250 1.00 88.75 346 LYS A CA 1
ATOM 2735 C C . LYS A 1 346 ? 5.765 15.670 29.764 1.00 88.75 346 LYS A C 1
ATOM 2737 O O . LYS A 1 346 ? 4.922 15.328 30.591 1.00 88.75 346 LYS A O 1
ATOM 2742 N N . HIS A 1 347 ? 5.533 15.725 28.452 1.00 92.44 347 HIS A N 1
ATOM 2743 C CA . HIS A 1 347 ? 4.224 15.470 27.852 1.00 92.44 347 HIS A CA 1
ATOM 2744 C C . HIS A 1 347 ? 4.386 14.741 26.517 1.00 92.44 347 HIS A C 1
ATOM 2746 O O . HIS A 1 347 ? 5.180 15.197 25.694 1.00 92.44 347 HIS A O 1
ATOM 2752 N N . PRO A 1 348 ? 3.640 13.653 26.251 1.00 93.88 348 PRO A N 1
ATOM 2753 C CA . PRO A 1 348 ? 3.616 13.051 24.928 1.00 93.88 348 PRO A CA 1
ATOM 2754 C C . PRO A 1 348 ? 2.911 13.937 23.896 1.00 93.88 348 PRO A C 1
ATOM 2756 O O . PRO A 1 348 ? 3.262 13.860 22.723 1.00 93.88 348 PRO A O 1
ATOM 2759 N N . ILE A 1 349 ? 1.961 14.785 24.304 1.00 92.94 349 ILE A N 1
ATOM 2760 C CA . ILE A 1 349 ? 1.214 15.669 23.402 1.00 92.94 349 ILE A CA 1
ATOM 2761 C C . ILE A 1 349 ? 1.405 17.126 23.830 1.00 92.94 349 ILE A C 1
ATOM 2763 O O . ILE A 1 349 ? 1.196 17.470 24.994 1.00 92.94 349 ILE A O 1
ATOM 2767 N N . ILE A 1 350 ? 1.759 17.992 22.884 1.00 90.12 350 ILE A N 1
ATOM 2768 C CA . ILE A 1 350 ? 1.771 19.447 23.057 1.00 90.12 350 ILE A CA 1
ATOM 2769 C C . ILE A 1 350 ? 0.689 20.059 22.167 1.00 90.12 350 ILE A C 1
ATOM 2771 O O . ILE A 1 350 ? 0.680 19.827 20.959 1.00 90.12 350 ILE A O 1
ATOM 2775 N N . LEU A 1 351 ? -0.210 20.838 22.769 1.00 84.25 351 LEU A N 1
ATOM 2776 C CA . LEU A 1 351 ? -1.343 21.476 22.097 1.00 84.25 351 LEU A CA 1
ATOM 2777 C C . LEU A 1 351 ? -1.184 23.006 22.055 1.00 84.25 351 LEU A C 1
ATOM 2779 O O . LEU A 1 351 ? -0.926 23.654 23.074 1.00 84.25 351 LEU A O 1
ATOM 2783 N N . CYS A 1 352 ? -1.407 23.609 20.891 1.00 77.75 352 CYS A N 1
ATOM 2784 C CA . CYS A 1 352 ? -1.575 25.056 20.744 1.00 77.75 352 CYS A CA 1
ATOM 2785 C C . CYS A 1 352 ? -3.064 25.454 20.727 1.00 77.75 352 CYS A C 1
ATOM 2787 O O . CYS A 1 352 ? -3.955 24.631 20.516 1.00 77.75 352 CYS A O 1
ATOM 2789 N N . LYS A 1 353 ? -3.359 26.746 20.938 1.00 72.31 353 LYS A N 1
ATOM 2790 C CA . LYS A 1 353 ? -4.736 27.264 20.836 1.00 72.31 353 LYS A CA 1
ATOM 2791 C C . LYS A 1 353 ? -5.277 27.039 19.419 1.00 72.31 353 LYS A C 1
ATOM 2793 O O . LYS A 1 353 ? -4.615 27.412 18.456 1.00 72.31 353 LYS A O 1
ATOM 2798 N N . GLY A 1 354 ? -6.468 26.447 19.305 1.00 68.06 354 GLY A N 1
ATOM 2799 C CA . GLY A 1 354 ? -7.086 26.113 18.017 1.00 68.06 354 GLY A CA 1
ATOM 2800 C C . GLY A 1 354 ? -6.508 24.867 17.339 1.00 68.06 354 GLY A C 1
ATOM 2801 O O . GLY A 1 354 ? -6.650 24.729 16.134 1.00 68.06 354 GLY A O 1
ATOM 2802 N N . ALA A 1 355 ? -5.818 23.982 18.069 1.00 74.81 355 ALA A N 1
ATOM 2803 C CA . ALA A 1 355 ? -5.130 22.802 17.538 1.00 74.81 355 ALA A CA 1
ATOM 2804 C C . ALA A 1 355 ? -5.338 21.570 18.445 1.00 74.81 355 ALA A C 1
ATOM 2806 O O . ALA A 1 355 ? -4.473 21.251 19.257 1.00 74.81 355 ALA A O 1
ATOM 2807 N N . ILE A 1 356 ? -6.500 20.912 18.364 1.00 77.75 356 ILE A N 1
ATOM 2808 C CA . ILE A 1 356 ? -6.893 19.823 19.278 1.00 77.75 356 ILE A CA 1
ATOM 2809 C C . ILE A 1 356 ? -7.411 18.628 18.463 1.00 77.75 356 ILE A C 1
ATOM 2811 O O . ILE A 1 356 ? -8.369 18.806 17.711 1.00 77.75 356 ILE A O 1
ATOM 2815 N N . PRO A 1 357 ? -6.830 17.421 18.617 1.00 82.69 357 PRO A N 1
ATOM 2816 C CA . PRO A 1 357 ? -7.336 16.232 17.944 1.00 82.69 357 PRO A CA 1
ATOM 2817 C C . PRO A 1 357 ? -8.696 15.790 18.496 1.00 82.69 357 PRO A C 1
ATOM 2819 O O . PRO A 1 357 ? -8.944 15.858 19.701 1.00 82.69 357 PRO A O 1
ATOM 2822 N N . ASN A 1 358 ? -9.566 15.291 17.616 1.00 81.25 358 ASN A N 1
ATOM 2823 C CA . ASN A 1 358 ? -10.911 14.824 17.953 1.00 81.25 358 ASN A CA 1
ATOM 2824 C C . ASN A 1 358 ? -10.892 13.520 18.766 1.00 81.25 358 ASN A C 1
ATOM 2826 O O . ASN A 1 358 ? -11.694 13.352 19.681 1.00 81.25 358 ASN A O 1
ATOM 2830 N N . ILE A 1 359 ? -9.978 12.595 18.462 1.00 86.75 359 ILE A N 1
ATOM 2831 C CA . ILE A 1 359 ? -9.822 11.344 19.221 1.00 86.75 359 ILE A CA 1
ATOM 2832 C C . ILE A 1 359 ? -8.368 11.184 19.651 1.00 86.75 359 ILE A C 1
ATOM 2834 O O . ILE A 1 359 ? -7.452 11.269 18.829 1.00 86.75 359 ILE A O 1
ATOM 2838 N N . ILE A 1 360 ? -8.175 10.888 20.936 1.00 91.62 360 ILE A N 1
ATOM 2839 C CA . ILE A 1 360 ? -6.901 10.470 21.523 1.00 91.62 360 ILE A CA 1
ATOM 2840 C C . ILE A 1 360 ? -7.091 9.079 22.129 1.00 91.62 360 ILE A C 1
ATOM 2842 O O . ILE A 1 360 ? -7.766 8.930 23.146 1.00 91.62 360 ILE A O 1
ATOM 2846 N N . ASP A 1 361 ? -6.482 8.058 21.531 1.00 94.44 361 ASP A N 1
ATOM 2847 C CA . ASP A 1 361 ? -6.554 6.675 22.017 1.00 94.44 361 ASP A CA 1
ATOM 2848 C C . ASP A 1 361 ? -5.161 6.111 22.294 1.00 94.44 361 ASP A C 1
ATOM 2850 O O . ASP A 1 361 ? -4.422 5.779 21.365 1.00 94.44 361 ASP A O 1
ATOM 2854 N N . PHE A 1 362 ? -4.792 6.026 23.573 1.00 96.56 362 PHE A N 1
ATOM 2855 C CA . PHE A 1 362 ? -3.523 5.464 24.030 1.00 96.56 362 PHE A CA 1
ATOM 2856 C C . PHE A 1 362 ? -3.784 4.122 24.727 1.00 96.56 362 PHE A C 1
ATOM 2858 O O . PHE A 1 362 ? -4.457 4.064 25.757 1.00 96.56 362 PHE A O 1
ATOM 2865 N N . GLU A 1 363 ? -3.224 3.042 24.185 1.00 96.12 363 GLU A N 1
ATOM 2866 C CA . GLU A 1 363 ? -3.352 1.679 24.714 1.00 96.12 363 GLU A CA 1
ATOM 2867 C C . GLU A 1 363 ? -1.962 1.067 24.931 1.00 96.12 363 GLU A C 1
ATOM 2869 O O . GLU A 1 363 ? -1.168 0.975 23.998 1.00 96.12 363 GLU A O 1
ATOM 2874 N N . ASN A 1 364 ? -1.637 0.639 26.148 1.00 96.81 364 ASN A N 1
ATOM 2875 C CA . ASN A 1 364 ? -0.328 0.093 26.514 1.00 96.81 364 ASN A CA 1
ATOM 2876 C C . ASN A 1 364 ? 0.832 1.011 26.085 1.00 96.81 364 ASN A C 1
ATOM 2878 O O . ASN A 1 364 ? 1.841 0.556 25.538 1.00 96.81 364 ASN A O 1
ATOM 2882 N N . VAL A 1 365 ? 0.663 2.323 26.277 1.00 97.75 365 VAL A N 1
ATOM 2883 C CA . VAL A 1 365 ? 1.699 3.323 25.999 1.00 97.75 365 VAL A CA 1
ATOM 2884 C C . VAL A 1 365 ? 2.460 3.599 27.280 1.00 97.75 365 VAL A C 1
ATOM 2886 O O . VAL A 1 365 ? 1.860 3.941 28.301 1.00 97.75 365 VAL A O 1
ATOM 2889 N N . ARG A 1 366 ? 3.784 3.458 27.229 1.00 95.88 366 ARG A N 1
ATOM 2890 C CA . ARG A 1 366 ? 4.641 3.662 28.399 1.00 95.88 366 ARG A CA 1
ATOM 2891 C C . ARG A 1 366 ? 5.724 4.678 28.091 1.00 95.88 366 ARG A C 1
ATOM 2893 O O . ARG A 1 366 ? 6.510 4.485 27.164 1.00 95.88 366 ARG A O 1
ATOM 2900 N N . ASP A 1 367 ? 5.778 5.729 28.900 1.00 94.69 367 ASP A N 1
ATOM 2901 C CA . ASP A 1 367 ? 6.982 6.539 29.017 1.00 94.69 367 ASP A CA 1
ATOM 2902 C C . ASP A 1 367 ? 8.101 5.727 29.701 1.00 94.69 367 ASP A C 1
ATOM 2904 O O . ASP A 1 367 ? 7.873 5.138 30.761 1.00 94.69 367 ASP A O 1
ATOM 2908 N N . ILE A 1 368 ? 9.279 5.656 29.075 1.00 92.81 368 ILE A N 1
ATOM 2909 C CA . ILE A 1 368 ? 10.433 4.856 29.522 1.00 92.81 368 ILE A CA 1
ATOM 2910 C C . ILE A 1 368 ? 11.459 5.658 30.333 1.00 92.81 368 ILE A C 1
ATOM 2912 O O . ILE A 1 368 ? 12.478 5.103 30.732 1.00 92.81 368 ILE A O 1
ATOM 2916 N N . SER A 1 369 ? 11.214 6.945 30.609 1.00 86.31 369 SER A N 1
ATOM 2917 C CA . SER A 1 369 ? 12.111 7.776 31.435 1.00 86.31 369 SER A CA 1
ATOM 2918 C C . SER A 1 369 ? 12.117 7.394 32.922 1.00 86.31 369 SER A C 1
ATOM 2920 O O . SER A 1 369 ? 12.889 7.953 33.699 1.00 86.31 369 SER A O 1
ATOM 2922 N N . GLY A 1 370 ? 11.229 6.486 33.340 1.00 80.50 370 GLY A N 1
ATOM 2923 C CA . GLY A 1 370 ? 11.042 6.096 34.739 1.00 80.50 370 GLY A CA 1
ATOM 2924 C C . GLY A 1 370 ? 10.214 7.089 35.563 1.00 80.50 370 GLY A C 1
ATOM 2925 O O . GLY A 1 370 ? 9.983 6.850 36.745 1.00 80.50 370 GLY A O 1
ATOM 2926 N N . LYS A 1 371 ? 9.736 8.188 34.963 1.00 84.62 371 LYS A N 1
ATOM 2927 C CA . LYS A 1 371 ? 8.871 9.181 35.617 1.00 84.62 371 LYS A CA 1
ATOM 2928 C C . LYS A 1 371 ? 7.453 9.117 35.062 1.00 84.62 371 LYS A C 1
ATOM 2930 O O . LYS A 1 371 ? 7.243 8.853 33.882 1.00 84.62 371 LYS A O 1
ATOM 2935 N N . ARG A 1 372 ? 6.469 9.416 35.915 1.00 90.38 372 ARG A N 1
ATOM 2936 C CA . ARG A 1 372 ? 5.086 9.609 35.469 1.00 90.38 372 ARG A CA 1
ATOM 2937 C C . ARG A 1 372 ? 4.963 10.963 34.765 1.00 90.38 372 ARG A C 1
ATOM 2939 O O . ARG A 1 372 ? 5.287 11.988 35.362 1.00 90.38 372 ARG A O 1
ATOM 2946 N N . VAL A 1 373 ? 4.481 10.966 33.525 1.00 93.00 373 VAL A N 1
ATOM 2947 C CA . VAL A 1 373 ? 4.314 12.169 32.688 1.00 93.00 373 VAL A CA 1
ATOM 2948 C C . VAL A 1 373 ? 2.842 12.560 32.562 1.00 93.00 373 VAL A C 1
ATOM 2950 O O . VAL A 1 373 ? 1.950 11.731 32.753 1.00 93.00 373 VAL A O 1
ATOM 2953 N N . MET A 1 374 ? 2.560 13.823 32.245 1.00 93.75 374 MET A N 1
ATOM 2954 C CA . MET A 1 374 ? 1.188 14.290 32.002 1.00 93.75 374 MET A CA 1
ATOM 2955 C C . MET A 1 374 ? 0.848 14.109 30.524 1.00 93.75 374 MET A C 1
ATOM 2957 O O . MET A 1 374 ? 1.656 14.469 29.680 1.00 93.75 374 MET A O 1
ATOM 2961 N N . LEU A 1 375 ? -0.337 13.581 30.200 1.00 92.75 375 LEU A N 1
ATOM 2962 C CA . LEU A 1 375 ? -0.753 13.253 28.827 1.00 92.75 375 LEU A CA 1
ATOM 2963 C C . LEU A 1 375 ? -0.584 14.420 27.846 1.00 92.75 375 LEU A C 1
ATOM 2965 O O . LEU A 1 375 ? -0.153 14.224 26.713 1.00 92.75 375 LEU A O 1
ATOM 2969 N N . MET A 1 376 ? -0.944 15.625 28.274 1.00 89.94 376 MET A N 1
ATOM 2970 C CA . MET A 1 376 ? -0.916 16.809 27.429 1.00 89.94 376 MET A CA 1
ATOM 2971 C C . MET A 1 376 ? -0.348 18.010 28.176 1.00 89.94 376 MET A C 1
ATOM 2973 O O . MET A 1 376 ? -0.622 18.193 29.362 1.00 89.94 376 MET A O 1
ATOM 2977 N N . GLY A 1 377 ? 0.435 18.807 27.455 1.00 85.69 377 GLY A N 1
ATOM 2978 C CA . GLY A 1 377 ? 0.857 20.158 27.819 1.00 85.69 377 GLY A CA 1
ATOM 2979 C C . GLY A 1 377 ? 0.519 21.130 26.685 1.00 85.69 377 GLY A C 1
ATOM 2980 O O . GLY A 1 377 ? -0.052 20.724 25.672 1.00 85.69 377 GLY A O 1
ATOM 2981 N N . GLY A 1 378 ? 0.858 22.412 26.816 1.00 74.81 378 GLY A N 1
ATOM 2982 C CA . GLY A 1 378 ? 0.526 23.393 25.780 1.00 74.81 378 GLY A CA 1
ATOM 2983 C C . GLY A 1 378 ? 0.301 24.803 26.305 1.00 74.81 378 GLY A C 1
ATOM 2984 O O . GLY A 1 378 ? 0.648 25.099 27.446 1.00 74.81 378 GLY A O 1
ATOM 2985 N N . ALA A 1 379 ? -0.278 25.663 25.462 1.00 61.22 379 ALA A N 1
ATOM 2986 C CA . ALA A 1 379 ? -0.596 27.048 25.813 1.00 61.22 379 ALA A CA 1
ATOM 2987 C C . ALA A 1 379 ? -1.392 27.121 27.127 1.00 61.22 379 ALA A C 1
ATOM 2989 O O . ALA A 1 379 ? -2.364 26.382 27.308 1.00 61.22 379 ALA A O 1
ATOM 2990 N N . GLU A 1 380 ? -0.998 28.024 28.030 1.00 60.44 380 GLU A N 1
ATOM 2991 C CA . GLU A 1 380 ? -1.705 28.210 29.295 1.00 60.44 380 GLU A CA 1
ATOM 2992 C C . GLU A 1 380 ? -3.191 28.489 29.025 1.00 60.44 380 GLU A C 1
ATOM 2994 O O . GLU A 1 380 ? -3.545 29.437 28.316 1.00 60.44 380 GLU A O 1
ATOM 2999 N N . LYS A 1 381 ? -4.053 27.637 29.597 1.00 69.88 381 LYS A N 1
ATOM 3000 C CA . LYS A 1 381 ? -5.520 27.723 29.534 1.00 69.88 381 LYS A CA 1
ATOM 3001 C C . LYS A 1 381 ? -6.092 27.554 28.119 1.00 69.88 381 LYS A C 1
ATOM 3003 O O . LYS A 1 381 ? -6.685 28.477 27.565 1.00 69.88 381 LYS A O 1
ATOM 3008 N N . ILE A 1 382 ? -5.981 26.348 27.555 1.00 76.56 382 ILE A N 1
ATOM 3009 C CA . ILE A 1 382 ? -6.855 25.929 26.444 1.00 76.56 382 ILE A CA 1
ATOM 3010 C C . ILE A 1 382 ? -8.309 26.056 26.911 1.00 76.56 382 ILE A C 1
ATOM 3012 O O . ILE A 1 382 ? -8.669 25.537 27.970 1.00 76.56 382 ILE A O 1
ATOM 3016 N N . THR A 1 383 ? -9.135 26.753 26.136 1.00 78.88 383 THR A N 1
ATOM 3017 C CA . THR A 1 383 ? -10.546 26.992 26.464 1.00 78.88 383 THR A CA 1
ATOM 3018 C C . THR A 1 383 ? -11.483 26.206 25.551 1.00 78.88 383 THR A C 1
ATOM 3020 O O . THR A 1 383 ? -11.103 25.759 24.469 1.00 78.88 383 THR A O 1
ATOM 3023 N N . ARG A 1 384 ? -12.763 26.115 25.931 1.00 77.62 384 ARG A N 1
ATOM 3024 C CA . ARG A 1 384 ? -13.812 25.599 25.038 1.00 77.62 384 ARG A CA 1
ATOM 3025 C C . ARG A 1 384 ? -13.958 26.433 23.756 1.00 77.62 384 ARG A C 1
ATOM 3027 O O . ARG A 1 384 ? -14.320 25.898 22.718 1.00 77.62 384 ARG A O 1
ATOM 3034 N N . ALA A 1 385 ? -13.644 27.729 23.794 1.00 78.00 385 ALA A N 1
ATOM 3035 C CA . ALA A 1 385 ? -13.648 28.565 22.594 1.00 78.00 385 ALA A CA 1
ATOM 3036 C C . ALA A 1 385 ? -12.521 28.186 21.618 1.00 78.00 385 ALA A C 1
ATOM 3038 O O . ALA A 1 385 ? -12.699 28.297 20.410 1.00 78.00 385 ALA A O 1
ATOM 3039 N N . ASP A 1 386 ? -11.379 27.708 22.121 1.00 74.94 386 ASP A N 1
ATOM 3040 C CA . ASP A 1 386 ? -10.290 27.212 21.274 1.00 74.94 386 ASP A CA 1
ATOM 3041 C C . ASP A 1 386 ? -10.636 25.867 20.628 1.00 74.94 386 ASP A C 1
ATOM 3043 O O . ASP A 1 386 ? -10.258 25.639 19.485 1.00 74.94 386 ASP A O 1
ATOM 3047 N N . LEU A 1 387 ? -11.413 25.027 21.320 1.00 73.31 387 LEU A N 1
ATOM 3048 C CA . LEU A 1 387 ? -12.022 23.822 20.750 1.00 73.31 387 LEU A CA 1
ATOM 3049 C C . LEU A 1 387 ? -12.998 24.166 19.618 1.00 73.31 387 LEU A C 1
ATOM 3051 O O . LEU A 1 387 ? -12.971 23.555 18.561 1.00 73.31 387 LEU A O 1
ATOM 3055 N N . LYS A 1 388 ? -13.827 25.201 19.787 1.00 69.50 388 LYS A N 1
ATOM 3056 C CA . LYS A 1 388 ? -14.747 25.629 18.724 1.00 69.50 388 LYS A CA 1
ATOM 3057 C C . LYS A 1 388 ? -14.014 26.060 17.447 1.00 69.50 388 LYS A C 1
ATOM 3059 O O . LYS A 1 388 ? -14.527 25.891 16.352 1.00 69.50 388 LYS A O 1
ATOM 3064 N N . LYS A 1 389 ? -12.790 26.582 17.566 1.00 68.50 389 LYS A N 1
ATOM 3065 C CA . LYS A 1 389 ? -11.957 26.944 16.404 1.00 68.50 389 LYS A CA 1
ATOM 3066 C C . LYS A 1 389 ? -11.390 25.731 15.658 1.00 68.50 389 LYS A C 1
ATOM 3068 O O . LYS A 1 389 ? -10.947 25.902 14.530 1.00 68.50 389 LYS A O 1
ATOM 3073 N N . THR A 1 390 ? -11.373 24.544 16.272 1.00 64.75 390 THR A N 1
ATOM 3074 C CA . THR A 1 390 ? -11.013 23.287 15.591 1.00 64.75 390 THR A CA 1
ATOM 3075 C C . THR A 1 390 ? -12.214 22.638 14.911 1.00 64.75 390 THR A C 1
ATOM 3077 O O . THR A 1 390 ? -12.046 21.678 14.164 1.00 64.75 390 THR A O 1
ATOM 3080 N N . GLU A 1 391 ? -13.426 23.143 15.159 1.00 64.12 391 GLU A N 1
ATOM 3081 C CA . GLU A 1 391 ? -14.628 22.706 14.459 1.00 64.12 391 GLU A CA 1
ATOM 3082 C C . GLU A 1 391 ? -14.631 23.283 13.042 1.00 64.12 391 GLU A C 1
ATOM 3084 O O . GLU A 1 391 ? -14.322 24.454 12.808 1.00 64.12 391 GLU A O 1
ATOM 3089 N N . ARG A 1 392 ? -14.962 22.436 12.072 1.00 62.69 392 ARG A N 1
ATOM 3090 C CA . ARG A 1 392 ? -14.970 22.812 10.663 1.00 62.69 392 ARG A CA 1
ATOM 3091 C C . ARG A 1 392 ? -16.183 23.689 10.344 1.00 62.69 392 ARG A C 1
ATOM 3093 O O . ARG A 1 392 ? -17.287 23.384 10.787 1.00 62.69 392 ARG A O 1
ATOM 3100 N N . ASN A 1 393 ? -16.002 24.708 9.494 1.00 56.88 393 ASN A N 1
ATOM 3101 C CA . ASN A 1 393 ? -17.136 25.317 8.798 1.00 56.88 393 ASN A CA 1
ATOM 3102 C C . ASN A 1 393 ? -17.603 24.365 7.692 1.00 56.88 393 ASN A C 1
ATOM 3104 O O . ASN A 1 393 ? -16.920 24.109 6.702 1.00 56.88 393 ASN A O 1
ATOM 3108 N N . VAL A 1 394 ? -18.788 23.842 7.910 1.00 56.50 394 VAL A N 1
ATOM 3109 C CA . VAL A 1 394 ? -19.455 22.808 7.130 1.00 56.50 394 VAL A CA 1
ATOM 3110 C C . VAL A 1 394 ? -20.657 23.344 6.370 1.00 56.50 394 VAL A C 1
ATOM 3112 O O . VAL A 1 394 ? -21.231 22.608 5.572 1.00 56.50 394 VAL A O 1
ATOM 3115 N N . ASP A 1 395 ? -20.975 24.632 6.527 1.00 56.78 395 ASP A N 1
ATOM 3116 C CA . ASP A 1 395 ? -22.108 25.323 5.904 1.00 56.78 395 ASP A CA 1
ATOM 3117 C C . ASP A 1 395 ? -22.121 25.134 4.380 1.00 56.78 395 ASP A C 1
ATOM 3119 O O . ASP A 1 395 ? -23.179 25.046 3.759 1.00 56.78 395 ASP A O 1
ATOM 3123 N N . ILE A 1 396 ? -20.935 25.055 3.762 1.00 57.91 396 ILE A N 1
ATOM 3124 C CA . ILE A 1 396 ? -20.775 24.794 2.325 1.00 57.91 396 ILE A CA 1
ATOM 3125 C C . ILE A 1 396 ? -21.374 23.430 1.956 1.00 57.91 396 ILE A C 1
ATOM 3127 O O . ILE A 1 396 ? -22.100 23.331 0.970 1.00 57.91 396 ILE A O 1
ATOM 3131 N N . TYR A 1 397 ? -21.140 22.399 2.768 1.00 56.47 397 TYR A N 1
ATOM 3132 C CA . TYR A 1 397 ? -21.720 21.071 2.571 1.00 56.47 397 TYR A CA 1
ATOM 3133 C C . TYR A 1 397 ? -23.203 21.055 2.942 1.00 56.47 397 TYR A C 1
ATOM 3135 O O . TYR A 1 397 ? -24.000 20.454 2.229 1.00 56.47 397 TYR A O 1
ATOM 3143 N N . GLU A 1 398 ? -23.613 21.760 4.000 1.00 56.81 398 GLU A N 1
ATOM 3144 C CA . GLU A 1 398 ? -25.026 21.829 4.405 1.00 56.81 398 GLU A CA 1
ATOM 3145 C C . GLU A 1 398 ? -25.929 22.419 3.316 1.00 56.81 398 GLU A C 1
ATOM 3147 O O . GLU A 1 398 ? -27.005 21.877 3.039 1.00 56.81 398 GLU A O 1
ATOM 3152 N N . LYS A 1 399 ? -25.468 23.497 2.664 1.00 59.19 399 LYS A N 1
ATOM 3153 C CA . LYS A 1 399 ? -26.163 24.143 1.539 1.00 59.19 399 LYS A CA 1
ATOM 3154 C C . LYS A 1 399 ? -26.329 23.199 0.349 1.00 59.19 399 LYS A C 1
ATOM 3156 O O . LYS A 1 399 ? -27.338 23.267 -0.347 1.00 59.19 399 LYS A O 1
ATOM 3161 N N . VAL A 1 400 ? -25.364 22.308 0.136 1.00 53.75 400 VAL A N 1
ATOM 3162 C CA . VAL A 1 400 ? -25.366 21.335 -0.965 1.00 53.75 400 VAL A CA 1
ATOM 3163 C C . VAL A 1 400 ? -26.204 20.089 -0.633 1.00 53.75 400 VAL A C 1
ATOM 3165 O O . VAL A 1 400 ? -26.783 19.474 -1.526 1.00 53.75 400 VAL A O 1
ATOM 3168 N N . LEU A 1 401 ? -26.325 19.724 0.647 1.00 54.22 401 LEU A N 1
ATOM 3169 C CA . LEU A 1 401 ? -26.961 18.480 1.107 1.00 54.22 401 LEU A CA 1
ATOM 3170 C C . LEU A 1 401 ? -28.429 18.640 1.533 1.00 54.22 401 LEU A C 1
ATOM 3172 O O . LEU A 1 401 ? -28.977 17.778 2.222 1.00 54.22 401 LEU A O 1
ATOM 3176 N N . SER A 1 402 ? -29.106 19.710 1.109 1.00 53.50 402 SER A N 1
ATOM 3177 C CA . SER A 1 402 ? -30.539 19.942 1.373 1.00 53.50 402 SER A CA 1
ATOM 3178 C C . SER A 1 402 ? -30.937 19.975 2.864 1.00 53.50 402 SER A C 1
ATOM 3180 O O . SER A 1 402 ? -32.053 19.612 3.231 1.00 53.50 402 SER A O 1
ATOM 3182 N N . GLY A 1 403 ? -30.051 20.487 3.727 1.00 42.75 403 GLY A N 1
ATOM 3183 C CA . GLY A 1 403 ? -30.492 21.188 4.940 1.00 42.75 403 GLY A CA 1
ATOM 3184 C C . GLY A 1 403 ? -30.800 20.369 6.200 1.00 42.75 403 GLY A C 1
ATOM 3185 O O . GLY A 1 403 ? -31.492 20.881 7.078 1.00 42.75 403 GLY A O 1
ATOM 3186 N N . LYS A 1 404 ? -30.277 19.147 6.372 1.00 44.28 404 LYS A N 1
ATOM 3187 C CA . LYS A 1 404 ? -30.170 18.548 7.721 1.00 44.28 404 LYS A CA 1
ATOM 3188 C C . LYS A 1 404 ? -28.726 18.234 8.052 1.00 44.28 404 LYS A C 1
ATOM 3190 O O . LYS A 1 404 ? -28.152 17.268 7.567 1.00 44.28 404 LYS A O 1
ATOM 3195 N N . SER A 1 405 ? -28.176 19.072 8.910 1.00 46.34 405 SER A N 1
ATOM 3196 C CA . SER A 1 405 ? -26.824 18.972 9.409 1.00 46.34 405 SER A CA 1
ATOM 3197 C C . SER A 1 405 ? -26.793 18.492 10.855 1.00 46.34 405 SER A C 1
ATOM 3199 O O . SER A 1 405 ? -27.590 18.930 11.687 1.00 46.34 405 SER A O 1
ATOM 3201 N N . TYR A 1 406 ? -25.832 17.619 11.155 1.00 50.75 406 TYR A N 1
ATOM 3202 C CA . TYR A 1 406 ? -25.503 17.196 12.516 1.00 50.75 406 TYR A CA 1
ATOM 3203 C C . TYR A 1 406 ? -24.529 18.154 13.222 1.00 50.75 406 TYR A C 1
ATOM 3205 O O . TYR A 1 406 ? -24.262 17.982 14.409 1.00 50.75 406 TYR A O 1
ATOM 3213 N N . PHE A 1 407 ? -24.052 19.191 12.528 1.00 50.03 407 PHE A N 1
ATOM 3214 C CA . PHE A 1 407 ? -23.092 20.175 13.034 1.00 50.03 407 PHE A CA 1
ATOM 3215 C C . PHE A 1 407 ? -23.702 21.179 14.028 1.00 50.03 407 PHE A C 1
ATOM 3217 O O . PHE A 1 407 ? -22.984 21.942 14.665 1.00 50.03 407 PHE A O 1
ATOM 3224 N N . ASN A 1 408 ? -25.018 21.106 14.257 1.00 49.22 408 ASN A N 1
ATOM 3225 C CA . ASN A 1 408 ? -25.691 21.797 15.361 1.00 49.22 408 ASN A CA 1
ATOM 3226 C C . ASN A 1 408 ? -25.402 21.167 16.744 1.00 49.22 408 ASN A C 1
ATOM 3228 O O . ASN A 1 408 ? -25.857 21.693 17.761 1.00 49.22 408 ASN A O 1
ATOM 3232 N N . GLN A 1 409 ? -24.682 20.037 16.806 1.00 54.09 409 GLN A N 1
ATOM 3233 C CA . GLN A 1 409 ? -24.206 19.409 18.045 1.00 54.09 409 GLN A CA 1
ATOM 3234 C C . GLN A 1 409 ? -22.674 19.508 18.140 1.00 54.09 409 GLN A C 1
ATOM 3236 O O . GLN A 1 409 ? -21.978 19.382 17.138 1.00 54.09 409 GLN A O 1
ATOM 3241 N N . GLU A 1 410 ? -22.144 19.711 19.354 1.00 57.12 410 GLU A N 1
ATOM 3242 C CA . GLU A 1 410 ? -20.693 19.721 19.612 1.00 57.12 410 GLU A CA 1
ATOM 3243 C C . GLU A 1 410 ? -20.079 18.381 19.154 1.00 57.12 410 GLU A C 1
ATOM 3245 O O . GLU A 1 410 ? -20.549 17.331 19.617 1.00 57.12 410 GLU A O 1
ATOM 3250 N N . PRO A 1 411 ? -19.047 18.378 18.283 1.00 60.78 411 PRO A N 1
ATOM 3251 C CA . PRO A 1 411 ? -18.385 17.152 17.861 1.00 60.78 411 PRO A CA 1
ATOM 3252 C C . PRO A 1 411 ? -17.906 16.358 19.079 1.00 60.78 411 PRO A C 1
ATOM 3254 O O . PRO A 1 411 ? -17.420 16.949 20.051 1.00 60.78 411 PRO A O 1
ATOM 3257 N N . PRO A 1 412 ? -18.026 15.022 19.078 1.00 65.31 412 PRO A N 1
ATOM 3258 C CA . PRO A 1 412 ? -17.488 14.238 20.170 1.00 65.31 412 PRO A CA 1
ATOM 3259 C C . PRO A 1 412 ? -15.963 14.346 20.138 1.00 65.31 412 PRO A C 1
ATOM 3261 O O . PRO A 1 412 ? -15.309 13.981 19.167 1.00 65.31 412 PRO A O 1
ATOM 3264 N N . TYR A 1 413 ? -15.402 14.892 21.209 1.00 77.88 413 TYR A N 1
ATOM 3265 C CA . TYR A 1 413 ? -13.990 14.750 21.522 1.00 77.88 413 TYR A CA 1
ATOM 3266 C C . TYR A 1 413 ? -13.880 13.606 22.508 1.00 77.88 413 TYR A C 1
ATOM 3268 O O . TYR A 1 413 ? -14.603 13.635 23.501 1.00 77.88 413 TYR A O 1
ATOM 3276 N N . ASP A 1 414 ? -13.007 12.636 22.258 1.00 85.00 414 ASP A N 1
ATOM 3277 C CA . ASP A 1 414 ? -12.862 11.469 23.125 1.00 85.00 414 ASP A CA 1
ATOM 3278 C C . ASP A 1 414 ? -11.392 11.208 23.464 1.00 85.00 414 ASP A C 1
ATOM 3280 O O . ASP A 1 414 ? -10.513 11.208 22.598 1.00 85.00 414 ASP A O 1
ATOM 3284 N N . ILE A 1 415 ? -11.128 10.963 24.748 1.00 90.44 415 ILE A N 1
ATOM 3285 C CA . ILE A 1 415 ? -9.800 10.621 25.267 1.00 90.44 415 ILE A CA 1
ATOM 3286 C C . ILE A 1 415 ? -9.897 9.249 25.926 1.00 90.44 415 ILE A C 1
ATOM 3288 O O . ILE A 1 415 ? -10.743 9.037 26.788 1.00 90.44 415 ILE A O 1
ATOM 3292 N N . THR A 1 416 ? -9.027 8.305 25.576 1.00 92.88 416 THR A N 1
ATOM 3293 C CA . THR A 1 416 ? -8.935 7.016 26.276 1.00 92.88 416 THR A CA 1
ATOM 3294 C C . THR A 1 416 ? -7.491 6.652 26.582 1.00 92.88 416 THR A C 1
ATOM 3296 O O . THR A 1 416 ? -6.634 6.697 25.702 1.00 92.88 416 THR A O 1
ATOM 3299 N N . LEU A 1 417 ? -7.238 6.254 27.832 1.00 93.62 417 LEU A N 1
ATOM 3300 C CA . LEU A 1 417 ? -5.992 5.633 28.277 1.00 93.62 417 LEU A CA 1
ATOM 3301 C C . LEU A 1 417 ? -6.307 4.234 28.815 1.00 93.62 417 LEU A C 1
ATOM 3303 O O . LEU A 1 417 ? -7.137 4.094 29.711 1.00 93.62 417 LEU A O 1
ATOM 3307 N N . SER A 1 418 ? -5.636 3.212 28.289 1.00 93.75 418 SER A N 1
ATOM 3308 C CA . SER A 1 418 ? -5.778 1.816 28.720 1.00 93.75 418 SER A CA 1
ATOM 3309 C C . SER A 1 418 ? -4.399 1.196 28.913 1.00 93.75 418 SER A C 1
ATOM 3311 O O . SER A 1 418 ? -3.623 1.179 27.969 1.00 93.75 418 SER A O 1
ATOM 3313 N N . GLY A 1 419 ? -4.063 0.713 30.112 1.00 93.62 419 GLY A N 1
ATOM 3314 C CA . GLY A 1 419 ? -2.734 0.133 30.383 1.00 93.62 419 GLY A CA 1
ATOM 3315 C C . GLY A 1 419 ? -1.567 1.131 30.270 1.00 93.62 419 GLY A C 1
ATOM 3316 O O . GLY A 1 419 ? -0.449 0.748 29.925 1.00 93.62 419 GLY A O 1
ATOM 3317 N N . CYS A 1 420 ? -1.827 2.421 30.513 1.00 94.81 420 CYS A N 1
ATOM 3318 C CA . CYS A 1 420 ? -0.866 3.522 30.369 1.00 94.81 420 CYS A CA 1
ATOM 3319 C C . CYS A 1 420 ? -0.367 4.036 31.731 1.00 94.81 420 CYS A C 1
ATOM 3321 O O . CYS A 1 420 ? -0.494 5.221 32.035 1.00 94.81 420 CYS A O 1
ATOM 3323 N N . ASP A 1 421 ? 0.180 3.155 32.570 1.00 93.12 421 ASP A N 1
ATOM 3324 C CA . ASP A 1 421 ? 0.446 3.443 33.993 1.00 93.12 421 ASP A CA 1
ATOM 3325 C C . ASP A 1 421 ? 1.419 4.614 34.230 1.00 93.12 421 ASP A C 1
ATOM 3327 O O . ASP A 1 421 ? 1.338 5.316 35.242 1.00 93.12 421 ASP A O 1
ATOM 3331 N N . THR A 1 422 ? 2.315 4.881 33.276 1.00 94.62 422 THR A N 1
ATOM 3332 C CA . THR A 1 422 ? 3.285 5.984 33.356 1.00 94.62 422 THR A CA 1
ATOM 3333 C C . THR A 1 422 ? 2.762 7.312 32.799 1.00 94.62 422 THR A C 1
ATOM 3335 O O . THR A 1 422 ? 3.474 8.314 32.851 1.00 94.62 422 THR A O 1
ATOM 3338 N N . ILE A 1 423 ? 1.511 7.374 32.325 1.00 94.69 423 ILE A N 1
ATOM 3339 C CA . ILE A 1 423 ? 0.895 8.582 31.757 1.00 94.69 423 ILE A CA 1
ATOM 3340 C C . ILE A 1 423 ? -0.338 8.972 32.584 1.00 94.69 423 ILE A C 1
ATOM 3342 O O . ILE A 1 423 ? -1.228 8.168 32.847 1.00 94.69 423 ILE A O 1
ATOM 3346 N N . SER A 1 424 ? -0.398 10.228 33.023 1.00 92.75 424 SER A N 1
ATOM 3347 C CA . SER A 1 424 ? -1.481 10.771 33.849 1.00 92.75 424 SER A CA 1
ATOM 3348 C C . SER A 1 424 ? -2.394 11.707 33.062 1.00 92.75 424 SER A C 1
ATOM 3350 O O . SER A 1 424 ? -1.928 12.564 32.311 1.00 92.75 424 SER A O 1
ATOM 3352 N N . THR A 1 425 ? -3.702 11.615 33.301 1.00 91.19 425 THR A N 1
ATOM 3353 C CA . THR A 1 425 ? -4.704 12.5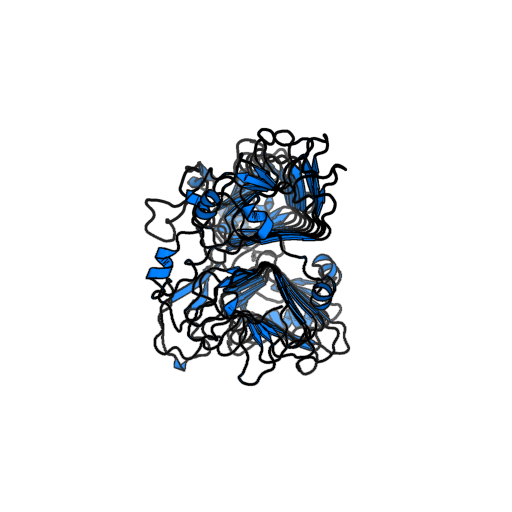64 32.790 1.00 91.19 425 THR A CA 1
ATOM 3354 C C . THR A 1 425 ? -4.932 13.763 33.716 1.00 91.19 425 THR A C 1
ATOM 3356 O O . THR A 1 425 ? -5.759 14.617 33.407 1.00 91.19 425 THR A O 1
ATOM 3359 N N . ALA A 1 426 ? -4.198 13.883 34.829 1.00 88.38 426 ALA A N 1
ATOM 3360 C CA . ALA A 1 426 ? -4.385 14.981 35.784 1.00 88.38 426 ALA A CA 1
ATOM 3361 C C . ALA A 1 426 ? -4.196 16.376 35.150 1.00 88.38 426 ALA A C 1
ATOM 3363 O O . ALA A 1 426 ? -4.867 17.322 35.552 1.00 88.38 426 ALA A O 1
ATOM 3364 N N . GLY A 1 427 ? -3.341 16.498 34.127 1.00 82.94 427 GLY A N 1
ATOM 3365 C CA . GLY A 1 427 ? -3.125 17.739 33.370 1.00 82.94 427 GLY A CA 1
ATOM 3366 C C . GLY A 1 427 ? -4.156 18.035 32.269 1.00 82.94 427 GLY A C 1
ATOM 3367 O O . GLY A 1 427 ? -4.038 19.053 31.596 1.00 82.94 427 GLY A O 1
ATOM 3368 N N . VAL A 1 428 ? -5.153 17.168 32.053 1.00 87.62 428 VAL A N 1
ATOM 3369 C CA . VAL A 1 428 ? -6.198 17.390 31.038 1.00 87.62 428 VAL A CA 1
ATOM 3370 C C . VAL A 1 428 ? -7.116 18.538 31.489 1.00 87.62 428 VAL A C 1
ATOM 3372 O O . VAL A 1 428 ? -7.583 18.493 32.634 1.00 87.62 428 VAL A O 1
ATOM 3375 N N . PRO A 1 429 ? -7.415 19.535 30.626 1.00 82.88 429 PRO A N 1
ATOM 3376 C CA . PRO A 1 429 ? -8.330 20.631 30.946 1.00 82.88 429 PRO A CA 1
ATOM 3377 C C . PRO A 1 429 ? -9.697 20.139 31.431 1.00 82.88 429 PRO A C 1
ATOM 3379 O O . PRO A 1 429 ? -10.236 19.173 30.892 1.00 82.88 429 PRO A O 1
ATOM 3382 N N . ASP A 1 430 ? -10.300 20.831 32.401 1.00 83.31 430 ASP A N 1
ATOM 3383 C CA . ASP A 1 430 ? -11.529 20.370 33.069 1.00 83.31 430 ASP A CA 1
ATOM 3384 C C . ASP A 1 430 ? -12.6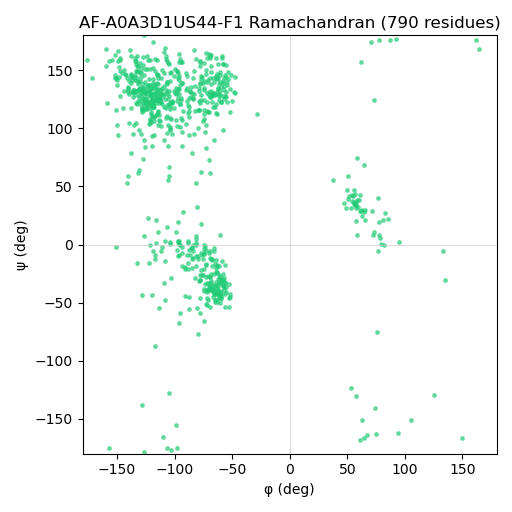88 20.070 32.109 1.00 83.31 430 ASP A C 1
ATOM 3386 O O . ASP A 1 430 ? -13.413 19.090 32.292 1.00 83.31 430 ASP A O 1
ATOM 3390 N N . PHE A 1 431 ? -12.839 20.859 31.041 1.00 80.69 431 PHE A N 1
ATOM 3391 C CA . PHE A 1 431 ? -13.886 20.631 30.041 1.00 80.69 431 PHE A CA 1
ATOM 3392 C C . PHE A 1 431 ? -13.660 19.355 29.203 1.00 80.69 431 PHE A C 1
ATOM 3394 O O . PHE A 1 431 ? -14.633 18.765 28.737 1.00 80.69 431 PHE A O 1
ATOM 3401 N N . LEU A 1 432 ? -12.410 18.889 29.064 1.00 82.44 432 LEU A N 1
ATOM 3402 C CA . LEU A 1 432 ? -12.051 17.624 28.407 1.00 82.44 432 LEU A CA 1
ATOM 3403 C C . LEU A 1 432 ? -12.003 16.440 29.380 1.00 82.44 432 LEU A C 1
ATOM 3405 O O . LEU A 1 432 ? -12.127 15.300 28.943 1.00 82.44 432 LEU A O 1
ATOM 3409 N N . ARG A 1 433 ? -11.888 16.658 30.699 1.00 85.25 433 ARG A N 1
ATOM 3410 C CA . ARG A 1 433 ? -11.896 15.553 31.681 1.00 85.25 433 ARG A CA 1
ATOM 3411 C C . ARG A 1 433 ? -13.175 14.717 31.607 1.00 85.25 433 ARG A C 1
ATOM 3413 O O . ARG A 1 433 ? -13.118 13.499 31.735 1.00 85.25 433 ARG A O 1
ATOM 3420 N N . LYS A 1 434 ? -14.317 15.352 31.316 1.00 82.25 434 LYS A N 1
ATOM 3421 C CA . LYS A 1 434 ? -15.613 14.674 31.101 1.00 82.25 434 LYS A CA 1
ATOM 3422 C C . LYS A 1 434 ? -15.657 13.807 29.834 1.00 82.25 434 LYS A C 1
ATOM 3424 O O . LYS A 1 434 ? -16.586 13.025 29.674 1.00 82.25 434 LYS A O 1
ATOM 3429 N N . ARG A 1 435 ? -14.677 13.961 28.941 1.00 84.94 435 ARG A N 1
ATOM 3430 C CA . ARG A 1 435 ? -14.518 13.208 27.691 1.00 84.94 435 ARG A CA 1
ATOM 3431 C C . ARG A 1 435 ? -13.546 12.029 27.819 1.00 84.94 435 ARG A C 1
ATOM 3433 O O . ARG A 1 435 ? -13.262 11.353 26.834 1.00 84.94 435 ARG A O 1
ATOM 3440 N N . ILE A 1 436 ? -13.018 11.779 29.020 1.00 89.00 436 ILE A N 1
ATOM 3441 C CA . ILE A 1 436 ? -12.184 10.606 29.280 1.00 89.00 436 ILE A CA 1
ATOM 3442 C C . ILE A 1 436 ? -13.095 9.374 29.356 1.00 89.00 436 ILE A C 1
ATOM 3444 O O . ILE A 1 436 ? -13.839 9.188 30.319 1.00 89.00 436 ILE A O 1
ATOM 3448 N N . GLY A 1 437 ? -13.047 8.552 28.311 1.00 87.06 437 GLY A N 1
ATOM 3449 C CA . GLY A 1 437 ? -13.809 7.319 28.180 1.00 87.06 437 GLY A CA 1
ATOM 3450 C C . GLY A 1 437 ? -13.170 6.142 28.916 1.00 87.06 437 GLY A C 1
ATOM 3451 O O . GLY A 1 437 ? -11.969 6.119 29.198 1.00 87.06 437 GLY A O 1
ATOM 3452 N N . LYS A 1 438 ? -13.985 5.122 29.204 1.00 88.81 438 LYS A N 1
ATOM 3453 C CA . LYS A 1 438 ? -13.485 3.837 29.709 1.00 88.81 438 LYS A CA 1
ATOM 3454 C C . LYS A 1 438 ? -12.785 3.060 28.580 1.00 88.81 438 LYS A C 1
ATOM 3456 O O . LYS A 1 438 ? -13.220 3.143 27.428 1.00 88.81 438 LYS A O 1
ATOM 3461 N N . PRO A 1 439 ? -11.741 2.272 28.890 1.00 89.38 439 PRO A N 1
ATOM 3462 C CA . PRO A 1 439 ? -11.160 1.332 27.939 1.00 89.38 439 PRO A CA 1
ATOM 3463 C C . PRO A 1 439 ? -12.195 0.382 27.335 1.00 89.38 439 PRO A C 1
ATOM 3465 O O . PRO A 1 439 ? -13.148 -0.022 28.004 1.00 89.38 439 PRO A O 1
ATOM 3468 N N . MET A 1 440 ? -11.964 -0.021 26.082 1.00 89.62 440 MET A N 1
ATOM 3469 C CA . MET A 1 440 ? -12.679 -1.157 25.502 1.00 89.62 440 MET A CA 1
ATOM 3470 C C . MET A 1 440 ? -12.331 -2.410 26.324 1.00 89.62 440 MET A C 1
ATOM 3472 O O . MET A 1 440 ? -11.140 -2.649 26.536 1.00 89.62 440 MET A O 1
ATOM 3476 N N . PRO A 1 441 ? -13.308 -3.208 26.795 1.00 91.00 441 PRO A N 1
ATOM 3477 C CA . PRO A 1 441 ? -13.005 -4.406 27.567 1.00 91.00 441 PRO A CA 1
ATOM 3478 C C . PRO A 1 441 ? -12.102 -5.366 26.789 1.00 91.00 441 PRO A C 1
ATOM 3480 O O . PRO A 1 441 ? -12.383 -5.693 25.636 1.00 91.00 441 PRO A O 1
ATOM 3483 N N . GLU A 1 442 ? -11.055 -5.871 27.441 1.00 91.19 442 GLU A N 1
ATOM 3484 C CA . GLU A 1 442 ? -10.062 -6.746 26.807 1.00 91.19 442 GLU A CA 1
ATOM 3485 C C . GLU A 1 442 ? -10.706 -7.998 26.190 1.00 91.19 442 GLU A C 1
ATOM 3487 O O . GLU A 1 442 ? -10.392 -8.371 25.064 1.00 91.19 442 GLU A O 1
ATOM 3492 N N . LYS A 1 443 ? -11.703 -8.581 26.872 1.00 93.62 443 LYS A N 1
ATOM 3493 C CA . LYS A 1 443 ? -12.476 -9.725 26.362 1.00 93.62 443 LYS A CA 1
ATOM 3494 C C . LYS A 1 443 ? -13.165 -9.451 25.018 1.00 93.62 443 LYS A C 1
ATOM 3496 O O . LYS A 1 443 ? -13.230 -10.346 24.186 1.00 93.62 443 LYS A O 1
ATOM 3501 N N . VAL A 1 444 ? -13.655 -8.225 24.799 1.00 94.00 444 VAL A N 1
ATOM 3502 C CA . VAL A 1 444 ? -14.320 -7.834 23.545 1.00 94.00 444 VAL A CA 1
ATOM 3503 C C . VAL A 1 444 ? -13.282 -7.736 22.437 1.00 94.00 444 VAL A C 1
ATOM 3505 O O . VAL A 1 444 ? -13.467 -8.316 21.372 1.00 94.00 444 VAL A O 1
ATOM 3508 N N . PHE A 1 445 ? -12.164 -7.052 22.698 1.00 93.69 445 PHE A N 1
ATOM 3509 C CA . PHE A 1 445 ? -11.088 -6.920 21.717 1.00 93.69 445 PHE A CA 1
ATOM 3510 C C . PHE A 1 445 ? -10.485 -8.281 21.339 1.00 93.69 445 PHE A C 1
ATOM 3512 O O . PHE A 1 445 ? -10.344 -8.577 20.154 1.00 93.69 445 PHE A O 1
ATOM 3519 N N . ASN A 1 446 ? -10.193 -9.132 22.325 1.00 95.00 446 ASN A N 1
ATOM 3520 C CA . ASN A 1 446 ? -9.630 -10.463 22.097 1.00 95.00 446 ASN A CA 1
ATOM 3521 C C . ASN A 1 446 ? -10.576 -11.367 21.294 1.00 95.00 446 ASN A C 1
ATOM 3523 O O . ASN A 1 446 ? -10.105 -12.159 20.481 1.00 95.00 446 ASN A O 1
ATOM 3527 N N . ALA A 1 447 ? -11.896 -11.228 21.467 1.00 95.12 447 ALA A N 1
ATOM 3528 C CA . ALA A 1 447 ? -12.872 -11.993 20.695 1.00 95.12 447 ALA A CA 1
ATOM 3529 C C . ALA A 1 447 ? -12.848 -11.633 19.200 1.00 95.12 447 ALA A C 1
ATOM 3531 O O . ALA A 1 447 ? -12.901 -12.530 18.357 1.00 95.12 447 ALA A O 1
ATOM 3532 N N . VAL A 1 448 ? -12.729 -10.339 18.874 1.00 96.50 448 VAL A N 1
ATOM 3533 C CA . VAL A 1 448 ? -12.842 -9.832 17.493 1.00 96.50 448 VAL A CA 1
ATOM 3534 C C . VAL A 1 448 ? -11.512 -9.697 16.749 1.00 96.50 448 VAL A C 1
ATOM 3536 O O . VAL A 1 448 ? -11.507 -9.569 15.526 1.00 96.50 448 VAL A O 1
ATOM 3539 N N . TYR A 1 449 ? -10.378 -9.665 17.452 1.00 97.25 449 TYR A N 1
ATOM 3540 C CA . TYR A 1 449 ? -9.077 -9.441 16.827 1.00 97.25 449 TYR A CA 1
ATOM 3541 C C . TYR A 1 449 ? -8.680 -10.611 15.917 1.00 97.25 449 TYR A C 1
ATOM 3543 O O . TYR A 1 449 ? -8.679 -11.772 16.327 1.00 97.25 449 TYR A O 1
ATOM 3551 N N . VAL A 1 450 ? -8.279 -10.286 14.685 1.00 98.25 450 VAL A N 1
ATOM 3552 C CA . VAL A 1 450 ? -7.697 -11.242 13.734 1.00 98.25 450 VAL A CA 1
ATOM 3553 C C . VAL A 1 450 ? -6.213 -10.903 13.527 1.00 98.25 450 VAL A C 1
ATOM 3555 O O . VAL A 1 450 ? -5.886 -9.777 13.115 1.00 98.25 450 VAL A O 1
ATOM 3558 N N . PRO A 1 451 ? -5.285 -11.839 13.814 1.00 96.94 451 PRO A N 1
ATOM 3559 C CA . PRO A 1 451 ? -3.856 -11.609 13.637 1.00 96.94 451 PRO A CA 1
ATOM 3560 C C . PRO A 1 451 ? -3.469 -11.508 12.155 1.00 96.94 451 PRO A C 1
ATOM 3562 O O . PRO A 1 451 ? -4.180 -11.982 11.273 1.00 96.94 451 PRO A O 1
ATOM 3565 N N . ARG A 1 452 ? -2.299 -10.915 11.887 1.00 96.50 452 ARG A N 1
ATOM 3566 C CA . ARG A 1 452 ? -1.711 -10.885 10.539 1.00 96.50 452 ARG A CA 1
ATOM 3567 C C . ARG A 1 452 ? -1.389 -12.295 10.031 1.00 96.50 452 ARG A C 1
ATOM 3569 O O . ARG A 1 452 ? -0.893 -13.135 10.793 1.00 96.50 452 ARG A O 1
ATOM 3576 N N . VAL A 1 453 ? -1.603 -12.521 8.741 1.00 97.31 453 VAL A N 1
ATOM 3577 C CA . VAL A 1 453 ? -1.151 -13.702 8.007 1.00 97.31 453 VAL A CA 1
ATOM 3578 C C . VAL A 1 453 ? 0.374 -13.647 7.890 1.00 97.31 453 VAL A C 1
ATOM 3580 O O . VAL A 1 453 ? 0.965 -12.662 7.458 1.00 97.31 453 VAL A O 1
ATOM 3583 N N . ARG A 1 454 ? 1.048 -14.726 8.297 1.00 93.81 454 ARG A N 1
ATOM 3584 C CA . ARG A 1 454 ? 2.516 -14.824 8.264 1.00 93.81 454 ARG A CA 1
ATOM 3585 C C . ARG A 1 454 ? 2.983 -15.485 6.970 1.00 93.81 454 ARG A C 1
ATOM 3587 O O . ARG A 1 454 ? 3.191 -16.695 6.945 1.00 93.81 454 ARG A O 1
ATOM 3594 N N . ILE A 1 455 ? 3.126 -14.685 5.918 1.00 95.06 455 ILE A N 1
ATOM 3595 C CA . ILE A 1 455 ? 3.713 -15.066 4.627 1.00 95.06 455 ILE A CA 1
ATOM 3596 C C . ILE A 1 455 ? 4.651 -13.928 4.195 1.00 95.06 455 ILE A C 1
ATOM 3598 O O . ILE A 1 455 ? 4.264 -12.762 4.267 1.00 95.06 455 ILE A O 1
ATOM 3602 N N . THR A 1 456 ? 5.876 -14.236 3.753 1.00 92.81 456 THR A N 1
ATOM 3603 C CA . THR A 1 456 ? 6.831 -13.222 3.265 1.00 92.81 456 THR A CA 1
ATOM 3604 C C . THR A 1 456 ? 7.259 -13.496 1.824 1.00 92.81 456 THR A C 1
ATOM 3606 O O . THR A 1 456 ? 7.309 -14.648 1.390 1.00 92.81 456 THR A O 1
ATOM 3609 N N . ALA A 1 457 ? 7.591 -12.431 1.088 1.00 91.88 457 ALA A N 1
ATOM 3610 C CA . ALA A 1 457 ? 8.107 -12.522 -0.277 1.00 91.88 457 ALA A CA 1
ATOM 3611 C C . ALA A 1 457 ? 9.417 -13.325 -0.335 1.00 91.88 457 ALA A C 1
ATOM 3613 O O . ALA A 1 457 ? 9.606 -14.143 -1.229 1.00 91.88 457 ALA A O 1
ATOM 3614 N N . ASP A 1 458 ? 10.299 -13.139 0.652 1.00 91.94 458 ASP A N 1
ATOM 3615 C CA . ASP A 1 458 ? 11.570 -13.861 0.740 1.00 91.94 458 ASP A CA 1
ATOM 3616 C C . ASP A 1 458 ? 11.363 -15.359 0.984 1.00 91.94 458 ASP A C 1
ATOM 3618 O O . ASP A 1 458 ? 12.043 -16.182 0.366 1.00 91.94 458 ASP A O 1
ATOM 3622 N N . ASP A 1 459 ? 10.415 -15.733 1.848 1.00 93.25 459 ASP A N 1
ATOM 3623 C CA . ASP A 1 459 ? 10.086 -17.140 2.087 1.00 93.25 459 ASP A CA 1
ATOM 3624 C C . ASP A 1 459 ? 9.431 -17.776 0.864 1.00 93.25 459 ASP A C 1
ATOM 3626 O O . ASP A 1 459 ? 9.753 -18.918 0.539 1.00 93.25 459 ASP A O 1
ATOM 3630 N N . MET A 1 460 ? 8.559 -17.044 0.160 1.00 94.31 460 MET A N 1
ATOM 3631 C CA . MET A 1 460 ? 7.982 -17.512 -1.102 1.00 94.31 460 MET A CA 1
ATOM 3632 C C . MET A 1 460 ? 9.064 -17.700 -2.163 1.00 94.31 460 MET A C 1
ATOM 3634 O O . MET A 1 460 ? 9.172 -18.782 -2.734 1.00 94.31 460 MET A O 1
ATOM 3638 N N . LYS A 1 461 ? 9.933 -16.706 -2.370 1.00 92.56 461 LYS A N 1
ATOM 3639 C CA . LYS A 1 461 ? 11.019 -16.766 -3.355 1.00 92.56 461 LYS A CA 1
ATOM 3640 C C . LYS A 1 461 ? 11.927 -17.980 -3.157 1.00 92.56 461 LYS A C 1
ATOM 3642 O O . LYS A 1 461 ? 12.289 -18.628 -4.132 1.00 92.56 461 LYS A O 1
ATOM 3647 N N . LYS A 1 462 ? 12.260 -18.333 -1.909 1.00 93.56 462 LYS A N 1
ATOM 3648 C CA . LYS A 1 462 ? 13.104 -19.503 -1.587 1.00 93.56 462 LYS A CA 1
ATOM 3649 C C . LYS A 1 462 ? 12.476 -20.851 -1.972 1.00 93.56 462 LYS A C 1
ATOM 3651 O O . LYS A 1 462 ? 13.212 -21.832 -2.095 1.00 93.56 462 LYS A O 1
ATOM 3656 N N . ARG A 1 463 ? 11.151 -20.925 -2.155 1.00 94.19 463 ARG A N 1
ATOM 3657 C CA . ARG A 1 463 ? 10.446 -22.158 -2.565 1.00 94.19 463 ARG A CA 1
ATOM 3658 C C . ARG A 1 463 ? 10.634 -22.474 -4.047 1.00 94.19 463 ARG A C 1
ATOM 3660 O O . ARG A 1 463 ? 10.600 -23.641 -4.423 1.00 94.19 463 ARG A O 1
ATOM 3667 N N . PHE A 1 464 ? 10.884 -21.460 -4.872 1.00 94.38 464 PHE A N 1
ATOM 3668 C CA . PHE A 1 464 ? 11.014 -21.601 -6.320 1.00 94.38 464 PHE A CA 1
ATOM 3669 C C . PHE A 1 464 ? 12.490 -21.582 -6.717 1.00 94.38 464 PHE A C 1
ATOM 3671 O O . PHE A 1 464 ? 13.102 -20.529 -6.878 1.00 94.38 464 PHE A O 1
ATOM 3678 N N . ARG A 1 465 ? 13.086 -22.771 -6.856 1.00 89.75 465 ARG A N 1
ATOM 3679 C CA . ARG A 1 465 ? 14.513 -22.925 -7.213 1.00 89.75 465 ARG A CA 1
ATOM 3680 C C . ARG A 1 465 ? 14.779 -22.848 -8.715 1.00 89.75 465 ARG A C 1
ATOM 3682 O O . ARG A 1 465 ? 15.932 -22.771 -9.126 1.00 89.75 465 ARG A O 1
ATOM 3689 N N . ARG A 1 466 ? 13.722 -22.902 -9.524 1.00 95.31 466 ARG A N 1
ATOM 3690 C CA . ARG A 1 466 ? 13.781 -22.850 -10.982 1.00 95.31 466 ARG A CA 1
ATOM 3691 C C . ARG A 1 466 ? 13.096 -21.580 -11.466 1.00 95.31 466 ARG A C 1
ATOM 3693 O O . ARG A 1 466 ? 11.934 -21.366 -11.133 1.00 95.31 466 ARG A O 1
ATOM 3700 N N . THR A 1 467 ? 13.796 -20.795 -12.278 1.00 95.69 467 THR A N 1
ATOM 3701 C CA . THR A 1 467 ? 13.228 -19.630 -12.965 1.00 95.69 467 THR A CA 1
ATOM 3702 C C . THR A 1 467 ? 13.111 -19.929 -14.452 1.00 95.69 467 THR A C 1
ATOM 3704 O O . THR A 1 467 ? 14.085 -20.363 -15.063 1.00 95.69 467 THR A O 1
ATOM 3707 N N . LEU A 1 468 ? 11.933 -19.697 -15.024 1.00 95.88 468 LEU A N 1
ATOM 3708 C CA . LEU A 1 468 ? 11.664 -19.787 -16.457 1.00 95.88 468 LEU A CA 1
ATOM 3709 C C . LEU A 1 468 ? 11.374 -18.377 -16.971 1.00 95.88 468 LEU A C 1
ATOM 3711 O O . LEU A 1 468 ? 10.474 -17.717 -16.453 1.00 95.88 468 LEU A O 1
ATOM 3715 N N . LYS A 1 469 ? 12.119 -17.895 -17.965 1.00 94.94 469 LYS A N 1
ATOM 3716 C CA . LYS A 1 469 ? 11.823 -16.602 -18.590 1.00 94.94 469 LYS A CA 1
ATOM 3717 C C . LYS A 1 469 ? 10.823 -16.834 -19.711 1.00 94.94 469 LYS A C 1
ATOM 3719 O O . LYS A 1 469 ? 11.074 -17.661 -20.578 1.00 94.94 469 LYS A O 1
ATOM 3724 N N . ALA A 1 470 ? 9.700 -16.123 -19.715 1.00 94.31 470 ALA A N 1
ATOM 3725 C CA . ALA A 1 470 ? 8.655 -16.358 -20.715 1.00 94.31 470 ALA A CA 1
ATOM 3726 C C . ALA A 1 470 ? 9.122 -16.085 -22.158 1.00 94.31 470 ALA A C 1
ATOM 3728 O O . ALA A 1 470 ? 8.683 -16.771 -23.080 1.00 94.31 470 ALA A O 1
ATOM 3729 N N . VAL A 1 471 ? 10.070 -15.160 -22.345 1.00 91.81 471 VAL A N 1
ATOM 3730 C CA . VAL A 1 471 ? 10.684 -14.862 -23.652 1.00 91.81 471 VAL A CA 1
ATOM 3731 C C . VAL A 1 471 ? 11.383 -16.079 -24.272 1.00 91.81 471 VAL A C 1
ATOM 3733 O O . VAL A 1 471 ? 11.298 -16.275 -25.481 1.00 91.81 471 VAL A O 1
ATOM 3736 N N . ASP A 1 472 ? 11.952 -16.978 -23.456 1.00 93.31 472 ASP A N 1
ATOM 3737 C CA . ASP A 1 472 ? 12.596 -18.219 -23.926 1.00 93.31 472 ASP A CA 1
ATOM 3738 C C . ASP A 1 472 ? 11.576 -19.208 -24.531 1.00 93.31 472 ASP A C 1
ATOM 3740 O O . ASP A 1 472 ? 11.941 -20.181 -25.189 1.00 93.31 472 ASP A O 1
ATOM 3744 N N . PHE A 1 473 ? 10.281 -18.957 -24.320 1.00 94.75 473 PHE A N 1
ATOM 3745 C CA . PHE A 1 473 ? 9.167 -19.745 -24.844 1.00 94.75 473 PHE A CA 1
ATOM 3746 C C . PHE A 1 473 ? 8.425 -19.023 -25.977 1.00 94.75 473 PHE A C 1
ATOM 3748 O O . PHE A 1 473 ? 7.335 -19.454 -26.366 1.00 94.75 473 PHE A O 1
ATOM 3755 N N . GLY A 1 474 ? 9.022 -17.971 -26.544 1.00 90.75 474 GLY A N 1
ATOM 3756 C CA . GLY A 1 474 ? 8.515 -17.251 -27.713 1.00 90.75 474 GLY A CA 1
ATOM 3757 C C . GLY A 1 474 ? 7.459 -16.201 -27.394 1.00 90.75 474 GLY A C 1
ATOM 3758 O O . GLY A 1 474 ? 6.594 -15.975 -28.229 1.00 90.75 474 GLY A O 1
ATOM 3759 N N . MET A 1 475 ? 7.493 -15.638 -26.184 1.00 89.44 475 MET A N 1
ATOM 3760 C CA . MET A 1 475 ? 6.761 -14.412 -25.864 1.00 89.44 475 MET A CA 1
ATOM 3761 C C . MET A 1 475 ? 7.525 -13.229 -26.441 1.00 89.44 475 MET A C 1
ATOM 3763 O O . MET A 1 475 ? 8.731 -13.115 -26.192 1.00 89.44 475 MET A O 1
ATOM 3767 N N . ASP A 1 476 ? 6.842 -12.376 -27.194 1.00 79.62 476 ASP A N 1
ATOM 3768 C CA . ASP A 1 476 ? 7.469 -11.212 -27.810 1.00 79.62 476 ASP A CA 1
ATOM 3769 C C . ASP A 1 476 ? 7.062 -9.902 -27.116 1.00 79.62 476 ASP A C 1
ATOM 3771 O O . ASP A 1 476 ? 6.504 -9.891 -26.018 1.00 79.62 476 ASP A O 1
ATOM 3775 N N . THR A 1 477 ? 7.512 -8.780 -27.674 1.00 71.12 477 THR A N 1
ATOM 3776 C CA . THR A 1 477 ? 7.266 -7.440 -27.128 1.00 71.12 477 THR A CA 1
ATOM 3777 C C . THR A 1 477 ? 6.276 -6.639 -27.971 1.00 71.12 477 THR A C 1
ATOM 3779 O O . THR A 1 477 ? 6.089 -5.450 -27.699 1.00 71.12 477 THR A O 1
ATOM 3782 N N . ASP A 1 478 ? 5.708 -7.231 -29.026 1.00 78.00 478 ASP A N 1
ATOM 3783 C CA . ASP A 1 478 ? 4.748 -6.561 -29.896 1.00 78.00 478 ASP A CA 1
ATOM 3784 C C . ASP A 1 478 ? 3.353 -6.623 -29.252 1.00 78.00 478 ASP A C 1
ATOM 3786 O O . ASP A 1 478 ? 2.758 -7.687 -29.143 1.00 78.00 478 ASP A O 1
ATOM 3790 N N . PRO A 1 479 ? 2.753 -5.487 -28.868 1.00 71.00 479 PRO A N 1
ATOM 3791 C CA . PRO A 1 479 ? 1.414 -5.463 -28.274 1.00 71.00 479 PRO A CA 1
ATOM 3792 C C . PRO A 1 479 ? 0.304 -6.061 -29.164 1.00 71.00 479 PRO A C 1
ATOM 3794 O O . PRO A 1 479 ? -0.813 -6.264 -28.679 1.00 71.00 479 PRO A O 1
ATOM 3797 N N . LYS A 1 480 ? 0.561 -6.269 -30.464 1.00 79.81 480 LYS A N 1
ATOM 3798 C CA . LYS A 1 480 ? -0.405 -6.804 -31.437 1.00 79.81 480 LYS A CA 1
ATOM 3799 C C . LYS A 1 480 ? -0.409 -8.326 -31.529 1.00 79.81 480 LYS A C 1
ATOM 3801 O O . LYS A 1 480 ? -1.335 -8.872 -32.135 1.00 79.81 480 LYS A O 1
ATOM 3806 N N . THR A 1 481 ? 0.609 -9.000 -31.010 1.00 87.12 481 THR A N 1
ATOM 3807 C CA . THR A 1 481 ? 0.700 -10.459 -31.067 1.00 87.12 481 THR A CA 1
ATOM 3808 C C . THR A 1 481 ? -0.116 -11.070 -29.934 1.00 87.12 481 THR A C 1
ATOM 3810 O O . THR A 1 481 ? -0.338 -10.468 -28.885 1.00 87.12 481 THR A O 1
ATOM 3813 N N . ASP A 1 482 ? -0.656 -12.258 -30.185 1.00 93.25 482 ASP A N 1
ATOM 3814 C CA . ASP A 1 482 ? -1.334 -13.044 -29.162 1.00 93.25 482 ASP A CA 1
ATOM 3815 C C . ASP A 1 482 ? -0.329 -14.023 -28.543 1.00 93.25 482 ASP A C 1
ATOM 3817 O O . ASP A 1 482 ? 0.053 -15.030 -29.148 1.00 93.25 482 ASP A O 1
ATOM 3821 N N . ASP A 1 483 ? 0.081 -13.737 -27.311 1.00 96.00 483 ASP A N 1
ATOM 3822 C CA . ASP A 1 483 ? 1.069 -14.503 -26.557 1.00 96.00 483 ASP A CA 1
ATOM 3823 C C . ASP A 1 483 ? 0.487 -15.754 -25.882 1.00 96.00 483 ASP A C 1
ATOM 3825 O O . ASP A 1 483 ? 1.200 -16.464 -25.161 1.00 96.00 483 ASP A O 1
ATOM 3829 N N . THR A 1 484 ? -0.792 -16.083 -26.105 1.00 97.19 484 THR A N 1
ATOM 3830 C CA . THR A 1 484 ? -1.456 -17.239 -25.473 1.00 97.19 484 THR A CA 1
ATOM 3831 C C . THR A 1 484 ? -0.653 -18.524 -25.662 1.00 97.19 484 THR A C 1
ATOM 3833 O O . THR A 1 484 ? -0.429 -19.277 -24.709 1.00 97.19 484 THR A O 1
ATOM 3836 N N . ALA A 1 485 ? -0.167 -18.780 -26.880 1.00 97.38 485 ALA A N 1
ATOM 3837 C CA . ALA A 1 485 ? 0.612 -19.979 -27.172 1.00 97.38 485 ALA A CA 1
ATOM 3838 C C . ALA A 1 485 ? 1.960 -19.991 -26.428 1.00 97.38 485 ALA A C 1
ATOM 3840 O O . ALA A 1 485 ? 2.372 -21.040 -25.925 1.00 97.38 485 ALA A O 1
ATOM 3841 N N . ALA A 1 486 ? 2.633 -18.843 -26.323 1.00 96.69 486 ALA A N 1
ATOM 3842 C CA . ALA A 1 486 ? 3.886 -18.708 -25.584 1.00 96.69 486 ALA A CA 1
ATOM 3843 C C . ALA A 1 486 ? 3.682 -18.917 -24.079 1.00 96.69 486 ALA A C 1
ATOM 3845 O O . ALA A 1 486 ? 4.400 -19.712 -23.462 1.00 96.69 486 ALA A O 1
ATOM 3846 N N . MET A 1 487 ? 2.640 -18.305 -23.508 1.00 97.94 487 MET A N 1
ATOM 3847 C CA . MET A 1 487 ? 2.263 -18.501 -22.107 1.00 97.94 487 MET A CA 1
ATOM 3848 C C . MET A 1 487 ? 1.938 -19.963 -21.798 1.00 97.94 487 MET A C 1
ATOM 3850 O O . MET A 1 487 ? 2.444 -20.523 -20.823 1.00 97.94 487 MET A O 1
ATOM 3854 N N . LYS A 1 488 ? 1.166 -20.634 -22.660 1.00 98.38 488 LYS A N 1
ATOM 3855 C CA . LYS A 1 488 ? 0.872 -22.067 -22.502 1.00 98.38 488 LYS A CA 1
ATOM 3856 C C . LYS A 1 488 ? 2.138 -22.931 -22.574 1.00 98.38 488 LYS A C 1
ATOM 3858 O O . LYS A 1 488 ? 2.254 -23.896 -21.817 1.00 98.38 488 LYS A O 1
ATOM 3863 N N . ARG A 1 489 ? 3.117 -22.589 -23.424 1.00 98.38 489 ARG A N 1
ATOM 3864 C CA . ARG A 1 489 ? 4.408 -23.305 -23.492 1.00 98.38 489 ARG A CA 1
ATOM 3865 C C . ARG A 1 489 ? 5.215 -23.173 -22.199 1.00 98.38 489 ARG A C 1
ATOM 3867 O O . ARG A 1 489 ? 5.660 -24.197 -21.678 1.00 98.38 489 ARG A O 1
ATOM 3874 N N . VAL A 1 490 ? 5.367 -21.964 -21.650 1.00 97.88 490 VAL A N 1
ATOM 3875 C CA . VAL A 1 490 ? 6.105 -21.777 -20.384 1.00 97.88 490 VAL A CA 1
ATOM 3876 C C . VAL A 1 490 ? 5.374 -22.415 -19.197 1.00 97.88 490 VAL A C 1
ATOM 3878 O O . VAL A 1 490 ? 6.018 -23.022 -18.344 1.00 97.88 490 VAL A O 1
ATOM 3881 N N . LEU A 1 491 ? 4.038 -22.380 -19.166 1.00 98.50 491 LEU A N 1
ATOM 3882 C CA . LEU A 1 491 ? 3.242 -23.048 -18.127 1.00 98.50 491 LEU A CA 1
ATOM 3883 C C . LEU A 1 491 ? 3.361 -24.574 -18.194 1.00 98.50 491 LEU A C 1
ATOM 3885 O O . LEU A 1 491 ? 3.509 -25.224 -17.159 1.00 98.50 491 LEU A O 1
ATOM 3889 N N . LYS A 1 492 ? 3.390 -25.149 -19.403 1.00 98.06 492 LYS A N 1
ATOM 3890 C CA . LYS A 1 492 ? 3.670 -26.578 -19.603 1.00 98.06 492 LYS A CA 1
ATOM 3891 C C . LYS A 1 492 ? 5.073 -26.955 -19.118 1.00 98.06 492 LYS A C 1
ATOM 3893 O O . LYS A 1 492 ? 5.248 -27.999 -18.498 1.00 98.06 492 LYS A O 1
ATOM 3898 N N . ALA A 1 493 ? 6.075 -26.113 -19.358 1.00 97.69 493 ALA A N 1
ATOM 3899 C CA . ALA A 1 493 ? 7.415 -26.338 -18.814 1.00 97.69 493 ALA A CA 1
ATOM 3900 C C . ALA A 1 493 ? 7.439 -26.205 -17.279 1.00 97.69 493 ALA A C 1
ATOM 3902 O O . ALA A 1 493 ? 8.091 -26.993 -16.590 1.00 97.69 493 ALA A O 1
ATOM 3903 N N . ALA A 1 494 ? 6.680 -25.258 -16.722 1.00 97.12 494 ALA A N 1
ATOM 3904 C CA . ALA A 1 494 ? 6.540 -25.083 -15.280 1.00 97.12 494 ALA A CA 1
ATOM 3905 C C . ALA A 1 494 ? 5.853 -26.280 -14.604 1.00 97.12 494 ALA A C 1
ATOM 3907 O O . ALA A 1 494 ? 6.247 -26.647 -13.497 1.00 97.12 494 ALA A O 1
ATOM 3908 N N . SER A 1 495 ? 4.887 -26.927 -15.269 1.00 95.50 495 SER A N 1
ATOM 3909 C CA . SER A 1 495 ? 4.217 -28.130 -14.753 1.00 95.50 495 SER A CA 1
ATOM 3910 C C . SER A 1 495 ? 5.102 -29.380 -14.782 1.00 95.50 495 SER A C 1
ATOM 3912 O O . SER A 1 495 ? 4.789 -30.376 -14.135 1.00 95.50 495 SER A O 1
ATOM 3914 N N . GLN A 1 496 ? 6.195 -29.359 -15.546 1.00 93.06 496 GLN A N 1
ATOM 3915 C CA . GLN A 1 496 ? 7.140 -30.465 -15.663 1.00 93.06 496 GLN A CA 1
ATOM 3916 C C . GLN A 1 496 ? 8.300 -30.249 -14.687 1.00 93.06 496 GLN A C 1
ATOM 3918 O O . GLN A 1 496 ? 9.200 -29.462 -14.962 1.00 93.06 496 GLN A O 1
ATOM 3923 N N . GLY A 1 497 ? 8.302 -30.924 -13.538 1.00 87.19 497 GLY A N 1
ATOM 3924 C CA . GLY A 1 497 ? 9.404 -30.881 -12.565 1.00 87.19 497 GLY A CA 1
ATOM 3925 C C . GLY A 1 497 ? 9.107 -30.048 -11.316 1.00 87.19 497 GLY A C 1
ATOM 3926 O O . GLY A 1 497 ? 7.969 -29.967 -10.869 1.00 87.19 497 GLY A O 1
ATOM 3927 N N . ALA A 1 498 ? 10.150 -29.472 -10.709 1.00 90.94 498 ALA A N 1
ATOM 3928 C CA . ALA A 1 498 ? 10.020 -28.695 -9.476 1.00 90.94 498 ALA A CA 1
ATOM 3929 C C . ALA A 1 498 ? 9.258 -27.374 -9.691 1.00 90.94 498 ALA A C 1
ATOM 3931 O O . ALA A 1 498 ? 9.310 -26.789 -10.779 1.00 90.94 498 ALA A O 1
ATOM 3932 N N . ALA A 1 499 ? 8.615 -26.878 -8.627 1.00 94.81 499 ALA A N 1
ATOM 3933 C CA . ALA A 1 499 ? 7.901 -25.603 -8.623 1.00 94.81 499 ALA A CA 1
ATOM 3934 C C . ALA A 1 499 ? 8.753 -24.478 -9.239 1.00 94.81 499 ALA A C 1
ATOM 3936 O O . ALA A 1 499 ? 9.926 -24.295 -8.885 1.00 94.81 499 ALA A O 1
ATOM 3937 N N . ALA A 1 500 ? 8.159 -23.739 -10.175 1.00 97.12 500 ALA A N 1
ATOM 3938 C CA . ALA A 1 500 ? 8.855 -22.741 -10.978 1.00 97.12 500 ALA A CA 1
ATOM 3939 C C . ALA A 1 500 ? 8.367 -21.317 -10.689 1.00 97.12 500 ALA A C 1
ATOM 3941 O O . ALA A 1 500 ? 7.184 -21.084 -10.440 1.00 97.12 500 ALA A O 1
ATOM 3942 N N . LEU A 1 501 ? 9.297 -20.370 -10.771 1.00 97.94 501 LEU A N 1
ATOM 3943 C CA . LEU A 1 501 ? 9.033 -18.944 -10.909 1.00 97.94 501 LEU A CA 1
ATOM 3944 C C . LEU A 1 501 ? 9.075 -18.592 -12.398 1.00 97.94 501 LEU A C 1
ATOM 3946 O O . LEU A 1 501 ? 10.079 -18.843 -13.059 1.00 97.94 501 LEU A O 1
ATOM 3950 N N . ILE A 1 502 ? 8.014 -17.993 -12.920 1.00 97.75 502 ILE A N 1
ATOM 3951 C CA . ILE A 1 502 ? 7.963 -17.461 -14.279 1.00 97.75 502 ILE A CA 1
ATOM 3952 C C . ILE A 1 502 ? 8.293 -15.965 -14.228 1.00 97.75 502 ILE A C 1
ATOM 3954 O O . ILE A 1 502 ? 7.618 -15.192 -13.546 1.00 97.75 502 ILE A O 1
ATOM 3958 N N . GLU A 1 503 ? 9.344 -15.565 -14.941 1.00 96.06 503 GLU A N 1
ATOM 3959 C CA . GLU A 1 503 ? 9.715 -14.164 -15.147 1.00 96.06 503 GLU A CA 1
ATOM 3960 C C . GLU A 1 503 ? 9.068 -13.662 -16.445 1.00 96.06 503 GLU A C 1
ATOM 3962 O O . GLU A 1 503 ? 9.375 -14.158 -17.534 1.00 96.06 503 GLU A O 1
ATOM 3967 N N . LEU A 1 504 ? 8.153 -12.698 -16.315 1.00 95.44 504 LEU A N 1
ATOM 3968 C CA . LEU A 1 504 ? 7.436 -12.081 -17.430 1.00 95.44 504 LEU A CA 1
ATOM 3969 C C . LEU A 1 504 ? 8.129 -10.781 -17.873 1.00 95.44 504 LEU A C 1
ATOM 3971 O O . LEU A 1 504 ? 8.515 -9.978 -17.008 1.00 95.44 504 LEU A O 1
ATOM 3975 N N . PRO A 1 505 ? 8.264 -10.534 -19.190 1.00 93.31 505 PRO A N 1
ATOM 3976 C CA . PRO A 1 505 ? 8.803 -9.280 -19.702 1.00 93.31 505 PRO A CA 1
ATOM 3977 C C . PRO A 1 505 ? 7.898 -8.093 -19.315 1.00 93.31 505 PRO A C 1
ATOM 3979 O O . PRO A 1 505 ? 6.679 -8.252 -19.223 1.00 93.31 505 PRO A O 1
ATOM 3982 N N . PRO A 1 506 ? 8.464 -6.898 -19.070 1.00 93.75 506 PRO A N 1
ATOM 3983 C CA . PRO A 1 506 ? 7.726 -5.722 -18.601 1.00 93.75 506 PRO A CA 1
ATOM 3984 C C . PRO A 1 506 ? 7.009 -4.984 -19.749 1.00 93.75 506 PRO A C 1
ATOM 3986 O O . PRO A 1 506 ? 7.207 -3.784 -19.958 1.00 93.75 506 PRO A O 1
ATOM 3989 N N . VAL A 1 507 ? 6.222 -5.732 -20.523 1.00 92.31 507 VAL A N 1
ATOM 3990 C CA . VAL A 1 507 ? 5.510 -5.292 -21.735 1.00 92.31 507 VAL A CA 1
ATOM 3991 C C . VAL A 1 507 ? 4.017 -5.629 -21.641 1.00 92.31 507 VAL A C 1
ATOM 3993 O O . VAL A 1 507 ? 3.559 -6.190 -20.639 1.00 92.31 507 VAL A O 1
ATOM 3996 N N . LEU A 1 508 ? 3.253 -5.279 -22.679 1.00 94.25 508 LEU A N 1
ATOM 3997 C CA . LEU A 1 508 ? 1.897 -5.787 -22.875 1.00 94.25 508 LEU A CA 1
ATOM 3998 C C . LEU A 1 508 ? 1.954 -7.207 -23.444 1.00 94.25 508 LEU A C 1
ATOM 4000 O O . LEU A 1 508 ? 2.502 -7.403 -24.517 1.00 94.25 508 LEU A O 1
ATOM 4004 N N . ILE A 1 509 ? 1.359 -8.145 -22.718 1.00 95.69 509 ILE A N 1
ATOM 4005 C CA . ILE A 1 509 ? 1.202 -9.559 -23.044 1.00 95.69 509 ILE A CA 1
ATOM 4006 C C . ILE A 1 509 ? -0.291 -9.775 -23.289 1.00 95.69 509 ILE A C 1
ATOM 4008 O O . ILE A 1 509 ? -1.095 -9.822 -22.346 1.00 95.69 509 ILE A O 1
ATOM 4012 N N . SER A 1 510 ? -0.677 -9.852 -24.556 1.00 95.31 510 SER A N 1
ATOM 4013 C CA . SER A 1 510 ? -2.071 -10.066 -24.947 1.00 95.31 510 SER A CA 1
ATOM 4014 C C . SER A 1 510 ? -2.376 -11.561 -24.972 1.00 95.31 510 SER A C 1
ATOM 4016 O O . SER A 1 510 ? -1.622 -12.339 -25.547 1.00 95.31 510 SER A O 1
ATOM 4018 N N . ILE A 1 511 ? -3.488 -11.974 -24.365 1.00 96.75 511 ILE A N 1
ATOM 4019 C CA . ILE A 1 511 ? -3.969 -13.361 -24.398 1.00 96.75 511 ILE A CA 1
ATOM 4020 C C . ILE A 1 511 ? -5.437 -13.405 -24.826 1.00 96.75 511 ILE A C 1
ATOM 4022 O O . ILE A 1 511 ? -6.186 -12.459 -24.585 1.00 96.75 511 ILE A O 1
ATOM 4026 N N . SER A 1 512 ? -5.862 -14.502 -25.445 1.00 96.19 512 SER A N 1
ATOM 4027 C CA . SER A 1 512 ? -7.242 -14.736 -25.901 1.00 96.19 512 SER A CA 1
ATOM 4028 C C . SER A 1 512 ? -7.907 -15.946 -25.249 1.00 96.19 512 SER A C 1
ATOM 4030 O O . SER A 1 512 ? -9.099 -16.175 -25.444 1.00 96.19 512 SER A O 1
ATOM 4032 N N . GLU A 1 513 ? -7.163 -16.714 -24.450 1.00 97.94 513 GLU A N 1
ATOM 4033 C CA . GLU A 1 513 ? -7.677 -17.870 -23.722 1.00 97.94 513 GLU A CA 1
ATOM 4034 C C . GLU A 1 513 ? -7.219 -17.862 -22.255 1.00 97.94 513 GLU A C 1
ATOM 4036 O O . GLU A 1 513 ? -6.200 -17.245 -21.929 1.00 97.94 513 GLU A O 1
ATOM 4041 N N . PRO A 1 514 ? -7.931 -18.570 -21.357 1.00 98.38 514 PRO A N 1
ATOM 4042 C CA . PRO A 1 514 ? -7.465 -18.822 -19.998 1.00 98.38 514 PRO A CA 1
ATOM 4043 C C . PRO A 1 514 ? -6.087 -19.486 -19.944 1.00 98.38 514 PRO A C 1
ATOM 4045 O O . PRO A 1 514 ? -5.767 -20.381 -20.732 1.00 98.38 514 PRO A O 1
ATOM 4048 N N . LEU A 1 515 ? -5.308 -19.108 -18.934 1.00 98.69 515 LEU A N 1
ATOM 4049 C CA . LEU A 1 515 ? -4.027 -19.717 -18.609 1.00 98.69 515 LEU A CA 1
ATOM 4050 C C . LEU A 1 515 ? -4.174 -20.629 -17.388 1.00 98.69 515 LEU A C 1
ATOM 4052 O O . LEU A 1 515 ? -4.206 -20.155 -16.250 1.00 98.69 515 LEU A O 1
ATOM 4056 N N . ASP A 1 516 ? -4.257 -21.940 -17.620 1.00 98.62 516 ASP A N 1
ATOM 4057 C CA . ASP A 1 516 ? -4.279 -22.928 -16.540 1.00 98.62 516 ASP A CA 1
ATOM 4058 C C . ASP A 1 516 ? -2.885 -23.036 -15.891 1.00 98.62 516 ASP A C 1
ATOM 4060 O O . ASP A 1 516 ? -1.885 -23.307 -16.564 1.00 98.62 516 ASP A O 1
ATOM 4064 N N . ILE A 1 517 ? -2.806 -22.810 -14.578 1.00 98.62 517 ILE A N 1
ATOM 4065 C CA . ILE A 1 517 ? -1.540 -22.747 -13.837 1.00 98.62 517 ILE A CA 1
ATOM 4066 C C . ILE A 1 517 ? -1.283 -24.017 -13.006 1.00 98.62 517 ILE A C 1
ATOM 4068 O O . ILE A 1 517 ? -2.225 -24.618 -12.482 1.00 98.62 517 ILE A O 1
ATOM 4072 N N . PRO A 1 518 ? -0.010 -24.427 -12.823 1.00 97.88 518 PRO A N 1
ATOM 4073 C CA . PRO A 1 518 ? 0.343 -25.511 -11.908 1.00 97.88 518 PRO A CA 1
ATOM 4074 C C . PRO A 1 518 ? -0.021 -25.198 -10.449 1.00 97.88 518 PRO A C 1
ATOM 4076 O O . PRO A 1 518 ? -0.009 -24.041 -10.023 1.00 97.88 518 PRO A O 1
ATOM 4079 N N . SER A 1 519 ? -0.220 -26.244 -9.637 1.00 97.31 519 SER A N 1
ATOM 4080 C CA . SER A 1 519 ? -0.578 -26.112 -8.214 1.00 97.31 519 SER A CA 1
ATOM 4081 C C . SER A 1 519 ? 0.472 -25.391 -7.357 1.00 97.31 519 SER A C 1
ATOM 4083 O O . SER A 1 519 ? 0.177 -24.964 -6.241 1.00 97.31 519 SER A O 1
ATOM 4085 N N . GLU A 1 520 ? 1.711 -25.291 -7.840 1.00 98.00 520 GLU A N 1
ATOM 4086 C CA . GLU A 1 520 ? 2.813 -24.581 -7.192 1.00 98.00 520 GLU A CA 1
ATOM 4087 C C . GLU A 1 520 ? 3.562 -23.744 -8.224 1.00 98.00 520 GLU A C 1
ATOM 4089 O O . GLU A 1 520 ? 4.345 -24.264 -9.020 1.00 98.00 520 GLU A O 1
ATOM 4094 N N . ILE A 1 521 ? 3.308 -22.438 -8.221 1.00 98.44 521 ILE A N 1
ATOM 4095 C CA . ILE A 1 521 ? 3.818 -21.530 -9.249 1.00 98.44 521 ILE A CA 1
ATOM 4096 C C . ILE A 1 521 ? 4.073 -20.141 -8.670 1.00 98.44 521 ILE A C 1
ATOM 4098 O O . ILE A 1 521 ? 3.422 -19.717 -7.711 1.00 98.44 521 ILE A O 1
ATOM 4102 N N . ALA A 1 522 ? 5.007 -19.416 -9.269 1.00 98.56 522 ALA A N 1
ATOM 4103 C CA . ALA A 1 522 ? 5.153 -17.992 -9.038 1.00 98.56 522 ALA A CA 1
ATOM 4104 C C . ALA A 1 522 ? 5.269 -17.213 -10.346 1.00 98.56 522 ALA A C 1
ATOM 4106 O O . ALA A 1 522 ? 5.753 -17.739 -11.343 1.00 98.56 522 ALA A O 1
ATOM 4107 N N . PHE A 1 523 ? 4.871 -15.946 -10.314 1.00 98.56 523 PHE A N 1
ATOM 4108 C CA . PHE A 1 523 ? 4.987 -14.999 -11.414 1.00 98.56 523 PHE A CA 1
ATOM 4109 C C . PHE A 1 523 ? 5.606 -13.704 -10.909 1.00 98.56 523 PHE A C 1
ATOM 4111 O O . PHE A 1 523 ? 5.191 -13.169 -9.875 1.00 98.56 523 PHE A O 1
ATOM 4118 N N . MET A 1 524 ? 6.575 -13.175 -11.648 1.00 96.62 524 MET A N 1
ATOM 4119 C CA . MET A 1 524 ? 7.137 -11.864 -11.354 1.00 96.62 524 MET A CA 1
ATOM 4120 C C . MET A 1 524 ? 7.575 -11.126 -12.615 1.00 96.62 524 MET A C 1
ATOM 4122 O O . MET A 1 524 ? 7.840 -11.753 -13.637 1.00 96.62 524 MET A O 1
ATOM 4126 N N . SER A 1 525 ? 7.682 -9.800 -12.531 1.00 95.31 525 SER A N 1
ATOM 4127 C CA . SER A 1 525 ? 8.312 -8.986 -13.573 1.00 95.31 525 SER A CA 1
ATOM 4128 C C . SER A 1 525 ? 9.362 -8.025 -13.015 1.00 95.31 525 SER A C 1
ATOM 4130 O O . SER A 1 525 ? 9.230 -7.469 -11.915 1.00 95.31 525 SER A O 1
ATOM 4132 N N . ARG A 1 526 ? 10.426 -7.824 -13.795 1.00 91.88 526 ARG A N 1
ATOM 4133 C CA . ARG A 1 526 ? 11.488 -6.837 -13.559 1.00 91.88 526 ARG A CA 1
ATOM 4134 C C . ARG A 1 526 ? 11.070 -5.487 -14.130 1.00 91.88 526 ARG A C 1
ATOM 4136 O O . ARG A 1 526 ? 11.475 -5.095 -15.220 1.00 91.88 526 ARG A O 1
ATOM 4143 N N . GLY A 1 527 ? 10.220 -4.807 -13.372 1.00 94.62 527 GLY A N 1
ATOM 4144 C CA . GLY A 1 527 ? 9.433 -3.678 -13.845 1.00 94.62 527 GLY A CA 1
ATOM 4145 C C . GLY A 1 527 ? 7.968 -3.970 -13.558 1.00 94.62 527 GLY A C 1
ATOM 4146 O O . GLY A 1 527 ? 7.651 -4.388 -12.441 1.00 94.62 527 GLY A O 1
ATOM 4147 N N . LEU A 1 528 ? 7.108 -3.817 -14.560 1.00 96.06 528 LEU A N 1
ATOM 4148 C CA . LEU A 1 528 ? 5.698 -4.192 -14.503 1.00 96.06 528 LEU A CA 1
ATOM 4149 C C . LEU A 1 528 ? 5.271 -4.871 -15.813 1.00 96.06 528 LEU A C 1
ATOM 4151 O O . LEU A 1 528 ? 5.276 -4.236 -16.864 1.00 96.06 528 LEU A O 1
ATOM 4155 N N . ALA A 1 529 ? 4.866 -6.141 -15.737 1.00 96.38 529 ALA A N 1
ATOM 4156 C CA . ALA A 1 529 ? 4.269 -6.859 -16.866 1.00 96.38 529 ALA A CA 1
ATOM 4157 C C . ALA A 1 529 ? 2.763 -6.596 -16.914 1.00 96.38 529 ALA A C 1
ATOM 4159 O O . ALA A 1 529 ? 2.101 -6.665 -15.876 1.00 96.38 529 ALA A O 1
ATOM 4160 N N . THR A 1 530 ? 2.212 -6.327 -18.097 1.00 97.19 530 THR A N 1
ATOM 4161 C CA . THR A 1 530 ? 0.766 -6.162 -18.292 1.00 97.19 530 THR A CA 1
ATOM 4162 C C . THR A 1 530 ? 0.210 -7.368 -19.029 1.00 97.19 530 THR A C 1
ATOM 4164 O O . THR A 1 530 ? 0.574 -7.579 -20.170 1.00 97.19 530 THR A O 1
ATOM 4167 N N . LEU A 1 531 ? -0.688 -8.133 -18.412 1.00 97.50 531 LEU A N 1
ATOM 4168 C CA . LEU A 1 531 ? -1.439 -9.194 -19.076 1.00 97.50 531 LEU A CA 1
ATOM 4169 C C . LEU A 1 531 ? -2.852 -8.698 -19.369 1.00 97.50 531 LEU A C 1
ATOM 4171 O O . LEU A 1 531 ? -3.573 -8.303 -18.446 1.00 97.50 531 LEU A O 1
ATOM 4175 N N . GLN A 1 532 ? -3.244 -8.735 -20.639 1.00 96.50 532 GLN A N 1
ATOM 4176 C CA . GLN A 1 532 ? -4.568 -8.319 -21.093 1.00 96.50 532 GLN A CA 1
ATOM 4177 C C . GLN A 1 532 ? -5.330 -9.504 -21.680 1.00 96.50 532 GLN A C 1
ATOM 4179 O O . GLN A 1 532 ? -4.891 -10.108 -22.655 1.00 96.50 532 GLN A O 1
ATOM 4184 N N . GLN A 1 533 ? -6.496 -9.798 -21.104 1.00 96.56 533 GLN A N 1
ATOM 4185 C CA . GLN A 1 533 ? -7.407 -10.816 -21.621 1.00 96.56 533 GLN A CA 1
ATOM 4186 C C . GLN A 1 533 ? -8.369 -10.211 -22.652 1.00 96.56 533 GLN A C 1
ATOM 4188 O O . GLN A 1 533 ? -9.230 -9.387 -22.318 1.00 96.56 533 GLN A O 1
ATOM 4193 N N . ASN A 1 534 ? -8.222 -10.638 -23.905 1.00 94.69 534 ASN A N 1
ATOM 4194 C CA . ASN A 1 534 ? -9.019 -10.176 -25.037 1.00 94.69 534 ASN A CA 1
ATOM 4195 C C . ASN A 1 534 ? -10.406 -10.835 -25.081 1.00 94.69 534 ASN A C 1
ATOM 4197 O O . ASN A 1 534 ? -11.369 -10.173 -25.477 1.00 94.69 534 ASN A O 1
ATOM 4201 N N . ASP A 1 535 ? -10.552 -12.081 -24.614 1.00 95.12 535 ASP A N 1
ATOM 4202 C CA . ASP A 1 535 ? -11.878 -12.641 -24.336 1.00 95.12 535 ASP A CA 1
ATOM 4203 C C . ASP A 1 535 ? -12.352 -12.193 -22.952 1.00 95.12 535 ASP A C 1
ATOM 4205 O O . ASP A 1 535 ? -12.084 -12.819 -21.928 1.00 95.12 535 ASP A O 1
ATOM 4209 N N . ILE A 1 536 ? -13.128 -11.112 -22.916 1.00 93.19 536 ILE A N 1
ATOM 4210 C CA . ILE A 1 536 ? -13.653 -10.533 -21.672 1.00 93.19 536 ILE A CA 1
ATOM 4211 C C . ILE A 1 536 ? -14.465 -11.526 -20.813 1.00 93.19 536 ILE A C 1
ATOM 4213 O O . ILE A 1 536 ? -14.699 -11.253 -19.636 1.00 93.19 536 ILE A O 1
ATOM 4217 N N . LYS A 1 537 ? -14.926 -12.653 -21.380 1.00 95.62 537 LYS A N 1
ATOM 4218 C CA . LYS A 1 537 ? -15.683 -13.698 -20.668 1.00 95.62 537 LYS A CA 1
ATOM 4219 C C . LYS A 1 537 ? -14.785 -14.769 -20.034 1.00 95.62 537 LYS A C 1
ATOM 4221 O O . LYS A 1 537 ? -15.280 -15.578 -19.248 1.00 95.62 537 LYS A O 1
ATOM 4226 N N . ALA A 1 538 ? -13.491 -14.764 -20.330 1.00 97.69 538 ALA A N 1
ATOM 4227 C CA . ALA A 1 538 ? -12.505 -15.691 -19.797 1.00 97.69 538 ALA A CA 1
ATOM 4228 C C . ALA A 1 538 ? -11.729 -15.087 -18.607 1.00 97.69 538 ALA A C 1
ATOM 4230 O O . ALA A 1 538 ? -11.524 -13.871 -18.557 1.00 97.69 538 ALA A O 1
ATOM 4231 N N . PRO A 1 539 ? -11.268 -15.895 -17.633 1.00 98.38 539 PRO A N 1
ATOM 4232 C CA . PRO A 1 539 ? -10.246 -15.457 -16.683 1.00 98.38 539 PRO A CA 1
ATOM 4233 C C . PRO A 1 539 ? -8.885 -15.273 -17.370 1.00 98.38 539 PRO A C 1
ATOM 4235 O O . PRO A 1 539 ? -8.634 -15.835 -18.437 1.00 98.38 539 PRO A O 1
ATOM 4238 N N . ILE A 1 540 ? -7.973 -14.537 -16.729 1.00 98.81 540 ILE A N 1
ATOM 4239 C CA . ILE A 1 540 ? -6.550 -14.539 -17.093 1.00 98.81 540 ILE A CA 1
ATOM 4240 C C . ILE A 1 540 ? -5.914 -15.844 -16.605 1.00 98.81 540 ILE A C 1
ATOM 4242 O O . ILE A 1 540 ? -5.540 -16.680 -17.421 1.00 98.81 540 ILE A O 1
ATOM 4246 N N . PHE A 1 541 ? -5.836 -16.054 -15.287 1.00 98.88 541 PHE A N 1
ATOM 4247 C CA . PHE A 1 541 ? -5.267 -17.270 -14.702 1.00 98.88 541 PHE A CA 1
ATOM 4248 C C . PHE A 1 541 ? -6.333 -18.151 -14.057 1.00 98.88 541 PHE A C 1
ATOM 4250 O O . PHE A 1 541 ? -7.155 -17.654 -13.282 1.00 98.88 541 PHE A O 1
ATOM 4257 N N . ARG A 1 542 ? -6.251 -19.464 -14.302 1.00 98.75 542 ARG A N 1
ATOM 4258 C CA . ARG A 1 542 ? -7.066 -20.483 -13.630 1.00 98.75 542 ARG A CA 1
ATOM 4259 C C . ARG A 1 542 ? -6.186 -21.496 -12.904 1.00 98.75 542 ARG A C 1
ATOM 4261 O O . ARG A 1 542 ? -5.375 -22.175 -13.521 1.00 98.75 542 ARG A O 1
ATOM 4268 N N . GLY A 1 543 ? -6.354 -21.618 -11.592 1.00 98.31 543 GLY A N 1
ATOM 4269 C CA . GLY A 1 543 ? -5.632 -22.580 -10.757 1.00 98.31 543 GLY A CA 1
ATOM 4270 C C . GLY A 1 543 ? -6.575 -23.607 -10.147 1.00 98.31 543 GLY A C 1
ATOM 4271 O O . GLY A 1 543 ? -7.577 -23.244 -9.532 1.00 98.31 543 GLY A O 1
ATOM 4272 N N . LYS A 1 544 ? -6.237 -24.893 -10.271 1.00 96.88 544 LYS A N 1
ATOM 4273 C CA . LYS A 1 544 ? -6.952 -25.999 -9.622 1.00 96.88 544 LYS A CA 1
ATOM 4274 C C . LYS A 1 544 ? -6.045 -26.682 -8.605 1.00 96.88 544 LYS A C 1
ATOM 4276 O O . LYS A 1 544 ? -4.864 -26.888 -8.872 1.00 96.88 544 LYS A O 1
ATOM 4281 N N . ASP A 1 545 ? -6.608 -27.036 -7.450 1.00 96.75 545 ASP A N 1
ATOM 4282 C CA . ASP A 1 545 ? -5.879 -27.643 -6.330 1.00 96.75 545 ASP A CA 1
ATOM 4283 C C . ASP A 1 545 ? -4.615 -26.842 -5.950 1.00 96.75 545 ASP A C 1
ATOM 4285 O O . ASP A 1 545 ? -3.561 -27.404 -5.641 1.00 96.75 545 ASP A O 1
ATOM 4289 N N . GLN A 1 546 ? -4.719 -25.508 -5.983 1.00 98.06 546 GLN A N 1
ATOM 4290 C CA . GLN A 1 546 ? -3.599 -24.606 -5.738 1.00 98.06 546 GLN A CA 1
ATOM 4291 C C . GLN A 1 546 ? -3.053 -24.804 -4.318 1.00 98.06 546 GLN A C 1
ATOM 4293 O O . GLN A 1 546 ? -3.793 -24.752 -3.334 1.00 98.06 546 GLN A O 1
ATOM 4298 N N . LYS A 1 547 ? -1.739 -25.013 -4.217 1.00 97.94 547 LYS A N 1
ATOM 4299 C CA . LYS A 1 547 ? -1.001 -25.190 -2.959 1.00 97.94 547 LYS A CA 1
ATOM 4300 C C . LYS A 1 547 ? -0.137 -23.980 -2.647 1.00 97.94 547 LYS A C 1
ATOM 4302 O O . LYS A 1 547 ? -0.191 -23.462 -1.540 1.00 97.94 547 LYS A O 1
ATOM 4307 N N . THR A 1 548 ? 0.625 -23.507 -3.628 1.00 98.25 548 THR A N 1
ATOM 4308 C CA . THR A 1 548 ? 1.480 -22.328 -3.474 1.00 98.25 548 THR A CA 1
ATOM 4309 C C . THR A 1 548 ? 1.296 -21.421 -4.681 1.00 98.25 548 THR A C 1
ATOM 4311 O O . THR A 1 548 ? 1.413 -21.877 -5.818 1.00 98.25 548 THR A O 1
ATOM 4314 N N . LEU A 1 549 ? 1.018 -20.140 -4.446 1.00 98.69 549 LEU A N 1
ATOM 4315 C CA . LEU A 1 549 ? 1.047 -19.106 -5.481 1.00 98.69 549 LEU A CA 1
ATOM 4316 C C . LEU A 1 549 ? 1.772 -17.876 -4.941 1.00 98.69 549 LEU A C 1
ATOM 4318 O O . LEU A 1 549 ? 1.434 -17.393 -3.861 1.00 98.69 549 LEU A O 1
ATOM 4322 N N . TRP A 1 550 ? 2.727 -17.350 -5.706 1.00 98.75 550 TRP A N 1
ATOM 4323 C CA . TRP A 1 550 ? 3.297 -16.023 -5.475 1.00 98.75 550 TRP A CA 1
ATOM 4324 C C . TRP A 1 550 ? 3.242 -15.189 -6.753 1.00 98.75 550 TRP A C 1
ATOM 4326 O O . TRP A 1 550 ? 3.879 -15.537 -7.738 1.00 98.75 550 TRP A O 1
ATOM 4336 N N . ALA A 1 551 ? 2.495 -14.091 -6.748 1.00 98.75 551 ALA A N 1
ATOM 4337 C CA . ALA A 1 551 ? 2.411 -13.167 -7.874 1.00 98.75 551 ALA A CA 1
ATOM 4338 C C . ALA A 1 551 ? 2.881 -11.778 -7.445 1.00 98.75 551 ALA A C 1
ATOM 4340 O O . ALA A 1 551 ? 2.414 -11.258 -6.427 1.00 98.75 551 ALA A O 1
ATOM 4341 N N . THR A 1 552 ? 3.789 -11.172 -8.214 1.00 98.25 552 THR A N 1
ATOM 4342 C CA . THR A 1 552 ? 4.213 -9.796 -7.955 1.00 98.25 552 THR A CA 1
ATOM 4343 C C . THR A 1 552 ? 4.547 -8.989 -9.198 1.00 98.25 552 THR A C 1
ATOM 4345 O O . THR A 1 552 ? 5.049 -9.530 -10.179 1.00 98.25 552 THR A O 1
ATOM 4348 N N . ASN A 1 553 ? 4.291 -7.678 -9.152 1.00 97.88 553 ASN A N 1
ATOM 4349 C CA . ASN A 1 553 ? 4.550 -6.747 -10.253 1.00 97.88 553 ASN A CA 1
ATOM 4350 C C . ASN A 1 553 ? 3.865 -7.162 -11.563 1.00 97.88 553 ASN A C 1
ATOM 4352 O O . ASN A 1 553 ? 4.471 -7.165 -12.637 1.00 97.88 553 ASN A O 1
ATOM 4356 N N . LEU A 1 554 ? 2.581 -7.505 -11.448 1.00 98.56 554 LEU A N 1
ATOM 4357 C CA . LEU A 1 554 ? 1.710 -7.819 -12.576 1.00 98.56 554 LEU A CA 1
ATOM 4358 C C . LEU A 1 554 ? 0.568 -6.816 -12.649 1.00 98.56 554 LEU A C 1
ATOM 4360 O O . LEU A 1 554 ? -0.066 -6.526 -11.637 1.00 98.56 554 LEU A O 1
ATOM 4364 N N . ARG A 1 555 ? 0.256 -6.352 -13.849 1.00 98.38 555 ARG A N 1
ATOM 4365 C CA . ARG A 1 555 ? -0.972 -5.635 -14.164 1.00 98.38 555 ARG A CA 1
ATOM 4366 C C . ARG A 1 555 ? -1.890 -6.583 -14.934 1.00 98.38 555 ARG A C 1
ATOM 4368 O O . ARG A 1 555 ? -1.502 -7.082 -15.979 1.00 98.38 555 ARG A O 1
ATOM 4375 N N . LEU A 1 556 ? -3.081 -6.842 -14.411 1.00 98.69 556 LEU A N 1
ATOM 4376 C CA . LEU A 1 556 ? -4.057 -7.796 -14.934 1.00 98.69 556 LEU A CA 1
ATOM 4377 C C . LEU A 1 556 ? -5.294 -7.036 -15.413 1.00 98.69 556 LEU A C 1
ATOM 4379 O O . LEU A 1 556 ? -5.992 -6.405 -14.615 1.00 98.69 556 LEU A O 1
ATOM 4383 N N . VAL A 1 557 ? -5.539 -7.067 -16.718 1.00 97.50 557 VAL A N 1
ATOM 4384 C CA . VAL A 1 557 ? -6.491 -6.183 -17.401 1.00 97.50 557 VAL A CA 1
ATOM 4385 C C . VAL A 1 557 ? -7.570 -7.012 -18.081 1.00 97.50 557 VAL A C 1
ATOM 4387 O O . VAL A 1 557 ? -7.254 -7.971 -18.787 1.00 97.50 557 VAL A O 1
ATOM 4390 N N . SER A 1 558 ? -8.832 -6.595 -17.928 1.00 95.50 558 SER A N 1
ATOM 4391 C CA . SER A 1 558 ? -9.998 -7.252 -18.530 1.00 95.50 558 SER A CA 1
ATOM 4392 C C . SER A 1 558 ? -10.223 -8.678 -17.982 1.00 95.50 558 SER A C 1
ATOM 4394 O O . SER A 1 558 ? -9.690 -9.048 -16.928 1.00 95.50 558 SER A O 1
ATOM 4396 N N . GLY A 1 559 ? -11.070 -9.450 -18.666 1.00 96.31 559 GLY A N 1
ATOM 4397 C CA . GLY A 1 559 ? -11.479 -10.806 -18.307 1.00 96.31 559 GLY A CA 1
ATOM 4398 C C . GLY A 1 559 ? -12.514 -10.861 -17.183 1.00 96.31 559 GLY A C 1
ATOM 4399 O O . GLY A 1 559 ? -12.886 -9.851 -16.580 1.00 96.31 559 GLY A O 1
ATOM 4400 N N . THR A 1 560 ? -12.987 -12.062 -16.861 1.00 97.69 560 THR A N 1
ATOM 4401 C CA . THR A 1 560 ? -13.861 -12.285 -15.696 1.00 97.69 560 THR A CA 1
ATOM 4402 C C . THR A 1 560 ? -13.082 -12.226 -14.392 1.00 97.69 560 THR A C 1
ATOM 4404 O O . THR A 1 560 ? -13.565 -11.620 -13.433 1.00 97.69 560 THR A O 1
ATOM 4407 N N . TYR A 1 561 ? -11.871 -12.792 -14.381 1.00 98.56 561 TYR A N 1
ATOM 4408 C CA . TYR A 1 561 ? -10.982 -12.819 -13.225 1.00 98.56 561 TYR A CA 1
ATOM 4409 C C . TYR A 1 561 ? -9.529 -12.532 -13.592 1.00 98.56 561 TYR A C 1
ATOM 4411 O O . TYR A 1 561 ? -9.054 -12.967 -14.638 1.00 98.56 561 TYR A O 1
ATOM 4419 N N . GLY A 1 562 ? -8.798 -11.871 -12.691 1.00 98.62 562 GLY A N 1
ATOM 4420 C CA . GLY A 1 562 ? -7.336 -11.860 -12.743 1.00 98.62 562 GLY A CA 1
ATOM 4421 C C . GLY A 1 562 ? -6.789 -13.222 -12.320 1.00 98.62 562 GLY A C 1
ATOM 4422 O O . GLY A 1 562 ? -6.031 -13.851 -13.055 1.00 98.62 562 GLY A O 1
ATOM 4423 N N . PHE A 1 563 ? -7.256 -13.709 -11.168 1.00 98.88 563 PHE A N 1
ATOM 4424 C CA . PHE A 1 563 ? -6.992 -15.059 -10.673 1.00 98.88 563 PHE A CA 1
ATOM 4425 C C . PHE A 1 563 ? -8.297 -15.763 -10.281 1.00 98.88 563 PHE A C 1
ATOM 4427 O O . PHE A 1 563 ? -8.995 -15.312 -9.373 1.00 98.88 563 PHE A O 1
ATOM 4434 N N . GLU A 1 564 ? -8.595 -16.889 -10.926 1.00 98.88 564 GLU A N 1
ATOM 4435 C CA . GLU A 1 564 ? -9.642 -17.840 -10.540 1.00 98.88 564 GLU A CA 1
ATOM 4436 C C . GLU A 1 564 ? -8.974 -19.081 -9.929 1.00 98.88 564 GLU A C 1
ATOM 4438 O O . GLU A 1 564 ? -8.385 -19.892 -10.641 1.00 98.88 564 GLU A O 1
ATOM 4443 N N . LEU A 1 565 ? -8.998 -19.212 -8.601 1.00 98.81 565 LEU A N 1
ATOM 4444 C CA . LEU A 1 565 ? -8.228 -20.220 -7.870 1.00 98.81 565 LEU A CA 1
ATOM 4445 C C . LEU A 1 565 ? -9.131 -21.119 -7.030 1.00 98.81 565 LEU A C 1
ATOM 4447 O O . LEU A 1 565 ? -9.933 -20.645 -6.222 1.00 98.81 565 LEU A O 1
ATOM 4451 N N . GLN A 1 566 ? -8.908 -22.425 -7.144 1.00 98.69 566 GLN A N 1
ATOM 4452 C CA . GLN A 1 566 ? -9.493 -23.437 -6.276 1.00 98.69 566 GLN A CA 1
ATOM 4453 C C . GLN A 1 566 ? -8.406 -24.132 -5.451 1.00 98.69 566 GLN A C 1
ATOM 4455 O O . GLN A 1 566 ? -7.388 -24.552 -6.002 1.00 98.69 566 GLN A O 1
ATOM 4460 N N . THR A 1 567 ? -8.622 -24.304 -4.145 1.00 98.69 567 THR A N 1
ATOM 4461 C CA . THR A 1 567 ? -7.724 -25.074 -3.262 1.00 98.69 567 THR A CA 1
ATOM 4462 C C . THR A 1 567 ? -8.413 -26.320 -2.711 1.00 98.69 567 THR A C 1
ATOM 4464 O O . THR A 1 567 ? -9.640 -26.414 -2.642 1.00 98.69 567 THR A O 1
ATOM 4467 N N . ASN A 1 568 ? -7.623 -27.304 -2.283 1.00 97.69 568 ASN A N 1
ATOM 4468 C CA . ASN A 1 568 ? -8.147 -28.497 -1.628 1.00 97.69 568 ASN A CA 1
ATOM 4469 C C . ASN A 1 568 ? -8.309 -28.261 -0.116 1.00 97.69 568 ASN A C 1
ATOM 4471 O O . ASN A 1 568 ? -7.357 -27.850 0.544 1.00 97.69 568 ASN A O 1
ATOM 4475 N N . VAL A 1 569 ? -9.471 -28.596 0.458 1.00 97.50 569 VAL A N 1
ATOM 4476 C CA . VAL A 1 569 ? -9.771 -28.351 1.887 1.00 97.50 569 VAL A CA 1
ATOM 4477 C C . VAL A 1 569 ? -8.785 -29.010 2.855 1.00 97.50 569 VAL A C 1
ATOM 4479 O O . VAL A 1 569 ? -8.530 -28.465 3.926 1.00 97.50 569 VAL A O 1
ATOM 4482 N N . LYS A 1 570 ? -8.197 -30.154 2.475 1.00 96.56 570 LYS A N 1
ATOM 4483 C CA . LYS A 1 570 ? -7.234 -30.904 3.299 1.00 96.56 570 LYS A CA 1
ATOM 4484 C C . LYS A 1 570 ? -5.801 -30.396 3.151 1.00 96.56 570 LYS A C 1
ATOM 4486 O O . LYS A 1 570 ? -4.928 -30.803 3.911 1.00 96.56 570 LYS A O 1
ATOM 4491 N N . THR A 1 571 ? -5.535 -29.549 2.158 1.00 95.69 571 THR A N 1
ATOM 4492 C CA . THR A 1 571 ? -4.182 -29.083 1.860 1.00 95.69 571 THR A CA 1
ATOM 4493 C C . THR A 1 571 ? -3.948 -27.714 2.470 1.00 95.69 571 THR A C 1
ATOM 4495 O O . THR A 1 571 ? -4.763 -26.803 2.338 1.00 95.69 571 THR A O 1
ATOM 4498 N N . LYS A 1 572 ? -2.794 -27.550 3.118 1.00 97.19 572 LYS A N 1
ATOM 4499 C CA . LYS A 1 572 ? -2.330 -26.237 3.550 1.00 97.19 572 LYS A CA 1
ATOM 4500 C C . LYS A 1 572 ? -1.859 -25.450 2.328 1.00 97.19 572 LYS A C 1
ATOM 4502 O O . LYS A 1 572 ? -0.730 -25.632 1.880 1.00 97.19 572 LYS A O 1
ATOM 4507 N N . ALA A 1 573 ? -2.734 -24.601 1.804 1.00 98.38 573 ALA A N 1
ATOM 4508 C CA . ALA A 1 573 ? -2.423 -23.718 0.691 1.00 98.38 573 ALA A CA 1
ATOM 4509 C C . ALA A 1 573 ? -1.954 -22.342 1.191 1.00 98.38 573 ALA A C 1
ATOM 4511 O O . ALA A 1 573 ? -2.526 -21.802 2.137 1.00 98.38 573 ALA A O 1
ATOM 4512 N N . GLU A 1 574 ? -0.930 -21.763 0.567 1.00 98.69 574 GLU A N 1
ATOM 4513 C CA . GLU A 1 574 ? -0.413 -20.425 0.873 1.00 98.69 574 GLU A CA 1
ATOM 4514 C C . GLU A 1 574 ? -0.330 -19.586 -0.409 1.00 98.69 574 GLU A C 1
ATOM 4516 O O . GLU A 1 574 ? 0.406 -19.907 -1.344 1.00 98.69 574 GLU A O 1
ATOM 4521 N N . ILE A 1 575 ? -1.100 -18.500 -0.440 1.00 98.81 575 ILE A N 1
ATOM 4522 C CA . ILE A 1 575 ? -1.278 -17.628 -1.602 1.00 98.81 575 ILE A CA 1
ATOM 4523 C C . ILE A 1 575 ? -0.791 -16.220 -1.242 1.00 98.81 575 ILE A C 1
ATOM 4525 O O . ILE A 1 575 ? -1.301 -15.611 -0.299 1.00 98.81 575 ILE A O 1
ATOM 4529 N N . LEU A 1 576 ? 0.193 -15.706 -1.984 1.00 98.88 576 LEU A N 1
ATOM 4530 C CA . LEU A 1 576 ? 0.721 -14.344 -1.869 1.00 98.88 576 LEU A CA 1
ATOM 4531 C C . LEU A 1 576 ? 0.520 -13.587 -3.184 1.00 98.88 576 LEU A C 1
ATOM 4533 O O . LEU A 1 576 ? 1.101 -13.946 -4.206 1.00 98.88 576 LEU A O 1
ATOM 4537 N N . ILE A 1 577 ? -0.249 -12.505 -3.143 1.00 98.88 577 ILE A N 1
ATOM 4538 C CA . ILE A 1 577 ? -0.423 -11.576 -4.265 1.00 98.88 577 ILE A CA 1
ATOM 4539 C C . ILE A 1 577 ? 0.047 -10.207 -3.782 1.00 98.88 577 ILE A C 1
ATOM 4541 O O . ILE A 1 577 ? -0.542 -9.635 -2.867 1.00 98.88 577 ILE A O 1
ATOM 4545 N N . GLU A 1 578 ? 1.129 -9.675 -4.342 1.00 97.62 578 GLU A N 1
ATOM 4546 C CA . GLU A 1 578 ? 1.664 -8.392 -3.886 1.00 97.62 578 GLU A CA 1
ATOM 4547 C C . GLU A 1 578 ? 2.096 -7.480 -5.026 1.00 97.62 578 GLU A C 1
ATOM 4549 O O . GLU A 1 578 ? 2.761 -7.925 -5.955 1.00 97.62 578 GLU A O 1
ATOM 4554 N N . LYS A 1 579 ? 1.803 -6.177 -4.939 1.00 97.62 579 LYS A N 1
ATOM 4555 C CA . LYS A 1 579 ? 2.172 -5.216 -6.001 1.00 97.62 579 LYS A CA 1
ATOM 4556 C C . LYS A 1 579 ? 1.556 -5.586 -7.351 1.00 97.62 579 LYS A C 1
ATOM 4558 O O . LYS A 1 579 ? 2.162 -5.381 -8.402 1.00 97.62 579 LYS A O 1
ATOM 4563 N N . CYS A 1 580 ? 0.364 -6.177 -7.310 1.00 98.62 580 CYS A N 1
ATOM 4564 C CA . CYS A 1 580 ? -0.431 -6.457 -8.491 1.00 98.62 580 CYS A CA 1
ATOM 4565 C C . CYS A 1 580 ? -1.457 -5.346 -8.696 1.00 98.62 580 CYS A C 1
ATOM 4567 O O . CYS A 1 580 ? -1.978 -4.777 -7.736 1.00 98.62 580 CYS A O 1
ATOM 4569 N N . LEU A 1 581 ? -1.741 -5.029 -9.951 1.00 98.50 581 LEU A N 1
ATOM 4570 C CA . LEU A 1 581 ? -2.739 -4.042 -10.316 1.00 98.50 581 LEU A CA 1
ATOM 4571 C C . LEU A 1 581 ? -3.831 -4.721 -11.138 1.00 98.50 581 LEU A C 1
ATOM 4573 O O . LEU A 1 581 ? -3.532 -5.488 -12.048 1.00 98.50 581 LEU A O 1
ATOM 4577 N N . PHE A 1 582 ? -5.086 -4.437 -10.832 1.00 98.38 582 PHE A N 1
ATOM 4578 C CA . PHE A 1 582 ? -6.247 -5.108 -11.400 1.00 98.38 582 PHE A CA 1
ATOM 4579 C C . PHE A 1 582 ? -7.159 -4.091 -12.077 1.00 98.38 582 PHE A C 1
ATOM 4581 O O . PHE A 1 582 ? -7.618 -3.157 -11.423 1.00 98.38 582 PHE A O 1
ATOM 4588 N N . TYR A 1 583 ? -7.420 -4.264 -13.371 1.00 96.38 583 TYR A N 1
ATOM 4589 C CA . TYR A 1 583 ? -8.215 -3.337 -14.178 1.00 96.38 583 TYR A CA 1
ATOM 4590 C C . TYR A 1 583 ? -9.409 -4.058 -14.791 1.00 96.38 583 TYR A C 1
ATOM 4592 O O . TYR A 1 583 ? -9.237 -5.002 -15.559 1.00 96.38 583 TYR A O 1
ATOM 4600 N N . GLN A 1 584 ? -10.614 -3.563 -14.504 1.00 93.50 584 GLN A N 1
ATOM 4601 C CA . GLN A 1 584 ? -11.843 -3.911 -15.232 1.00 93.50 584 GLN A CA 1
ATOM 4602 C C . GLN A 1 584 ? -12.202 -5.406 -15.309 1.00 93.50 584 GLN A C 1
ATOM 4604 O O . GLN A 1 584 ? -12.780 -5.848 -16.302 1.00 93.50 584 GLN A O 1
ATOM 4609 N N . GLN A 1 585 ? -11.925 -6.195 -14.266 1.00 95.88 585 GLN A N 1
ATOM 4610 C CA . GLN A 1 585 ? -12.482 -7.550 -14.206 1.00 95.88 585 GLN A CA 1
ATOM 4611 C C . GLN A 1 585 ? -14.014 -7.508 -14.146 1.00 95.88 585 GLN A C 1
ATOM 4613 O O . GLN A 1 585 ? -14.593 -6.780 -13.333 1.00 95.88 585 GLN A O 1
ATOM 4618 N N . LEU A 1 586 ? -14.665 -8.310 -14.994 1.00 94.81 586 LEU A N 1
ATOM 4619 C CA . LEU A 1 586 ? -16.125 -8.370 -15.106 1.00 94.81 586 LEU A CA 1
ATOM 4620 C C . LEU A 1 586 ? -16.798 -9.103 -13.942 1.00 94.81 586 LEU A C 1
ATOM 4622 O O . LEU A 1 586 ? -17.992 -8.900 -13.727 1.00 94.81 586 LEU A O 1
ATOM 4626 N N . ASN A 1 587 ? -16.063 -9.956 -13.224 1.00 95.56 587 ASN A N 1
ATOM 4627 C CA . ASN A 1 587 ? -16.537 -10.615 -12.013 1.00 95.56 587 ASN A CA 1
ATOM 4628 C C . ASN A 1 587 ? -15.687 -10.176 -10.814 1.00 95.56 587 ASN A C 1
ATOM 4630 O O . ASN A 1 587 ? -16.013 -9.177 -10.183 1.00 95.56 587 ASN A O 1
ATOM 4634 N N . SER A 1 588 ? -14.568 -10.844 -10.527 1.00 97.44 588 SER A N 1
ATOM 4635 C CA . SER A 1 588 ? -13.707 -10.494 -9.391 1.00 97.44 588 SER A CA 1
ATOM 4636 C C . SER A 1 588 ? -12.248 -10.431 -9.802 1.00 97.44 588 SER A C 1
ATOM 4638 O O . SER A 1 588 ? -11.778 -11.296 -10.528 1.00 97.44 588 SER A O 1
ATOM 4640 N N . SER A 1 589 ? -11.480 -9.470 -9.298 1.00 98.56 589 SER A N 1
ATOM 4641 C CA . SER A 1 589 ? -10.027 -9.455 -9.501 1.00 98.56 589 SER A CA 1
ATOM 4642 C C . SER A 1 589 ? -9.367 -10.748 -9.015 1.00 98.56 589 SER A C 1
ATOM 4644 O O . SER A 1 589 ? -8.542 -11.324 -9.730 1.00 98.56 589 SER A O 1
ATOM 4646 N N . VAL A 1 590 ? -9.788 -11.250 -7.849 1.00 98.88 590 VAL A N 1
ATOM 4647 C CA . VAL A 1 590 ? -9.357 -12.542 -7.301 1.00 98.88 590 VAL A CA 1
ATOM 4648 C C . VAL A 1 590 ? -10.564 -13.339 -6.801 1.00 98.88 590 VAL A C 1
ATOM 4650 O O . VAL A 1 590 ? -11.399 -12.831 -6.049 1.00 98.88 590 VAL A O 1
ATOM 4653 N N . SER A 1 591 ? -10.644 -14.609 -7.179 1.00 98.81 591 SER A N 1
ATOM 4654 C CA . SER A 1 591 ? -11.505 -15.612 -6.551 1.00 98.81 591 SER A CA 1
ATOM 4655 C C . SER A 1 591 ? -10.615 -16.716 -5.987 1.00 98.81 591 SER A C 1
ATOM 4657 O O . SER A 1 591 ? -9.818 -17.289 -6.726 1.00 98.81 591 SER A O 1
ATOM 4659 N N . LEU A 1 592 ? -10.701 -16.984 -4.682 1.00 98.81 592 LEU A N 1
ATOM 4660 C CA . LEU A 1 592 ? -9.930 -18.033 -4.009 1.00 98.81 592 LEU A CA 1
ATOM 4661 C C . LEU A 1 592 ? -10.860 -18.895 -3.160 1.00 98.81 592 LEU A C 1
ATOM 4663 O O . LEU A 1 592 ? -11.199 -18.538 -2.032 1.00 98.81 592 LEU A O 1
ATOM 4667 N N . LEU A 1 593 ? -11.257 -20.041 -3.700 1.00 98.69 593 LEU A N 1
ATOM 4668 C CA . LEU A 1 593 ? -12.262 -20.901 -3.087 1.00 98.69 593 LEU A CA 1
ATOM 4669 C C . LEU A 1 593 ? -11.680 -22.274 -2.744 1.00 98.69 593 LEU A C 1
ATOM 4671 O O . LEU A 1 593 ? -11.254 -23.034 -3.608 1.00 98.69 593 LEU A O 1
ATOM 4675 N N . ALA A 1 594 ? -11.684 -22.622 -1.465 1.00 98.25 594 ALA A N 1
ATOM 4676 C CA . ALA A 1 594 ? -11.400 -23.966 -1.002 1.00 98.25 594 ALA A CA 1
ATOM 4677 C C . ALA A 1 594 ? -12.593 -24.891 -1.268 1.00 98.25 594 ALA A C 1
ATOM 4679 O O . ALA A 1 594 ? -13.751 -24.519 -1.042 1.00 98.25 594 ALA A O 1
ATOM 4680 N N . GLY A 1 595 ? -12.303 -26.118 -1.703 1.00 96.56 595 GLY A N 1
ATOM 4681 C CA . GLY A 1 595 ? -13.301 -27.157 -1.941 1.00 96.56 595 GLY A CA 1
ATOM 4682 C C . GLY A 1 595 ? -14.361 -26.724 -2.949 1.00 96.56 595 GLY A C 1
ATOM 4683 O O . GLY A 1 595 ? -14.042 -26.233 -4.026 1.00 96.56 595 GLY A O 1
ATOM 4684 N N . ASN A 1 596 ? -15.631 -26.905 -2.598 1.00 94.88 596 ASN A N 1
ATOM 4685 C CA . ASN A 1 596 ? -16.772 -26.519 -3.434 1.00 94.88 596 ASN A CA 1
ATOM 4686 C C . ASN A 1 596 ? -17.142 -25.024 -3.325 1.00 94.88 596 ASN A C 1
ATOM 4688 O O . ASN A 1 596 ? -18.183 -24.626 -3.838 1.00 94.88 596 ASN A O 1
ATOM 4692 N N . GLY A 1 597 ? -16.338 -24.208 -2.631 1.00 94.19 597 GLY A N 1
ATOM 4693 C CA . GLY A 1 597 ? -16.580 -22.772 -2.483 1.00 94.19 597 GLY A CA 1
ATOM 4694 C C . GLY A 1 597 ? -17.725 -22.394 -1.541 1.00 94.19 597 GLY A C 1
ATOM 4695 O O . GLY A 1 597 ? -18.101 -21.226 -1.497 1.00 94.19 597 GLY A O 1
ATOM 4696 N N . GLN A 1 598 ? -18.273 -23.341 -0.769 1.00 95.19 598 GLN A N 1
ATOM 4697 C CA . GLN A 1 598 ? -19.300 -23.034 0.227 1.00 95.19 598 GLN A CA 1
ATOM 4698 C C . GLN A 1 598 ? -18.787 -22.061 1.296 1.00 95.19 598 GLN A C 1
ATOM 4700 O O . GLN A 1 598 ? -17.621 -22.107 1.714 1.00 95.19 598 GLN A O 1
ATOM 4705 N N . ALA A 1 599 ? -19.694 -21.202 1.763 1.00 94.25 599 ALA A N 1
ATOM 4706 C CA . ALA A 1 599 ? -19.448 -20.339 2.905 1.00 94.25 599 ALA A CA 1
ATOM 4707 C C . ALA A 1 599 ? -19.152 -21.171 4.161 1.00 94.25 599 ALA A C 1
ATOM 4709 O O . ALA A 1 599 ? -19.776 -22.204 4.395 1.00 94.25 599 ALA A O 1
ATOM 4710 N N . ASN A 1 600 ? -18.194 -20.713 4.965 1.00 92.56 600 ASN A N 1
ATOM 4711 C CA . ASN A 1 600 ? -17.744 -21.339 6.207 1.00 92.56 600 ASN A CA 1
ATOM 4712 C C . ASN A 1 600 ? -17.246 -22.787 6.064 1.00 92.56 600 ASN A C 1
ATOM 4714 O O . ASN A 1 600 ? -17.165 -23.501 7.062 1.00 92.56 600 ASN A O 1
ATOM 4718 N N . LEU A 1 601 ? -16.872 -23.221 4.854 1.00 95.50 601 LEU A N 1
ATOM 4719 C CA . LEU A 1 601 ? -16.276 -24.536 4.634 1.00 95.50 601 LEU A CA 1
ATOM 4720 C C . LEU A 1 601 ? -14.908 -24.630 5.341 1.00 95.50 601 LEU A C 1
ATOM 4722 O O . LEU A 1 601 ? -13.991 -23.894 4.963 1.00 95.50 601 LEU A O 1
ATOM 4726 N N . PRO A 1 602 ? -14.714 -25.541 6.316 1.00 96.62 602 PRO A N 1
ATOM 4727 C CA . PRO A 1 602 ? -13.428 -25.695 6.991 1.00 96.62 602 PRO A CA 1
ATOM 4728 C C . PRO A 1 602 ? -12.313 -26.076 6.011 1.00 96.62 602 PRO A C 1
ATOM 4730 O O . PRO A 1 602 ? -12.476 -26.976 5.186 1.00 96.62 602 PRO A O 1
ATOM 4733 N N . ASN A 1 603 ? -11.174 -25.389 6.092 1.00 98.19 603 ASN A N 1
ATOM 4734 C CA . ASN A 1 603 ? -10.012 -25.629 5.237 1.00 98.19 603 ASN A CA 1
ATOM 4735 C C . ASN A 1 603 ? -8.713 -25.117 5.892 1.00 98.19 603 ASN A C 1
ATOM 4737 O O . ASN A 1 603 ? -8.723 -24.654 7.031 1.00 98.19 603 ASN A O 1
ATOM 4741 N N . HIS A 1 604 ? -7.590 -25.194 5.170 1.00 98.06 604 HIS A N 1
ATOM 4742 C CA . HIS A 1 604 ? -6.271 -24.744 5.639 1.00 98.06 604 HIS A CA 1
ATOM 4743 C C . HIS A 1 604 ? -5.616 -23.702 4.716 1.00 98.06 604 HIS A C 1
ATOM 4745 O O . HIS A 1 604 ? -4.391 -23.555 4.709 1.00 98.06 604 HIS A O 1
ATOM 4751 N N . THR A 1 605 ? -6.419 -22.988 3.924 1.00 98.69 605 THR A N 1
ATOM 4752 C CA . THR A 1 605 ? -5.929 -21.991 2.965 1.00 98.69 605 THR A CA 1
ATOM 4753 C C . THR A 1 605 ? -5.573 -20.687 3.668 1.00 98.69 605 THR A C 1
ATOM 4755 O O . THR A 1 605 ? -6.349 -20.177 4.478 1.00 98.69 605 THR A O 1
ATOM 4758 N N . LYS A 1 606 ? -4.416 -20.122 3.314 1.00 98.75 606 LYS A N 1
ATOM 4759 C CA . LYS A 1 606 ? -3.983 -18.784 3.714 1.00 98.75 606 LYS A CA 1
ATOM 4760 C C . LYS A 1 606 ? -3.821 -17.876 2.506 1.00 98.75 606 LYS A C 1
ATOM 4762 O O . LYS A 1 606 ? -3.181 -18.264 1.530 1.00 98.75 606 LYS A O 1
ATOM 4767 N N . LEU A 1 607 ? -4.337 -16.658 2.615 1.00 98.88 607 LEU A N 1
ATOM 4768 C CA . LEU A 1 607 ? -4.207 -15.612 1.602 1.00 98.88 607 LEU A CA 1
ATOM 4769 C C . LEU A 1 607 ? -3.590 -14.358 2.215 1.00 98.88 607 LEU A C 1
ATOM 4771 O O . LEU A 1 607 ? -4.105 -13.843 3.203 1.00 98.88 607 LEU A O 1
ATOM 4775 N N . LEU A 1 608 ? -2.535 -13.838 1.595 1.00 98.88 608 LEU A N 1
ATOM 4776 C CA . LEU A 1 608 ? -2.053 -12.480 1.819 1.00 98.88 608 LEU A CA 1
ATOM 4777 C C . LEU A 1 608 ? -2.081 -11.719 0.490 1.00 98.88 608 LEU A C 1
ATOM 4779 O O . LEU A 1 608 ? -1.367 -12.079 -0.447 1.00 98.88 608 LEU A O 1
ATOM 4783 N N . LEU A 1 609 ? -2.889 -10.663 0.424 1.00 98.81 609 LEU A N 1
ATOM 4784 C CA . LEU A 1 609 ? -2.915 -9.707 -0.678 1.00 98.81 609 LEU A CA 1
ATOM 4785 C C . LEU A 1 609 ? -2.443 -8.349 -0.165 1.00 98.81 609 LEU A C 1
ATOM 4787 O O . LEU A 1 609 ? -3.000 -7.826 0.797 1.00 98.81 609 LEU A O 1
ATOM 4791 N N . LYS A 1 610 ? -1.411 -7.760 -0.772 1.00 97.69 610 LYS A N 1
ATOM 4792 C CA . LYS A 1 610 ? -0.898 -6.470 -0.287 1.00 97.69 610 LYS A CA 1
ATOM 4793 C C . LYS A 1 610 ? -0.335 -5.555 -1.362 1.00 97.69 610 LYS A C 1
ATOM 4795 O O . LYS A 1 610 ? 0.031 -6.019 -2.443 1.00 97.69 610 LYS A O 1
ATOM 4800 N N . ARG A 1 611 ? -0.235 -4.257 -1.070 1.00 97.06 611 ARG A N 1
ATOM 4801 C CA . ARG A 1 611 ? 0.391 -3.240 -1.947 1.00 97.06 611 ARG A CA 1
ATOM 4802 C C . ARG A 1 611 ? -0.179 -3.236 -3.358 1.00 97.06 611 ARG A C 1
ATOM 4804 O O . ARG A 1 611 ? 0.549 -3.037 -4.320 1.00 97.06 611 ARG A O 1
ATOM 4811 N N . SER A 1 612 ? -1.456 -3.576 -3.483 1.00 97.56 612 SER A N 1
ATOM 4812 C CA . SER A 1 612 ? -2.115 -3.804 -4.768 1.00 97.56 612 SER A CA 1
ATOM 4813 C C . SER A 1 612 ? -3.062 -2.657 -5.097 1.00 97.56 612 SER A C 1
ATOM 4815 O O . SER A 1 612 ? -3.484 -1.911 -4.213 1.00 97.56 612 SER A O 1
ATOM 4817 N N . VAL A 1 613 ? -3.389 -2.515 -6.377 1.00 97.25 613 VAL A N 1
ATOM 4818 C CA . VAL A 1 613 ? -4.284 -1.463 -6.870 1.00 97.25 613 VAL A CA 1
ATOM 4819 C C . VAL A 1 613 ? -5.436 -2.105 -7.621 1.00 97.25 613 VAL A C 1
ATOM 4821 O O . VAL A 1 613 ? -5.220 -2.969 -8.464 1.00 97.25 613 VAL A O 1
ATOM 4824 N N . PHE A 1 614 ? -6.654 -1.669 -7.342 1.00 97.12 614 PHE A N 1
ATOM 4825 C CA . PHE A 1 614 ? -7.855 -2.117 -8.032 1.00 97.12 614 PHE A CA 1
ATOM 4826 C C . PHE A 1 614 ? -8.480 -0.919 -8.732 1.00 97.12 614 PHE A C 1
ATOM 4828 O O . PHE A 1 614 ? -9.005 -0.028 -8.073 1.00 97.12 614 PHE A O 1
ATOM 4835 N N . ILE A 1 615 ? -8.412 -0.887 -10.059 1.00 94.31 615 ILE A N 1
ATOM 4836 C CA . ILE A 1 615 ? -9.027 0.148 -10.882 1.00 94.31 615 ILE A CA 1
ATOM 4837 C C . ILE A 1 615 ? -10.278 -0.425 -11.525 1.00 94.31 615 ILE A C 1
ATOM 4839 O O . ILE A 1 615 ? -10.245 -1.104 -12.556 1.00 94.31 615 ILE A O 1
ATOM 4843 N N . SER A 1 616 ? -11.414 -0.126 -10.903 1.00 91.50 616 SER A N 1
ATOM 4844 C CA . SER A 1 616 ? -12.727 -0.425 -11.460 1.00 91.50 616 SER A CA 1
ATOM 4845 C C . SER A 1 616 ? -13.021 -1.901 -11.800 1.00 91.50 616 SER A C 1
ATOM 4847 O O . SER A 1 616 ? -13.715 -2.136 -12.796 1.00 91.50 616 SER A O 1
ATOM 4849 N N . PRO A 1 617 ? -12.565 -2.923 -11.048 1.00 94.00 617 PRO A N 1
ATOM 4850 C CA . PRO A 1 617 ? -13.150 -4.254 -11.176 1.00 94.00 617 PRO A CA 1
ATOM 4851 C C . PRO A 1 617 ? -14.533 -4.291 -10.504 1.00 94.00 617 PRO A C 1
ATOM 4853 O O . PRO A 1 617 ? -14.828 -3.472 -9.627 1.00 94.00 617 PRO A O 1
ATOM 4856 N N . VAL A 1 618 ? -15.400 -5.221 -10.920 1.00 93.81 618 VAL A N 1
ATOM 4857 C CA . VAL A 1 618 ? -16.736 -5.369 -10.310 1.00 93.81 618 VAL A CA 1
ATOM 4858 C C . VAL A 1 618 ? -16.618 -5.795 -8.841 1.00 93.81 618 VAL A C 1
ATOM 4860 O O . VAL A 1 618 ? -17.194 -5.137 -7.977 1.00 93.81 618 VAL A O 1
ATOM 4863 N N . HIS A 1 619 ? -15.797 -6.805 -8.549 1.00 97.38 619 HIS A N 1
ATOM 4864 C CA . HIS A 1 619 ? -15.388 -7.195 -7.197 1.00 97.38 619 HIS A CA 1
ATOM 4865 C C . HIS A 1 619 ? -13.855 -7.242 -7.095 1.00 97.38 619 HIS A C 1
ATOM 4867 O O . HIS A 1 619 ? -13.162 -7.516 -8.074 1.00 97.38 619 HIS A O 1
ATOM 4873 N N . GLY A 1 620 ? -13.304 -6.990 -5.911 1.00 98.06 620 GLY A N 1
ATOM 4874 C CA . GLY A 1 620 ? -11.871 -7.129 -5.642 1.00 98.06 620 GLY A CA 1
ATOM 4875 C C . GLY A 1 620 ? -11.483 -8.542 -5.212 1.00 98.06 620 GLY A C 1
ATOM 4876 O O . GLY A 1 620 ? -10.490 -9.089 -5.694 1.00 98.06 620 GLY A O 1
ATOM 4877 N N . LEU A 1 621 ? -12.255 -9.143 -4.302 1.00 98.75 621 LEU A N 1
ATOM 4878 C CA . LEU A 1 621 ? -11.959 -10.472 -3.766 1.00 98.75 621 LEU A CA 1
ATOM 4879 C C . LEU A 1 621 ? -13.224 -11.229 -3.361 1.00 98.75 621 LEU A C 1
ATOM 4881 O O . LEU A 1 621 ? -14.072 -10.699 -2.645 1.00 98.75 621 LEU A O 1
ATOM 4885 N N . VAL A 1 622 ? -13.272 -12.515 -3.699 1.00 98.81 622 VAL A N 1
ATOM 4886 C CA . VAL A 1 622 ? -14.189 -13.491 -3.096 1.00 98.81 622 VAL A CA 1
ATOM 4887 C C . VAL A 1 622 ? -13.362 -14.648 -2.545 1.00 98.81 622 VAL A C 1
ATOM 4889 O O . VAL A 1 622 ? -12.548 -15.226 -3.266 1.00 98.81 622 VAL A O 1
ATOM 4892 N N . THR A 1 623 ? -13.521 -14.971 -1.259 1.00 98.81 623 THR A N 1
ATOM 4893 C CA . THR A 1 623 ? -12.734 -16.035 -0.620 1.00 98.81 623 THR A CA 1
ATOM 4894 C C . THR A 1 623 ? -13.460 -16.707 0.538 1.00 98.81 623 THR A C 1
ATOM 4896 O O . THR A 1 623 ? -14.185 -16.046 1.275 1.00 98.81 623 THR A O 1
ATOM 4899 N N . ASN A 1 624 ? -13.233 -18.009 0.724 1.00 98.44 624 ASN A N 1
ATOM 4900 C CA . ASN A 1 624 ? -13.582 -18.761 1.939 1.00 98.44 624 ASN A CA 1
ATOM 4901 C C . ASN A 1 624 ? -12.323 -19.308 2.650 1.00 98.44 624 ASN A C 1
ATOM 4903 O O . ASN A 1 624 ? -12.397 -20.298 3.381 1.00 98.44 624 ASN A O 1
ATOM 4907 N N . ALA A 1 625 ? -11.149 -18.721 2.388 1.00 98.50 625 ALA A N 1
ATOM 4908 C CA . ALA A 1 625 ? -9.893 -19.151 2.989 1.00 98.50 625 ALA A CA 1
ATOM 4909 C C . ALA A 1 625 ? -9.957 -19.098 4.522 1.00 98.50 625 ALA A C 1
ATOM 4911 O O . ALA A 1 625 ? -10.447 -18.133 5.099 1.00 98.50 625 ALA A O 1
ATOM 4912 N N . ALA A 1 626 ? -9.393 -20.110 5.183 1.00 98.50 626 ALA A N 1
ATOM 4913 C CA . ALA A 1 626 ? -9.375 -20.187 6.641 1.00 98.50 626 ALA A CA 1
ATOM 4914 C C . ALA A 1 626 ? -8.740 -18.958 7.312 1.00 98.50 626 ALA A C 1
ATOM 4916 O O . ALA A 1 626 ? -9.170 -18.575 8.398 1.00 98.50 626 ALA A O 1
ATOM 4917 N N . HIS A 1 627 ? -7.739 -18.339 6.673 1.00 98.75 627 HIS A N 1
ATOM 4918 C CA . HIS A 1 627 ? -7.168 -17.068 7.122 1.00 98.75 627 HIS A CA 1
ATOM 4919 C C . HIS A 1 627 ? -6.749 -16.195 5.933 1.00 98.75 627 HIS A C 1
ATOM 4921 O O . HIS A 1 627 ? -5.867 -16.564 5.156 1.00 98.75 627 HIS A O 1
ATOM 4927 N N . SER A 1 628 ? -7.360 -15.023 5.791 1.00 98.75 628 SER A N 1
ATOM 4928 C CA . SER A 1 628 ? -7.070 -14.047 4.742 1.00 98.75 628 SER A CA 1
ATOM 4929 C C . SER A 1 628 ? -6.660 -12.691 5.320 1.00 98.75 628 SER A C 1
ATOM 4931 O O . SER A 1 628 ? -7.188 -12.237 6.336 1.00 98.75 628 SER A O 1
ATOM 4933 N N . GLU A 1 629 ? -5.705 -12.031 4.669 1.00 98.81 629 GLU A N 1
ATOM 4934 C CA . GLU A 1 629 ? -5.313 -10.654 4.957 1.00 98.81 629 GLU A CA 1
ATOM 4935 C C . GLU A 1 629 ? -5.208 -9.839 3.669 1.00 98.81 629 GLU A C 1
ATOM 4937 O O . GLU A 1 629 ? -4.562 -10.259 2.707 1.00 98.81 629 GLU A O 1
ATOM 4942 N N . LEU A 1 630 ? -5.815 -8.653 3.687 1.00 98.75 630 LEU A N 1
ATOM 4943 C CA . LEU A 1 630 ? -5.617 -7.598 2.704 1.00 98.75 630 LEU A CA 1
ATOM 4944 C C . LEU A 1 630 ? -4.971 -6.406 3.410 1.00 98.75 630 LEU A C 1
ATOM 4946 O O . LEU A 1 630 ? -5.497 -5.932 4.421 1.00 98.75 630 LEU A O 1
ATOM 4950 N N . HIS A 1 631 ? -3.830 -5.935 2.916 1.00 98.12 631 HIS A N 1
ATOM 4951 C CA . HIS A 1 631 ? -3.059 -4.887 3.584 1.00 98.12 631 HIS A CA 1
ATOM 4952 C C . HIS A 1 631 ? -2.466 -3.874 2.603 1.00 98.12 631 HIS A C 1
ATOM 4954 O O . HIS A 1 631 ? -1.835 -4.286 1.635 1.00 98.12 631 HIS A O 1
ATOM 4960 N N . ASP A 1 632 ? -2.613 -2.575 2.888 1.00 97.06 632 ASP A N 1
ATOM 4961 C CA . ASP A 1 632 ? -1.971 -1.485 2.137 1.00 97.06 632 ASP A CA 1
ATOM 4962 C C . ASP A 1 632 ? -2.359 -1.521 0.652 1.00 97.06 632 ASP A C 1
ATOM 4964 O O . ASP A 1 632 ? -1.616 -2.021 -0.185 1.00 97.06 632 ASP A O 1
ATOM 4968 N N . PHE A 1 633 ? -3.584 -1.122 0.310 1.00 97.12 633 PHE A N 1
ATOM 4969 C CA . PHE A 1 633 ? -4.079 -1.250 -1.065 1.00 97.12 633 PHE A CA 1
ATOM 4970 C C . PHE A 1 633 ? -5.037 -0.128 -1.448 1.00 97.12 633 PHE A C 1
ATOM 4972 O O . PHE A 1 633 ? -5.773 0.399 -0.614 1.00 97.12 633 PHE A O 1
ATOM 4979 N N . TRP A 1 634 ? -5.036 0.214 -2.735 1.00 95.00 634 TRP A N 1
ATOM 4980 C CA . TRP A 1 634 ? -5.863 1.274 -3.310 1.00 95.00 634 TRP A CA 1
ATOM 4981 C C . TRP A 1 634 ? -7.010 0.675 -4.124 1.00 95.00 634 TRP A C 1
ATOM 4983 O O . TRP A 1 634 ? -6.794 -0.281 -4.872 1.00 95.00 634 TRP A O 1
ATOM 4993 N N . VAL A 1 635 ? -8.219 1.224 -4.011 1.00 94.06 635 VAL A N 1
ATOM 4994 C CA . VAL A 1 635 ? -9.406 0.719 -4.717 1.00 94.06 635 VAL A CA 1
ATOM 4995 C C . VAL A 1 635 ? -10.236 1.848 -5.312 1.00 94.06 635 VAL A C 1
ATOM 4997 O O . VAL A 1 635 ? -10.667 2.729 -4.578 1.00 94.06 635 VAL A O 1
ATOM 5000 N N . SER A 1 636 ? -10.607 1.716 -6.587 1.00 90.19 636 SER A N 1
ATOM 5001 C CA . SER A 1 636 ? -11.830 2.287 -7.148 1.00 90.19 636 SER A CA 1
ATOM 5002 C C . SER A 1 636 ? -12.801 1.188 -7.545 1.00 90.19 636 SER A C 1
ATOM 5004 O O . SER A 1 636 ? -12.439 0.232 -8.234 1.00 90.19 636 SER A O 1
ATOM 5006 N N . THR A 1 637 ? -14.051 1.298 -7.100 1.00 88.69 637 THR A N 1
ATOM 5007 C CA . THR A 1 637 ? -15.077 0.297 -7.428 1.00 88.69 637 THR A CA 1
ATOM 5008 C C . THR A 1 637 ? -15.610 0.499 -8.843 1.00 88.69 637 THR A C 1
ATOM 5010 O O . THR A 1 637 ? -15.552 1.598 -9.385 1.00 88.69 637 THR A O 1
ATOM 5013 N N . ASN A 1 638 ? -16.188 -0.536 -9.451 1.00 87.75 638 ASN A N 1
ATOM 5014 C CA . ASN A 1 638 ? -16.932 -0.373 -10.698 1.00 87.75 638 ASN A CA 1
ATOM 5015 C C . ASN A 1 638 ? -18.381 0.064 -10.436 1.00 87.75 638 ASN A C 1
ATOM 5017 O O . ASN A 1 638 ? -19.037 -0.451 -9.532 1.00 87.75 638 ASN A O 1
ATOM 5021 N N . ALA A 1 639 ? -18.922 0.927 -11.290 1.00 81.94 639 ALA A N 1
ATOM 5022 C CA . ALA A 1 639 ? -20.320 1.336 -11.222 1.00 81.94 639 ALA A CA 1
ATOM 5023 C C . ALA A 1 639 ? -21.331 0.234 -11.600 1.00 81.94 639 ALA A C 1
ATOM 5025 O O . ALA A 1 639 ? -22.531 0.400 -11.388 1.00 81.94 639 ALA A O 1
ATOM 5026 N N . ARG A 1 640 ? -20.866 -0.886 -12.170 1.00 87.12 640 ARG A N 1
ATOM 5027 C CA . ARG A 1 640 ? -21.654 -2.104 -12.416 1.00 87.12 640 ARG A CA 1
ATOM 5028 C C . ARG A 1 640 ? -21.819 -2.985 -11.180 1.00 87.12 640 ARG A C 1
ATOM 5030 O O . ARG A 1 640 ? -22.592 -3.935 -11.239 1.00 87.12 640 ARG A O 1
ATOM 5037 N N . MET A 1 641 ? -21.100 -2.708 -10.091 1.00 91.12 641 MET A N 1
ATOM 5038 C CA . MET A 1 641 ? -21.349 -3.389 -8.823 1.00 91.12 641 MET A CA 1
ATOM 5039 C C . MET A 1 641 ? -22.808 -3.134 -8.425 1.00 91.12 641 MET A C 1
ATOM 5041 O O . MET A 1 641 ? -23.248 -1.988 -8.426 1.00 91.12 641 MET A O 1
ATOM 5045 N N . ASP A 1 642 ? -23.571 -4.184 -8.135 1.00 92.25 642 ASP A N 1
ATOM 5046 C CA . ASP A 1 642 ? -25.000 -4.086 -7.829 1.00 92.25 642 ASP A CA 1
ATOM 5047 C C . ASP A 1 642 ? -25.386 -5.167 -6.825 1.00 92.25 642 ASP A C 1
ATOM 5049 O O . ASP A 1 642 ? -25.067 -6.343 -6.992 1.00 92.25 642 ASP A O 1
ATOM 5053 N N . ARG A 1 643 ? -26.042 -4.745 -5.745 1.00 94.06 643 ARG A N 1
ATOM 5054 C CA . ARG A 1 643 ? -26.512 -5.575 -4.630 1.00 94.06 643 ARG A CA 1
ATOM 5055 C C . ARG A 1 643 ? -25.439 -6.515 -4.080 1.00 94.06 643 ARG A C 1
ATOM 5057 O O . ARG A 1 643 ? -25.756 -7.555 -3.500 1.00 94.06 643 ARG A O 1
ATOM 5064 N N . SER A 1 644 ? -24.180 -6.100 -4.143 1.00 95.38 644 SER A N 1
ATOM 5065 C CA . SER A 1 644 ? -23.010 -6.914 -3.817 1.00 95.38 644 SER A CA 1
ATOM 5066 C C . SER A 1 644 ? -21.951 -6.137 -3.035 1.00 95.38 644 SER A C 1
ATOM 5068 O O . SER A 1 644 ? -21.978 -4.903 -2.975 1.00 95.38 644 SER A O 1
ATOM 5070 N N . ALA A 1 645 ? -20.985 -6.866 -2.478 1.00 96.69 645 ALA A N 1
ATOM 5071 C CA . ALA A 1 645 ? -19.787 -6.288 -1.887 1.00 96.69 645 ALA A CA 1
ATOM 5072 C C . ALA A 1 645 ? -18.607 -6.222 -2.861 1.00 96.69 645 ALA A C 1
ATOM 5074 O O . ALA A 1 645 ? -18.516 -7.012 -3.803 1.00 96.69 645 ALA A O 1
ATOM 5075 N N . PHE A 1 646 ? -17.668 -5.318 -2.588 1.00 97.69 646 PHE A N 1
ATOM 5076 C CA . PHE A 1 646 ? -16.368 -5.314 -3.253 1.00 97.69 646 PHE A CA 1
ATOM 5077 C C . PHE A 1 646 ? -15.486 -6.482 -2.781 1.00 97.69 646 PHE A C 1
ATOM 5079 O O . PHE A 1 646 ? -14.829 -7.129 -3.596 1.00 97.69 646 PHE A O 1
ATOM 5086 N N . ILE A 1 647 ? -15.485 -6.785 -1.478 1.00 98.69 647 ILE A N 1
ATOM 5087 C CA . ILE A 1 647 ? -14.806 -7.953 -0.899 1.00 98.69 647 ILE A CA 1
ATOM 5088 C C . ILE A 1 647 ? -15.829 -8.833 -0.183 1.00 98.69 647 ILE A C 1
ATOM 5090 O O . ILE A 1 647 ? -16.575 -8.369 0.676 1.00 98.69 647 ILE A O 1
ATOM 5094 N N . THR A 1 648 ? -15.834 -10.123 -0.506 1.00 98.69 648 THR A N 1
ATOM 5095 C CA . THR A 1 648 ? -16.711 -11.117 0.121 1.00 98.69 648 THR A CA 1
ATOM 5096 C C . THR A 1 648 ? -15.878 -12.106 0.930 1.00 98.69 648 THR A C 1
ATOM 5098 O O . THR A 1 648 ? -15.144 -12.925 0.369 1.00 98.69 648 THR A O 1
ATOM 5101 N N . ASN A 1 649 ? -16.021 -12.038 2.256 1.00 98.50 649 ASN A N 1
ATOM 5102 C CA . ASN A 1 649 ? -15.521 -13.031 3.199 1.00 98.50 649 ASN A CA 1
ATOM 5103 C C . ASN A 1 649 ? -16.568 -14.129 3.390 1.00 98.50 649 ASN A C 1
ATOM 5105 O O . ASN A 1 649 ? -17.462 -13.994 4.224 1.00 98.50 649 ASN A O 1
ATOM 5109 N N . LEU A 1 650 ? -16.463 -15.217 2.636 1.00 98.50 650 LEU A N 1
ATOM 5110 C CA . LEU A 1 650 ? -17.375 -16.351 2.745 1.00 98.50 650 LEU A CA 1
ATOM 5111 C C . LEU A 1 650 ? -17.114 -17.206 3.996 1.00 98.50 650 LEU A C 1
ATOM 5113 O O . LEU A 1 650 ? -17.926 -18.073 4.290 1.00 98.50 650 LEU A O 1
ATOM 5117 N N . GLY A 1 651 ? -16.043 -16.986 4.762 1.00 94.44 651 GLY A N 1
ATOM 5118 C CA . GLY A 1 651 ? -15.814 -17.684 6.029 1.00 94.44 651 GLY A CA 1
ATOM 5119 C C . GLY A 1 651 ? -14.367 -17.615 6.506 1.00 94.44 651 GLY A C 1
ATOM 5120 O O . GLY A 1 651 ? -13.501 -17.110 5.803 1.00 94.44 651 GLY A O 1
ATOM 5121 N N . GLY A 1 652 ? -14.105 -18.153 7.698 1.00 97.31 652 GLY A N 1
ATOM 5122 C CA . GLY A 1 652 ? -12.777 -18.098 8.315 1.00 97.31 652 GLY A CA 1
ATOM 5123 C C . GLY A 1 652 ? -12.433 -16.720 8.888 1.00 97.31 652 GLY A C 1
ATOM 5124 O O . GLY A 1 652 ? -13.315 -15.888 9.128 1.00 97.31 652 GLY A O 1
ATOM 5125 N N . ASP A 1 653 ? -11.143 -16.507 9.136 1.00 98.56 653 ASP A N 1
ATOM 5126 C CA . ASP A 1 653 ? -10.588 -15.258 9.651 1.00 98.56 653 ASP A CA 1
ATOM 5127 C C . ASP A 1 653 ? -10.210 -14.317 8.499 1.00 98.56 653 ASP A C 1
ATOM 5129 O O . ASP A 1 653 ? -9.376 -14.660 7.660 1.00 98.56 653 ASP A O 1
ATOM 5133 N N . MET A 1 654 ? -10.753 -13.100 8.483 1.00 98.81 654 MET A N 1
ATOM 5134 C CA . MET A 1 654 ? -10.365 -12.046 7.547 1.00 98.81 654 MET A CA 1
ATOM 5135 C C . MET A 1 654 ? -9.867 -10.801 8.276 1.00 98.81 654 MET A C 1
ATOM 5137 O O . MET A 1 654 ? -10.547 -10.221 9.127 1.00 98.81 654 MET A O 1
ATOM 5141 N N . ARG A 1 655 ? -8.681 -10.346 7.872 1.00 98.75 655 ARG A N 1
ATOM 5142 C CA . ARG A 1 655 ? -8.102 -9.061 8.258 1.00 98.75 655 ARG A CA 1
ATOM 5143 C C . ARG A 1 655 ? -8.046 -8.127 7.052 1.00 98.75 655 ARG A C 1
ATOM 5145 O O . ARG A 1 655 ? -7.490 -8.488 6.022 1.00 98.75 655 ARG A O 1
ATOM 5152 N N . ILE A 1 656 ? -8.546 -6.904 7.194 1.00 98.62 656 ILE A N 1
ATOM 5153 C CA . ILE A 1 656 ? -8.396 -5.856 6.172 1.00 98.62 656 ILE A CA 1
ATOM 5154 C C . ILE A 1 656 ? -7.766 -4.635 6.821 1.00 98.62 656 ILE A C 1
ATOM 5156 O O . ILE A 1 656 ? -8.300 -4.120 7.805 1.00 98.62 656 ILE A O 1
ATOM 5160 N N . SER A 1 657 ? -6.646 -4.153 6.289 1.00 97.75 657 SER A N 1
ATOM 5161 C CA . SER A 1 657 ? -6.002 -2.968 6.844 1.00 97.75 657 SER A CA 1
ATOM 5162 C C . SER A 1 657 ? -5.388 -2.024 5.834 1.00 97.75 657 SER A C 1
ATOM 5164 O O . SER A 1 657 ? -4.834 -2.462 4.833 1.00 97.75 657 SER A O 1
ATOM 5166 N N . ASP A 1 658 ? -5.443 -0.732 6.152 1.00 96.31 658 ASP A N 1
ATOM 5167 C CA . ASP A 1 658 ? -4.814 0.330 5.363 1.00 96.31 658 ASP A CA 1
ATOM 5168 C C . ASP A 1 658 ? -5.319 0.361 3.907 1.00 96.31 658 ASP A C 1
ATOM 5170 O O . ASP A 1 658 ? -4.568 0.576 2.960 1.00 96.31 658 ASP A O 1
ATOM 5174 N N . MET A 1 659 ? -6.620 0.109 3.732 1.00 95.75 659 MET A N 1
ATOM 5175 C CA . MET A 1 659 ? -7.319 0.305 2.466 1.00 95.75 659 MET A CA 1
ATOM 5176 C C . MET A 1 659 ? -7.539 1.796 2.210 1.00 95.75 659 MET A C 1
ATOM 5178 O O . MET A 1 659 ? -8.079 2.500 3.067 1.00 95.75 659 MET A O 1
ATOM 5182 N N . LEU A 1 660 ? -7.229 2.239 0.998 1.00 92.69 660 LEU A N 1
ATOM 5183 C CA . LEU A 1 660 ? -7.637 3.525 0.449 1.00 92.69 660 LEU A CA 1
ATOM 5184 C C . LEU A 1 660 ? -8.734 3.297 -0.599 1.00 92.69 660 LEU A C 1
ATOM 5186 O O . LEU A 1 660 ? -8.451 2.944 -1.741 1.00 92.69 660 LEU A O 1
ATOM 5190 N N . GLY A 1 661 ? -9.994 3.424 -0.178 1.00 91.50 661 GLY A N 1
ATOM 5191 C CA . GLY A 1 661 ? -11.160 3.148 -1.015 1.00 91.50 661 GLY A CA 1
ATOM 5192 C C . GLY A 1 661 ? -11.808 4.406 -1.587 1.00 91.50 661 GLY A C 1
ATOM 5193 O O . GLY A 1 661 ? -12.127 5.331 -0.843 1.00 91.50 661 GLY A O 1
ATOM 5194 N N . VAL A 1 662 ? -12.080 4.384 -2.890 1.00 87.88 662 VAL A N 1
ATOM 5195 C CA . VAL A 1 662 ? -12.780 5.413 -3.664 1.00 87.88 662 VAL A CA 1
ATOM 5196 C C . VAL A 1 662 ? -14.021 4.786 -4.325 1.00 87.88 662 VAL A C 1
ATOM 5198 O O . VAL A 1 662 ? -13.909 4.010 -5.276 1.00 87.88 662 VAL A O 1
ATOM 5201 N N . PRO A 1 663 ? -15.232 5.040 -3.809 1.00 85.81 663 PRO A N 1
ATOM 5202 C CA . PRO A 1 66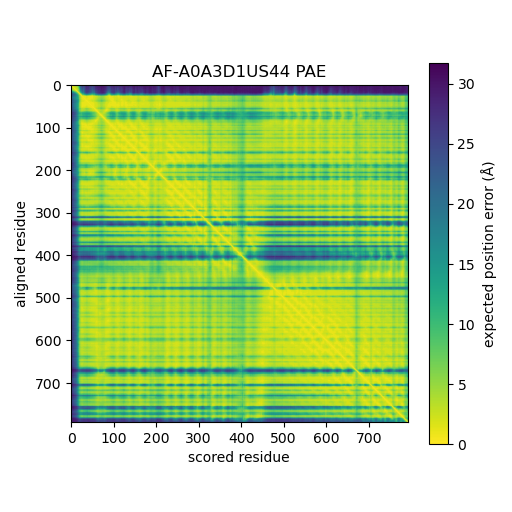3 ? -16.459 4.503 -4.383 1.00 85.81 663 PRO A CA 1
ATOM 5203 C C . PRO A 1 663 ? -16.767 5.197 -5.717 1.00 85.81 663 PRO A C 1
ATOM 5205 O O . PRO A 1 663 ? -16.608 6.404 -5.841 1.00 85.81 663 PRO A O 1
ATOM 5208 N N . MET A 1 664 ? -17.259 4.450 -6.706 1.00 81.81 664 MET A N 1
ATOM 5209 C CA . MET A 1 664 ? -17.731 5.015 -7.983 1.00 81.81 664 MET A CA 1
ATOM 5210 C C . MET A 1 664 ? -19.114 4.467 -8.392 1.00 81.81 664 MET A C 1
ATOM 5212 O O . MET A 1 664 ? -19.226 3.787 -9.412 1.00 81.81 664 MET A O 1
ATOM 5216 N N . PRO A 1 665 ? -20.187 4.690 -7.606 1.00 78.75 665 PRO A N 1
ATOM 5217 C CA . PRO A 1 665 ? -21.556 4.488 -8.105 1.00 78.75 665 PRO A CA 1
ATOM 5218 C C . PRO A 1 665 ? -21.851 5.488 -9.245 1.00 78.75 665 PRO A C 1
ATOM 5220 O O . PRO A 1 665 ? -21.137 6.469 -9.327 1.00 78.75 665 PRO A O 1
ATOM 5223 N N . MET A 1 666 ? -22.855 5.275 -10.114 1.00 78.88 666 MET A N 1
ATOM 5224 C CA . MET A 1 666 ? -23.233 6.233 -11.197 1.00 78.88 666 MET A CA 1
ATOM 5225 C C . MET A 1 666 ? -24.690 6.730 -11.137 1.00 78.88 666 MET A C 1
ATOM 5227 O O . MET A 1 666 ? -25.129 7.523 -11.970 1.00 78.88 666 MET A O 1
ATOM 5231 N N . THR A 1 667 ? -25.448 6.250 -10.154 1.00 73.25 667 THR A N 1
ATOM 5232 C CA . THR A 1 667 ? -26.899 6.456 -9.999 1.00 73.25 667 THR A CA 1
ATOM 5233 C C . THR A 1 667 ? -27.308 7.785 -9.364 1.00 73.25 667 THR A C 1
ATOM 5235 O O . THR A 1 667 ? -28.467 8.162 -9.489 1.00 73.25 667 THR A O 1
ATOM 5238 N N . ASP A 1 668 ? -26.417 8.496 -8.667 1.00 67.81 668 ASP A N 1
ATOM 5239 C CA . ASP A 1 668 ? -26.689 9.840 -8.136 1.00 67.81 668 ASP A CA 1
ATOM 5240 C C . ASP A 1 668 ? -25.380 10.596 -7.870 1.00 67.81 668 ASP A C 1
ATOM 5242 O O . ASP A 1 668 ? -24.551 10.150 -7.069 1.00 67.81 668 ASP A O 1
ATOM 5246 N N . HIS A 1 669 ? -25.216 11.760 -8.510 1.00 64.31 669 HIS A N 1
ATOM 5247 C CA . HIS A 1 669 ? -24.117 12.684 -8.244 1.00 64.31 669 HIS A CA 1
ATOM 5248 C C . HIS A 1 669 ? -24.580 14.140 -8.256 1.00 64.31 669 HIS A C 1
ATOM 5250 O O . HIS A 1 669 ? -24.770 14.734 -9.313 1.00 64.31 669 HIS A O 1
ATOM 5256 N N . ARG A 1 670 ? -24.702 14.751 -7.073 1.00 54.72 670 ARG A N 1
ATOM 5257 C CA . ARG A 1 670 ? -24.990 16.190 -6.932 1.00 54.72 670 ARG A CA 1
ATOM 5258 C C . ARG A 1 670 ? -23.743 17.049 -6.704 1.00 54.72 670 ARG A C 1
ATOM 5260 O O . ARG A 1 670 ? -23.869 18.267 -6.733 1.00 54.72 670 ARG A O 1
ATOM 5267 N N . HIS A 1 671 ? -22.567 16.457 -6.450 1.00 50.31 671 HIS A N 1
ATOM 5268 C CA . HIS A 1 671 ? -21.410 17.225 -5.959 1.00 50.31 671 HIS A CA 1
ATOM 5269 C C . HIS A 1 671 ? -20.057 17.000 -6.653 1.00 50.31 671 HIS A C 1
ATOM 5271 O O . HIS A 1 671 ? -19.188 17.852 -6.508 1.00 50.31 671 HIS A O 1
ATOM 5277 N N . ASN A 1 672 ? -19.861 15.935 -7.441 1.00 50.81 672 ASN A N 1
ATOM 5278 C CA . ASN A 1 672 ? -18.543 15.634 -8.016 1.00 50.81 672 ASN A CA 1
ATOM 5279 C C . ASN A 1 672 ? -18.561 15.536 -9.547 1.00 50.81 672 ASN A C 1
ATOM 5281 O O . ASN A 1 672 ? -19.586 15.261 -10.157 1.00 50.81 672 ASN A O 1
ATOM 5285 N N . HIS A 1 673 ? -17.381 15.711 -10.142 1.00 52.72 673 HIS A N 1
ATOM 5286 C CA . HIS A 1 673 ? -17.024 15.642 -11.568 1.00 52.72 673 HIS A CA 1
ATOM 5287 C C . HIS A 1 673 ? -17.278 14.292 -12.261 1.00 52.72 673 HIS A C 1
ATOM 5289 O O . HIS A 1 673 ? -16.881 14.124 -13.413 1.00 52.72 673 HIS A O 1
ATOM 5295 N N . LEU A 1 674 ? -17.944 13.343 -11.595 1.00 58.50 674 LEU A N 1
ATOM 5296 C CA . LEU A 1 674 ? -18.449 12.142 -12.246 1.00 58.50 674 LEU A CA 1
ATOM 5297 C C . LEU A 1 674 ? -19.874 12.400 -12.752 1.00 58.50 674 LEU A C 1
ATOM 5299 O O . LEU A 1 674 ? -20.718 12.921 -12.026 1.00 58.50 674 LEU A O 1
ATOM 5303 N N . PRO A 1 675 ? -20.172 12.042 -13.994 1.00 60.28 675 PRO A N 1
ATOM 5304 C CA . PRO A 1 675 ? -21.455 12.327 -14.604 1.00 60.28 675 PRO A CA 1
ATOM 5305 C C . PRO A 1 675 ? -22.502 11.300 -14.205 1.00 60.28 675 PRO A C 1
ATOM 5307 O O . PRO A 1 675 ? -22.285 10.090 -14.185 1.00 60.28 675 PRO A O 1
ATOM 5310 N N . PHE A 1 676 ? -23.672 11.841 -13.904 1.00 72.00 676 PHE A N 1
ATOM 5311 C CA . PHE A 1 676 ? -24.893 11.103 -13.663 1.00 72.00 676 PHE A CA 1
ATOM 5312 C C . PHE A 1 676 ? -25.369 10.430 -14.953 1.00 72.00 676 PHE A C 1
ATOM 5314 O O . PHE A 1 676 ? -25.532 11.088 -15.985 1.00 72.00 676 PHE A O 1
ATOM 5321 N N . VAL A 1 677 ? -25.640 9.127 -14.876 1.00 74.50 677 VAL A N 1
ATOM 5322 C CA . VAL A 1 677 ? -26.345 8.407 -15.938 1.00 74.50 677 VAL A CA 1
ATOM 5323 C C . VAL A 1 677 ? -27.769 8.172 -15.472 1.00 74.50 677 VAL A C 1
ATOM 5325 O O . VAL A 1 677 ? -28.019 7.373 -14.569 1.00 74.50 677 VAL A O 1
ATOM 5328 N N . LYS A 1 678 ? -28.709 8.887 -16.093 1.00 74.44 678 LYS A N 1
ATOM 5329 C CA . LYS A 1 678 ? -30.134 8.691 -15.838 1.00 74.44 678 LYS A CA 1
ATOM 5330 C C . LYS A 1 678 ? -30.506 7.229 -16.109 1.00 74.44 678 LYS A C 1
ATOM 5332 O O . LYS A 1 678 ? -30.063 6.664 -17.104 1.00 74.44 678 LYS A O 1
ATOM 5337 N N . ASP A 1 679 ? -31.305 6.643 -15.220 1.00 78.12 679 ASP A N 1
ATOM 5338 C CA . ASP A 1 679 ? -31.809 5.268 -15.330 1.00 78.12 679 ASP A CA 1
ATOM 5339 C C . ASP A 1 679 ? -30.700 4.187 -15.353 1.00 78.12 679 ASP A C 1
ATOM 5341 O O . ASP A 1 679 ? -30.876 3.112 -15.927 1.00 78.12 679 ASP A O 1
ATOM 5345 N N . TRP A 1 680 ? -29.548 4.447 -14.715 1.00 83.81 680 TRP A N 1
ATOM 5346 C CA . TRP A 1 680 ? -28.482 3.448 -14.558 1.00 83.81 680 TRP A CA 1
ATOM 5347 C C . TRP A 1 680 ? -28.989 2.205 -13.794 1.00 83.81 680 TRP A C 1
ATOM 5349 O O . TRP A 1 680 ? -29.438 2.346 -12.656 1.00 83.81 680 TRP A O 1
ATOM 5359 N N . PRO A 1 681 ? -28.908 0.985 -14.367 1.00 85.62 681 PRO A N 1
ATOM 5360 C CA . PRO A 1 681 ? -29.564 -0.196 -13.792 1.00 85.62 681 PRO A CA 1
ATOM 5361 C C . PRO A 1 681 ? -28.759 -0.896 -12.685 1.00 85.62 681 PRO A C 1
ATOM 5363 O O . PRO A 1 681 ? -29.262 -1.840 -12.081 1.00 85.62 681 PRO A O 1
ATOM 5366 N N . TYR A 1 682 ? -27.520 -0.465 -12.432 1.00 88.94 682 TYR A N 1
ATOM 5367 C CA . TYR A 1 682 ? -26.637 -1.027 -11.401 1.00 88.94 682 TYR A CA 1
ATOM 5368 C C . TYR A 1 682 ? -26.442 -0.038 -10.242 1.00 88.94 682 TYR A C 1
ATOM 5370 O O . TYR A 1 682 ? -27.148 0.963 -10.150 1.00 88.94 682 TYR A O 1
ATOM 5378 N N . ALA A 1 683 ? -25.447 -0.276 -9.382 1.00 86.88 683 ALA A N 1
ATOM 5379 C CA . ALA A 1 683 ? -25.107 0.575 -8.244 1.00 86.88 683 ALA A CA 1
ATOM 5380 C C . ALA A 1 683 ? -26.222 0.709 -7.189 1.00 86.88 683 ALA A C 1
ATOM 5382 O O . ALA A 1 683 ? -26.268 1.701 -6.465 1.00 86.88 683 ALA A O 1
ATOM 5383 N N . ASN A 1 684 ? -27.082 -0.300 -7.039 1.00 88.06 684 ASN A N 1
ATOM 5384 C CA . ASN A 1 684 ? -28.027 -0.391 -5.926 1.00 88.06 684 ASN A CA 1
ATOM 5385 C C . ASN A 1 684 ? -27.426 -1.219 -4.789 1.00 88.06 684 ASN A C 1
ATOM 5387 O O . ASN A 1 684 ? -26.836 -2.262 -5.043 1.00 88.06 684 ASN A O 1
ATOM 5391 N N . ASP A 1 685 ? -27.608 -0.817 -3.530 1.00 89.50 685 ASP A N 1
ATOM 5392 C CA . ASP A 1 685 ? -27.211 -1.600 -2.341 1.00 89.50 685 ASP A CA 1
ATOM 5393 C C . ASP A 1 685 ? -25.778 -2.188 -2.387 1.00 89.50 685 ASP A C 1
ATOM 5395 O O . ASP A 1 685 ? -25.508 -3.292 -1.894 1.00 89.50 685 ASP A O 1
ATOM 5399 N N . THR A 1 686 ? -24.846 -1.436 -2.974 1.00 92.19 686 THR A N 1
ATOM 5400 C CA . THR A 1 686 ? -23.420 -1.760 -2.985 1.00 92.19 686 THR A CA 1
ATOM 5401 C C . THR A 1 686 ? -22.806 -1.527 -1.610 1.00 92.19 686 THR A C 1
ATOM 5403 O O . THR A 1 686 ? -23.275 -0.690 -0.838 1.00 92.19 686 THR A O 1
ATOM 5406 N N . ARG A 1 687 ? -21.769 -2.291 -1.267 1.00 94.06 687 ARG A N 1
ATOM 5407 C CA . ARG A 1 687 ? -21.029 -2.129 -0.009 1.00 94.06 687 ARG A CA 1
ATOM 5408 C C . ARG A 1 687 ? -19.569 -2.519 -0.166 1.00 94.06 687 ARG A C 1
ATOM 5410 O O . ARG A 1 687 ? -19.190 -3.171 -1.137 1.00 94.06 687 ARG A O 1
ATOM 5417 N N . TRP A 1 688 ? -18.748 -2.152 0.809 1.00 95.44 688 TRP A N 1
ATOM 5418 C CA . TRP A 1 688 ? -17.355 -2.580 0.818 1.00 95.44 688 TRP A CA 1
ATOM 5419 C C . TRP A 1 688 ? -17.244 -4.081 1.077 1.00 95.44 688 TRP A C 1
ATOM 5421 O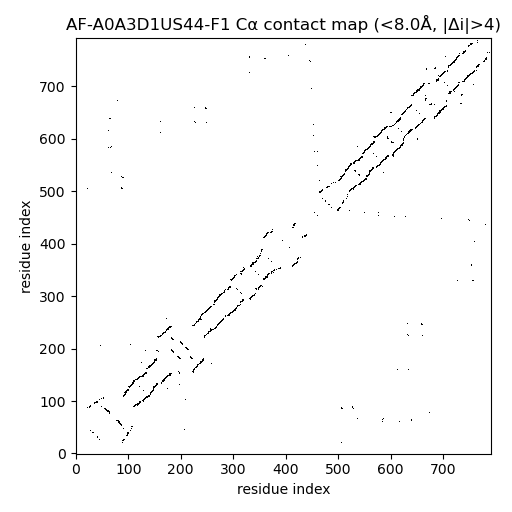 O . TRP A 1 688 ? -16.635 -4.779 0.267 1.00 95.44 688 TRP A O 1
ATOM 5431 N N . PHE A 1 689 ? -17.853 -4.584 2.156 1.00 97.75 689 PHE A N 1
ATOM 5432 C CA . PHE A 1 689 ? -17.615 -5.939 2.653 1.00 97.75 689 PHE A CA 1
ATOM 5433 C C . PHE A 1 689 ? -18.902 -6.734 2.889 1.00 97.75 689 PHE A C 1
ATOM 5435 O O . PHE A 1 689 ? -19.827 -6.249 3.541 1.00 97.75 689 PHE A O 1
ATOM 5442 N N . ASP A 1 690 ? -18.900 -7.990 2.449 1.00 98.44 690 ASP A N 1
ATOM 5443 C CA . ASP A 1 690 ? -19.832 -9.025 2.901 1.00 98.44 690 ASP A CA 1
ATOM 5444 C C . ASP A 1 690 ? -19.091 -9.972 3.847 1.00 98.44 690 ASP A C 1
ATOM 5446 O O . ASP A 1 690 ? -18.026 -10.487 3.500 1.00 98.44 690 ASP A O 1
ATOM 5450 N N . ASN A 1 691 ? -19.642 -10.203 5.040 1.00 98.44 691 ASN A N 1
ATOM 5451 C CA . ASN A 1 691 ? -19.021 -11.041 6.064 1.00 98.44 691 ASN A CA 1
ATOM 5452 C C . ASN A 1 691 ? -19.887 -12.242 6.458 1.00 98.44 691 ASN A C 1
ATOM 5454 O O . ASN A 1 691 ? -20.963 -12.075 7.032 1.00 98.44 691 ASN A O 1
ATOM 5458 N N . TYR A 1 692 ? -19.355 -13.444 6.240 1.00 98.00 692 TYR A N 1
ATOM 5459 C CA . TYR A 1 692 ? -19.918 -14.721 6.686 1.00 98.00 692 TYR A CA 1
ATOM 5460 C C . TYR A 1 692 ? -19.069 -15.402 7.782 1.00 98.00 692 TYR A C 1
ATOM 5462 O O . TYR A 1 692 ? -19.511 -16.408 8.338 1.00 98.00 692 TYR A O 1
ATOM 5470 N N . GLY A 1 693 ? -17.896 -14.850 8.129 1.00 97.00 693 GLY A N 1
ATOM 5471 C CA . GLY A 1 693 ? -16.958 -15.380 9.131 1.00 97.00 693 GLY A CA 1
ATOM 5472 C C . GLY A 1 693 ? -16.545 -14.346 10.189 1.00 97.00 693 GLY A C 1
ATOM 5473 O O . GLY A 1 693 ? -17.368 -13.581 10.695 1.00 97.00 693 GLY A O 1
ATOM 5474 N N . ARG A 1 694 ? -15.260 -14.314 10.549 1.00 98.06 694 ARG A N 1
ATOM 5475 C CA . ARG A 1 694 ? -14.680 -13.308 11.456 1.00 98.06 694 ARG A CA 1
ATOM 5476 C C . ARG A 1 694 ? -14.009 -12.213 10.631 1.00 98.06 694 ARG A C 1
ATOM 5478 O O . ARG A 1 694 ? -13.117 -12.504 9.842 1.00 98.06 694 ARG A O 1
ATOM 5485 N N . LEU A 1 695 ? -14.415 -10.959 10.819 1.00 98.56 695 LEU A N 1
ATOM 5486 C CA . LEU A 1 695 ? -13.852 -9.803 10.116 1.00 98.56 695 LEU A CA 1
ATOM 5487 C C . LEU A 1 695 ? -13.268 -8.790 11.101 1.00 98.56 695 LEU A C 1
ATOM 5489 O O . LEU A 1 695 ? -13.980 -8.264 11.956 1.00 98.56 695 LEU A O 1
ATOM 5493 N N . TYR A 1 696 ? -11.990 -8.460 10.920 1.00 98.62 696 TYR A N 1
ATOM 5494 C CA . TYR A 1 696 ? -11.313 -7.359 11.602 1.00 98.62 696 TYR A CA 1
ATOM 5495 C C . TYR A 1 696 ? -10.770 -6.364 10.573 1.00 98.62 696 TYR A C 1
ATOM 5497 O O . TYR A 1 696 ? -9.789 -6.633 9.872 1.00 98.62 696 TYR A O 1
ATOM 5505 N N . ALA A 1 697 ? -11.413 -5.203 10.485 1.00 98.12 697 ALA A N 1
ATOM 5506 C CA . ALA A 1 697 ? -11.057 -4.135 9.565 1.00 98.12 697 ALA A CA 1
ATOM 5507 C C . ALA A 1 697 ? -10.436 -2.958 10.332 1.00 98.12 697 ALA A C 1
ATOM 5509 O O . ALA A 1 697 ? -11.053 -2.449 11.265 1.00 98.12 697 ALA A O 1
ATOM 5510 N N . SER A 1 698 ? -9.236 -2.508 9.959 1.00 96.12 698 SER A N 1
ATOM 5511 C CA . SER A 1 698 ? -8.529 -1.448 10.690 1.00 96.12 698 SER A CA 1
ATOM 5512 C C . SER A 1 698 ? -7.793 -0.463 9.798 1.00 96.12 698 SER A C 1
ATOM 5514 O O . SER A 1 698 ? -7.145 -0.875 8.847 1.00 96.12 698 SER A O 1
ATOM 5516 N N . ASN A 1 699 ? -7.781 0.816 10.166 1.00 94.62 699 ASN A N 1
ATOM 5517 C CA . ASN A 1 699 ? -7.045 1.886 9.480 1.00 94.62 699 ASN A CA 1
ATOM 5518 C C . ASN A 1 699 ? -7.477 2.153 8.030 1.00 94.62 699 ASN A C 1
ATOM 5520 O O . ASN A 1 699 ? -6.707 2.687 7.238 1.00 94.62 699 ASN A O 1
ATOM 5524 N N . ASN A 1 700 ? -8.714 1.809 7.686 1.00 93.69 700 ASN A N 1
ATOM 5525 C CA . ASN A 1 700 ? -9.228 1.947 6.326 1.00 93.69 700 ASN A CA 1
ATOM 5526 C C . ASN A 1 700 ? -9.870 3.326 6.098 1.00 93.69 700 ASN A C 1
ATOM 5528 O O . ASN A 1 700 ? -10.535 3.865 6.990 1.00 93.69 700 ASN A O 1
ATOM 5532 N N . ARG A 1 701 ? -9.719 3.860 4.884 1.00 89.75 701 ARG A N 1
ATOM 5533 C CA . ARG A 1 701 ? -10.512 4.966 4.337 1.00 89.75 701 ARG A CA 1
ATOM 5534 C C . ARG A 1 701 ? -11.578 4.392 3.405 1.00 89.75 701 ARG A C 1
ATOM 5536 O O . ARG A 1 701 ? -11.269 3.771 2.393 1.00 89.75 701 ARG A O 1
ATOM 5543 N N . TYR A 1 702 ? -12.837 4.605 3.763 1.00 87.25 702 TYR A N 1
ATOM 5544 C CA . TYR A 1 702 ? -14.020 4.114 3.064 1.00 87.25 702 TYR A CA 1
ATOM 5545 C C . TYR A 1 702 ? -14.699 5.250 2.286 1.00 87.25 702 TYR A C 1
ATOM 5547 O O . TYR A 1 702 ? -15.802 5.683 2.633 1.00 87.25 702 TYR A O 1
ATOM 5555 N N . GLY A 1 703 ? -14.024 5.760 1.258 1.00 79.50 703 GLY A N 1
ATOM 5556 C CA . GLY A 1 703 ? -14.486 6.883 0.441 1.00 79.50 703 GLY A CA 1
ATOM 5557 C C . GLY A 1 703 ? -13.971 8.249 0.884 1.00 79.50 703 GLY A C 1
ATOM 5558 O O . GLY A 1 703 ? -12.969 8.371 1.589 1.00 79.50 703 GLY A O 1
ATOM 5559 N N . GLY A 1 704 ? -14.653 9.293 0.416 1.00 66.00 704 GLY A N 1
ATOM 5560 C CA . GLY A 1 704 ? -14.306 10.705 0.630 1.00 66.00 704 GLY A CA 1
ATOM 5561 C C . GLY A 1 704 ? -14.406 11.518 -0.656 1.00 66.00 704 GLY A C 1
ATOM 5562 O O . GLY A 1 704 ? -14.847 12.655 -0.630 1.00 66.00 704 GLY A O 1
ATOM 5563 N N . GLU A 1 705 ? -14.151 10.883 -1.794 1.00 63.78 705 GLU A N 1
ATOM 5564 C CA . GLU A 1 705 ? -14.494 11.405 -3.110 1.00 63.78 705 GLU A CA 1
ATOM 5565 C C . GLU A 1 705 ? -15.719 10.612 -3.602 1.00 63.78 705 GLU A C 1
ATOM 5567 O O . GLU A 1 705 ? -15.726 9.388 -3.506 1.00 63.78 705 GLU A O 1
ATOM 5572 N N . TYR A 1 706 ? -16.767 11.278 -4.097 1.00 58.94 706 TYR A N 1
ATOM 5573 C CA . TYR A 1 706 ? -17.928 10.668 -4.781 1.00 58.94 706 TYR A CA 1
ATOM 5574 C C . TYR A 1 706 ? -18.984 9.975 -3.901 1.00 58.94 706 TYR A C 1
ATOM 5576 O O . TYR A 1 706 ? -19.567 8.969 -4.305 1.00 58.94 706 TYR A O 1
ATOM 5584 N N . TYR A 1 707 ? -19.313 10.549 -2.739 1.00 65.50 707 TYR A N 1
ATOM 5585 C CA . TYR A 1 707 ? -20.191 9.935 -1.729 1.00 65.50 707 TYR A CA 1
ATOM 5586 C C . TYR A 1 707 ? -19.536 8.705 -1.093 1.00 65.50 707 TYR A C 1
ATOM 5588 O O . TYR A 1 707 ? -18.322 8.520 -1.126 1.00 65.50 707 TYR A O 1
ATOM 5596 N N . GLY A 1 708 ? -20.331 7.883 -0.423 1.00 75.31 708 GLY A N 1
ATOM 5597 C CA . GLY A 1 708 ? -19.851 6.650 0.156 1.00 75.31 708 GLY A CA 1
ATOM 5598 C C . GLY A 1 708 ? -20.943 5.608 0.244 1.00 75.31 708 GLY A C 1
ATOM 5599 O O . GLY A 1 708 ? -22.132 5.927 0.137 1.00 75.31 708 GLY A O 1
ATOM 5600 N N . MET A 1 709 ? -20.513 4.367 0.422 1.00 86.38 709 MET A N 1
ATOM 5601 C CA . MET A 1 709 ? -21.357 3.179 0.480 1.00 86.38 709 MET A CA 1
ATOM 5602 C C . MET A 1 709 ? -21.237 2.517 1.860 1.00 86.38 709 MET A C 1
ATOM 5604 O O . MET A 1 709 ? -20.247 2.758 2.559 1.00 86.38 709 MET A O 1
ATOM 5608 N N . PRO A 1 710 ? -22.209 1.685 2.268 1.00 89.75 710 PRO A N 1
ATOM 5609 C CA . PRO A 1 710 ? -22.093 0.868 3.466 1.00 89.75 710 PRO A CA 1
ATOM 5610 C C . PRO A 1 710 ? -20.770 0.126 3.560 1.00 89.75 710 PRO A C 1
ATOM 5612 O O . PRO A 1 710 ? -20.216 -0.341 2.565 1.00 89.75 710 PRO A O 1
ATOM 5615 N N . LEU A 1 711 ? -20.268 0.002 4.783 1.00 92.38 711 LEU A N 1
ATOM 5616 C CA . LEU A 1 711 ? -18.996 -0.658 5.027 1.00 92.38 711 LEU A CA 1
ATOM 5617 C C . LEU A 1 711 ? -19.177 -2.161 5.036 1.00 92.38 711 LEU A C 1
ATOM 5619 O O . LEU A 1 711 ? -18.487 -2.863 4.309 1.00 92.38 711 LEU A O 1
ATOM 5623 N N . ILE A 1 712 ? -20.094 -2.658 5.865 1.00 95.12 712 ILE A N 1
ATOM 5624 C CA . ILE A 1 712 ? -20.195 -4.093 6.115 1.00 95.12 712 ILE A CA 1
ATOM 5625 C C . ILE A 1 712 ? -21.643 -4.540 6.106 1.00 95.12 712 ILE A C 1
ATOM 5627 O O . ILE A 1 712 ? -22.480 -3.969 6.807 1.00 95.12 712 ILE A O 1
ATOM 5631 N N . TYR A 1 713 ? -21.918 -5.602 5.361 1.00 97.00 713 TYR A N 1
ATOM 5632 C CA . TYR A 1 713 ? -23.087 -6.441 5.571 1.00 97.00 713 TYR A CA 1
ATOM 5633 C C . TYR A 1 713 ? -22.640 -7.710 6.291 1.00 97.00 713 TYR A C 1
ATOM 5635 O O . TYR A 1 713 ? -21.751 -8.427 5.829 1.00 97.00 713 TYR A O 1
ATOM 5643 N N . ASN A 1 714 ? -23.237 -7.971 7.449 1.00 97.00 714 ASN A N 1
ATOM 5644 C CA . ASN A 1 714 ? -22.941 -9.152 8.247 1.00 97.00 714 ASN A CA 1
ATOM 5645 C C . ASN A 1 714 ? -24.039 -10.204 8.073 1.00 97.00 714 ASN A C 1
ATOM 5647 O O . ASN A 1 714 ? -25.199 -9.935 8.387 1.00 97.00 714 ASN A O 1
ATOM 5651 N N . PHE A 1 715 ? -23.647 -11.395 7.626 1.00 96.44 715 PHE A N 1
ATOM 5652 C CA . PHE A 1 715 ? -24.518 -12.540 7.333 1.00 96.44 715 PHE A CA 1
ATOM 5653 C C . PHE A 1 715 ? -24.282 -13.730 8.270 1.00 96.44 715 PHE A C 1
ATOM 5655 O O . PHE A 1 715 ? -24.758 -14.831 8.010 1.00 96.44 715 PHE A O 1
ATOM 5662 N N . THR A 1 716 ? -23.512 -13.547 9.343 1.00 93.31 716 THR A N 1
ATOM 5663 C CA . THR A 1 716 ? -23.156 -14.634 10.257 1.00 93.31 716 THR A CA 1
ATOM 5664 C C . THR A 1 716 ? -23.544 -14.338 11.691 1.00 93.31 716 THR A C 1
ATOM 5666 O O . THR A 1 716 ? -23.294 -13.248 12.204 1.00 93.31 716 THR A O 1
ATOM 5669 N N . LYS A 1 717 ? -24.113 -15.354 12.340 1.00 92.75 717 LYS A N 1
ATOM 5670 C CA . LYS A 1 717 ? -24.413 -15.368 13.775 1.00 92.75 717 LYS A CA 1
ATOM 5671 C C . LYS A 1 717 ? -23.291 -15.946 14.642 1.00 92.75 717 LYS A C 1
ATOM 5673 O O . LYS A 1 717 ? -23.222 -15.659 15.827 1.00 92.75 717 LYS A O 1
ATOM 5678 N N . ASN A 1 718 ? -22.404 -16.740 14.037 1.00 90.56 718 ASN A N 1
ATOM 5679 C CA . ASN A 1 718 ? -21.304 -17.437 14.720 1.00 90.56 718 ASN A CA 1
ATOM 5680 C C . ASN A 1 718 ? -19.940 -16.763 14.477 1.00 90.56 718 ASN A C 1
ATOM 5682 O O . ASN A 1 718 ? -18.902 -17.292 14.862 1.00 90.56 718 ASN A O 1
ATOM 5686 N N . GLY A 1 719 ? -19.929 -15.653 13.739 1.00 93.25 719 GLY A N 1
ATOM 5687 C CA . GLY A 1 719 ? -18.735 -14.875 13.446 1.00 93.25 719 GLY A CA 1
ATOM 5688 C C . GLY A 1 719 ? -18.652 -13.604 14.281 1.00 93.25 719 GLY A C 1
ATOM 5689 O O . GLY A 1 719 ? -19.510 -13.315 15.116 1.00 93.25 719 GLY A O 1
ATOM 5690 N N . THR A 1 720 ? -17.621 -12.812 14.009 1.00 96.62 720 THR A N 1
ATOM 5691 C CA . THR A 1 720 ? -17.381 -11.526 14.672 1.00 96.62 720 THR A CA 1
ATOM 5692 C C . THR A 1 720 ? -17.182 -10.422 13.652 1.00 96.62 720 THR A C 1
ATOM 5694 O O . THR A 1 720 ? -16.707 -10.666 12.540 1.00 96.62 720 THR A O 1
ATOM 5697 N N . LEU A 1 721 ? -17.477 -9.191 14.057 1.00 96.12 721 LEU A N 1
ATOM 5698 C CA . LEU A 1 721 ? -17.272 -8.003 13.238 1.00 96.12 721 LEU A CA 1
ATOM 5699 C C . LEU A 1 721 ? -16.538 -6.934 14.042 1.00 96.12 721 LEU A C 1
ATOM 5701 O O . LEU A 1 721 ? -16.960 -6.568 15.137 1.00 96.12 721 LEU A O 1
ATOM 5705 N N . ALA A 1 722 ? -15.460 -6.399 13.479 1.00 96.69 722 ALA A N 1
ATOM 5706 C CA . ALA A 1 722 ? -14.742 -5.272 14.048 1.00 96.69 722 ALA A CA 1
ATOM 5707 C C . ALA A 1 722 ? -14.376 -4.223 13.001 1.00 96.69 722 ALA A C 1
ATOM 5709 O O . ALA A 1 722 ? -13.788 -4.536 11.966 1.00 96.69 722 ALA A O 1
ATOM 5710 N N . ILE A 1 723 ? -14.653 -2.964 13.339 1.00 94.94 723 ILE A N 1
ATOM 5711 C CA . ILE A 1 723 ? -14.067 -1.785 12.703 1.00 94.94 723 ILE A CA 1
ATOM 5712 C C . ILE A 1 723 ? -13.197 -1.104 13.765 1.00 94.94 723 ILE A C 1
ATOM 5714 O O . ILE A 1 723 ? -13.720 -0.533 14.721 1.00 94.94 723 ILE A O 1
ATOM 5718 N N . ASP A 1 724 ? -11.877 -1.200 13.630 1.00 94.25 724 ASP A N 1
ATOM 5719 C CA . ASP A 1 724 ? -10.890 -0.667 14.574 1.00 94.25 724 ASP A CA 1
ATOM 5720 C C . ASP A 1 724 ? -10.021 0.397 13.904 1.00 94.25 724 ASP A C 1
ATOM 5722 O O . ASP A 1 724 ? -9.002 0.098 13.285 1.00 94.25 724 ASP A O 1
ATOM 5726 N N . THR A 1 725 ? -10.433 1.648 14.065 1.00 91.25 725 THR A N 1
ATOM 5727 C CA . THR A 1 725 ? -9.897 2.830 13.398 1.00 91.25 725 THR A CA 1
ATOM 5728 C C . THR A 1 725 ? -10.307 2.916 11.922 1.00 91.25 725 THR A C 1
ATOM 5730 O O . THR A 1 725 ? -10.035 2.014 11.136 1.00 91.25 725 THR A O 1
ATOM 5733 N N . GLY A 1 726 ? -10.938 4.017 11.503 1.00 88.12 726 GLY A N 1
ATOM 5734 C CA . GLY A 1 726 ? -11.290 4.217 10.090 1.00 88.12 726 GLY A CA 1
ATOM 5735 C C . GLY A 1 726 ? -11.915 5.574 9.777 1.00 88.12 726 GLY A C 1
ATOM 5736 O O . GLY A 1 726 ? -12.447 6.232 10.669 1.00 88.12 726 GLY A O 1
ATOM 5737 N N . LEU A 1 727 ? -11.835 5.969 8.506 1.00 84.00 727 LEU A N 1
ATOM 5738 C CA . LEU A 1 727 ? -12.497 7.147 7.935 1.00 84.00 727 LEU A CA 1
ATOM 5739 C C . LEU A 1 727 ? -13.650 6.695 7.061 1.00 84.00 727 LEU A C 1
ATOM 5741 O O . LEU A 1 727 ? -13.447 5.837 6.205 1.00 84.00 727 LEU A O 1
ATOM 5745 N N . THR A 1 728 ? -14.838 7.271 7.224 1.00 80.81 728 THR A N 1
ATOM 5746 C CA . THR A 1 728 ? -15.990 6.858 6.419 1.00 80.81 728 THR A CA 1
ATOM 5747 C C . THR A 1 728 ? -16.849 8.011 5.920 1.00 80.81 728 THR A C 1
ATOM 5749 O O . THR A 1 728 ? -17.088 9.010 6.602 1.00 80.81 728 THR A O 1
ATOM 5752 N N . CYS A 1 729 ? -17.351 7.803 4.708 1.00 74.19 729 CYS A N 1
ATOM 5753 C CA . CYS A 1 729 ? -18.448 8.509 4.081 1.00 74.19 729 CYS A CA 1
ATOM 5754 C C . CYS A 1 729 ? -19.527 7.454 3.749 1.00 74.19 729 CYS A C 1
ATOM 5756 O O . CYS A 1 729 ? -19.182 6.366 3.292 1.00 74.19 729 CYS A O 1
ATOM 5758 N N . PHE A 1 730 ? -20.817 7.720 3.982 1.00 69.12 730 PHE A N 1
ATOM 5759 C CA . PHE A 1 730 ? -21.914 6.845 3.527 1.00 69.12 730 PHE A CA 1
ATOM 5760 C C . PHE A 1 730 ? -23.176 7.668 3.250 1.00 69.12 730 PHE A C 1
ATOM 5762 O O . PHE A 1 730 ? -23.851 8.140 4.162 1.00 69.12 730 PHE A O 1
ATOM 5769 N N . GLN A 1 731 ? -23.453 7.921 1.972 1.00 67.88 731 GLN A N 1
ATOM 5770 C CA . GLN A 1 731 ? -24.419 8.954 1.563 1.00 67.88 731 GLN A CA 1
ATOM 5771 C C . GLN A 1 731 ? -25.126 8.675 0.242 1.00 67.88 731 GLN A C 1
ATOM 5773 O O . GLN A 1 731 ? -25.936 9.485 -0.192 1.00 67.88 731 GLN A O 1
ATOM 5778 N N . HIS A 1 732 ? -24.806 7.581 -0.443 1.00 74.38 732 HIS A N 1
ATOM 5779 C CA . HIS A 1 732 ? -25.375 7.368 -1.763 1.00 74.38 732 HIS A CA 1
ATOM 5780 C C . HIS A 1 732 ? -26.820 6.844 -1.636 1.00 74.38 732 HIS A C 1
ATOM 5782 O O . HIS A 1 732 ? -26.981 5.734 -1.128 1.00 74.38 732 HIS A O 1
ATOM 5788 N N . PRO A 1 733 ? -27.872 7.561 -2.083 1.00 74.56 733 PRO A N 1
ATOM 5789 C CA . PRO A 1 733 ? -29.271 7.244 -1.757 1.00 74.56 733 PRO A CA 1
ATOM 5790 C C . PRO A 1 733 ? -29.769 5.898 -2.290 1.00 74.56 733 PRO A C 1
ATOM 5792 O O . PRO A 1 733 ? -30.671 5.316 -1.694 1.00 74.56 733 PRO A O 1
ATOM 5795 N N . ALA A 1 734 ? -29.152 5.363 -3.349 1.00 80.00 734 ALA A N 1
ATOM 5796 C CA . ALA A 1 734 ? -29.437 4.009 -3.844 1.00 80.00 734 ALA A CA 1
ATOM 5797 C C . ALA A 1 734 ? -28.875 2.873 -2.958 1.00 80.00 734 ALA A C 1
ATOM 5799 O O . ALA A 1 734 ? -29.055 1.700 -3.272 1.00 80.00 734 ALA A O 1
ATOM 5800 N N . MET A 1 735 ? -28.182 3.200 -1.863 1.00 85.12 735 MET A N 1
ATOM 5801 C CA . MET A 1 735 ? -27.644 2.226 -0.909 1.00 85.12 735 MET A CA 1
ATOM 5802 C C . MET A 1 735 ? -28.466 2.226 0.375 1.00 85.12 735 MET A C 1
ATOM 5804 O O . MET A 1 735 ? -29.025 3.261 0.767 1.00 85.12 735 MET A O 1
ATOM 5808 N N . LYS A 1 736 ? -28.442 1.119 1.127 1.00 83.88 736 LYS A N 1
ATOM 5809 C CA . LYS A 1 736 ? -28.857 1.140 2.534 1.00 83.88 736 LYS A CA 1
ATOM 5810 C C . LYS A 1 736 ? -28.090 2.250 3.228 1.00 83.88 736 LYS A C 1
ATOM 5812 O O . LYS A 1 736 ? -26.878 2.197 3.330 1.00 83.88 736 LYS A O 1
ATOM 5817 N N . GLN A 1 737 ? -28.789 3.285 3.677 1.00 80.50 737 GLN A N 1
ATOM 5818 C CA . GLN A 1 737 ? -28.161 4.434 4.327 1.00 80.50 737 GLN A CA 1
ATOM 5819 C C . GLN A 1 737 ? -27.617 4.023 5.709 1.00 80.50 737 GLN A C 1
ATOM 5821 O O . GLN A 1 737 ? -28.246 4.312 6.729 1.00 80.50 737 GLN A O 1
ATOM 5826 N N . CYS A 1 738 ? -26.532 3.251 5.759 1.00 82.62 738 CYS A N 1
ATOM 5827 C CA . CYS A 1 738 ? -25.895 2.811 6.987 1.00 82.62 738 CYS A CA 1
ATOM 5828 C C . CYS A 1 738 ? -24.433 2.420 6.838 1.00 82.62 738 CYS A C 1
ATOM 5830 O O . CYS A 1 738 ? -24.001 2.034 5.762 1.00 82.62 738 CYS A O 1
ATOM 5832 N N . MET A 1 739 ? -23.696 2.449 7.949 1.00 85.38 739 MET A N 1
ATOM 5833 C CA . MET A 1 739 ? -22.316 1.965 8.001 1.00 85.38 739 MET A CA 1
ATOM 5834 C C . MET A 1 739 ? -22.268 0.432 8.072 1.00 85.38 739 MET A C 1
ATOM 5836 O O . MET A 1 739 ? -21.526 -0.190 7.315 1.00 85.38 739 MET A O 1
ATOM 5840 N N . VAL A 1 740 ? -23.082 -0.178 8.940 1.00 90.38 740 VAL A N 1
ATOM 5841 C CA . VAL A 1 740 ? -23.191 -1.640 9.073 1.00 90.38 740 VAL A CA 1
ATOM 5842 C C . VAL A 1 740 ? -24.642 -2.087 8.926 1.00 90.38 740 VAL A C 1
ATOM 5844 O O . VAL A 1 740 ? -25.536 -1.565 9.596 1.00 90.38 740 VAL A O 1
ATOM 5847 N N . TYR A 1 741 ? -24.876 -3.079 8.074 1.00 93.12 741 TYR A N 1
ATOM 5848 C CA . TYR A 1 741 ? -26.148 -3.783 7.989 1.00 93.12 741 TYR A CA 1
ATOM 5849 C C . TYR A 1 741 ? -26.007 -5.181 8.592 1.00 93.12 741 TYR A C 1
ATOM 5851 O O . TYR A 1 741 ? -25.214 -5.994 8.122 1.00 93.12 741 TYR A O 1
ATOM 5859 N N . TYR A 1 742 ? -26.785 -5.468 9.628 1.00 94.25 742 TYR A N 1
ATOM 5860 C CA . TYR A 1 742 ? -26.846 -6.790 10.240 1.00 94.25 742 TYR A CA 1
ATOM 5861 C C . TYR A 1 742 ? -27.998 -7.561 9.608 1.00 94.25 742 TYR A C 1
ATOM 5863 O O . TYR A 1 742 ? -29.151 -7.366 9.992 1.00 94.25 742 TYR A O 1
ATOM 5871 N N . ALA A 1 743 ? -27.688 -8.395 8.613 1.00 94.31 743 ALA A N 1
ATOM 5872 C CA . ALA A 1 743 ? -28.630 -9.412 8.152 1.00 94.31 743 ALA A CA 1
ATOM 5873 C C . ALA A 1 743 ? -28.779 -10.516 9.213 1.00 94.31 743 ALA A C 1
ATOM 5875 O O . ALA A 1 743 ? -29.868 -11.046 9.385 1.00 94.31 743 ALA A O 1
ATOM 5876 N N . GLU A 1 744 ? -27.690 -10.783 9.941 1.00 93.75 744 GLU A N 1
ATOM 5877 C CA . GLU A 1 744 ? -27.624 -11.612 11.146 1.00 93.75 744 GLU A CA 1
ATOM 5878 C C . GLU A 1 744 ? -26.848 -10.870 12.254 1.00 93.75 744 GLU A C 1
ATOM 5880 O O . GLU A 1 744 ? -25.920 -10.099 11.965 1.00 93.75 744 GLU A O 1
ATOM 5885 N N . THR A 1 745 ? -27.189 -11.119 13.526 1.00 91.94 745 THR A N 1
ATOM 5886 C CA . THR A 1 745 ? -26.450 -10.600 14.697 1.00 91.94 745 THR A CA 1
ATOM 5887 C C . THR A 1 745 ? -25.202 -11.451 14.950 1.00 91.94 745 THR A C 1
ATOM 5889 O O . THR A 1 745 ? -25.369 -12.616 15.302 1.00 91.94 745 THR A O 1
ATOM 5892 N N . PRO A 1 746 ? -23.974 -10.906 14.830 1.00 93.69 746 PRO A N 1
ATOM 5893 C CA . PRO A 1 746 ? -22.751 -11.647 15.135 1.00 93.69 746 PRO A CA 1
ATOM 5894 C C . PRO A 1 746 ? -22.618 -11.903 16.639 1.00 93.69 746 PRO A C 1
ATOM 5896 O O . PRO A 1 746 ? -23.239 -11.214 17.448 1.00 93.69 746 PRO A O 1
ATOM 5899 N N . GLU A 1 747 ? -21.738 -12.832 17.011 1.00 93.62 747 GLU A N 1
ATOM 5900 C CA . GLU A 1 747 ? -21.448 -13.145 18.415 1.00 93.62 747 GLU A CA 1
ATOM 5901 C C . GLU A 1 747 ? -20.889 -11.919 19.153 1.00 93.62 747 GLU A C 1
ATOM 5903 O O . GLU A 1 747 ? -21.286 -11.617 20.277 1.00 93.62 747 GLU A O 1
ATOM 5908 N N . VAL A 1 748 ? -19.992 -11.179 18.491 1.00 94.06 748 VAL A N 1
ATOM 5909 C CA . VAL A 1 748 ? -19.436 -9.920 18.994 1.00 94.06 748 VAL A CA 1
ATOM 5910 C C . VAL A 1 748 ? -19.310 -8.920 17.850 1.00 94.06 748 VAL A C 1
ATOM 5912 O O . VAL A 1 748 ? -18.737 -9.224 16.798 1.00 94.06 748 VAL A O 1
ATOM 5915 N N . SER A 1 749 ? -19.803 -7.701 18.081 1.00 94.56 749 SER A N 1
ATOM 5916 C CA . SER A 1 749 ? -19.580 -6.550 17.208 1.00 94.56 749 SER A CA 1
ATOM 5917 C C . SER A 1 749 ? -18.836 -5.439 17.945 1.00 94.56 749 SER A C 1
ATOM 5919 O O . SER A 1 749 ? -19.232 -5.041 19.044 1.00 94.56 749 SER A O 1
ATOM 5921 N N . MET A 1 750 ? -17.762 -4.927 17.341 1.00 94.06 750 MET A N 1
ATOM 5922 C CA . MET A 1 750 ? -16.959 -3.828 17.875 1.00 94.06 750 MET A CA 1
ATOM 5923 C C . MET A 1 750 ? -16.785 -2.715 16.840 1.00 94.06 750 MET A C 1
ATOM 5925 O O . MET A 1 750 ? -16.327 -2.944 15.722 1.00 94.06 750 MET A O 1
ATOM 5929 N N . ILE A 1 751 ? -17.064 -1.478 17.240 1.00 91.50 751 ILE A N 1
ATOM 5930 C CA . ILE A 1 751 ? -16.788 -0.280 16.446 1.00 91.50 751 ILE A CA 1
ATOM 5931 C C . ILE A 1 751 ? -15.958 0.670 17.302 1.00 91.50 751 ILE A C 1
ATOM 5933 O O . ILE A 1 751 ? -16.377 1.102 18.377 1.00 91.50 751 ILE A O 1
ATOM 5937 N N . ARG A 1 752 ? -14.752 0.990 16.842 1.00 90.25 752 ARG A N 1
ATOM 5938 C CA . ARG A 1 752 ? -13.765 1.719 17.634 1.00 90.25 752 ARG A CA 1
ATOM 5939 C C . ARG A 1 752 ? -13.017 2.733 16.781 1.00 90.25 752 ARG A C 1
ATOM 5941 O O . ARG A 1 752 ? -12.545 2.375 15.711 1.00 90.25 752 ARG A O 1
ATOM 5948 N N . ASN A 1 753 ? -12.848 3.959 17.277 1.00 88.50 753 ASN A N 1
ATOM 5949 C CA . ASN A 1 753 ? -12.034 5.015 16.649 1.00 88.50 753 ASN A CA 1
ATOM 5950 C C . ASN A 1 753 ? -12.451 5.348 15.197 1.00 88.50 753 ASN A C 1
ATOM 5952 O O . ASN A 1 753 ? -11.602 5.474 14.313 1.00 88.50 753 ASN A O 1
ATOM 5956 N N . VAL A 1 754 ? -13.752 5.449 14.921 1.00 84.06 754 VAL A N 1
ATOM 5957 C CA . VAL A 1 754 ? -14.246 5.729 13.562 1.00 84.06 754 VAL A CA 1
ATOM 5958 C C . VAL A 1 754 ? -14.688 7.184 13.464 1.00 84.06 754 VAL A C 1
ATOM 5960 O O . VAL A 1 754 ? -15.588 7.612 14.193 1.00 84.06 754 VAL A O 1
ATOM 5963 N N . GLY A 1 755 ? -14.031 7.918 12.565 1.00 74.62 755 GLY A N 1
ATOM 5964 C CA . GLY A 1 755 ? -14.322 9.314 12.245 1.00 74.62 755 GLY A CA 1
ATOM 5965 C C . GLY A 1 755 ? -15.219 9.452 11.015 1.00 74.62 755 GLY A C 1
ATOM 5966 O O . GLY A 1 755 ? -15.290 8.554 10.167 1.00 74.62 755 GLY A O 1
ATOM 5967 N N . TRP A 1 756 ? -15.905 10.587 10.926 1.00 69.31 756 TRP A N 1
ATOM 5968 C CA . TRP A 1 756 ? -16.934 10.852 9.922 1.00 69.31 756 TRP A CA 1
ATOM 5969 C C . TRP A 1 756 ? -16.545 11.982 8.964 1.00 69.31 756 TRP A C 1
ATOM 5971 O O . TRP A 1 756 ? -15.898 12.948 9.366 1.00 69.31 756 TRP A O 1
ATOM 5981 N N . LEU A 1 757 ? -16.970 11.842 7.704 1.00 58.19 757 LEU A N 1
ATOM 5982 C CA . LEU A 1 757 ? -16.889 12.876 6.674 1.00 58.19 757 LEU A CA 1
ATOM 5983 C C . LEU A 1 757 ? -18.224 13.645 6.560 1.00 58.19 757 LEU A C 1
ATOM 5985 O O . LEU A 1 757 ? -18.258 14.819 6.908 1.00 58.19 757 LEU A O 1
ATOM 5989 N N . ILE A 1 758 ? -19.322 13.022 6.092 1.00 58.19 758 ILE A N 1
ATOM 5990 C CA . ILE A 1 758 ? -20.621 13.676 5.766 1.00 58.19 758 ILE A CA 1
ATOM 5991 C C . ILE A 1 758 ? -21.801 12.612 5.753 1.00 58.19 758 ILE A C 1
ATOM 5993 O O . ILE A 1 758 ? -21.539 11.420 5.557 1.00 58.19 758 ILE A O 1
ATOM 5997 N N . GLN A 1 759 ? -23.090 12.955 6.000 1.00 58.62 759 GLN A N 1
ATOM 5998 C CA . GLN A 1 759 ? -24.265 12.061 6.300 1.00 58.62 759 GLN A CA 1
ATOM 5999 C C . GLN A 1 759 ? -25.573 12.719 5.830 1.00 58.62 759 GLN A C 1
ATOM 6001 O O . GLN A 1 759 ? -25.751 13.923 5.982 1.00 58.62 759 GLN A O 1
ATOM 6006 N N . TRP A 1 760 ? -26.508 11.909 5.322 1.00 58.66 760 TRP A N 1
ATOM 6007 C CA . TRP A 1 760 ? -27.852 12.322 4.896 1.00 58.66 760 TRP A CA 1
ATOM 6008 C C . TRP A 1 760 ? -28.936 12.136 5.969 1.00 58.66 760 TRP A C 1
ATOM 6010 O O . TRP A 1 760 ? -28.823 11.289 6.861 1.00 58.66 760 TRP A O 1
ATOM 6020 N N . SER A 1 761 ? -30.053 12.861 5.818 1.00 53.94 761 SER A N 1
ATOM 6021 C CA . SER A 1 761 ? -31.259 12.720 6.642 1.00 53.94 761 SER A CA 1
ATOM 6022 C C . SER A 1 761 ? -31.930 11.355 6.437 1.00 53.94 761 SER A C 1
ATOM 6024 O O . SER A 1 761 ? -32.774 11.191 5.560 1.00 53.94 761 SER A O 1
ATOM 6026 N N . GLY A 1 762 ? -31.541 10.356 7.226 1.00 62.69 762 GLY A N 1
ATOM 6027 C CA . GLY A 1 762 ? -32.045 8.977 7.119 1.00 62.69 762 GLY A CA 1
ATOM 6028 C C . GLY A 1 762 ? -30.951 7.911 7.152 1.00 62.69 762 GLY A C 1
ATOM 6029 O O . GLY A 1 762 ? -31.247 6.706 7.190 1.00 62.69 762 GLY A O 1
ATOM 6030 N N . ALA A 1 763 ? -29.687 8.337 7.163 1.00 70.19 763 ALA A N 1
ATOM 6031 C CA . ALA A 1 763 ? -28.594 7.431 7.433 1.00 70.19 763 ALA A CA 1
ATOM 6032 C C . ALA A 1 763 ? -28.505 7.101 8.927 1.00 70.19 763 ALA A C 1
ATOM 6034 O O . ALA A 1 763 ? -28.774 7.949 9.774 1.00 70.19 763 ALA A O 1
ATOM 6035 N N . ALA A 1 764 ? -28.136 5.865 9.244 1.00 76.62 764 ALA A N 1
ATOM 6036 C CA . ALA A 1 764 ? -27.932 5.387 10.608 1.00 76.62 764 ALA A CA 1
ATOM 6037 C C . ALA A 1 764 ? -26.642 4.582 10.653 1.00 76.62 764 ALA A C 1
ATOM 6039 O O . ALA A 1 764 ? -26.348 3.857 9.714 1.00 76.62 764 ALA A O 1
ATOM 6040 N N . ALA A 1 765 ? -25.875 4.636 11.733 1.00 78.19 765 ALA A N 1
ATOM 6041 C CA . ALA A 1 765 ? -24.651 3.845 11.788 1.00 78.19 765 ALA A CA 1
ATOM 6042 C C . ALA A 1 765 ? -24.919 2.331 11.651 1.00 78.19 765 ALA A C 1
ATOM 6044 O O . ALA A 1 765 ? -24.137 1.621 11.022 1.00 78.19 765 ALA A O 1
ATOM 6045 N N . CYS A 1 766 ? -26.052 1.834 12.154 1.00 84.06 766 CYS A N 1
ATOM 6046 C CA . CYS A 1 766 ? -26.442 0.437 11.994 1.00 84.06 766 CYS A CA 1
ATOM 6047 C C . CYS A 1 766 ? -27.899 0.284 11.543 1.00 84.06 766 CYS A C 1
ATOM 6049 O O . CYS A 1 766 ? -28.772 1.030 11.984 1.00 84.06 766 CYS A O 1
ATOM 6051 N N . LYS A 1 767 ? -28.166 -0.711 10.689 1.00 87.50 767 LYS A N 1
ATOM 6052 C CA . LYS A 1 767 ? -29.517 -1.138 10.279 1.00 87.50 767 LYS A CA 1
ATOM 6053 C C . LYS A 1 767 ? -29.639 -2.664 10.325 1.00 87.50 767 LYS A C 1
ATOM 6055 O O . LYS A 1 767 ? -28.634 -3.365 10.274 1.00 87.50 767 LYS A O 1
ATOM 6060 N N . TYR A 1 768 ? -30.868 -3.158 10.427 1.00 90.06 768 TYR A N 1
ATOM 6061 C CA . TYR A 1 768 ? -31.217 -4.583 10.456 1.00 90.06 768 TYR A CA 1
ATOM 6062 C C . TYR A 1 768 ? -32.662 -4.781 9.951 1.00 90.06 768 TYR A C 1
ATOM 6064 O O . TYR A 1 768 ? -33.422 -3.805 9.933 1.00 90.06 768 TYR A O 1
ATOM 6072 N N . PRO A 1 769 ? -33.050 -5.990 9.493 1.00 89.88 769 PRO A N 1
ATOM 6073 C CA . PRO A 1 769 ? -34.427 -6.303 9.103 1.00 89.88 769 PRO A CA 1
ATOM 6074 C C . PRO A 1 769 ? -35.455 -6.026 10.214 1.00 89.88 769 PRO A C 1
ATOM 6076 O O . PRO A 1 769 ? -35.141 -6.074 11.404 1.00 89.88 769 PRO A O 1
ATOM 6079 N N . ALA A 1 770 ? -36.711 -5.773 9.838 1.00 86.56 770 ALA A N 1
ATOM 6080 C CA . ALA A 1 770 ? -37.802 -5.651 10.805 1.00 86.56 770 ALA A CA 1
ATOM 6081 C C . ALA A 1 770 ? -37.991 -6.967 11.585 1.00 86.56 770 ALA A C 1
ATOM 6083 O O . ALA A 1 770 ? -37.908 -8.047 11.008 1.00 86.56 770 ALA A O 1
ATOM 6084 N N . GLY A 1 771 ? -38.223 -6.879 12.899 1.00 83.62 771 GLY A N 1
ATOM 6085 C CA . GLY A 1 771 ? -38.346 -8.051 13.780 1.00 83.62 771 GLY A CA 1
ATOM 6086 C C . GLY A 1 771 ? -37.020 -8.729 14.154 1.00 83.62 771 GLY A C 1
ATOM 6087 O O . GLY A 1 771 ? -37.021 -9.621 14.997 1.00 83.62 771 GLY A O 1
ATOM 6088 N N . HIS A 1 772 ? -35.889 -8.293 13.590 1.00 83.56 772 HIS A N 1
ATOM 6089 C CA . HIS A 1 772 ? -34.573 -8.837 13.918 1.00 83.56 772 HIS A CA 1
ATOM 6090 C C . HIS A 1 772 ? -34.157 -8.469 15.359 1.00 83.56 772 HIS A C 1
ATOM 6092 O O . HIS A 1 772 ? -34.350 -7.314 15.771 1.00 83.56 772 HIS A O 1
ATOM 6098 N N . PRO A 1 773 ? -33.555 -9.398 16.134 1.00 80.75 773 PRO A N 1
ATOM 6099 C CA . PRO A 1 773 ? -33.002 -9.091 17.449 1.00 80.75 773 PRO A CA 1
ATOM 6100 C C . PRO A 1 773 ? -32.017 -7.929 17.365 1.00 80.75 773 PRO A C 1
ATOM 6102 O O . PRO A 1 773 ? -31.196 -7.856 16.451 1.00 80.75 773 PRO A O 1
ATOM 6105 N N . LYS A 1 774 ? -32.082 -6.998 18.317 1.00 75.31 774 LYS A N 1
ATOM 6106 C CA . LYS A 1 774 ? -31.144 -5.874 18.319 1.00 75.31 774 LYS A CA 1
ATOM 6107 C C . LYS A 1 774 ? -29.735 -6.402 18.604 1.00 75.31 774 LYS A C 1
ATOM 6109 O O . LYS A 1 774 ? -29.561 -7.023 19.652 1.00 75.31 774 LYS A O 1
ATOM 6114 N N . PRO A 1 775 ? -28.751 -6.164 17.720 1.00 79.81 775 PRO A N 1
ATOM 6115 C CA . PRO A 1 775 ? -27.388 -6.611 17.962 1.00 79.81 775 PRO A CA 1
ATOM 6116 C C . PRO A 1 775 ? -26.792 -5.869 19.162 1.00 79.81 775 PRO A C 1
ATOM 6118 O O . PRO A 1 775 ? -26.998 -4.662 19.316 1.00 79.81 775 PRO A O 1
ATOM 6121 N N . GLU A 1 776 ? -26.035 -6.579 19.999 1.00 82.12 776 GLU A N 1
ATOM 6122 C CA . GLU A 1 776 ? -25.156 -5.942 20.980 1.00 82.12 776 GLU A CA 1
ATOM 6123 C C . GLU A 1 776 ? -23.905 -5.442 20.248 1.00 82.12 776 GLU A C 1
ATOM 6125 O O . GLU A 1 776 ? -23.235 -6.190 19.536 1.00 82.12 776 GLU A O 1
ATOM 6130 N N . ILE A 1 777 ? -23.621 -4.146 20.376 1.00 86.75 777 ILE A N 1
ATOM 6131 C CA . ILE A 1 777 ? -22.519 -3.486 19.678 1.00 86.75 777 ILE A CA 1
ATOM 6132 C C . ILE A 1 777 ? -21.683 -2.749 20.715 1.00 86.75 777 ILE A C 1
ATOM 6134 O O . ILE A 1 777 ? -22.189 -1.866 21.409 1.00 86.75 777 ILE A O 1
ATOM 6138 N N . HIS A 1 778 ? -20.398 -3.085 20.788 1.00 90.38 778 HIS A N 1
ATOM 6139 C CA . HIS A 1 778 ? -19.437 -2.393 21.635 1.00 90.38 778 HIS A CA 1
ATOM 6140 C C . HIS A 1 778 ? -18.840 -1.214 20.875 1.00 90.38 778 HIS A C 1
ATOM 6142 O O . HIS A 1 778 ? -18.139 -1.397 19.878 1.00 90.38 778 HIS A O 1
ATOM 6148 N N . ILE A 1 779 ? -19.111 0.001 21.346 1.00 86.50 779 ILE A N 1
ATOM 6149 C CA . ILE A 1 779 ? -18.725 1.231 20.653 1.00 86.50 779 ILE A CA 1
ATOM 6150 C C . ILE A 1 779 ? -17.776 2.048 21.525 1.00 86.50 779 ILE A C 1
ATOM 6152 O O . ILE A 1 779 ? -17.982 2.179 22.729 1.00 86.50 779 ILE A O 1
ATOM 6156 N N . ARG A 1 780 ? -16.735 2.626 20.921 1.00 86.81 780 ARG A N 1
ATOM 6157 C CA . ARG A 1 780 ? -15.858 3.596 21.594 1.00 86.81 780 ARG A CA 1
ATOM 6158 C C . ARG A 1 780 ? -15.260 4.582 20.597 1.00 86.81 780 ARG A C 1
ATOM 6160 O O . ARG A 1 780 ? -14.863 4.170 19.510 1.00 86.81 780 ARG A O 1
ATOM 6167 N N . ASN A 1 781 ? -15.107 5.844 21.001 1.00 81.12 781 ASN A N 1
ATOM 6168 C CA . ASN A 1 781 ? -14.510 6.904 20.183 1.00 81.12 781 ASN A CA 1
ATOM 6169 C C . ASN A 1 781 ? -15.175 6.956 18.800 1.00 81.12 781 ASN A C 1
ATOM 6171 O O . ASN A 1 781 ? -14.550 6.677 17.772 1.00 81.12 781 ASN A O 1
ATOM 6175 N N . PHE A 1 782 ? -16.490 7.167 18.811 1.00 75.38 782 PHE A N 1
ATOM 6176 C CA . PHE A 1 782 ? -17.351 7.023 17.645 1.00 75.38 782 PHE A CA 1
ATOM 6177 C C . PHE A 1 782 ? -18.167 8.289 17.436 1.00 75.38 782 PHE A C 1
ATOM 6179 O O . PHE A 1 782 ? -18.881 8.727 18.338 1.00 75.38 782 PHE A O 1
ATOM 6186 N N . GLN A 1 783 ? -18.060 8.870 16.242 1.00 67.94 783 GLN A N 1
ATOM 6187 C CA . GLN A 1 783 ? -18.499 10.243 16.002 1.00 67.94 783 GLN A CA 1
ATOM 6188 C C . GLN A 1 783 ? -19.816 10.344 15.218 1.00 67.94 783 GLN A C 1
ATOM 6190 O O . GLN A 1 783 ? -19.855 10.937 14.147 1.00 67.94 783 GLN A O 1
ATOM 6195 N N . PHE A 1 784 ? -20.901 9.764 15.748 1.00 64.44 784 PHE A N 1
ATOM 6196 C CA . PHE A 1 784 ? -22.256 9.846 15.170 1.00 64.44 784 PHE A CA 1
ATOM 6197 C C . PHE A 1 784 ? -23.322 10.062 16.249 1.00 64.44 784 PHE A C 1
ATOM 6199 O O . PHE A 1 784 ? -23.082 9.792 17.427 1.00 64.44 784 PHE A O 1
ATOM 6206 N N . GLN A 1 785 ? -24.522 10.505 15.847 1.00 52.44 785 GLN A N 1
ATOM 6207 C CA . GLN A 1 785 ? -25.647 10.685 16.768 1.00 52.44 785 GLN A CA 1
ATOM 6208 C C . GLN A 1 785 ? -25.891 9.441 17.625 1.00 52.44 785 GLN A C 1
ATOM 6210 O O . GLN A 1 785 ? -26.184 8.354 17.118 1.00 52.44 785 GLN A O 1
ATOM 6215 N N . LYS A 1 786 ? -25.860 9.651 18.942 1.00 45.56 786 LYS A N 1
ATOM 6216 C CA . LYS A 1 786 ? -26.140 8.642 19.965 1.00 45.56 786 LYS A CA 1
ATOM 6217 C C . LYS A 1 786 ? -27.520 7.995 19.784 1.00 45.56 786 LYS A C 1
ATOM 6219 O O . LYS A 1 786 ? -27.655 6.800 20.015 1.00 45.56 786 LYS A O 1
ATOM 6224 N N . ASP A 1 787 ? -28.496 8.746 19.269 1.00 45.75 787 ASP A N 1
ATOM 6225 C CA . ASP A 1 787 ? -29.883 8.292 19.070 1.00 45.75 787 ASP A CA 1
ATOM 6226 C C . ASP A 1 787 ? -30.063 7.353 17.865 1.00 45.75 787 ASP A C 1
ATOM 6228 O O . ASP A 1 787 ? -31.086 6.678 17.749 1.00 45.75 787 ASP A O 1
ATOM 6232 N N . SER A 1 788 ? -29.052 7.237 16.992 1.00 45.72 788 SER A N 1
ATOM 6233 C CA . SER A 1 788 ? -29.017 6.192 15.956 1.00 45.72 788 SER A CA 1
ATOM 6234 C C . SER A 1 788 ? -28.689 4.800 16.522 1.00 45.72 788 SER A C 1
ATOM 6236 O O . SER A 1 788 ? -28.700 3.809 15.788 1.00 45.72 788 SER A O 1
ATOM 6238 N N . PHE A 1 789 ? -28.466 4.711 17.839 1.00 50.03 789 PHE A N 1
ATOM 6239 C CA . PHE A 1 789 ? -28.198 3.484 18.570 1.00 50.03 789 PHE A CA 1
ATOM 6240 C C . PHE A 1 789 ? -29.083 3.340 19.808 1.00 50.03 789 PHE A C 1
ATOM 6242 O O . PHE A 1 789 ? -29.363 4.287 20.536 1.00 50.03 789 PHE A O 1
ATOM 6249 N N . LYS A 1 790 ? -29.408 2.090 20.136 1.00 36.84 790 LYS A N 1
ATOM 6250 C CA . LYS A 1 790 ? -29.478 1.668 21.538 1.00 36.84 790 LYS A CA 1
ATOM 6251 C C . LYS A 1 790 ? -28.229 0.813 21.788 1.00 36.84 790 LYS A C 1
ATOM 6253 O O . LYS A 1 790 ? -28.286 -0.391 21.578 1.00 36.84 790 LYS A O 1
ATOM 6258 N N . ALA A 1 791 ? -27.095 1.445 22.101 1.00 40.03 791 ALA A N 1
ATOM 6259 C CA . ALA A 1 791 ? -25.804 0.788 22.370 1.00 40.03 791 ALA A CA 1
ATOM 6260 C C . ALA A 1 791 ? -25.493 0.780 23.881 1.00 40.03 791 ALA A C 1
ATOM 6262 O O . ALA A 1 791 ? -26.025 1.624 24.607 1.00 40.03 791 ALA A O 1
ATOM 6263 N N . ARG A 1 792 ? -24.670 -0.175 24.343 1.00 37.00 792 ARG A N 1
ATOM 6264 C CA . ARG A 1 792 ? -24.132 -0.227 25.717 1.00 37.00 792 ARG A CA 1
ATOM 6265 C C . ARG A 1 792 ? -22.839 0.564 25.842 1.00 37.00 792 ARG A C 1
ATOM 6267 O O . ARG A 1 792 ? -22.009 0.458 24.912 1.00 37.00 792 ARG A O 1
#

Sequence (792 aa):
MMHIFIIILAVLCQFAVNATDWSRGVNVRDFGAKGDGIADDTMAIQQALNFIRNLDHRVLLARQPMLAGAPHLGNLPVFSSTSENVMVPELFFPSGNYRITSTLVAGTYLYMRGEKNSKIIQANPDKDILYIRWGFRVQIKNLIFINGHNHIVMWTGNEDTANFTAENCSFENARGTVFFSLNFLNPKGKRFSDRTYGLYEVKWQDEKPILTKNDEKGTPAHNSTLMTFSNCDFINCAKIFHFDCDGAVIENCRVQVSDKATESPFDVKGPVTLINLKATASKAIPGGKAWFHDPFSRCSIYKSSFAVRENSGMPLFYYSNDKPEMRASEIQTYITVKNTHVQCGKHPIILCKGAIPNIIDFENVRDISGKRVMLMGGAEKITRADLKKTERNVDIYEKVLSGKSYFNQEPPYDITLSGCDTISTAGVPDFLRKRIGKPMPEKVFNAVYVPRVRITADDMKKRFRRTLKAVDFGMDTDPKTDDTAAMKRVLKAASQGAAALIELPPVLISISEPLDIPSEIAFMSRGLATLQQNDIKAPIFRGKDQKTLWATNLRLVSGTYGFELQTNVKTKAEILIEKCLFYQQLNSSVSLLAGNGQANLPNHTKLLLKRSVFISPVHGLVTNAAHSELHDFWVSTNARMDRSAFITNLGGDMRISDMLGVPMPMTDHRHNHLPFVKDWPYANDTRWFDNYGRLYASNNRYGGEYYGMPLIYNFTKNGTLAIDTGLTCFQHPAMKQCMVYYAETPEVSMIRNVGWLIQWSGAAACKYPAGHPKPEIHIRNFQFQKDSFKAR

Radius of gyration: 26.56 Å; Cα contacts (8 Å, |Δi|>4): 2316; chains: 1; bounding box: 76×62×84 Å